Protein AF-0000000068718933 (afdb_homodimer)

Structure (mmCIF, N/CA/C/O backbone):
data_AF-0000000068718933-model_v1
#
loop_
_entity.id
_entity.type
_entity.pdbx_description
1 polymer 'Siderophore biosynthesis protein'
#
loop_
_atom_site.group_PDB
_atom_site.id
_atom_site.type_symbol
_atom_site.label_atom_id
_atom_site.label_alt_id
_atom_site.label_comp_id
_atom_site.label_asym_id
_atom_site.label_entity_id
_atom_site.label_seq_id
_atom_site.pdbx_PDB_ins_code
_atom_site.Cartn_x
_atom_site.Cartn_y
_atom_site.Cartn_z
_atom_site.occupancy
_atom_site.B_iso_or_equiv
_atom_site.auth_seq_id
_atom_site.auth_comp_id
_atom_site.auth_asym_id
_atom_site.auth_atom_id
_atom_site.pdbx_PDB_model_num
ATOM 1 N N . MET A 1 1 ? -5.043 -13.734 19.734 1 61.31 1 MET A N 1
ATOM 2 C CA . MET A 1 1 ? -5.195 -12.43 19.094 1 61.31 1 MET A CA 1
ATOM 3 C C . MET A 1 1 ? -4.613 -11.328 19.984 1 61.31 1 MET A C 1
ATOM 5 O O . MET A 1 1 ? -4.648 -11.43 21.219 1 61.31 1 MET A O 1
ATOM 9 N N . ASP A 1 2 ? -3.875 -10.43 19.438 1 76.5 2 ASP A N 1
ATOM 10 C CA . ASP A 1 2 ? -3.121 -9.461 20.219 1 76.5 2 ASP A CA 1
ATOM 11 C C . ASP A 1 2 ? -4.047 -8.406 20.828 1 76.5 2 ASP A C 1
ATOM 13 O O . ASP A 1 2 ? -5.207 -8.289 20.422 1 76.5 2 ASP A O 1
ATOM 17 N N . MET A 1 3 ? -3.777 -7.902 21.984 1 84.31 3 MET A N 1
ATOM 18 C CA . MET A 1 3 ? -4.527 -6.922 22.75 1 84.31 3 MET A CA 1
ATOM 19 C C . MET A 1 3 ? -5.039 -5.797 21.859 1 84.31 3 MET A C 1
ATOM 21 O O . MET A 1 3 ? -6.164 -5.32 22.031 1 84.31 3 MET A O 1
ATOM 25 N N . TYR A 1 4 ? -4.41 -5.52 20.828 1 89.56 4 TYR A N 1
ATOM 26 C CA . TYR A 1 4 ? -4.812 -4.441 19.938 1 89.56 4 TYR A CA 1
ATOM 27 C C . TYR A 1 4 ? -5.992 -4.863 19.062 1 89.56 4 TYR A C 1
ATOM 29 O O . TYR A 1 4 ? -6.895 -4.062 18.797 1 89.56 4 TYR A O 1
ATOM 37 N N . HIS A 1 5 ? -5.969 -6.102 18.719 1 93.12 5 HIS A N 1
ATOM 38 C CA . HIS A 1 5 ? -7.059 -6.609 17.891 1 93.12 5 HIS A CA 1
ATOM 39 C C . HIS A 1 5 ? -8.391 -6.539 18.641 1 93.12 5 HIS A C 1
ATOM 41 O O . HIS A 1 5 ? -9.398 -6.125 18.062 1 93.12 5 HIS A O 1
ATOM 47 N N . THR A 1 6 ? -8.391 -6.918 19.906 1 93.5 6 THR A N 1
ATOM 48 C CA . THR A 1 6 ? -9.602 -6.867 20.719 1 93.5 6 THR A CA 1
ATOM 49 C C . THR A 1 6 ? -10.094 -5.43 20.859 1 93.5 6 THR A C 1
ATOM 51 O O . THR A 1 6 ? -11.289 -5.164 20.766 1 93.5 6 THR A O 1
ATOM 54 N N . LYS A 1 7 ? -9.195 -4.5 21.109 1 93.88 7 LYS A N 1
ATOM 55 C CA . LYS A 1 7 ? -9.539 -3.088 21.25 1 93.88 7 LYS A CA 1
ATOM 56 C C . LYS A 1 7 ? -10.172 -2.547 19.969 1 93.88 7 LYS A C 1
ATOM 58 O O . LYS A 1 7 ? -11.156 -1.809 20.016 1 93.88 7 LYS A O 1
ATOM 63 N N . VAL A 1 8 ? -9.602 -2.938 18.844 1 96.38 8 VAL A N 1
ATOM 64 C CA . VAL A 1 8 ? -10.07 -2.451 17.562 1 96.38 8 VAL A CA 1
ATOM 65 C C . VAL A 1 8 ? -11.492 -2.957 17.297 1 96.38 8 VAL A C 1
ATOM 67 O O . VAL A 1 8 ? -12.359 -2.193 16.875 1 96.38 8 VAL A O 1
ATOM 70 N N . LEU A 1 9 ? -11.734 -4.242 17.562 1 96.06 9 LEU A N 1
ATOM 71 C CA . LEU A 1 9 ? -13.055 -4.816 17.344 1 96.06 9 LEU A CA 1
ATOM 72 C C . LEU A 1 9 ? -14.102 -4.141 18.234 1 96.06 9 LEU A C 1
ATOM 74 O O . LEU A 1 9 ? -15.195 -3.82 17.766 1 96.06 9 LEU A O 1
ATOM 78 N N . LYS A 1 10 ? -13.727 -3.918 19.516 1 95.5 10 LYS A N 1
ATOM 79 C CA . LYS A 1 10 ? -14.641 -3.236 20.422 1 95.5 10 LYS A CA 1
ATOM 80 C C . LYS A 1 10 ? -14.945 -1.82 19.938 1 95.5 10 LYS A C 1
ATOM 82 O O . LYS A 1 10 ? -16.078 -1.36 20.031 1 95.5 10 LYS A O 1
ATOM 87 N N . ALA A 1 11 ? -13.938 -1.145 19.469 1 96.94 11 ALA A N 1
ATOM 88 C CA . ALA A 1 11 ? -14.117 0.208 18.938 1 96.94 11 ALA A CA 1
ATOM 89 C C . ALA A 1 11 ? -15.078 0.218 17.766 1 96.94 11 ALA A C 1
ATOM 91 O O . ALA A 1 11 ? -16 1.033 17.719 1 96.94 11 ALA A O 1
ATOM 92 N N . LEU A 1 12 ? -14.883 -0.697 16.797 1 96.69 12 LEU A N 1
ATOM 93 C CA . LEU A 1 12 ? -15.688 -0.737 15.594 1 96.69 12 LEU A CA 1
ATOM 94 C C . LEU A 1 12 ? -17.141 -1.077 15.914 1 96.69 12 LEU A C 1
ATOM 96 O O . LEU A 1 12 ? -18.062 -0.66 15.203 1 96.69 12 LEU A O 1
ATOM 100 N N . GLU A 1 13 ? -17.375 -1.76 17.016 1 94.88 13 GLU A N 1
ATOM 101 C CA . GLU A 1 13 ? -18.719 -2.176 17.422 1 94.88 13 GLU A CA 1
ATOM 102 C C . GLU A 1 13 ? -19.375 -1.125 18.312 1 94.88 13 GLU A C 1
ATOM 104 O O . GLU A 1 13 ? -20.562 -1.228 18.625 1 94.88 13 GLU A O 1
ATOM 109 N N . SER A 1 14 ? -18.672 -0.072 18.656 1 95.31 14 SER A N 1
ATOM 110 C CA . SER A 1 14 ? -19.156 0.911 19.625 1 95.31 14 SER A CA 1
ATOM 111 C C . SER A 1 14 ? -19.891 2.055 18.922 1 95.31 14 SER A C 1
ATOM 113 O O . SER A 1 14 ? -19.875 2.152 17.703 1 95.31 14 SER A O 1
ATOM 115 N N . GLU A 1 15 ? -20.469 2.926 19.75 1 95.06 15 GLU A N 1
ATOM 116 C CA . GLU A 1 15 ? -21.156 4.113 19.25 1 95.06 15 GLU A CA 1
ATOM 117 C C . GLU A 1 15 ? -20.156 5.156 18.734 1 95.06 15 GLU A C 1
ATOM 119 O O . GLU A 1 15 ? -20.547 6.078 18.016 1 95.06 15 GLU A O 1
ATOM 124 N N . ASP A 1 16 ? -18.922 4.973 19.109 1 96 16 ASP A N 1
ATOM 125 C CA . ASP A 1 16 ? -17.906 5.898 18.625 1 96 16 ASP A CA 1
ATOM 126 C C . ASP A 1 16 ? -17.766 5.816 17.109 1 96 16 ASP A C 1
ATOM 128 O O . ASP A 1 16 ? -17.5 6.824 16.453 1 96 16 ASP A O 1
ATOM 132 N N . TYR A 1 17 ? -17.922 4.609 16.609 1 97.44 17 TYR A N 1
ATOM 133 C CA . TYR A 1 17 ? -17.859 4.445 15.156 1 97.44 17 TYR A CA 1
ATOM 134 C C . TYR A 1 17 ? -18.922 5.297 14.461 1 97.44 17 TYR A C 1
ATOM 136 O O . TYR A 1 17 ? -18.625 5.957 13.461 1 97.44 17 TYR A O 1
ATOM 144 N N . ILE A 1 18 ? -20.109 5.301 14.992 1 96.88 18 ILE A N 1
ATOM 145 C CA . ILE A 1 18 ? -21.234 6.043 14.414 1 96.88 18 ILE A CA 1
ATOM 146 C C . ILE A 1 18 ? -20.953 7.539 14.484 1 96.88 18 ILE A C 1
ATOM 148 O O . ILE A 1 18 ? -21.156 8.266 13.516 1 96.88 18 ILE A O 1
ATOM 152 N N . SER A 1 19 ? -20.453 7.945 15.633 1 96.06 19 SER A N 1
ATOM 153 C CA . SER A 1 19 ? -20.156 9.359 15.836 1 96.06 19 SER A CA 1
ATOM 154 C C . SER A 1 19 ? -19.078 9.844 14.867 1 96.06 19 SER A C 1
ATOM 156 O O . SER A 1 19 ? -19.203 10.93 14.289 1 96.06 19 SER A O 1
ATOM 158 N N . VAL A 1 20 ? -18.016 9.055 14.688 1 97.12 20 VAL A N 1
ATOM 159 C CA . VAL A 1 20 ? -16.922 9.43 13.805 1 97.12 20 VAL A CA 1
ATOM 160 C C . VAL A 1 20 ? -17.391 9.438 12.359 1 97.12 20 VAL A C 1
ATOM 162 O O . VAL A 1 20 ? -17.062 10.344 11.594 1 97.12 20 VAL A O 1
ATOM 165 N N . ARG A 1 21 ? -18.156 8.422 11.969 1 97.19 21 ARG A N 1
ATOM 166 C CA . ARG A 1 21 ? -18.688 8.359 10.617 1 97.19 21 ARG A CA 1
ATOM 167 C C . ARG A 1 21 ? -19.531 9.594 10.305 1 97.19 21 ARG A C 1
ATOM 169 O O . ARG A 1 21 ? -19.406 10.188 9.227 1 97.19 21 ARG A O 1
ATOM 176 N N . ARG A 1 22 ? -20.375 10 11.242 1 97.69 22 ARG A N 1
ATOM 177 C CA . ARG A 1 22 ? -21.234 11.172 11.062 1 97.69 22 ARG A CA 1
ATOM 178 C C . ARG A 1 22 ? -20.391 12.438 10.891 1 97.69 22 ARG A C 1
ATOM 180 O O . ARG A 1 22 ? -20.719 13.297 10.078 1 97.69 22 ARG A O 1
ATOM 187 N N . ARG A 1 23 ? -19.312 12.523 11.648 1 97.06 23 ARG A N 1
ATOM 188 C CA . ARG A 1 23 ? -18.422 13.672 11.531 1 97.06 23 ARG A CA 1
ATOM 189 C C . ARG A 1 23 ? -17.766 13.727 10.156 1 97.06 23 ARG A C 1
ATOM 191 O O . ARG A 1 23 ? -17.75 14.781 9.516 1 97.06 23 ARG A O 1
ATOM 198 N N . VAL A 1 24 ? -17.219 12.586 9.75 1 97.44 24 VAL A N 1
ATOM 199 C CA . VAL A 1 24 ? -16.531 12.523 8.461 1 97.44 24 VAL A CA 1
ATOM 200 C C . VAL A 1 24 ? -17.5 12.883 7.336 1 97.44 24 VAL A C 1
ATOM 202 O O . VAL A 1 24 ? -17.156 13.656 6.438 1 97.44 24 VAL A O 1
ATOM 205 N N . LEU A 1 25 ? -18.734 12.375 7.406 1 98 25 LEU A N 1
ATOM 206 C CA . LEU A 1 25 ? -19.734 12.664 6.391 1 98 25 LEU A CA 1
ATOM 207 C C . LEU A 1 25 ? -20.109 14.141 6.395 1 98 25 LEU A C 1
ATOM 209 O O . LEU A 1 25 ? -20.281 14.75 5.336 1 98 25 LEU A O 1
ATOM 213 N N . ARG A 1 26 ? -20.234 14.664 7.547 1 97.94 26 ARG A N 1
ATOM 214 C CA . ARG A 1 26 ? -20.562 16.094 7.672 1 97.94 26 ARG A CA 1
ATOM 215 C C . ARG A 1 26 ? -19.469 16.953 7.047 1 97.94 26 ARG A C 1
ATOM 217 O O . ARG A 1 26 ? -19.75 17.812 6.211 1 97.94 26 ARG A O 1
ATOM 224 N N . GLN A 1 27 ? -18.203 16.703 7.438 1 97.56 27 GLN A N 1
ATOM 225 C CA . GLN A 1 27 ? -17.094 17.484 6.902 1 97.56 27 GLN A CA 1
ATOM 226 C C . GLN A 1 27 ? -16.969 17.297 5.395 1 97.56 27 GLN A C 1
ATOM 228 O O . GLN A 1 27 ? -16.609 18.234 4.672 1 97.56 27 GLN A O 1
ATOM 233 N N . LEU A 1 28 ? -17.234 16.078 4.977 1 97.94 28 LEU A N 1
ATOM 234 C CA . LEU A 1 28 ? -17.172 15.781 3.549 1 97.94 28 LEU A CA 1
ATOM 235 C C . LEU A 1 28 ? -18.172 16.625 2.777 1 97.94 28 LEU A C 1
ATOM 237 O O . LEU A 1 28 ? -17.812 17.328 1.838 1 97.94 28 LEU A O 1
ATOM 241 N N . VAL A 1 29 ? -19.438 16.609 3.189 1 98.31 29 VAL A N 1
ATOM 242 C CA . VAL A 1 29 ? -20.5 17.297 2.477 1 98.31 29 VAL A CA 1
ATOM 243 C C . VAL A 1 29 ? -20.281 18.812 2.576 1 98.31 29 VAL A C 1
ATOM 245 O O . VAL A 1 29 ? -20.438 19.531 1.59 1 98.31 29 VAL A O 1
ATOM 248 N N . GLU A 1 30 ? -19.875 19.281 3.76 1 98.38 30 GLU A N 1
ATOM 249 C CA . GLU A 1 30 ? -19.578 20.688 3.941 1 98.38 30 GLU A CA 1
ATOM 250 C C . GLU A 1 30 ? -18.5 21.156 2.967 1 98.38 30 GLU A C 1
ATOM 252 O O . GLU A 1 30 ? -18.641 22.188 2.318 1 98.38 30 GLU A O 1
ATOM 257 N N . SER A 1 31 ? -17.453 20.391 2.857 1 97.5 31 SER A N 1
ATOM 258 C CA . SER A 1 31 ? -16.328 20.781 2.016 1 97.5 31 SER A CA 1
ATOM 259 C C . SER A 1 31 ? -16.688 20.688 0.536 1 97.5 31 SER A C 1
ATOM 261 O O . SER A 1 31 ? -16.25 21.531 -0.263 1 97.5 31 SER A O 1
ATOM 263 N N . LEU A 1 32 ? -17.484 19.656 0.14 1 97.06 32 LEU A N 1
ATOM 264 C CA . LEU A 1 32 ? -17.906 19.516 -1.253 1 97.06 32 LEU A CA 1
ATOM 265 C C . LEU A 1 32 ? -18.734 20.719 -1.703 1 97.06 32 LEU A C 1
ATOM 267 O O . LEU A 1 32 ? -18.562 21.203 -2.818 1 97.06 32 LEU A O 1
ATOM 271 N N . ILE A 1 33 ? -19.625 21.141 -0.854 1 97.56 33 ILE A N 1
ATOM 272 C CA . ILE A 1 33 ? -20.484 22.266 -1.17 1 97.56 33 ILE A CA 1
ATOM 273 C C . ILE A 1 33 ? -19.672 23.562 -1.146 1 97.56 33 ILE A C 1
ATOM 275 O O . ILE A 1 33 ? -19.734 24.359 -2.084 1 97.56 33 ILE A O 1
ATOM 279 N N . TYR A 1 34 ? -18.844 23.734 -0.151 1 97.81 34 TYR A N 1
ATOM 280 C CA . TYR A 1 34 ? -18.094 24.969 0.065 1 97.81 34 TYR A CA 1
ATOM 281 C C . TYR A 1 34 ? -17.109 25.203 -1.063 1 97.81 34 TYR A C 1
ATOM 283 O O . TYR A 1 34 ? -16.906 26.344 -1.506 1 97.81 34 TYR A O 1
ATOM 291 N N . GLU A 1 35 ? -16.484 24.109 -1.516 1 96.56 35 GLU A N 1
ATOM 292 C CA . GLU A 1 35 ? -15.453 24.25 -2.537 1 96.56 35 GLU A CA 1
ATOM 293 C C . GLU A 1 35 ? -16.062 24.188 -3.939 1 96.56 35 GLU A C 1
ATOM 295 O O . GLU A 1 35 ? -15.328 24.203 -4.934 1 96.56 35 GLU A O 1
ATOM 300 N N . GLY A 1 36 ? -17.328 24.125 -4.004 1 94.81 36 GLY A N 1
ATOM 301 C CA . GLY A 1 36 ? -18.016 24.156 -5.289 1 94.81 36 GLY A CA 1
ATOM 302 C C . GLY A 1 36 ? -17.812 22.875 -6.098 1 94.81 36 GLY A C 1
ATOM 303 O O . GLY A 1 36 ? -17.891 22.906 -7.324 1 94.81 36 GLY A O 1
ATOM 304 N N . ILE A 1 37 ? -17.453 21.812 -5.43 1 94.56 37 ILE A N 1
ATOM 305 C CA . ILE A 1 37 ? -17.266 20.531 -6.117 1 94.56 37 ILE A CA 1
ATOM 306 C C . ILE A 1 37 ? -18.609 19.969 -6.531 1 94.56 37 ILE A C 1
ATOM 308 O O . ILE A 1 37 ? -18.75 19.375 -7.602 1 94.56 37 ILE A O 1
ATOM 312 N N . ILE A 1 38 ? -19.578 20.125 -5.555 1 95 38 ILE A N 1
ATOM 313 C CA . ILE A 1 38 ? -20.969 19.844 -5.883 1 95 38 ILE A CA 1
ATOM 314 C C . ILE A 1 38 ? -21.812 21.094 -5.703 1 95 38 ILE A C 1
ATOM 316 O O . ILE A 1 38 ? -21.469 21.969 -4.906 1 95 38 ILE A O 1
ATOM 320 N N . THR A 1 39 ? -22.922 21.125 -6.441 1 94.81 39 THR A N 1
ATOM 321 C CA . THR A 1 39 ? -23.844 22.25 -6.375 1 94.81 39 THR A CA 1
ATOM 322 C C . THR A 1 39 ? -25.25 21.766 -6.023 1 94.81 39 THR A C 1
ATOM 324 O O . THR A 1 39 ? -26.078 21.531 -6.914 1 94.81 39 THR A O 1
ATOM 327 N N . PRO A 1 40 ? -25.531 21.672 -4.805 1 96.81 40 PRO A N 1
ATOM 328 C CA . PRO A 1 40 ? -26.875 21.234 -4.406 1 96.81 40 PRO A CA 1
ATOM 329 C C . PRO A 1 40 ? -27.953 22.297 -4.676 1 96.81 40 PRO A C 1
ATOM 331 O O . PRO A 1 40 ? -27.625 23.469 -4.816 1 96.81 40 PRO A O 1
ATOM 334 N N . VAL A 1 41 ? -29.188 21.797 -4.84 1 97.5 41 VAL A N 1
ATOM 335 C CA . VAL A 1 41 ? -30.328 22.719 -4.766 1 97.5 41 VAL A CA 1
ATOM 336 C C . VAL A 1 41 ? -30.438 23.281 -3.35 1 97.5 41 VAL A C 1
ATOM 338 O O . VAL A 1 41 ? -30.344 22.531 -2.371 1 97.5 41 VAL A O 1
ATOM 341 N N . ARG A 1 42 ? -30.547 24.547 -3.264 1 97.19 42 ARG A N 1
ATOM 342 C CA . ARG A 1 42 ? -30.656 25.219 -1.975 1 97.19 42 ARG A CA 1
ATOM 343 C C . ARG A 1 42 ? -32.062 25.766 -1.771 1 97.19 42 ARG A C 1
ATOM 345 O O . ARG A 1 42 ? -32.562 26.516 -2.609 1 97.19 42 ARG A O 1
ATOM 352 N N . ILE A 1 43 ? -32.719 25.359 -0.736 1 97 43 ILE A N 1
ATOM 353 C CA . ILE A 1 43 ? -34.031 25.875 -0.385 1 97 43 ILE A CA 1
ATOM 354 C C . ILE A 1 43 ? -33.969 26.562 0.971 1 97 43 ILE A C 1
ATOM 356 O O . ILE A 1 43 ? -33.719 25.938 1.992 1 97 43 ILE A O 1
ATOM 360 N N . GLU A 1 44 ? -34.25 27.844 0.959 1 93.75 44 GLU A N 1
ATOM 361 C CA . GLU A 1 44 ? -34.219 28.609 2.205 1 93.75 44 GLU A CA 1
ATOM 362 C C . GLU A 1 44 ? -35.406 28.25 3.084 1 93.75 44 GLU A C 1
ATOM 364 O O . GLU A 1 44 ? -36.562 28.25 2.621 1 93.75 44 GLU A O 1
ATOM 369 N N . LYS A 1 45 ? -35.094 27.766 4.215 1 89 45 LYS A N 1
ATOM 370 C CA . LYS A 1 45 ? -36.125 27.422 5.188 1 89 45 LYS A CA 1
ATOM 371 C C . LYS A 1 45 ? -35.906 28.141 6.512 1 89 45 LYS A C 1
ATOM 373 O O . LYS A 1 45 ? -35.219 27.625 7.398 1 89 45 LYS A O 1
ATOM 378 N N . GLU A 1 46 ? -36.625 29.234 6.863 1 84.19 46 GLU A N 1
ATOM 379 C CA . GLU A 1 46 ? -36.469 29.984 8.109 1 84.19 46 GLU A CA 1
ATOM 380 C C . GLU A 1 46 ? -35.031 30.375 8.359 1 84.19 46 GLU A C 1
ATOM 382 O O . GLU A 1 46 ? -34.406 31.031 7.523 1 84.19 46 GLU A O 1
ATOM 387 N N . GLU A 1 47 ? -34.469 29.688 9.352 1 86.38 47 GLU A N 1
ATOM 388 C CA . GLU A 1 47 ? -33.094 30.062 9.734 1 86.38 47 GLU A CA 1
ATOM 389 C C . GLU A 1 47 ? -32.062 29.047 9.203 1 86.38 47 GLU A C 1
ATOM 391 O O . GLU A 1 47 ? -30.906 29.094 9.594 1 86.38 47 GLU A O 1
ATOM 396 N N . GLN A 1 48 ? -32.594 28.156 8.289 1 93.38 48 GLN A N 1
ATOM 397 C CA . GLN A 1 48 ? -31.688 27.141 7.75 1 93.38 48 GLN A CA 1
ATOM 398 C C . GLN A 1 48 ? -31.859 27 6.242 1 93.38 48 GLN A C 1
ATOM 400 O O . GLN A 1 48 ? -32.781 27.609 5.652 1 93.38 48 GLN A O 1
ATOM 405 N N . ILE A 1 49 ? -30.906 26.391 5.699 1 97.06 49 ILE A N 1
ATOM 406 C CA . ILE A 1 49 ? -30.938 26.031 4.285 1 97.06 49 ILE A CA 1
ATOM 407 C C . ILE A 1 49 ? -31.078 24.516 4.137 1 97.06 49 ILE A C 1
ATOM 409 O O . ILE A 1 49 ? -30.344 23.75 4.781 1 97.06 49 ILE A O 1
ATOM 413 N N . LEU A 1 50 ? -32.031 24.078 3.408 1 97.69 50 LEU A N 1
ATOM 414 C CA . LEU A 1 50 ? -32.125 22.688 2.996 1 97.69 50 LEU A CA 1
ATOM 415 C C . LEU A 1 50 ? -31.297 22.438 1.735 1 97.69 50 LEU A C 1
ATOM 417 O O . LEU A 1 50 ? -31.547 23.047 0.696 1 97.69 50 LEU A O 1
ATOM 421 N N . PHE A 1 51 ? -30.312 21.625 1.833 1 98.19 51 PHE A N 1
ATOM 422 C CA . PHE A 1 51 ? -29.516 21.219 0.687 1 98.19 51 PHE A CA 1
ATOM 423 C C . PHE A 1 51 ? -30.016 19.906 0.099 1 98.19 51 PHE A C 1
ATOM 425 O O . PHE A 1 51 ? -30.234 18.938 0.827 1 98.19 51 PHE A O 1
ATOM 432 N N . ILE A 1 52 ? -30.234 19.875 -1.173 1 98.12 52 ILE A N 1
ATOM 433 C CA . ILE A 1 52 ? -30.641 18.672 -1.885 1 98.12 52 ILE A CA 1
ATOM 434 C C . ILE A 1 52 ? -29.578 18.281 -2.906 1 98.12 52 ILE A C 1
ATOM 436 O O . ILE A 1 52 ? -29.328 19.031 -3.863 1 98.12 52 ILE A O 1
ATOM 440 N N . ILE A 1 53 ? -28.938 17.203 -2.699 1 97.69 53 ILE A N 1
ATOM 441 C CA . ILE A 1 53 ? -27.859 16.734 -3.553 1 97.69 53 ILE A CA 1
ATOM 442 C C . ILE A 1 53 ? -28.344 15.562 -4.406 1 97.69 53 ILE A C 1
ATOM 444 O O . ILE A 1 53 ? -28.875 14.578 -3.881 1 97.69 53 ILE A O 1
ATOM 448 N N . GLN A 1 54 ? -28.156 15.664 -5.648 1 96.5 54 GLN A N 1
ATOM 449 C CA . GLN A 1 54 ? -28.594 14.625 -6.566 1 96.5 54 GLN A CA 1
ATOM 450 C C . GLN A 1 54 ? -27.516 13.57 -6.781 1 96.5 54 GLN A C 1
ATOM 452 O O . GLN A 1 54 ? -26.328 13.891 -6.781 1 96.5 54 GLN A O 1
ATOM 457 N N . GLY A 1 55 ? -27.906 12.266 -6.891 1 95.88 55 GLY A N 1
ATOM 458 C CA . GLY A 1 55 ? -27.031 11.164 -7.23 1 95.88 55 GLY A CA 1
ATOM 459 C C . GLY A 1 55 ? -27.719 10.047 -7.98 1 95.88 55 GLY A C 1
ATOM 460 O O . GLY A 1 55 ? -28.906 10.148 -8.297 1 95.88 55 GLY A O 1
ATOM 461 N N . LEU A 1 56 ? -26.953 9.086 -8.398 1 95.81 56 LEU A N 1
ATOM 462 C CA . LEU A 1 56 ? -27.438 7.879 -9.047 1 95.81 56 LEU A CA 1
ATOM 463 C C . LEU A 1 56 ? -26.906 6.633 -8.352 1 95.81 56 LEU A C 1
ATOM 465 O O . LEU A 1 56 ? -25.734 6.578 -7.973 1 95.81 56 LEU A O 1
ATOM 469 N N . ASP A 1 57 ? -27.797 5.672 -8.133 1 92.5 57 ASP A N 1
ATOM 470 C CA . ASP A 1 57 ? -27.344 4.422 -7.539 1 92.5 57 ASP A CA 1
ATOM 471 C C . ASP A 1 57 ? -26.688 3.521 -8.586 1 92.5 57 ASP A C 1
ATOM 473 O O . ASP A 1 57 ? -26.375 3.967 -9.695 1 92.5 57 ASP A O 1
ATOM 477 N N . GLU A 1 58 ? -26.328 2.275 -8.258 1 84.69 58 GLU A N 1
ATOM 478 C CA . GLU A 1 58 ? -25.594 1.354 -9.117 1 84.69 58 GLU A CA 1
ATOM 479 C C . GLU A 1 58 ? -26.391 1.002 -10.367 1 84.69 58 GLU A C 1
ATOM 481 O O . GLU A 1 58 ? -25.812 0.684 -11.414 1 84.69 58 GLU A O 1
ATOM 486 N N . GLU A 1 59 ? -27.719 1.059 -10.312 1 88.12 59 GLU A N 1
ATOM 487 C CA . GLU A 1 59 ? -28.594 0.756 -11.438 1 88.12 59 GLU A CA 1
ATOM 488 C C . GLU A 1 59 ? -28.953 2.023 -12.203 1 88.12 59 GLU A C 1
ATOM 490 O O . GLU A 1 59 ? -29.891 2.02 -13 1 88.12 59 GLU A O 1
ATOM 495 N N . GLU A 1 60 ? -28.375 3.137 -11.867 1 91.19 60 GLU A N 1
ATOM 496 C CA . GLU A 1 60 ? -28.578 4.422 -12.531 1 91.19 60 GLU A CA 1
ATOM 497 C C . GLU A 1 60 ? -29.938 5.008 -12.195 1 91.19 60 GLU A C 1
ATOM 499 O O . GLU A 1 60 ? -30.516 5.762 -12.984 1 91.19 60 GLU A O 1
ATOM 504 N N . LYS A 1 61 ? -30.422 4.508 -11.102 1 94.88 61 LYS A N 1
ATOM 505 C CA . LYS A 1 61 ? -31.656 5.113 -10.594 1 94.88 61 LYS A CA 1
ATOM 506 C C . LYS A 1 61 ? -31.359 6.34 -9.734 1 94.88 61 LYS A C 1
ATOM 508 O O . LYS A 1 61 ? -30.375 6.348 -8.984 1 94.88 61 LYS A O 1
ATOM 513 N N . SER A 1 62 ? -32.25 7.27 -9.805 1 95.81 62 SER A N 1
ATOM 514 C CA . SER A 1 62 ? -32.062 8.539 -9.117 1 95.81 62 SER A CA 1
ATOM 515 C C . SER A 1 62 ? -32.125 8.367 -7.602 1 95.81 62 SER A C 1
ATOM 517 O O . SER A 1 62 ? -32.969 7.613 -7.102 1 95.81 62 SER A O 1
ATOM 519 N N . VAL A 1 63 ? -31.234 9.055 -6.906 1 96.75 63 VAL A N 1
ATOM 520 C CA . VAL A 1 63 ? -31.234 9.156 -5.453 1 96.75 63 VAL A CA 1
ATOM 521 C C . VAL A 1 63 ? -31 10.609 -5.043 1 96.75 63 VAL A C 1
ATOM 523 O O . VAL A 1 63 ? -30.406 11.383 -5.801 1 96.75 63 VAL A O 1
ATOM 526 N N . THR A 1 64 ? -31.547 10.992 -3.941 1 97.19 64 THR A N 1
ATOM 527 C CA . THR A 1 64 ? -31.297 12.336 -3.432 1 97.19 64 THR A CA 1
ATOM 528 C C . THR A 1 64 ? -30.828 12.289 -1.983 1 97.19 64 THR A C 1
ATOM 530 O O . THR A 1 64 ? -31.25 11.43 -1.211 1 97.19 64 THR A O 1
ATOM 533 N N . TYR A 1 65 ? -29.953 13.133 -1.689 1 98.12 65 TYR A N 1
ATOM 534 C CA . TYR A 1 65 ? -29.5 13.328 -0.314 1 98.12 65 TYR A CA 1
ATOM 535 C C . TYR A 1 65 ? -29.969 14.68 0.222 1 98.12 65 TYR A C 1
ATOM 537 O O . TYR A 1 65 ? -29.891 15.695 -0.475 1 98.12 65 TYR A O 1
ATOM 545 N N . LYS A 1 66 ? -30.484 14.68 1.422 1 98.06 66 LYS A N 1
ATOM 546 C CA . LYS A 1 66 ? -31 15.891 2.045 1 98.06 66 LYS A CA 1
ATOM 547 C C . LYS A 1 66 ? -30.312 16.172 3.375 1 98.06 66 LYS A C 1
ATOM 549 O O . LYS A 1 66 ? -30.047 15.242 4.145 1 98.06 66 LYS A O 1
ATOM 554 N N . CYS A 1 67 ? -30 17.375 3.625 1 97.94 67 CYS A N 1
ATOM 555 C CA . CYS A 1 67 ? -29.453 17.812 4.91 1 97.94 67 CYS A CA 1
ATOM 556 C C . CYS A 1 67 ? -29.719 19.297 5.137 1 97.94 67 CYS A C 1
ATOM 558 O O . CYS A 1 67 ? -29.891 20.047 4.18 1 97.94 67 CYS A O 1
ATOM 560 N N . TYR A 1 68 ? -29.766 19.656 6.348 1 97.69 68 TYR A N 1
ATOM 561 C CA . TYR A 1 68 ? -29.969 21.062 6.734 1 97.69 68 TYR A CA 1
ATOM 562 C C . TYR A 1 68 ? -28.656 21.672 7.219 1 97.69 68 TYR A C 1
ATOM 564 O O . TYR A 1 68 ? -27.828 21 7.832 1 97.69 68 TYR A O 1
ATOM 572 N N . GLY A 1 69 ? -28.5 22.938 6.906 1 97.31 69 GLY A N 1
ATOM 573 C CA . GLY A 1 69 ? -27.328 23.656 7.371 1 97.31 69 GLY A CA 1
ATOM 574 C C . GLY A 1 69 ? -27.453 25.156 7.223 1 97.31 69 GLY A C 1
ATOM 575 O O . GLY A 1 69 ? -28.562 25.672 7.062 1 97.31 69 GLY A O 1
ATOM 576 N N . ARG A 1 70 ? -26.344 25.797 7.367 1 96.12 70 ARG A N 1
ATOM 577 C CA . ARG A 1 70 ? -26.312 27.25 7.219 1 96.12 70 ARG A CA 1
ATOM 578 C C . ARG A 1 70 ? -25 27.703 6.605 1 96.12 70 ARG A C 1
ATOM 580 O O . ARG A 1 70 ? -24.016 26.969 6.629 1 96.12 70 ARG A O 1
ATOM 587 N N . GLU A 1 71 ? -25 28.797 5.992 1 95.69 71 GLU A N 1
ATOM 588 C CA . GLU A 1 71 ? -23.812 29.5 5.523 1 95.69 71 GLU A CA 1
ATOM 589 C C . GLU A 1 71 ? -23.312 30.5 6.57 1 95.69 71 GLU A C 1
ATOM 591 O O . GLU A 1 71 ? -24.062 31.359 7.02 1 95.69 71 GLU A O 1
ATOM 596 N N . ARG A 1 72 ? -22.078 30.375 6.934 1 96.94 72 ARG A N 1
ATOM 597 C CA . ARG A 1 72 ? -21.5 31.172 8.008 1 96.94 72 ARG A CA 1
ATOM 598 C C . ARG A 1 72 ? -20.953 32.5 7.48 1 96.94 72 ARG A C 1
ATOM 600 O O . ARG A 1 72 ? -20.469 32.562 6.348 1 96.94 72 ARG A O 1
ATOM 607 N N . MET A 1 73 ? -20.984 33.469 8.32 1 96.25 73 MET A N 1
ATOM 608 C CA . MET A 1 73 ? -20.375 34.75 7.953 1 96.25 73 MET A CA 1
ATOM 609 C C . MET A 1 73 ? -18.875 34.594 7.766 1 96.25 73 MET A C 1
ATOM 611 O O . MET A 1 73 ? -18.281 35.281 6.91 1 96.25 73 MET A O 1
ATOM 615 N N . THR A 1 74 ? -18.359 33.781 8.555 1 98.19 74 THR A N 1
ATOM 616 C CA . THR A 1 74 ? -16.922 33.5 8.516 1 98.19 74 THR A CA 1
ATOM 617 C C . THR A 1 74 ? -16.531 32.812 7.207 1 98.19 74 THR A C 1
ATOM 619 O O . THR A 1 74 ? -16.547 31.578 7.121 1 98.19 74 THR A O 1
ATOM 622 N N . PHE A 1 75 ? -16.188 33.656 6.156 1 98.31 75 PHE A N 1
ATOM 623 C CA . PHE A 1 75 ? -15.641 33.281 4.855 1 98.31 75 PHE A CA 1
ATOM 624 C C . PHE A 1 75 ? -16.656 32.469 4.055 1 98.31 75 PHE A C 1
ATOM 626 O O . PHE A 1 75 ? -16.281 31.781 3.092 1 98.31 75 PHE A O 1
ATOM 633 N N . GLY A 1 76 ? -17.891 32.469 4.488 1 97.56 76 GLY A N 1
ATOM 634 C CA . GLY A 1 76 ? -18.922 31.766 3.74 1 97.56 76 GLY A CA 1
ATOM 635 C C . GLY A 1 76 ? -18.891 30.25 3.938 1 97.56 76 GLY A C 1
ATOM 636 O O . GLY A 1 76 ? -19.469 29.5 3.148 1 97.56 76 GLY A O 1
ATOM 637 N N . ARG A 1 77 ? -18.281 29.797 4.957 1 97.75 77 ARG A N 1
ATOM 638 C CA . ARG A 1 77 ? -18.188 28.359 5.234 1 97.75 77 ARG A CA 1
ATOM 639 C C . ARG A 1 77 ? -19.578 27.75 5.438 1 97.75 77 ARG A C 1
ATOM 641 O O . ARG A 1 77 ? -20.5 28.438 5.891 1 97.75 77 ARG A O 1
ATOM 648 N N . ILE A 1 78 ? -19.719 26.516 5.055 1 97.19 78 ILE A N 1
ATOM 649 C CA . ILE A 1 78 ? -20.984 25.797 5.215 1 97.19 78 ILE A CA 1
ATOM 650 C C . ILE A 1 78 ? -20.922 24.938 6.48 1 97.19 78 ILE A C 1
ATOM 652 O O . ILE A 1 78 ? -19.953 24.203 6.703 1 97.19 78 ILE A O 1
ATOM 656 N N . SER A 1 79 ? -21.891 25.078 7.328 1 97.25 79 SER A N 1
ATOM 657 C CA . SER A 1 79 ? -22.031 24.234 8.508 1 97.25 79 SER A CA 1
ATOM 658 C C . SER A 1 79 ? -23.344 23.438 8.453 1 97.25 79 SER A C 1
ATOM 660 O O . SER A 1 79 ? -24.422 24.016 8.375 1 97.25 79 SER A O 1
ATOM 662 N N . LEU A 1 80 ? -23.234 22.141 8.516 1 97.12 80 LEU A N 1
ATOM 663 C CA . LEU A 1 80 ? -24.422 21.312 8.547 1 97.12 80 LEU A CA 1
ATOM 664 C C . LEU A 1 80 ? -24.922 21.125 9.977 1 97.12 80 LEU A C 1
ATOM 666 O O . LEU A 1 80 ? -24.125 20.984 10.906 1 97.12 80 LEU A O 1
ATOM 670 N N . ASP A 1 81 ? -26.266 21.078 10.133 1 94.12 81 ASP A N 1
ATOM 671 C CA . ASP A 1 81 ? -26.906 21.016 11.445 1 94.12 81 ASP A CA 1
ATOM 672 C C . ASP A 1 81 ? -27.734 19.734 11.602 1 94.12 81 ASP A C 1
ATOM 674 O O . ASP A 1 81 ? -28.422 19.547 12.602 1 94.12 81 ASP A O 1
ATOM 678 N N . SER A 1 82 ? -27.719 18.953 10.594 1 94.56 82 SER A N 1
ATOM 679 C CA . SER A 1 82 ? -28.531 17.734 10.625 1 94.56 82 SER A CA 1
ATOM 680 C C . SER A 1 82 ? -27.75 16.547 10.078 1 94.56 82 SER A C 1
ATOM 682 O O . SER A 1 82 ? -26.672 16.703 9.523 1 94.56 82 SER A O 1
ATOM 684 N N . LEU A 1 83 ? -28.328 15.406 10.289 1 96.69 83 LEU A N 1
ATOM 685 C CA . LEU A 1 83 ? -27.844 14.203 9.625 1 96.69 83 LEU A CA 1
ATOM 686 C C . LEU A 1 83 ? -28.078 14.273 8.125 1 96.69 83 LEU A C 1
ATOM 688 O O . LEU A 1 83 ? -28.891 15.07 7.652 1 96.69 83 LEU A O 1
ATOM 692 N N . ILE A 1 84 ? -27.344 13.57 7.422 1 97.81 84 ILE A N 1
ATOM 693 C CA . ILE A 1 84 ? -27.516 13.453 5.98 1 97.81 84 ILE A CA 1
ATOM 694 C C . ILE A 1 84 ? -28.438 12.273 5.672 1 97.81 84 ILE A C 1
ATOM 696 O O . ILE A 1 84 ? -28.125 11.133 6.031 1 97.81 84 ILE A O 1
ATOM 700 N N . VAL A 1 85 ? -29.531 12.539 5 1 98.12 85 VAL A N 1
ATOM 701 C CA . VAL A 1 85 ? -30.562 11.531 4.77 1 98.12 85 VAL A CA 1
ATOM 702 C C . VAL A 1 85 ? -30.594 11.148 3.291 1 98.12 85 VAL A C 1
ATOM 704 O O . VAL A 1 85 ? -30.688 12.008 2.416 1 98.12 85 VAL A O 1
ATOM 707 N N . ARG A 1 86 ? -30.391 9.922 3.02 1 97.44 86 ARG A N 1
ATOM 708 C CA . ARG A 1 86 ? -30.531 9.367 1.679 1 97.44 86 ARG A CA 1
ATOM 709 C C . ARG A 1 86 ? -32 9.055 1.363 1 97.44 86 ARG A C 1
ATOM 711 O O . ARG A 1 86 ? -32.688 8.43 2.168 1 97.44 86 ARG A O 1
ATOM 718 N N . VAL A 1 87 ? -32.5 9.555 0.242 1 97.12 87 VAL A N 1
ATOM 719 C CA . VAL A 1 87 ? -33.906 9.391 -0.136 1 97.12 87 VAL A CA 1
ATOM 720 C C . VAL A 1 87 ? -34 8.688 -1.487 1 97.12 87 VAL A C 1
ATOM 722 O O . VAL A 1 87 ? -33.5 9.203 -2.498 1 97.12 87 VAL A O 1
ATOM 725 N N . GLN A 1 88 ? -34.594 7.602 -1.524 1 94.19 88 GLN A N 1
ATOM 726 C CA . GLN A 1 88 ? -35 6.906 -2.738 1 94.19 88 GLN A CA 1
ATOM 727 C C . GLN A 1 88 ? -36.406 6.289 -2.576 1 94.19 88 GLN A C 1
ATOM 729 O O . GLN A 1 88 ? -37.375 7.008 -2.5 1 94.19 88 GLN A O 1
ATOM 734 N N . ASP A 1 89 ? -36.469 4.906 -2.297 1 89.19 89 ASP A N 1
ATOM 735 C CA . ASP A 1 89 ? -37.75 4.316 -1.931 1 89.19 89 ASP A CA 1
ATOM 736 C C . ASP A 1 89 ? -38.094 4.629 -0.479 1 89.19 89 ASP A C 1
ATOM 738 O O . ASP A 1 89 ? -39.281 4.891 -0.162 1 89.19 89 ASP A O 1
ATOM 742 N N . GLU A 1 90 ? -37.094 4.672 0.339 1 91.62 90 GLU A N 1
ATOM 743 C CA . GLU A 1 90 ? -37.188 5.039 1.748 1 91.62 90 GLU A CA 1
ATOM 744 C C . GLU A 1 90 ? -36.188 6.117 2.117 1 91.62 90 GLU A C 1
ATOM 746 O O . GLU A 1 90 ? -35.25 6.383 1.359 1 91.62 90 GLU A O 1
ATOM 751 N N . GLN A 1 91 ? -36.531 6.781 3.234 1 94.69 91 GLN A N 1
ATOM 752 C CA . GLN A 1 91 ? -35.625 7.773 3.768 1 94.69 91 GLN A CA 1
ATOM 753 C C . GLN A 1 91 ? -34.844 7.215 4.953 1 94.69 91 GLN A C 1
ATOM 755 O O . GLN A 1 91 ? -35.438 6.641 5.875 1 94.69 91 GLN A O 1
ATOM 760 N N . GLN A 1 92 ? -33.562 7.227 4.824 1 95.44 92 GLN A N 1
ATOM 761 C CA . GLN A 1 92 ? -32.719 6.746 5.906 1 95.44 92 GLN A CA 1
ATOM 762 C C . GLN A 1 92 ? -31.422 7.539 5.973 1 95.44 92 GLN A C 1
ATOM 764 O O . GLN A 1 92 ? -30.953 8.07 4.961 1 95.44 92 GLN A O 1
ATOM 769 N N . GLU A 1 93 ? -30.844 7.621 7.176 1 96.31 93 GLU A N 1
ATOM 770 C CA . GLU A 1 93 ? -29.531 8.227 7.312 1 96.31 93 GLU A CA 1
ATOM 771 C C . GLU A 1 93 ? -28.484 7.469 6.504 1 96.31 93 GLU A C 1
ATOM 773 O O . GLU A 1 93 ? -28.453 6.238 6.512 1 96.31 93 GLU A O 1
ATOM 778 N N . ILE A 1 94 ? -27.703 8.156 5.789 1 94.75 94 ILE A N 1
ATOM 779 C CA . ILE A 1 94 ? -26.625 7.508 5.039 1 94.75 94 ILE A CA 1
ATOM 780 C C . ILE A 1 94 ? -25.625 6.883 6.004 1 94.75 94 ILE A C 1
ATOM 782 O O . ILE A 1 94 ? -25.25 7.5 7.008 1 94.75 94 ILE A O 1
ATOM 786 N N . GLN A 1 95 ? -25.234 5.652 5.715 1 91 95 GLN A N 1
ATOM 787 C CA . GLN A 1 95 ? -24.359 4.938 6.641 1 91 95 GLN A CA 1
ATOM 788 C C . GLN A 1 95 ? -22.969 4.727 6.035 1 91 95 GLN A C 1
ATOM 790 O O . GLN A 1 95 ? -22.016 4.402 6.746 1 91 95 GLN A O 1
ATOM 795 N N . SER A 1 96 ? -22.844 4.922 4.738 1 91.31 96 SER A N 1
ATOM 796 C CA . SER A 1 96 ? -21.594 4.629 4.047 1 91.31 96 SER A CA 1
ATOM 797 C C . SER A 1 96 ? -21.078 5.859 3.312 1 91.31 96 SER A C 1
ATOM 799 O O . SER A 1 96 ? -21.75 6.391 2.424 1 91.31 96 SER A O 1
ATOM 801 N N . VAL A 1 97 ? -19.875 6.258 3.678 1 94.25 97 VAL A N 1
ATOM 802 C CA . VAL A 1 97 ? -19.25 7.395 3.012 1 94.25 97 VAL A CA 1
ATOM 803 C C . VAL A 1 97 ? -18.953 7.043 1.556 1 94.25 97 VAL A C 1
ATOM 805 O O . VAL A 1 97 ? -19.109 7.879 0.663 1 94.25 97 VAL A O 1
ATOM 808 N N . SER A 1 98 ? -18.516 5.773 1.284 1 92.25 98 SER A N 1
ATOM 809 C CA . SER A 1 98 ? -18.219 5.32 -0.07 1 92.25 98 SER A CA 1
ATOM 810 C C . SER A 1 98 ? -19.469 5.305 -0.938 1 92.25 98 SER A C 1
ATOM 812 O O . SER A 1 98 ? -19.422 5.676 -2.113 1 92.25 98 SER A O 1
ATOM 814 N N . GLN A 1 99 ? -20.578 4.859 -0.352 1 92.19 99 GLN A N 1
ATOM 815 C CA . GLN A 1 99 ? -21.828 4.863 -1.104 1 92.19 99 GLN A CA 1
ATOM 816 C C . GLN A 1 99 ? -22.219 6.277 -1.51 1 92.19 99 GLN A C 1
ATOM 818 O O . GLN A 1 99 ? -22.641 6.512 -2.646 1 92.19 99 GLN A O 1
ATOM 823 N N . PHE A 1 100 ? -22.125 7.188 -0.575 1 95.31 100 PHE A N 1
ATOM 824 C CA . PHE A 1 100 ? -22.453 8.578 -0.861 1 95.31 100 PHE A CA 1
ATOM 825 C C . PHE A 1 100 ? -21.625 9.094 -2.035 1 95.31 100 PHE A C 1
ATOM 827 O O . PHE A 1 100 ? -22.172 9.648 -2.992 1 95.31 100 PHE A O 1
ATOM 834 N N . LEU A 1 101 ? -20.328 8.922 -1.981 1 95.69 101 LEU A N 1
ATOM 835 C CA . LEU A 1 101 ? -19.422 9.43 -3.01 1 95.69 101 LEU A CA 1
ATOM 836 C C . LEU A 1 101 ? -19.719 8.773 -4.355 1 95.69 101 LEU A C 1
ATOM 838 O O . LEU A 1 101 ? -19.766 9.453 -5.387 1 95.69 101 LEU A O 1
ATOM 842 N N . GLU A 1 102 ? -19.875 7.477 -4.383 1 93 102 GLU A N 1
ATOM 843 C CA . GLU A 1 102 ? -20.141 6.758 -5.625 1 93 102 GLU A CA 1
ATOM 844 C C . GLU A 1 102 ? -21.422 7.258 -6.289 1 93 102 GLU A C 1
ATOM 846 O O . GLU A 1 102 ? -21.453 7.473 -7.504 1 93 102 GLU A O 1
ATOM 851 N N . GLU A 1 103 ? -22.438 7.426 -5.48 1 94.69 103 GLU A N 1
ATOM 852 C CA . GLU A 1 103 ? -23.734 7.816 -6.023 1 94.69 103 GLU A CA 1
ATOM 853 C C . GLU A 1 103 ? -23.719 9.266 -6.5 1 94.69 103 GLU A C 1
ATOM 855 O O . GLU A 1 103 ? -24.297 9.586 -7.547 1 94.69 103 GLU A O 1
ATOM 860 N N . VAL A 1 104 ? -23.109 10.125 -5.758 1 96.31 104 VAL A N 1
ATOM 861 C CA . VAL A 1 104 ? -23.094 11.547 -6.086 1 96.31 104 VAL A CA 1
ATOM 862 C C . VAL A 1 104 ? -22.203 11.789 -7.301 1 96.31 104 VAL A C 1
ATOM 864 O O . VAL A 1 104 ? -22.547 12.586 -8.18 1 96.31 104 VAL A O 1
ATOM 867 N N . PHE A 1 105 ? -21.141 11.109 -7.422 1 94.94 105 PHE A N 1
ATOM 868 C CA . PHE A 1 105 ? -20.156 11.422 -8.461 1 94.94 105 PHE A CA 1
ATOM 869 C C . PHE A 1 105 ? -20.406 10.578 -9.703 1 94.94 105 PHE A C 1
ATOM 871 O O . PHE A 1 105 ? -19.656 10.664 -10.68 1 94.94 105 PHE A O 1
ATOM 878 N N . ARG A 1 106 ? -21.328 9.719 -9.719 1 91.75 106 ARG A N 1
ATOM 879 C CA . ARG A 1 106 ? -21.797 9.148 -10.977 1 91.75 106 ARG A CA 1
ATOM 880 C C . ARG A 1 106 ? -22.375 10.219 -11.891 1 91.75 106 ARG A C 1
ATOM 882 O O . ARG A 1 106 ? -22.375 10.07 -13.117 1 91.75 106 ARG A O 1
ATOM 889 N N . VAL A 1 107 ? -22.844 11.289 -11.312 1 86.75 107 VAL A N 1
ATOM 890 C CA . VAL A 1 107 ? -23.422 12.391 -12.078 1 86.75 107 VAL A CA 1
ATOM 891 C C . VAL A 1 107 ? -22.359 13.453 -12.344 1 86.75 107 VAL A C 1
ATOM 893 O O . VAL A 1 107 ? -22.516 14.297 -13.234 1 86.75 107 VAL A O 1
ATOM 896 N N . ALA A 1 108 ? -21.312 13.453 -11.641 1 78.38 108 ALA A N 1
ATOM 897 C CA . ALA A 1 108 ? -20.219 14.422 -11.789 1 78.38 108 ALA A CA 1
ATOM 898 C C . ALA A 1 108 ? -18.953 13.742 -12.273 1 78.38 108 ALA A C 1
ATOM 900 O O . ALA A 1 108 ? -18.625 12.633 -11.844 1 78.38 108 ALA A O 1
ATOM 901 N N . SER A 1 109 ? -18.328 14.25 -13.211 1 79.19 109 SER A N 1
ATOM 902 C CA . SER A 1 109 ? -17.172 13.633 -13.844 1 79.19 109 SER A CA 1
ATOM 903 C C . SER A 1 109 ? -15.953 13.68 -12.914 1 79.19 109 SER A C 1
ATOM 905 O O . SER A 1 109 ? -15.508 14.758 -12.523 1 79.19 109 SER A O 1
ATOM 907 N N . VAL A 1 110 ? -15.445 12.672 -12.367 1 89 110 VAL A N 1
ATOM 908 C CA . VAL A 1 110 ? -14.211 12.508 -11.602 1 89 110 VAL A CA 1
ATOM 909 C C . VAL A 1 110 ? -13.508 11.219 -12.031 1 89 110 VAL A C 1
ATOM 911 O O . VAL A 1 110 ? -14.164 10.242 -12.406 1 89 110 VAL A O 1
ATOM 914 N N . GLU A 1 111 ? -12.203 11.336 -12.156 1 87.56 111 GLU A N 1
ATOM 915 C CA . GLU A 1 111 ? -11.445 10.125 -12.461 1 87.56 111 GLU A CA 1
ATOM 916 C C . GLU A 1 111 ? -11.664 9.055 -11.398 1 87.56 111 GLU A C 1
ATOM 918 O O . GLU A 1 111 ? -11.586 9.336 -10.195 1 87.56 111 GLU A O 1
ATOM 923 N N . GLN A 1 112 ? -11.938 7.855 -11.797 1 87.12 112 GLN A N 1
ATOM 924 C CA . GLN A 1 112 ? -12.297 6.77 -10.891 1 87.12 112 GLN A CA 1
ATOM 925 C C . GLN A 1 112 ? -11.164 6.48 -9.906 1 87.12 112 GLN A C 1
ATOM 927 O O . GLN A 1 112 ? -11.414 6.211 -8.734 1 87.12 112 GLN A O 1
ATOM 932 N N . ALA A 1 113 ? -9.953 6.539 -10.43 1 84.56 113 ALA A N 1
ATOM 933 C CA . ALA A 1 113 ? -8.812 6.262 -9.562 1 84.56 113 ALA A CA 1
ATOM 934 C C . ALA A 1 113 ? -8.742 7.262 -8.414 1 84.56 113 ALA A C 1
ATOM 936 O O . ALA A 1 113 ? -8.414 6.895 -7.285 1 84.56 113 ALA A O 1
ATOM 937 N N . LYS A 1 114 ? -8.992 8.469 -8.727 1 89.94 114 LYS A N 1
ATOM 938 C CA . LYS A 1 114 ? -8.992 9.508 -7.699 1 89.94 114 LYS A CA 1
ATOM 939 C C . LYS A 1 114 ? -10.133 9.297 -6.707 1 89.94 114 LYS A C 1
ATOM 941 O O . LYS A 1 114 ? -9.945 9.461 -5.5 1 89.94 114 LYS A O 1
ATOM 946 N N . LEU A 1 115 ? -11.234 8.969 -7.262 1 92.81 115 LEU A N 1
ATOM 947 C CA . LEU A 1 115 ? -12.398 8.719 -6.414 1 92.81 115 LEU A CA 1
ATOM 948 C C . LEU A 1 115 ? -12.141 7.543 -5.473 1 92.81 115 LEU A C 1
ATOM 950 O O . LEU A 1 115 ? -12.438 7.625 -4.281 1 92.81 115 LEU A O 1
ATOM 954 N N . ASP A 1 116 ? -11.562 6.504 -5.969 1 89.69 116 ASP A N 1
ATOM 955 C CA . ASP A 1 116 ? -11.25 5.32 -5.172 1 89.69 116 ASP A CA 1
ATOM 956 C C . ASP A 1 116 ? -10.258 5.656 -4.062 1 89.69 116 ASP A C 1
ATOM 958 O O . ASP A 1 116 ? -10.43 5.215 -2.922 1 89.69 116 ASP A O 1
ATOM 962 N N . SER A 1 117 ? -9.289 6.363 -4.488 1 89.94 117 SER A N 1
ATOM 963 C CA . SER A 1 117 ? -8.266 6.754 -3.52 1 89.94 117 SER A CA 1
ATOM 964 C C . SER A 1 117 ? -8.859 7.605 -2.402 1 89.94 117 SER A C 1
ATOM 966 O O . SER A 1 117 ? -8.531 7.414 -1.229 1 89.94 117 SER A O 1
ATOM 968 N N . PHE A 1 118 ? -9.703 8.5 -2.805 1 93.44 118 PHE A N 1
ATOM 969 C CA . PHE A 1 118 ? -10.312 9.383 -1.819 1 93.44 118 PHE A CA 1
ATOM 970 C C . PHE A 1 118 ? -11.242 8.602 -0.894 1 93.44 118 PHE A C 1
ATOM 972 O O . PHE A 1 118 ? -11.227 8.805 0.322 1 93.44 118 PHE A O 1
ATOM 979 N N . MET A 1 119 ? -12.039 7.738 -1.396 1 93.44 119 MET A N 1
ATOM 980 C CA . MET A 1 119 ? -12.906 6.883 -0.589 1 93.44 119 MET A CA 1
ATOM 981 C C . MET A 1 119 ? -12.094 6.086 0.424 1 93.44 119 MET A C 1
ATOM 983 O O . MET A 1 119 ? -12.477 5.98 1.591 1 93.44 119 MET A O 1
ATOM 987 N N . HIS A 1 120 ? -10.984 5.605 -0.008 1 91.56 120 HIS A N 1
ATOM 988 C CA . HIS A 1 120 ? -10.109 4.84 0.874 1 91.56 120 HIS A CA 1
ATOM 989 C C . HIS A 1 120 ? -9.594 5.707 2.016 1 91.56 120 HIS A C 1
ATOM 991 O O . HIS A 1 120 ? -9.547 5.266 3.166 1 91.56 120 HIS A O 1
ATOM 997 N N . GLU A 1 121 ? -9.234 6.887 1.733 1 93.94 121 GLU A N 1
ATOM 998 C CA . GLU A 1 121 ? -8.75 7.809 2.756 1 93.94 121 GLU A CA 1
ATOM 999 C C . GLU A 1 121 ? -9.828 8.086 3.805 1 93.94 121 GLU A C 1
ATOM 1001 O O . GLU A 1 121 ? -9.531 8.141 5 1 93.94 121 GLU A O 1
ATOM 1006 N N . LEU A 1 122 ? -11.008 8.258 3.35 1 95.69 122 LEU A N 1
ATOM 1007 C CA . LEU A 1 122 ? -12.102 8.547 4.27 1 95.69 122 LEU A CA 1
ATOM 1008 C C . LEU A 1 122 ? -12.398 7.336 5.152 1 95.69 122 LEU A C 1
ATOM 1010 O O . LEU A 1 122 ? -12.625 7.484 6.355 1 95.69 122 LEU A O 1
ATOM 1014 N N . GLU A 1 123 ? -12.375 6.176 4.57 1 94.25 123 GLU A N 1
ATOM 1015 C CA . GLU A 1 123 ? -12.602 4.961 5.344 1 94.25 123 GLU A CA 1
ATOM 1016 C C . GLU A 1 123 ? -11.508 4.758 6.391 1 94.25 123 GLU A C 1
ATOM 1018 O O . GLU A 1 123 ? -11.789 4.352 7.52 1 94.25 123 GLU A O 1
ATOM 1023 N N . GLN A 1 124 ? -10.305 5.039 6 1 94.75 124 GLN A N 1
ATOM 1024 C CA . GLN A 1 124 ? -9.195 4.945 6.938 1 94.75 124 GLN A CA 1
ATOM 1025 C C . GLN A 1 124 ? -9.328 5.969 8.055 1 94.75 124 GLN A C 1
ATOM 1027 O O . GLN A 1 124 ? -8.992 5.688 9.211 1 94.75 124 GLN A O 1
ATOM 1032 N N . THR A 1 125 ? -9.805 7.125 7.672 1 96.56 125 THR A N 1
ATOM 1033 C CA . THR A 1 125 ? -10.031 8.156 8.68 1 96.56 125 THR A CA 1
ATOM 1034 C C . THR A 1 125 ? -11.062 7.691 9.703 1 96.56 125 THR A C 1
ATOM 1036 O O . THR A 1 125 ? -10.852 7.809 10.906 1 96.56 125 THR A O 1
ATOM 1039 N N . ILE A 1 126 ? -12.172 7.156 9.211 1 97.25 126 ILE A N 1
ATOM 1040 C CA . ILE A 1 126 ? -13.211 6.652 10.102 1 97.25 126 ILE A CA 1
ATOM 1041 C C . ILE A 1 126 ? -12.641 5.551 10.992 1 97.25 126 ILE A C 1
ATOM 1043 O O . ILE A 1 126 ? -12.836 5.566 12.211 1 97.25 126 ILE A O 1
ATOM 1047 N N . PHE A 1 127 ? -11.906 4.66 10.453 1 96.81 127 PHE A N 1
ATOM 1048 C CA . PHE A 1 127 ? -11.336 3.518 11.148 1 96.81 127 PHE A CA 1
ATOM 1049 C C . PHE A 1 127 ? -10.391 3.979 12.25 1 96.81 127 PHE A C 1
ATOM 1051 O O . PHE A 1 127 ? -10.555 3.605 13.414 1 96.81 127 PHE A O 1
ATOM 1058 N N . LYS A 1 128 ? -9.445 4.781 11.984 1 96.69 128 LYS A N 1
ATOM 1059 C CA . LYS A 1 128 ? -8.391 5.16 12.922 1 96.69 128 LYS A CA 1
ATOM 1060 C C . LYS A 1 128 ? -8.906 6.152 13.961 1 96.69 128 LYS A C 1
ATOM 1062 O O . LYS A 1 128 ? -8.5 6.121 15.125 1 96.69 128 LYS A O 1
ATOM 1067 N N . ASP A 1 129 ? -9.797 7.066 13.5 1 96.62 129 ASP A N 1
ATOM 1068 C CA . ASP A 1 129 ? -10.359 8 14.477 1 96.62 129 ASP A CA 1
ATOM 1069 C C . ASP A 1 129 ? -11.289 7.281 15.453 1 96.62 129 ASP A C 1
ATOM 1071 O O . ASP A 1 129 ? -11.391 7.664 16.625 1 96.62 129 ASP A O 1
ATOM 1075 N N . THR A 1 130 ? -12.039 6.25 14.945 1 97.38 130 THR A N 1
ATOM 1076 C CA . THR A 1 130 ? -12.883 5.457 15.836 1 97.38 130 THR A CA 1
ATOM 1077 C C . THR A 1 130 ? -12.062 4.832 16.953 1 97.38 130 THR A C 1
ATOM 1079 O O . THR A 1 130 ? -12.445 4.887 18.125 1 97.38 130 THR A O 1
ATOM 1082 N N . ILE A 1 131 ? -10.945 4.238 16.609 1 96.38 131 ILE A N 1
ATOM 1083 C CA . ILE A 1 131 ? -10.062 3.615 17.594 1 96.38 131 ILE A CA 1
ATOM 1084 C C . ILE A 1 131 ? -9.578 4.664 18.578 1 96.38 131 ILE A C 1
ATOM 1086 O O . ILE A 1 131 ? -9.602 4.434 19.797 1 96.38 131 ILE A O 1
ATOM 1090 N N . ALA A 1 132 ? -9.148 5.84 18.078 1 95.12 132 ALA A N 1
ATOM 1091 C CA . ALA A 1 132 ? -8.633 6.906 18.922 1 95.12 132 ALA A CA 1
ATOM 1092 C C . ALA A 1 132 ? -9.711 7.414 19.891 1 95.12 132 ALA A C 1
ATOM 1094 O O . ALA A 1 132 ? -9.453 7.582 21.078 1 95.12 132 ALA A O 1
ATOM 1095 N N . GLN A 1 133 ? -10.898 7.668 19.344 1 95.31 133 GLN A N 1
ATOM 1096 C CA . GLN A 1 133 ? -11.992 8.18 20.156 1 95.31 133 GLN A CA 1
ATOM 1097 C C . GLN A 1 133 ? -12.43 7.156 21.203 1 95.31 133 GLN A C 1
ATOM 1099 O O . GLN A 1 133 ? -12.734 7.516 22.344 1 95.31 133 GLN A O 1
ATOM 1104 N N . TYR A 1 134 ? -12.484 5.898 20.812 1 95.38 134 TYR A N 1
ATOM 1105 C CA . TYR A 1 134 ? -12.844 4.836 21.75 1 95.38 134 TYR A CA 1
ATOM 1106 C C . TYR A 1 134 ? -11.867 4.785 22.922 1 95.38 134 TYR A C 1
ATOM 1108 O O . TYR A 1 134 ? -12.281 4.676 24.078 1 95.38 134 TYR A O 1
ATOM 1116 N N . GLU A 1 135 ? -10.578 4.848 22.625 1 92.69 135 GLU A N 1
ATOM 1117 C CA . GLU A 1 135 ? -9.555 4.84 23.672 1 92.69 135 GLU A CA 1
ATOM 1118 C C . GLU A 1 135 ? -9.664 6.07 24.562 1 92.69 135 GLU A C 1
ATOM 1120 O O . GLU A 1 135 ? -9.5 5.98 25.781 1 92.69 135 GLU A O 1
ATOM 1125 N N . ARG A 1 136 ? -9.883 7.227 23.953 1 89.31 136 ARG A N 1
ATOM 1126 C CA . ARG A 1 136 ? -10.055 8.461 24.719 1 89.31 136 ARG A CA 1
ATOM 1127 C C . ARG A 1 136 ? -11.234 8.367 25.672 1 89.31 136 ARG A C 1
ATOM 1129 O O . ARG A 1 136 ? -11.141 8.781 26.828 1 89.31 136 ARG A O 1
ATOM 1136 N N . ASN A 1 137 ? -12.312 7.84 25.203 1 89 137 ASN A N 1
ATOM 1137 C CA . ASN A 1 137 ? -13.547 7.773 25.969 1 89 137 ASN A CA 1
ATOM 1138 C C . ASN A 1 137 ? -13.43 6.777 27.125 1 89 137 ASN A C 1
ATOM 1140 O O . ASN A 1 137 ? -14.164 6.879 28.109 1 89 137 ASN A O 1
ATOM 1144 N N . ASN A 1 138 ? -12.539 5.879 26.984 1 84.25 138 ASN A N 1
ATOM 1145 C CA . ASN A 1 138 ? -12.391 4.871 28.031 1 84.25 138 ASN A CA 1
ATOM 1146 C C . ASN A 1 138 ? -11.25 5.219 28.984 1 84.25 138 ASN A C 1
ATOM 1148 O O . ASN A 1 138 ? -11.016 4.508 29.969 1 84.25 138 ASN A O 1
ATOM 1152 N N . LYS A 1 139 ? -10.516 6.238 28.672 1 76.25 139 LYS A N 1
ATOM 1153 C CA . LYS A 1 139 ? -9.422 6.668 29.531 1 76.25 139 LYS A CA 1
ATOM 1154 C C . LYS A 1 139 ? -9.891 7.73 30.531 1 76.25 139 LYS A C 1
ATOM 1156 O O . LYS A 1 139 ? -10.859 8.445 30.266 1 76.25 139 LYS A O 1
ATOM 1161 N N . LYS A 1 140 ? -9.195 7.672 31.609 1 65.19 140 LYS A N 1
ATOM 1162 C CA . LYS A 1 140 ? -9.461 8.664 32.656 1 65.19 140 LYS A CA 1
ATOM 1163 C C . LYS A 1 140 ? -8.992 10.047 32.219 1 65.19 140 LYS A C 1
ATOM 1165 O O . LYS A 1 140 ? -8.039 10.18 31.469 1 65.19 140 LYS A O 1
ATOM 1170 N N . GLU A 1 141 ? -9.664 11.102 32.625 1 65.12 141 GLU A N 1
ATOM 1171 C CA . GLU A 1 141 ? -9.492 12.508 32.281 1 65.12 141 GLU A CA 1
ATOM 1172 C C . GLU A 1 141 ? -8.188 13.055 32.844 1 65.12 141 GLU A C 1
ATOM 1174 O O . GLU A 1 141 ? -7.762 12.672 33.938 1 65.12 141 GLU A O 1
ATOM 1179 N N . TYR A 1 142 ? -7.375 13.68 31.906 1 59.22 142 TYR A N 1
ATOM 1180 C CA . TYR A 1 142 ? -6.188 14.352 32.406 1 59.22 142 TYR A CA 1
ATOM 1181 C C . TYR A 1 142 ? -6.496 15.805 32.781 1 59.22 142 TYR A C 1
ATOM 1183 O O . TYR A 1 142 ? -7.164 16.5 32 1 59.22 142 TYR A O 1
ATOM 1191 N N . THR A 1 143 ? -6.246 16.266 34 1 57.5 143 THR A N 1
ATOM 1192 C CA . THR A 1 143 ? -6.559 17.609 34.5 1 57.5 143 THR A CA 1
ATOM 1193 C C . THR A 1 143 ? -5.531 18.625 34 1 57.5 143 THR A C 1
ATOM 1195 O O . THR A 1 143 ? -5.891 19.734 33.625 1 57.5 143 THR A O 1
ATOM 1198 N N . GLN A 1 144 ? -4.266 18.469 34.312 1 60.59 144 GLN A N 1
ATOM 1199 C CA . GLN A 1 144 ? -3.258 19.453 33.938 1 60.59 144 GLN A CA 1
ATOM 1200 C C . GLN A 1 144 ? -2.465 18.984 32.719 1 60.59 144 GLN A C 1
ATOM 1202 O O . GLN A 1 144 ? -1.835 17.922 32.75 1 60.59 144 GLN A O 1
ATOM 1207 N N . LYS A 1 145 ? -2.672 19.984 31.656 1 78.25 145 LYS A N 1
ATOM 1208 C CA . LYS A 1 145 ? -2.035 19.453 30.453 1 78.25 145 LYS A CA 1
ATOM 1209 C C . LYS A 1 145 ? -0.884 20.359 30.016 1 78.25 145 LYS A C 1
ATOM 1211 O O . LYS A 1 145 ? -1.054 21.562 29.875 1 78.25 145 LYS A O 1
ATOM 1216 N N . SER A 1 146 ? 0.343 19.906 30.156 1 84.88 146 SER A N 1
ATOM 1217 C CA . SER A 1 146 ? 1.505 20.547 29.547 1 84.88 146 SER A CA 1
ATOM 1218 C C . SER A 1 146 ? 1.367 20.594 28.031 1 84.88 146 SER A C 1
ATOM 1220 O O . SER A 1 146 ? 0.446 20.016 27.453 1 84.88 146 SER A O 1
ATOM 1222 N N . TYR A 1 147 ? 2.223 21.453 27.422 1 92.5 147 TYR A N 1
ATOM 1223 C CA . TYR A 1 147 ? 2.244 21.531 25.969 1 92.5 147 TYR A CA 1
ATOM 1224 C C . TYR A 1 147 ? 2.33 20.141 25.344 1 92.5 147 TYR A C 1
ATOM 1226 O O . TYR A 1 147 ? 1.579 19.828 24.422 1 92.5 147 TYR A O 1
ATOM 1234 N N . ASP A 1 148 ? 3.252 19.375 25.906 1 91.12 148 ASP A N 1
ATOM 1235 C CA . ASP A 1 148 ? 3.492 18.031 25.359 1 91.12 148 ASP A CA 1
ATOM 1236 C C . ASP A 1 148 ? 2.254 17.156 25.516 1 91.12 148 ASP A C 1
ATOM 1238 O O . ASP A 1 148 ? 1.943 16.359 24.625 1 91.12 148 ASP A O 1
ATOM 1242 N N . GLU A 1 149 ? 1.619 17.297 26.578 1 89.25 149 GLU A N 1
ATOM 1243 C CA . GLU A 1 149 ? 0.388 16.547 26.781 1 89.25 149 GLU A CA 1
ATOM 1244 C C . GLU A 1 149 ? -0.7 16.984 25.797 1 89.25 149 GLU A C 1
ATOM 1246 O O . GLU A 1 149 ? -1.445 16.156 25.281 1 89.25 149 GLU A O 1
ATOM 1251 N N . PHE A 1 150 ? -0.773 18.281 25.594 1 91.06 150 PHE A N 1
ATOM 1252 C CA . PHE A 1 150 ? -1.771 18.797 24.672 1 91.06 150 PHE A CA 1
ATOM 1253 C C . PHE A 1 150 ? -1.519 18.281 23.266 1 91.06 150 PHE A C 1
ATOM 1255 O O . PHE A 1 150 ? -2.463 18.031 22.516 1 91.06 150 PHE A O 1
ATOM 1262 N N . GLU A 1 151 ? -0.256 18.109 22.938 1 91.19 151 GLU A N 1
ATOM 1263 C CA . GLU A 1 151 ? 0.089 17.562 21.625 1 91.19 151 GLU A CA 1
ATOM 1264 C C . GLU A 1 151 ? -0.516 16.188 21.438 1 91.19 151 GLU A C 1
ATOM 1266 O O . GLU A 1 151 ? -0.852 15.797 20.312 1 91.19 151 GLU A O 1
ATOM 1271 N N . SER A 1 152 ? -0.723 15.5 22.453 1 89.81 152 SER A N 1
ATOM 1272 C CA . SER A 1 152 ? -1.23 14.133 22.375 1 89.81 152 SER A CA 1
ATOM 1273 C C . SER A 1 152 ? -2.736 14.086 22.609 1 89.81 152 SER A C 1
ATOM 1275 O O . SER A 1 152 ? -3.404 13.133 22.219 1 89.81 152 SER A O 1
ATOM 1277 N N . HIS A 1 153 ? -3.232 15.125 23.172 1 89.56 153 HIS A N 1
ATOM 1278 C CA . HIS A 1 153 ? -4.637 15.102 23.578 1 89.56 153 HIS A CA 1
ATOM 1279 C C . HIS A 1 153 ? -5.52 15.75 22.516 1 89.56 153 HIS A C 1
ATOM 1281 O O . HIS A 1 153 ? -6.738 15.547 22.516 1 89.56 153 HIS A O 1
ATOM 1287 N N . LEU A 1 154 ? -4.926 16.531 21.688 1 92.31 154 LEU A N 1
ATOM 1288 C CA . LEU A 1 154 ? -5.68 17.172 20.625 1 92.31 154 LEU A CA 1
ATOM 1289 C C . LEU A 1 154 ? -5.848 16.234 19.438 1 92.31 154 LEU A C 1
ATOM 1291 O O . LEU A 1 154 ? -5.324 16.5 18.344 1 92.31 154 LEU A O 1
ATOM 1295 N N . ILE A 1 155 ? -6.73 15.219 19.562 1 92.19 155 ILE A N 1
ATOM 1296 C CA . ILE A 1 155 ? -6.719 14.078 18.641 1 92.19 155 ILE A CA 1
ATOM 1297 C C . ILE A 1 155 ? -7.684 14.336 17.484 1 92.19 155 ILE A C 1
ATOM 1299 O O . ILE A 1 155 ? -7.781 13.531 16.562 1 92.19 155 ILE A O 1
ATOM 1303 N N . ASP A 1 156 ? -8.375 15.445 17.438 1 90.19 156 ASP A N 1
ATOM 1304 C CA . ASP A 1 156 ? -9.461 15.633 16.484 1 90.19 156 ASP A CA 1
ATOM 1305 C C . ASP A 1 156 ? -8.922 16.016 15.109 1 90.19 156 ASP A C 1
ATOM 1307 O O . ASP A 1 156 ? -9.641 15.938 14.109 1 90.19 156 ASP A O 1
ATOM 1311 N N . GLY A 1 157 ? -7.68 16.344 15.062 1 87.75 157 GLY A N 1
ATOM 1312 C CA . GLY A 1 157 ? -7.129 16.672 13.75 1 87.75 157 GLY A CA 1
ATOM 1313 C C . GLY A 1 157 ? -7.75 17.906 13.133 1 87.75 157 GLY A C 1
ATOM 1314 O O . GLY A 1 157 ? -8.148 18.828 13.836 1 87.75 157 GLY A O 1
ATOM 1315 N N . HIS A 1 158 ? -7.707 17.953 11.789 1 88.75 158 HIS A N 1
ATOM 1316 C CA . HIS A 1 158 ? -8.195 19.109 11.055 1 88.75 158 HIS A CA 1
ATOM 1317 C C . HIS A 1 158 ? -9.719 19.203 11.117 1 88.75 158 HIS A C 1
ATOM 1319 O O . HIS A 1 158 ? -10.422 18.266 10.734 1 88.75 158 HIS A O 1
ATOM 1325 N N . PRO A 1 159 ? -10.227 20.281 11.5 1 92.62 159 PRO A N 1
ATOM 1326 C CA . PRO A 1 159 ? -11.672 20.391 11.68 1 92.62 159 PRO A CA 1
ATOM 1327 C C . PRO A 1 159 ? -12.422 20.547 10.352 1 92.62 159 PRO A C 1
ATOM 1329 O O . PRO A 1 159 ? -13.633 20.344 10.297 1 92.62 159 PRO A O 1
ATOM 1332 N N . TYR A 1 160 ? -11.742 20.844 9.32 1 93.06 160 TYR A N 1
ATOM 1333 C CA . TYR A 1 160 ? -12.375 21.109 8.039 1 93.06 160 TYR A CA 1
ATOM 1334 C C . TYR A 1 160 ? -12.203 19.938 7.086 1 93.06 160 TYR A C 1
ATOM 1336 O O . TYR A 1 160 ? -13.172 19.469 6.488 1 93.06 160 TYR A O 1
ATOM 1344 N N . HIS A 1 161 ? -11.031 19.469 6.914 1 93.19 161 HIS A N 1
ATOM 1345 C CA . HIS A 1 161 ? -10.719 18.438 5.93 1 93.19 161 HIS A CA 1
ATOM 1346 C C . HIS A 1 161 ? -11.305 17.094 6.34 1 93.19 161 HIS A C 1
ATOM 1348 O O . HIS A 1 161 ? -11.078 16.625 7.461 1 93.19 161 HIS A O 1
ATOM 1354 N N . PRO A 1 162 ? -11.953 16.406 5.445 1 95.62 162 PRO A N 1
ATOM 1355 C CA . PRO A 1 162 ? -12.633 15.172 5.848 1 95.62 162 PRO A CA 1
ATOM 1356 C C . PRO A 1 162 ? -11.664 14.008 6.07 1 95.62 162 PRO A C 1
ATOM 1358 O O . PRO A 1 162 ? -11.992 13.062 6.789 1 95.62 162 PRO A O 1
ATOM 1361 N N . SER A 1 163 ? -10.539 14.008 5.453 1 94.44 163 SER A N 1
ATOM 1362 C CA . SER A 1 163 ? -9.539 12.953 5.637 1 94.44 163 SER A CA 1
ATOM 1363 C C . SER A 1 163 ? -8.477 13.367 6.645 1 94.44 163 SER A C 1
ATOM 1365 O O . SER A 1 163 ? -7.281 13.273 6.371 1 94.44 163 SER A O 1
ATOM 1367 N N . TYR A 1 164 ? -8.906 13.711 7.828 1 93.75 164 TYR A N 1
ATOM 1368 C CA . TYR A 1 164 ? -8.031 14.352 8.805 1 93.75 164 TYR A CA 1
ATOM 1369 C C . TYR A 1 164 ? -7.191 13.32 9.547 1 93.75 164 TYR A C 1
ATOM 1371 O O . TYR A 1 164 ? -6.277 13.672 10.289 1 93.75 164 TYR A O 1
ATOM 1379 N N . LYS A 1 165 ? -7.453 12.016 9.336 1 94.69 165 LYS A N 1
ATOM 1380 C CA . LYS A 1 165 ? -6.727 10.969 10.047 1 94.69 165 LYS A CA 1
ATOM 1381 C C . LYS A 1 165 ? -6.602 9.711 9.195 1 94.69 165 LYS A C 1
ATOM 1383 O O . LYS A 1 165 ? -6.863 8.602 9.672 1 94.69 165 LYS A O 1
ATOM 1388 N N . ALA A 1 166 ? -6.355 9.875 7.934 1 93.88 166 ALA A N 1
ATOM 1389 C CA . ALA A 1 166 ? -6.285 8.742 7.016 1 93.88 166 ALA A CA 1
ATOM 1390 C C . ALA A 1 166 ? -5.09 7.848 7.332 1 93.88 166 ALA A C 1
ATOM 1392 O O . ALA A 1 166 ? -5.242 6.637 7.504 1 93.88 166 ALA A O 1
ATOM 1393 N N . ARG A 1 167 ? -3.865 8.539 7.434 1 94.31 167 ARG A N 1
ATOM 1394 C CA . ARG A 1 167 ? -2.621 7.855 7.777 1 94.31 167 ARG A CA 1
ATOM 1395 C C . ARG A 1 167 ? -2.453 6.582 6.961 1 94.31 167 ARG A C 1
ATOM 1397 O O . ARG A 1 167 ? -2.201 5.512 7.516 1 94.31 167 ARG A O 1
ATOM 1404 N N . VAL A 1 168 ? -2.688 6.719 5.637 1 91.56 168 VAL A N 1
ATOM 1405 C CA . VAL A 1 168 ? -2.584 5.566 4.742 1 91.56 168 VAL A CA 1
ATOM 1406 C C . VAL A 1 168 ? -1.163 5.008 4.785 1 91.56 168 VAL A C 1
ATOM 1408 O O . VAL A 1 168 ? -0.193 5.746 4.586 1 91.56 168 VAL A O 1
ATOM 1411 N N . GLY A 1 169 ? -0.999 3.75 5.016 1 89.69 169 GLY A N 1
ATOM 1412 C CA . GLY A 1 169 ? 0.263 3.066 5.254 1 89.69 169 GLY A CA 1
ATOM 1413 C C . GLY A 1 169 ? 0.32 2.375 6.602 1 89.69 169 GLY A C 1
ATOM 1414 O O . GLY A 1 169 ? 0.907 1.297 6.727 1 89.69 169 GLY A O 1
ATOM 1415 N N . PHE A 1 170 ? -0.33 3.051 7.641 1 92.81 170 PHE A N 1
ATOM 1416 C CA . PHE A 1 170 ? -0.385 2.479 8.977 1 92.81 170 PHE A CA 1
ATOM 1417 C C . PHE A 1 170 ? -1.407 1.351 9.047 1 92.81 170 PHE A C 1
ATOM 1419 O O . PHE A 1 170 ? -2.529 1.493 8.555 1 92.81 170 PHE A O 1
ATOM 1426 N N . GLN A 1 171 ? -0.999 0.267 9.641 1 91.62 171 GLN A N 1
ATOM 1427 C CA . GLN A 1 171 ? -1.96 -0.673 10.203 1 91.62 171 GLN A CA 1
ATOM 1428 C C . GLN A 1 171 ? -2.385 -0.249 11.609 1 91.62 171 GLN A C 1
ATOM 1430 O O . GLN A 1 171 ? -1.841 0.708 12.164 1 91.62 171 GLN A O 1
ATOM 1435 N N . TYR A 1 172 ? -3.383 -0.922 12.148 1 94.06 172 TYR A N 1
ATOM 1436 C CA . TYR A 1 172 ? -3.861 -0.443 13.438 1 94.06 172 TYR A CA 1
ATOM 1437 C C . TYR A 1 172 ? -2.781 -0.585 14.5 1 94.06 172 TYR A C 1
ATOM 1439 O O . TYR A 1 172 ? -2.713 0.219 15.438 1 94.06 172 TYR A O 1
ATOM 1447 N N . ARG A 1 173 ? -1.88 -1.59 14.391 1 93.69 173 ARG A N 1
ATOM 1448 C CA . ARG A 1 173 ? -0.786 -1.715 15.344 1 93.69 173 ARG A CA 1
ATOM 1449 C C . ARG A 1 173 ? 0.177 -0.538 15.234 1 93.69 173 ARG A C 1
ATOM 1451 O O . ARG A 1 173 ? 0.685 -0.044 16.25 1 93.69 173 ARG A O 1
ATOM 1458 N N . ASP A 1 174 ? 0.474 -0.162 13.977 1 94.38 174 ASP A N 1
ATOM 1459 C CA . ASP A 1 174 ? 1.297 1.022 13.75 1 94.38 174 ASP A CA 1
ATOM 1460 C C . ASP A 1 174 ? 0.652 2.262 14.367 1 94.38 174 ASP A C 1
ATOM 1462 O O . ASP A 1 174 ? 1.339 3.088 14.977 1 94.38 174 ASP A O 1
ATOM 1466 N N . ASN A 1 175 ? -0.648 2.332 14.133 1 94.31 175 ASN A N 1
ATOM 1467 C CA . ASN A 1 175 ? -1.373 3.479 14.672 1 94.31 175 ASN A CA 1
ATOM 1468 C C . ASN A 1 175 ? -1.245 3.561 16.188 1 94.31 175 ASN A C 1
ATOM 1470 O O . ASN A 1 175 ? -1.056 4.645 16.75 1 94.31 175 ASN A O 1
ATOM 1474 N N . PHE A 1 176 ? -1.349 2.416 16.891 1 95.12 176 PHE A N 1
ATOM 1475 C CA . PHE A 1 176 ? -1.203 2.381 18.344 1 95.12 176 PHE A CA 1
ATOM 1476 C C . PHE A 1 176 ? 0.224 2.725 18.75 1 95.12 176 PHE A C 1
ATOM 1478 O O . PHE A 1 176 ? 0.438 3.439 19.734 1 95.12 176 PHE A O 1
ATOM 1485 N N . GLN A 1 177 ? 1.125 2.273 17.969 1 95 177 GLN A N 1
ATOM 1486 C CA . GLN A 1 177 ? 2.527 2.408 18.344 1 95 177 GLN A CA 1
ATOM 1487 C C . GLN A 1 177 ? 3.053 3.805 18.031 1 95 177 GLN A C 1
ATOM 1489 O O . GLN A 1 177 ? 3.859 4.355 18.781 1 95 177 GLN A O 1
ATOM 1494 N N . TYR A 1 178 ? 2.592 4.383 16.906 1 95.88 178 TYR A N 1
ATOM 1495 C CA . TYR A 1 178 ? 3.268 5.582 16.422 1 95.88 178 TYR A CA 1
ATOM 1496 C C . TYR A 1 178 ? 2.307 6.762 16.359 1 95.88 178 TYR A C 1
ATOM 1498 O O . TYR A 1 178 ? 2.721 7.895 16.109 1 95.88 178 TYR A O 1
ATOM 1506 N N . GLY A 1 179 ? 0.98 6.535 16.547 1 94.75 179 GLY A N 1
ATOM 1507 C CA . GLY A 1 179 ? 0.043 7.645 16.625 1 94.75 179 GLY A CA 1
ATOM 1508 C C . GLY A 1 179 ? 0.267 8.531 17.828 1 94.75 179 GLY A C 1
ATOM 1509 O O . GLY A 1 179 ? 0.526 8.031 18.922 1 94.75 179 GLY A O 1
ATOM 1510 N N . TYR A 1 180 ? 0.178 9.828 17.625 1 94.5 180 TYR A N 1
ATOM 1511 C CA . TYR A 1 180 ? 0.495 10.773 18.688 1 94.5 180 TYR A CA 1
ATOM 1512 C C . TYR A 1 180 ? -0.518 10.68 19.828 1 94.5 180 TYR A C 1
ATOM 1514 O O . TYR A 1 180 ? -0.192 10.953 20.984 1 94.5 180 TYR A O 1
ATOM 1522 N N . GLU A 1 181 ? -1.726 10.242 19.562 1 93.19 181 GLU A N 1
ATOM 1523 C CA . GLU A 1 181 ? -2.777 10.188 20.578 1 93.19 181 GLU A CA 1
ATOM 1524 C C . GLU A 1 181 ? -2.51 9.078 21.594 1 93.19 181 GLU A C 1
ATOM 1526 O O . GLU A 1 181 ? -3.082 9.078 22.688 1 93.19 181 GLU A O 1
ATOM 1531 N N . PHE A 1 182 ? -1.664 8.133 21.25 1 92.44 182 PHE A N 1
ATOM 1532 C CA . PHE A 1 182 ? -1.459 6.984 22.141 1 92.44 182 PHE A CA 1
ATOM 1533 C C . PHE A 1 182 ? -0.176 7.141 22.938 1 92.44 182 PHE A C 1
ATOM 1535 O O . PHE A 1 182 ? 0.082 6.367 23.859 1 92.44 182 PHE A O 1
ATOM 1542 N N . MET A 1 183 ? 0.687 8.047 22.656 1 90.94 183 MET A N 1
ATOM 1543 C CA . MET A 1 183 ? 1.834 8.508 23.438 1 90.94 183 MET A CA 1
ATOM 1544 C C . MET A 1 183 ? 2.766 7.34 23.766 1 90.94 183 MET A C 1
ATOM 1546 O O . MET A 1 183 ? 3.232 7.211 24.891 1 90.94 183 MET A O 1
ATOM 1550 N N . GLN A 1 184 ? 2.912 6.402 22.766 1 93.62 184 GLN A N 1
ATOM 1551 C CA . GLN A 1 184 ? 3.883 5.328 22.969 1 93.62 184 GLN A CA 1
ATOM 1552 C C . GLN A 1 184 ? 5.301 5.805 22.656 1 93.62 184 GLN A C 1
ATOM 1554 O O . GLN A 1 184 ? 5.52 6.527 21.688 1 93.62 184 GLN A O 1
ATOM 1559 N N . PRO A 1 185 ? 6.262 5.504 23.547 1 97 185 PRO A N 1
ATOM 1560 C CA . PRO A 1 185 ? 7.645 5.914 23.297 1 97 185 PRO A CA 1
ATOM 1561 C C . PRO A 1 185 ? 8.219 5.281 22.016 1 97 185 PRO A C 1
ATOM 1563 O O . PRO A 1 185 ? 7.941 4.117 21.719 1 97 185 PRO A O 1
ATOM 1566 N N . ILE A 1 186 ? 9.023 6.02 21.344 1 97.19 186 ILE A N 1
ATOM 1567 C CA . ILE A 1 186 ? 9.664 5.609 20.094 1 97.19 186 ILE A CA 1
ATOM 1568 C C . ILE A 1 186 ? 11.18 5.762 20.219 1 97.19 186 ILE A C 1
ATOM 1570 O O . ILE A 1 186 ? 11.672 6.785 20.719 1 97.19 186 ILE A O 1
ATOM 1574 N N . LYS A 1 187 ? 11.922 4.777 19.891 1 97.56 187 LYS A N 1
ATOM 1575 C CA . LYS A 1 187 ? 13.367 4.898 19.719 1 97.56 187 LYS A CA 1
ATOM 1576 C C . LYS A 1 187 ? 13.719 5.164 18.25 1 97.56 187 LYS A C 1
ATOM 1578 O O . LYS A 1 187 ? 13.242 4.465 17.359 1 97.56 187 LYS A O 1
ATOM 1583 N N . LEU A 1 188 ? 14.5 6.141 18.016 1 97.94 188 LEU A N 1
ATOM 1584 C CA . LEU A 1 188 ? 14.938 6.445 16.656 1 97.94 188 LEU A CA 1
ATOM 1585 C C . LEU A 1 188 ? 16 5.461 16.188 1 97.94 188 LEU A C 1
ATOM 1587 O O . LEU A 1 188 ? 16.812 4.988 17 1 97.94 188 LEU A O 1
ATOM 1591 N N . ILE A 1 189 ? 15.953 5.172 14.945 1 97.88 189 ILE A N 1
ATOM 1592 C CA . ILE A 1 189 ? 17.031 4.418 14.312 1 97.88 189 ILE A CA 1
ATOM 1593 C C . ILE A 1 189 ? 18.062 5.383 13.719 1 97.88 189 ILE A C 1
ATOM 1595 O O . ILE A 1 189 ? 17.688 6.395 13.117 1 97.88 189 ILE A O 1
ATOM 1599 N N . TRP A 1 190 ? 19.281 5.082 13.969 1 98.44 190 TRP A N 1
ATOM 1600 C CA . TRP A 1 190 ? 20.359 5.871 13.375 1 98.44 190 TRP A CA 1
ATOM 1601 C C . TRP A 1 190 ? 21.062 5.082 12.281 1 98.44 190 TRP A C 1
ATOM 1603 O O . TRP A 1 190 ? 21.344 3.893 12.445 1 98.44 190 TRP A O 1
ATOM 1613 N N . ILE A 1 191 ? 21.344 5.738 11.18 1 98.56 191 ILE A N 1
ATOM 1614 C CA . ILE A 1 191 ? 22.094 5.121 10.094 1 98.56 191 ILE A CA 1
ATOM 1615 C C . ILE A 1 191 ? 23.266 6.023 9.703 1 98.56 191 ILE A C 1
ATOM 1617 O O . ILE A 1 191 ? 23.234 7.23 9.953 1 98.56 191 ILE A O 1
ATOM 1621 N N . ALA A 1 192 ? 24.344 5.438 9.211 1 98.62 192 ALA A N 1
ATOM 1622 C CA . ALA A 1 192 ? 25.391 6.156 8.492 1 98.62 192 ALA A CA 1
ATOM 1623 C C . ALA A 1 192 ? 25.094 6.211 7 1 98.62 192 ALA A C 1
ATOM 1625 O O . ALA A 1 192 ? 24.875 5.176 6.367 1 98.62 192 ALA A O 1
ATOM 1626 N N . ALA A 1 193 ? 24.984 7.355 6.465 1 98.44 193 ALA A N 1
ATOM 1627 C CA . ALA A 1 193 ? 24.719 7.578 5.047 1 98.44 193 ALA A CA 1
ATOM 1628 C C . ALA A 1 193 ? 25.953 8.148 4.348 1 98.44 193 ALA A C 1
ATOM 1630 O O . ALA A 1 193 ? 26.5 9.164 4.781 1 98.44 193 ALA A O 1
ATOM 1631 N N . HIS A 1 194 ? 26.359 7.512 3.314 1 98.19 194 HIS A N 1
ATOM 1632 C CA . HIS A 1 194 ? 27.562 7.93 2.611 1 98.19 194 HIS A CA 1
ATOM 1633 C C . HIS A 1 194 ? 27.406 9.32 2.004 1 98.19 194 HIS A C 1
ATOM 1635 O O . HIS A 1 194 ? 26.359 9.633 1.434 1 98.19 194 HIS A O 1
ATOM 1641 N N . LYS A 1 195 ? 28.406 10.148 1.994 1 97 195 LYS A N 1
ATOM 1642 C CA . LYS A 1 195 ? 28.375 11.555 1.613 1 97 195 LYS A CA 1
ATOM 1643 C C . LYS A 1 195 ? 28.172 11.719 0.111 1 97 195 LYS A C 1
ATOM 1645 O O . LYS A 1 195 ? 27.781 12.789 -0.357 1 97 195 LYS A O 1
ATOM 1650 N N . ASN A 1 196 ? 28.344 10.609 -0.643 1 95.19 196 ASN A N 1
ATOM 1651 C CA . ASN A 1 196 ? 28.062 10.648 -2.074 1 95.19 196 ASN A CA 1
ATOM 1652 C C . ASN A 1 196 ? 26.609 10.961 -2.355 1 95.19 196 ASN A C 1
ATOM 1654 O O . ASN A 1 196 ? 26.266 11.492 -3.416 1 95.19 196 ASN A O 1
ATOM 1658 N N . TYR A 1 197 ? 25.734 10.586 -1.38 1 96.19 197 TYR A N 1
ATOM 1659 C CA . TYR A 1 197 ? 24.297 10.727 -1.62 1 96.19 197 TYR A CA 1
ATOM 1660 C C . TYR A 1 197 ? 23.641 11.578 -0.542 1 96.19 197 TYR A C 1
ATOM 1662 O O . TYR A 1 197 ? 22.438 11.828 -0.583 1 96.19 197 TYR A O 1
ATOM 1670 N N . ALA A 1 198 ? 24.438 11.977 0.396 1 96.5 198 ALA A N 1
ATOM 1671 C CA . ALA A 1 198 ? 23.875 12.711 1.532 1 96.5 198 ALA A CA 1
ATOM 1672 C C . ALA A 1 198 ? 24.359 14.156 1.547 1 96.5 198 ALA A C 1
ATOM 1674 O O . ALA A 1 198 ? 25.5 14.438 1.194 1 96.5 198 ALA A O 1
ATOM 1675 N N . THR A 1 199 ? 23.453 15.047 1.898 1 94.56 199 THR A N 1
ATOM 1676 C CA . THR A 1 199 ? 23.766 16.453 2.041 1 94.56 199 THR A CA 1
ATOM 1677 C C . THR A 1 199 ? 23.266 17 3.381 1 94.56 199 THR A C 1
ATOM 1679 O O . THR A 1 199 ? 22.172 16.656 3.82 1 94.56 199 THR A O 1
ATOM 1682 N N . VAL A 1 200 ? 24.109 17.734 4.008 1 93.19 200 VAL A N 1
ATOM 1683 C CA . VAL A 1 200 ? 23.766 18.312 5.301 1 93.19 200 VAL A CA 1
ATOM 1684 C C . VAL A 1 200 ? 23.484 19.812 5.141 1 93.19 200 VAL A C 1
ATOM 1686 O O . VAL A 1 200 ? 24.172 20.5 4.387 1 93.19 200 VAL A O 1
ATOM 1689 N N . GLY A 1 201 ? 22.391 20.219 5.699 1 89.12 201 GLY A N 1
ATOM 1690 C CA . GLY A 1 201 ? 22.109 21.641 5.863 1 89.12 201 GLY A CA 1
ATOM 1691 C C . GLY A 1 201 ? 22.453 22.156 7.25 1 89.12 201 GLY A C 1
ATOM 1692 O O . GLY A 1 201 ? 21.891 21.688 8.25 1 89.12 201 GLY A O 1
ATOM 1693 N N . TYR A 1 202 ? 23.438 23.031 7.324 1 81.81 202 TYR A N 1
ATOM 1694 C CA . TYR A 1 202 ? 23.844 23.641 8.586 1 81.81 202 TYR A CA 1
ATOM 1695 C C . TYR A 1 202 ? 24.531 24.984 8.352 1 81.81 202 TYR A C 1
ATOM 1697 O O . TYR A 1 202 ? 24.875 25.328 7.211 1 81.81 202 TYR A O 1
ATOM 1705 N N . GLU A 1 203 ? 24.594 25.688 9.445 1 77.19 203 GLU A N 1
ATOM 1706 C CA . GLU A 1 203 ? 25.359 26.922 9.359 1 77.19 203 GLU A CA 1
ATOM 1707 C C . GLU A 1 203 ? 26.859 26.641 9.227 1 77.19 203 GLU A C 1
ATOM 1709 O O . GLU A 1 203 ? 27.562 27.297 8.461 1 77.19 203 GLU A O 1
ATOM 1714 N N . ASN A 1 204 ? 27.312 25.688 10.008 1 79.19 204 ASN A N 1
ATOM 1715 C CA . ASN A 1 204 ? 28.688 25.203 9.898 1 79.19 204 ASN A CA 1
ATOM 1716 C C . ASN A 1 204 ? 28.812 23.766 10.398 1 79.19 204 ASN A C 1
ATOM 1718 O O . ASN A 1 204 ? 27.922 23.266 11.086 1 79.19 204 ASN A O 1
ATOM 1722 N N . GLU A 1 205 ? 29.859 23.172 10.094 1 82.06 205 GLU A N 1
ATOM 1723 C CA . GLU A 1 205 ? 30.062 21.75 10.367 1 82.06 205 GLU A CA 1
ATOM 1724 C C . GLU A 1 205 ? 30.172 21.484 11.867 1 82.06 205 GLU A C 1
ATOM 1726 O O . GLU A 1 205 ? 29.766 20.422 12.344 1 82.06 205 GLU A O 1
ATOM 1731 N N . VAL A 1 206 ? 30.672 22.391 12.562 1 82.62 206 VAL A N 1
ATOM 1732 C CA . VAL A 1 206 ? 30.844 22.25 14 1 82.62 206 VAL A CA 1
ATOM 1733 C C . VAL A 1 206 ? 29.484 22.125 14.68 1 82.62 206 VAL A C 1
ATOM 1735 O O . VAL A 1 206 ? 29.312 21.328 15.609 1 82.62 206 VAL A O 1
ATOM 1738 N N . MET A 1 207 ? 28.641 22.781 14.148 1 83.69 207 MET A N 1
ATOM 1739 C CA . MET A 1 207 ? 27.297 22.766 14.719 1 83.69 207 MET A CA 1
ATOM 1740 C C . MET A 1 207 ? 26.641 21.406 14.523 1 83.69 207 MET A C 1
ATOM 1742 O O . MET A 1 207 ? 25.953 20.906 15.422 1 83.69 207 MET A O 1
ATOM 1746 N N . TYR A 1 208 ? 26.906 20.891 13.383 1 89.25 208 TYR A N 1
ATOM 1747 C CA . TYR A 1 208 ? 26.359 19.562 13.102 1 89.25 208 TYR A CA 1
ATOM 1748 C C . TYR A 1 208 ? 26.984 18.516 14 1 89.25 208 TYR A C 1
ATOM 1750 O O . TYR A 1 208 ? 26.281 17.656 14.547 1 89.25 208 TYR A O 1
ATOM 1758 N N . ASN A 1 209 ? 28.266 18.578 14.203 1 91 209 ASN A N 1
ATOM 1759 C CA . ASN A 1 209 ? 28.953 17.625 15.062 1 91 209 ASN A CA 1
ATOM 1760 C C . ASN A 1 209 ? 28.516 17.75 16.516 1 91 209 ASN A C 1
ATOM 1762 O O . ASN A 1 209 ? 28.359 16.75 17.219 1 91 209 ASN A O 1
ATOM 1766 N N . ASP A 1 210 ? 28.328 18.922 16.953 1 92.75 210 ASP A N 1
ATOM 1767 C CA . ASP A 1 210 ? 27.875 19.172 18.312 1 92.75 210 ASP A CA 1
ATOM 1768 C C . ASP A 1 210 ? 26.453 18.641 18.516 1 92.75 210 ASP A C 1
ATOM 1770 O O . ASP A 1 210 ? 26.125 18.109 19.578 1 92.75 210 ASP A O 1
ATOM 1774 N N . LEU A 1 211 ? 25.672 18.859 17.531 1 94.19 211 LEU A N 1
ATOM 1775 C CA . LEU A 1 211 ? 24.297 18.344 17.562 1 94.19 211 LEU A CA 1
ATOM 1776 C C . LEU A 1 211 ? 24.297 16.828 17.719 1 94.19 211 LEU A C 1
ATOM 1778 O O . LEU A 1 211 ? 23.516 16.297 18.531 1 94.19 211 LEU A O 1
ATOM 1782 N N . LEU A 1 212 ? 25.156 16.156 16.969 1 94.75 212 LEU A N 1
ATOM 1783 C CA . LEU A 1 212 ? 25.203 14.703 17.031 1 94.75 212 LEU A CA 1
ATOM 1784 C C . LEU A 1 212 ? 25.625 14.242 18.422 1 94.75 212 LEU A C 1
ATOM 1786 O O . LEU A 1 212 ? 25.078 13.281 18.969 1 94.75 212 LEU A O 1
ATOM 1790 N N . LYS A 1 213 ? 26.578 14.953 18.969 1 95.06 213 LYS A N 1
ATOM 1791 C CA . LYS A 1 213 ? 27.031 14.625 20.312 1 95.06 213 LYS A CA 1
ATOM 1792 C C . LYS A 1 213 ? 25.906 14.812 21.328 1 95.06 213 LYS A C 1
ATOM 1794 O O . LYS A 1 213 ? 25.734 13.992 22.234 1 95.06 213 LYS A O 1
ATOM 1799 N N . GLU A 1 214 ? 25.219 15.82 21.125 1 93.44 214 GLU A N 1
ATOM 1800 C CA . GLU A 1 214 ? 24.125 16.109 22.047 1 93.44 214 GLU A CA 1
ATOM 1801 C C . GLU A 1 214 ? 22.984 15.109 21.891 1 93.44 214 GLU A C 1
ATOM 1803 O O . GLU A 1 214 ? 22.406 14.664 22.875 1 93.44 214 GLU A O 1
ATOM 1808 N N . GLU A 1 215 ? 22.672 14.766 20.688 1 94.62 215 GLU A N 1
ATOM 1809 C CA . GLU A 1 215 ? 21.531 13.906 20.375 1 94.62 215 GLU A CA 1
ATOM 1810 C C . GLU A 1 215 ? 21.844 12.445 20.688 1 94.62 215 GLU A C 1
ATOM 1812 O O . GLU A 1 215 ? 20.984 11.711 21.172 1 94.62 215 GLU A O 1
ATOM 1817 N N . ILE A 1 216 ? 23.062 12.016 20.375 1 96 216 ILE A N 1
ATOM 1818 C CA . ILE A 1 216 ? 23.375 10.594 20.438 1 96 216 ILE A CA 1
ATOM 1819 C C . ILE A 1 216 ? 24.141 10.289 21.719 1 96 216 ILE A C 1
ATOM 1821 O O . ILE A 1 216 ? 23.969 9.211 22.312 1 96 216 ILE A O 1
ATOM 1825 N N . GLY A 1 217 ? 24.906 11.211 22.188 1 94.94 217 GLY A N 1
ATOM 1826 C CA . GLY A 1 217 ? 25.812 10.984 23.297 1 94.94 217 GLY A CA 1
ATOM 1827 C C . GLY A 1 217 ? 27.188 10.516 22.844 1 94.94 217 GLY A C 1
ATOM 1828 O O . GLY A 1 217 ? 27.312 9.773 21.875 1 94.94 217 GLY A O 1
ATOM 1829 N N . ASP A 1 218 ? 28.188 10.852 23.609 1 94.69 218 ASP A N 1
ATOM 1830 C CA . ASP A 1 218 ? 29.578 10.586 23.219 1 94.69 218 ASP A CA 1
ATOM 1831 C C . ASP A 1 218 ? 29.844 9.086 23.141 1 94.69 218 ASP A C 1
ATOM 1833 O O . ASP A 1 218 ? 30.438 8.617 22.172 1 94.69 218 ASP A O 1
ATOM 1837 N N . HIS A 1 219 ? 29.469 8.383 24.094 1 95.94 219 HIS A N 1
ATOM 1838 C CA . HIS A 1 219 ? 29.75 6.949 24.141 1 95.94 219 HIS A CA 1
ATOM 1839 C C . HIS A 1 219 ? 29.078 6.215 22.984 1 95.94 219 HIS A C 1
ATOM 1841 O O . HIS A 1 219 ? 29.719 5.414 22.297 1 95.94 219 HIS A O 1
ATOM 1847 N N . LYS A 1 220 ? 27.828 6.504 22.812 1 96.19 220 LYS A N 1
ATOM 1848 C CA . LYS A 1 220 ? 27.062 5.852 21.75 1 96.19 220 LYS A CA 1
ATOM 1849 C C . LYS A 1 220 ? 27.594 6.254 20.375 1 96.19 220 LYS A C 1
ATOM 1851 O O . LYS A 1 220 ? 27.609 5.441 19.453 1 96.19 220 LYS A O 1
ATOM 1856 N N . LEU A 1 221 ? 27.984 7.457 20.25 1 96.81 221 LEU A N 1
ATOM 1857 C CA . LEU A 1 221 ? 28.562 7.934 19 1 96.81 221 LEU A CA 1
ATOM 1858 C C . LEU A 1 221 ? 29.828 7.16 18.656 1 96.81 221 LEU A C 1
ATOM 1860 O O . LEU A 1 221 ? 30.047 6.805 17.5 1 96.81 221 LEU A O 1
ATOM 1864 N N . GLU A 1 222 ? 30.609 6.906 19.641 1 96.75 222 GLU A N 1
ATOM 1865 C CA . GLU A 1 222 ? 31.828 6.121 19.406 1 96.75 222 GLU A CA 1
ATOM 1866 C C . GLU A 1 222 ? 31.484 4.688 19.016 1 96.75 222 GLU A C 1
ATOM 1868 O O . GLU A 1 222 ? 32.156 4.105 18.156 1 96.75 222 GLU A O 1
ATOM 1873 N N . GLU A 1 223 ? 30.547 4.191 19.656 1 97.5 223 GLU A N 1
ATOM 1874 C CA . GLU A 1 223 ? 30.078 2.865 19.266 1 97.5 223 GLU A CA 1
ATOM 1875 C C . GLU A 1 223 ? 29.641 2.834 17.797 1 97.5 223 GLU A C 1
ATOM 1877 O O . GLU A 1 223 ? 29.953 1.88 17.078 1 97.5 223 GLU A O 1
ATOM 1882 N N . PHE A 1 224 ? 28.906 3.863 17.375 1 97.81 224 PHE A N 1
ATOM 1883 C CA . PHE A 1 224 ? 28.453 3.961 15.992 1 97.81 224 PHE A CA 1
ATOM 1884 C C . PHE A 1 224 ? 29.625 4.051 15.039 1 97.81 224 PHE A C 1
ATOM 1886 O O . PHE A 1 224 ? 29.641 3.398 13.992 1 97.81 224 PHE A O 1
ATOM 1893 N N . MET A 1 225 ? 30.641 4.805 15.438 1 97.62 225 MET A N 1
ATOM 1894 C CA . MET A 1 225 ? 31.828 4.938 14.602 1 97.62 225 MET A CA 1
ATOM 1895 C C . MET A 1 225 ? 32.562 3.6 14.477 1 97.62 225 MET A C 1
ATOM 1897 O O . MET A 1 225 ? 33.062 3.26 13.406 1 97.62 225 MET A O 1
ATOM 1901 N N . GLU A 1 226 ? 32.594 2.877 15.523 1 97.81 226 GLU A N 1
ATOM 1902 C CA . GLU A 1 226 ? 33.25 1.563 15.516 1 97.81 226 GLU A CA 1
ATOM 1903 C C . GLU A 1 226 ? 32.5 0.603 14.586 1 97.81 226 GLU A C 1
ATOM 1905 O O . GLU A 1 226 ? 33.125 -0.218 13.914 1 97.81 226 GLU A O 1
ATOM 1910 N N . ARG A 1 227 ? 31.25 0.69 14.555 1 96.88 227 ARG A N 1
ATOM 1911 C CA . ARG A 1 227 ? 30.469 -0.164 13.664 1 96.88 227 ARG A CA 1
ATOM 1912 C C . ARG A 1 227 ? 30.781 0.119 12.203 1 96.88 227 ARG A C 1
ATOM 1914 O O . ARG A 1 227 ? 30.828 -0.799 11.383 1 96.88 227 ARG A O 1
ATOM 1921 N N . ILE A 1 228 ? 30.938 1.38 11.898 1 98.19 228 ILE A N 1
ATOM 1922 C CA . ILE A 1 228 ? 31.312 1.76 10.539 1 98.19 228 ILE A CA 1
ATOM 1923 C C . ILE A 1 228 ? 32.688 1.183 10.203 1 98.19 228 ILE A C 1
ATOM 1925 O O . ILE A 1 228 ? 32.875 0.597 9.141 1 98.19 228 ILE A O 1
ATOM 1929 N N . ARG A 1 229 ? 33.656 1.307 11.18 1 98.06 229 ARG A N 1
ATOM 1930 C CA . ARG A 1 229 ? 35 0.792 10.984 1 98.06 229 ARG A CA 1
ATOM 1931 C C . ARG A 1 229 ? 35 -0.726 10.836 1 98.06 229 ARG A C 1
ATOM 1933 O O . ARG A 1 229 ? 35.75 -1.28 10.031 1 98.06 229 ARG A O 1
ATOM 1940 N N . ASN A 1 230 ? 34.219 -1.365 11.57 1 96.31 230 ASN A N 1
ATOM 1941 C CA . ASN A 1 230 ? 34.125 -2.82 11.531 1 96.31 230 ASN A CA 1
ATOM 1942 C C . ASN A 1 230 ? 33.625 -3.32 10.18 1 96.31 230 ASN A C 1
ATOM 1944 O O . ASN A 1 230 ? 33.844 -4.48 9.828 1 96.31 230 ASN A O 1
ATOM 1948 N N . ARG A 1 231 ? 32.969 -2.48 9.461 1 95.44 231 ARG A N 1
ATOM 1949 C CA . ARG A 1 231 ? 32.5 -2.832 8.125 1 95.44 231 ARG A CA 1
ATOM 1950 C C . ARG A 1 231 ? 33.594 -2.535 7.074 1 95.44 231 ARG A C 1
ATOM 1952 O O . ARG A 1 231 ? 33.344 -2.686 5.875 1 95.44 231 ARG A O 1
ATOM 1959 N N . GLY A 1 232 ? 34.688 -2.051 7.547 1 96.56 232 GLY A N 1
ATOM 1960 C CA . GLY A 1 232 ? 35.781 -1.714 6.641 1 96.56 232 GLY A CA 1
ATOM 1961 C C . GLY A 1 232 ? 35.625 -0.345 6.008 1 96.56 232 GLY A C 1
ATOM 1962 O O . GLY A 1 232 ? 36.25 -0.053 4.984 1 96.56 232 GLY A O 1
ATOM 1963 N N . CYS A 1 233 ? 34.719 0.46 6.551 1 97.69 233 CYS A N 1
ATOM 1964 C CA . CYS A 1 233 ? 34.469 1.78 5.992 1 97.69 233 CYS A CA 1
ATOM 1965 C C . CYS A 1 233 ? 35.094 2.873 6.848 1 97.69 233 CYS A C 1
ATOM 1967 O O . CYS A 1 233 ? 35.469 2.629 7.996 1 97.69 233 CYS A O 1
ATOM 1969 N N . TYR A 1 234 ? 35.281 4.07 6.32 1 97.69 234 TYR A N 1
ATOM 1970 C CA . TYR A 1 234 ? 35.844 5.219 7.012 1 97.69 234 TYR A CA 1
ATOM 1971 C C . TYR A 1 234 ? 34.75 6.148 7.523 1 97.69 234 TYR A C 1
ATOM 1973 O O . TYR A 1 234 ? 34.062 6.801 6.734 1 97.69 234 TYR A O 1
ATOM 1981 N N . PRO A 1 235 ? 34.656 6.316 8.773 1 97 235 PRO A N 1
ATOM 1982 C CA . PRO A 1 235 ? 33.531 7.09 9.344 1 97 235 PRO A CA 1
ATOM 1983 C C . PRO A 1 235 ? 33.469 8.508 8.773 1 97 235 PRO A C 1
ATOM 1985 O O . PRO A 1 235 ? 32.375 9.055 8.633 1 97 235 PRO A O 1
ATOM 1988 N N . LYS A 1 236 ? 34.5 9.125 8.398 1 95.19 236 LYS A N 1
ATOM 1989 C CA . LYS A 1 236 ? 34.531 10.5 7.918 1 95.19 236 LYS A CA 1
ATOM 1990 C C . LYS A 1 236 ? 33.812 10.633 6.582 1 95.19 236 LYS A C 1
ATOM 1992 O O . LYS A 1 236 ? 33.5 11.742 6.141 1 95.19 236 LYS A O 1
ATOM 1997 N N . GLN A 1 237 ? 33.562 9.539 5.941 1 97.19 237 GLN A N 1
ATOM 1998 C CA . GLN A 1 237 ? 32.875 9.555 4.648 1 97.19 237 GLN A CA 1
ATOM 1999 C C . GLN A 1 237 ? 31.375 9.5 4.816 1 97.19 237 GLN A C 1
ATOM 2001 O O . GLN A 1 237 ? 30.625 9.492 3.83 1 97.19 237 GLN A O 1
ATOM 2006 N N . TYR A 1 238 ? 30.938 9.469 6.035 1 97.56 238 TYR A N 1
ATOM 2007 C CA . TYR A 1 238 ? 29.516 9.289 6.293 1 97.56 238 TYR A CA 1
ATOM 2008 C C . TYR A 1 238 ? 28.969 10.445 7.117 1 97.56 238 TYR A C 1
ATOM 2010 O O . TYR A 1 238 ? 29.703 11.125 7.828 1 97.56 238 TYR A O 1
ATOM 2018 N N . VAL A 1 239 ? 27.703 10.711 6.957 1 97 239 VAL A N 1
ATOM 2019 C CA . VAL A 1 239 ? 26.922 11.523 7.879 1 97 239 VAL A CA 1
ATOM 2020 C C . VAL A 1 239 ? 25.859 10.656 8.555 1 97 239 VAL A C 1
ATOM 2022 O O . VAL A 1 239 ? 25.578 9.539 8.109 1 97 239 VAL A O 1
ATOM 2025 N N . PHE A 1 240 ? 25.375 11.125 9.695 1 97.75 240 PHE A N 1
ATOM 2026 C CA . PHE A 1 240 ? 24.391 10.352 10.445 1 97.75 240 PHE A CA 1
ATOM 2027 C C . PHE A 1 240 ? 22.984 10.898 10.227 1 97.75 240 PHE A C 1
ATOM 2029 O O . PHE A 1 240 ? 22.781 12.109 10.219 1 97.75 240 PHE A O 1
ATOM 2036 N N . ILE A 1 241 ? 22.016 10.031 9.977 1 98.06 241 ILE A N 1
ATOM 2037 C CA . ILE A 1 241 ? 20.609 10.398 9.773 1 98.06 241 ILE A CA 1
ATOM 2038 C C . ILE A 1 241 ? 19.719 9.594 10.711 1 98.06 241 ILE A C 1
ATOM 2040 O O . ILE A 1 241 ? 19.766 8.359 10.703 1 98.06 241 ILE A O 1
ATOM 2044 N N . PRO A 1 242 ? 18.984 10.242 11.609 1 98.5 242 PRO A N 1
ATOM 2045 C CA . PRO A 1 242 ? 17.938 9.508 12.32 1 98.5 242 PRO A CA 1
ATOM 2046 C C . PRO A 1 242 ? 16.766 9.141 11.414 1 98.5 242 PRO A C 1
ATOM 2048 O O . PRO A 1 242 ? 16.391 9.922 10.539 1 98.5 242 PRO A O 1
ATOM 2051 N N . VAL A 1 243 ? 16.234 7.973 11.594 1 98.44 243 VAL A N 1
ATOM 2052 C CA . VAL A 1 243 ? 15.141 7.445 10.781 1 98.44 243 VAL A CA 1
ATOM 2053 C C . VAL A 1 243 ? 14.023 6.93 11.68 1 98.44 243 VAL A C 1
ATOM 2055 O O . VAL A 1 243 ? 14.281 6.27 12.688 1 98.44 243 VAL A O 1
ATOM 2058 N N . HIS A 1 244 ? 12.82 7.348 11.398 1 97.94 244 HIS A N 1
ATOM 2059 C CA . HIS A 1 244 ? 11.672 6.773 12.094 1 97.94 244 HIS A CA 1
ATOM 2060 C C . HIS A 1 244 ? 11.648 5.254 11.961 1 97.94 244 HIS A C 1
ATOM 2062 O O . HIS A 1 244 ? 11.82 4.723 10.867 1 97.94 244 HIS A O 1
ATOM 2068 N N . PRO A 1 245 ? 11.453 4.539 13.086 1 97.06 245 PRO A N 1
ATOM 2069 C CA . PRO A 1 245 ? 11.477 3.08 12.992 1 97.06 245 PRO A CA 1
ATOM 2070 C C . PRO A 1 245 ? 10.438 2.533 12.023 1 97.06 245 PRO A C 1
ATOM 2072 O O . PRO A 1 245 ? 10.695 1.562 11.305 1 97.06 245 PRO A O 1
ATOM 2075 N N . TRP A 1 246 ? 9.211 3.084 11.938 1 96.44 246 TRP A N 1
ATOM 2076 C CA . TRP A 1 246 ? 8.203 2.662 10.969 1 96.44 246 TRP A CA 1
ATOM 2077 C C . TRP A 1 246 ? 8.703 2.855 9.539 1 96.44 246 TRP A C 1
ATOM 2079 O O . TRP A 1 246 ? 8.492 1.999 8.68 1 96.44 246 TRP A O 1
ATOM 2089 N N . GLN A 1 247 ? 9.312 4.027 9.242 1 97 247 GLN A N 1
ATOM 2090 C CA . GLN A 1 247 ? 9.852 4.336 7.922 1 97 247 GLN A CA 1
ATOM 2091 C C . GLN A 1 247 ? 10.938 3.344 7.523 1 97 247 GLN A C 1
ATOM 2093 O O . GLN A 1 247 ? 11.016 2.928 6.367 1 97 247 GLN A O 1
ATOM 2098 N N . TRP A 1 248 ? 11.789 3.002 8.484 1 96.88 248 TRP A N 1
ATOM 2099 C CA . TRP A 1 248 ? 12.859 2.051 8.227 1 96.88 248 TRP A CA 1
ATOM 2100 C C . TRP A 1 248 ? 12.305 0.694 7.816 1 96.88 248 TRP A C 1
ATOM 2102 O O . TRP A 1 248 ? 12.672 0.154 6.77 1 96.88 248 TRP A O 1
ATOM 2112 N N . VAL A 1 249 ? 11.344 0.224 8.594 1 94.62 249 VAL A N 1
ATOM 2113 C CA . VAL A 1 249 ? 10.844 -1.137 8.438 1 94.62 249 VAL A CA 1
ATOM 2114 C C . VAL A 1 249 ? 9.938 -1.215 7.211 1 94.62 249 VAL A C 1
ATOM 2116 O O . VAL A 1 249 ? 9.977 -2.189 6.457 1 94.62 249 VAL A O 1
ATOM 2119 N N . ASN A 1 250 ? 9.156 -0.24 6.988 1 93.31 250 ASN A N 1
ATOM 2120 C CA . ASN A 1 250 ? 8.078 -0.35 6.012 1 93.31 250 ASN A CA 1
ATOM 2121 C C . ASN A 1 250 ? 8.5 0.188 4.645 1 93.31 250 ASN A C 1
ATOM 2123 O O . ASN A 1 250 ? 7.84 -0.079 3.639 1 93.31 250 ASN A O 1
ATOM 2127 N N . PHE A 1 251 ? 9.617 0.915 4.57 1 94.25 251 PHE A N 1
ATOM 2128 C CA . PHE A 1 251 ? 9.93 1.534 3.287 1 94.25 251 PHE A CA 1
ATOM 2129 C C . PHE A 1 251 ? 11.414 1.439 2.984 1 94.25 251 PHE A C 1
ATOM 2131 O O . PHE A 1 251 ? 11.805 0.985 1.906 1 94.25 251 PHE A O 1
ATOM 2138 N N . ILE A 1 252 ? 12.32 1.809 3.889 1 96.19 252 ILE A N 1
ATOM 2139 C CA . ILE A 1 252 ? 13.734 2.023 3.605 1 96.19 252 ILE A CA 1
ATOM 2140 C C . ILE A 1 252 ? 14.422 0.684 3.346 1 96.19 252 ILE A C 1
ATOM 2142 O O . ILE A 1 252 ? 15.094 0.512 2.328 1 96.19 252 ILE A O 1
ATOM 2146 N N . ILE A 1 253 ? 14.266 -0.244 4.203 1 94.94 253 ILE A N 1
ATOM 2147 C CA . ILE A 1 253 ? 15.07 -1.457 4.203 1 94.94 253 ILE A CA 1
ATOM 2148 C C . ILE A 1 253 ? 14.852 -2.227 2.902 1 94.94 253 ILE A C 1
ATOM 2150 O O . ILE A 1 253 ? 15.773 -2.855 2.379 1 94.94 253 ILE A O 1
ATOM 2154 N N . SER A 1 254 ? 13.617 -2.158 2.332 1 92.62 254 SER A N 1
ATOM 2155 C CA . SER A 1 254 ? 13.328 -2.914 1.116 1 92.62 254 SER A CA 1
ATOM 2156 C C . SER A 1 254 ? 13.648 -2.098 -0.131 1 92.62 254 SER A C 1
ATOM 2158 O O . SER A 1 254 ? 13.977 -2.658 -1.179 1 92.62 254 SER A O 1
ATOM 2160 N N . ASN A 1 255 ? 13.602 -0.792 -0.057 1 92.44 255 ASN A N 1
ATOM 2161 C CA . ASN A 1 255 ? 13.766 0.046 -1.24 1 92.44 255 ASN A CA 1
ATOM 2162 C C . ASN A 1 255 ? 15.211 0.504 -1.407 1 92.44 255 ASN A C 1
ATOM 2164 O O . ASN A 1 255 ? 15.586 1.014 -2.465 1 92.44 255 ASN A O 1
ATOM 2168 N N . TYR A 1 256 ? 16.031 0.277 -0.396 1 94.75 256 TYR A N 1
ATOM 2169 C CA . TYR A 1 256 ? 17.438 0.677 -0.444 1 94.75 256 TYR A CA 1
ATOM 2170 C C . TYR A 1 256 ? 18.359 -0.527 -0.274 1 94.75 256 TYR A C 1
ATOM 2172 O O . TYR A 1 256 ? 19.453 -0.408 0.279 1 94.75 256 TYR A O 1
ATOM 2180 N N . GLY A 1 257 ? 17.859 -1.688 -0.673 1 92.88 257 GLY A N 1
ATOM 2181 C CA . GLY A 1 257 ? 18.656 -2.902 -0.512 1 92.88 257 GLY A CA 1
ATOM 2182 C C . GLY A 1 257 ? 20.031 -2.809 -1.135 1 92.88 257 GLY A C 1
ATOM 2183 O O . GLY A 1 257 ? 21.016 -3.262 -0.546 1 92.88 257 GLY A O 1
ATOM 2184 N N . ASP A 1 258 ? 20.141 -2.283 -2.344 1 93 258 ASP A N 1
ATOM 2185 C CA . ASP A 1 258 ? 21.406 -2.154 -3.041 1 93 258 ASP A CA 1
ATOM 2186 C C . ASP A 1 258 ? 22.359 -1.213 -2.293 1 93 258 ASP A C 1
ATOM 2188 O O . ASP A 1 258 ? 23.562 -1.453 -2.234 1 93 258 ASP A O 1
ATOM 2192 N N . HIS A 1 259 ? 21.828 -0.13 -1.692 1 94.94 259 HIS A N 1
ATOM 2193 C CA . HIS A 1 259 ? 22.641 0.825 -0.955 1 94.94 259 HIS A CA 1
ATOM 2194 C C . HIS A 1 259 ? 23.109 0.238 0.373 1 94.94 259 HIS A C 1
ATOM 2196 O O . HIS A 1 259 ? 24.219 0.547 0.84 1 94.94 259 HIS A O 1
ATOM 2202 N N . ILE A 1 260 ? 22.297 -0.579 0.981 1 96.38 260 ILE A N 1
ATOM 2203 C CA . ILE A 1 260 ? 22.688 -1.271 2.203 1 96.38 260 ILE A CA 1
ATOM 2204 C C . ILE A 1 260 ? 23.766 -2.303 1.885 1 96.38 260 ILE A C 1
ATOM 2206 O O . ILE A 1 260 ? 24.797 -2.361 2.561 1 96.38 260 ILE A O 1
ATOM 2210 N N . GLN A 1 261 ? 23.562 -3.086 0.796 1 95.62 261 GLN A N 1
ATOM 2211 C CA . GLN A 1 261 ? 24.531 -4.078 0.36 1 95.62 261 GLN A CA 1
ATOM 2212 C C . GLN A 1 261 ? 25.875 -3.426 0.039 1 95.62 261 GLN A C 1
ATOM 2214 O O . GLN A 1 261 ? 26.938 -3.969 0.37 1 95.62 261 GLN A O 1
ATOM 2219 N N . GLY A 1 262 ? 25.875 -2.262 -0.538 1 94.19 262 GLY A N 1
ATOM 2220 C CA . GLY A 1 262 ? 27.078 -1.566 -0.958 1 94.19 262 GLY A CA 1
ATOM 2221 C C . GLY A 1 262 ? 27.672 -0.69 0.129 1 94.19 262 GLY A C 1
ATOM 2222 O O . GLY A 1 262 ? 28.625 0.039 -0.112 1 94.19 262 GLY A O 1
ATOM 2223 N N . ASN A 1 263 ? 27.141 -0.618 1.329 1 96.88 263 ASN A N 1
ATOM 2224 C CA . ASN A 1 263 ? 27.594 0.146 2.484 1 96.88 263 ASN A CA 1
ATOM 2225 C C . ASN A 1 263 ? 27.438 1.647 2.262 1 96.88 263 ASN A C 1
ATOM 2227 O O . ASN A 1 263 ? 28.156 2.447 2.875 1 96.88 263 ASN A O 1
ATOM 2231 N N . PHE A 1 264 ? 26.594 2.031 1.335 1 97.25 264 PHE A N 1
ATOM 2232 C CA . PHE A 1 264 ? 26.25 3.443 1.238 1 97.25 264 PHE A CA 1
ATOM 2233 C C . PHE A 1 264 ? 25.328 3.855 2.379 1 97.25 264 PHE A C 1
ATOM 2235 O O . PHE A 1 264 ? 25.297 5.023 2.775 1 97.25 264 PHE A O 1
ATOM 2242 N N . ILE A 1 265 ? 24.516 2.924 2.824 1 98.06 265 ILE A N 1
ATOM 2243 C CA . ILE A 1 265 ? 23.703 3.039 4.039 1 98.06 265 ILE A CA 1
ATOM 2244 C C . ILE A 1 265 ? 24.109 1.946 5.027 1 98.06 265 ILE A C 1
ATOM 2246 O O . ILE A 1 265 ? 24.094 0.761 4.688 1 98.06 265 ILE A O 1
ATOM 2250 N N . ILE A 1 266 ? 24.516 2.305 6.211 1 98.31 266 ILE A N 1
ATOM 2251 C CA . ILE A 1 266 ? 24.891 1.354 7.25 1 98.31 266 ILE A CA 1
ATOM 2252 C C . ILE A 1 266 ? 24 1.525 8.469 1 98.31 266 ILE A C 1
ATOM 2254 O O . ILE A 1 266 ? 23.891 2.619 9.023 1 98.31 266 ILE A O 1
ATOM 2258 N N . TYR A 1 267 ? 23.266 0.48 8.812 1 98 267 TYR A N 1
ATOM 2259 C CA . TYR A 1 267 ? 22.484 0.493 10.047 1 98 267 TYR A CA 1
ATOM 2260 C C . TYR A 1 267 ? 23.406 0.582 11.266 1 98 267 TYR A C 1
ATOM 2262 O O . TYR A 1 267 ? 24.312 -0.226 11.422 1 98 267 TYR A O 1
ATOM 2270 N N . LEU A 1 268 ? 23.188 1.475 12.172 1 97.94 268 LEU A N 1
ATOM 2271 C CA . LEU A 1 268 ? 24.078 1.679 13.305 1 97.94 268 LEU A CA 1
ATOM 2272 C C . LEU A 1 268 ? 23.438 1.193 14.602 1 97.94 268 LEU A C 1
ATOM 2274 O O . LEU A 1 268 ? 24.094 0.528 15.406 1 97.94 268 LEU A O 1
ATOM 2278 N N . GLY A 1 269 ? 22.188 1.566 14.82 1 96.5 269 GLY A N 1
ATOM 2279 C CA . GLY A 1 269 ? 21.484 1.208 16.047 1 96.5 269 GLY A CA 1
ATOM 2280 C C . GLY A 1 269 ? 20.375 2.17 16.406 1 96.5 269 GLY A C 1
ATOM 2281 O O . GLY A 1 269 ? 19.859 2.881 15.531 1 96.5 269 GLY A O 1
ATOM 2282 N N . THR A 1 270 ? 19.875 2.154 17.656 1 96.75 270 THR A N 1
ATOM 2283 C CA . THR A 1 270 ? 18.75 2.971 18.109 1 96.75 270 THR A CA 1
ATOM 2284 C C . THR A 1 270 ? 19.219 4.027 19.109 1 96.75 270 THR A C 1
ATOM 2286 O O . THR A 1 270 ? 20.281 3.9 19.703 1 96.75 270 THR A O 1
ATOM 2289 N N . SER A 1 271 ? 18.469 5.051 19.203 1 96.75 271 SER A N 1
ATOM 2290 C CA . SER A 1 271 ? 18.75 6.113 20.172 1 96.75 271 SER A CA 1
ATOM 2291 C C . SER A 1 271 ? 18.641 5.602 21.594 1 96.75 271 SER A C 1
ATOM 2293 O O . SER A 1 271 ? 17.938 4.617 21.859 1 96.75 271 SER A O 1
ATOM 2295 N N . GLU A 1 272 ? 19.312 6.246 22.516 1 95.31 272 GLU A N 1
ATOM 2296 C CA . GLU A 1 272 ? 19.109 6.012 23.938 1 95.31 272 GLU A CA 1
ATOM 2297 C C . GLU A 1 272 ? 17.859 6.727 24.453 1 95.31 272 GLU A C 1
ATOM 2299 O O . GLU A 1 272 ? 17.109 6.176 25.25 1 95.31 272 GLU A O 1
ATOM 2304 N N . ASP A 1 273 ? 17.672 7.926 23.953 1 96.94 273 ASP A N 1
ATOM 2305 C CA . ASP A 1 273 ? 16.516 8.727 24.328 1 96.94 273 ASP A CA 1
ATOM 2306 C C . ASP A 1 273 ? 15.219 8.141 23.766 1 96.94 273 ASP A C 1
ATOM 2308 O O . ASP A 1 273 ? 15.242 7.461 22.734 1 96.94 273 ASP A O 1
ATOM 2312 N N . ASP A 1 274 ? 14.164 8.414 24.469 1 97.62 274 ASP A N 1
ATOM 2313 C CA . ASP A 1 274 ? 12.82 8.109 23.984 1 97.62 274 ASP A CA 1
ATOM 2314 C C . ASP A 1 274 ? 12.164 9.352 23.375 1 97.62 274 ASP A C 1
ATOM 2316 O O . ASP A 1 274 ? 12.391 10.469 23.828 1 97.62 274 ASP A O 1
ATOM 2320 N N . TYR A 1 275 ? 11.438 9.117 22.344 1 97.69 275 TYR A N 1
ATOM 2321 C CA . TYR A 1 275 ? 10.727 10.188 21.656 1 97.69 275 TYR A CA 1
ATOM 2322 C C . TYR A 1 275 ? 9.227 9.883 21.594 1 97.69 275 TYR A C 1
ATOM 2324 O O . TYR A 1 275 ? 8.805 8.758 21.859 1 97.69 275 TYR A O 1
ATOM 2332 N N . CYS A 1 276 ? 8.477 10.891 21.328 1 96.88 276 CYS A N 1
ATOM 2333 C CA . CYS A 1 276 ? 7.043 10.758 21.094 1 96.88 276 CYS A CA 1
ATOM 2334 C C . CYS A 1 276 ? 6.598 11.656 19.953 1 96.88 276 CYS A C 1
ATOM 2336 O O . CYS A 1 276 ? 7.125 12.758 19.766 1 96.88 276 CYS A O 1
ATOM 2338 N N . ALA A 1 277 ? 5.617 11.141 19.25 1 96.38 277 ALA A N 1
ATOM 2339 C CA . ALA A 1 277 ? 5.145 11.891 18.078 1 96.38 277 ALA A CA 1
ATOM 2340 C C . ALA A 1 277 ? 4.336 13.109 18.5 1 96.38 277 ALA A C 1
ATOM 2342 O O . ALA A 1 277 ? 3.562 13.055 19.469 1 96.38 277 ALA A O 1
ATOM 2343 N N . GLN A 1 278 ? 4.551 14.203 17.797 1 96.06 278 GLN A N 1
ATOM 2344 C CA . GLN A 1 278 ? 3.643 15.344 17.859 1 96.06 278 GLN A CA 1
ATOM 2345 C C . GLN A 1 278 ? 2.471 15.164 16.891 1 96.06 278 GLN A C 1
ATOM 2347 O O . GLN A 1 278 ? 2.365 14.141 16.219 1 96.06 278 GLN A O 1
ATOM 2352 N N . GLN A 1 279 ? 1.579 16.156 16.766 1 94.25 279 GLN A N 1
ATOM 2353 C CA . GLN A 1 279 ? 0.347 16.047 15.992 1 94.25 279 GLN A CA 1
ATOM 2354 C C . GLN A 1 279 ? 0.644 15.773 14.523 1 94.25 279 GLN A C 1
ATOM 2356 O O . GLN A 1 279 ? -0.153 15.133 13.836 1 94.25 279 GLN A O 1
ATOM 2361 N N . SER A 1 280 ? 1.806 16.188 14.055 1 91.81 280 SER A N 1
ATOM 2362 C CA . SER A 1 280 ? 2.16 15.969 12.656 1 91.81 280 SER A CA 1
ATOM 2363 C C . SER A 1 280 ? 2.557 14.523 12.398 1 91.81 280 SER A C 1
ATOM 2365 O O . SER A 1 280 ? 2.643 14.086 11.25 1 91.81 280 SER A O 1
ATOM 2367 N N . MET A 1 281 ? 2.818 13.703 13.32 1 92.5 281 MET A N 1
ATOM 2368 C CA . MET A 1 281 ? 3.186 12.289 13.289 1 92.5 281 MET A CA 1
ATOM 2369 C C . MET A 1 281 ? 4.664 12.117 12.945 1 92.5 281 MET A C 1
ATOM 2371 O O . MET A 1 281 ? 5.312 11.188 13.422 1 92.5 281 MET A O 1
ATOM 2375 N N . ARG A 1 282 ? 5.18 13.031 12.133 1 95.06 282 ARG A N 1
ATOM 2376 C CA . ARG A 1 282 ? 6.543 12.828 11.656 1 95.06 282 ARG A CA 1
ATOM 2377 C C . ARG A 1 282 ? 7.527 13.719 12.414 1 95.06 282 ARG A C 1
ATOM 2379 O O . ARG A 1 282 ? 8.742 13.617 12.211 1 95.06 282 ARG A O 1
ATOM 2386 N N . THR A 1 283 ? 7.039 14.648 13.219 1 97 283 THR A N 1
ATOM 2387 C CA . THR A 1 283 ? 7.883 15.383 14.148 1 97 283 THR A CA 1
ATOM 2388 C C . THR A 1 283 ? 7.824 14.766 15.547 1 97 283 THR A C 1
ATOM 2390 O O . THR A 1 283 ? 6.742 14.617 16.109 1 97 283 THR A O 1
ATOM 2393 N N . LEU A 1 284 ? 8.984 14.414 16.062 1 97.94 284 LEU A N 1
ATOM 2394 C CA . LEU A 1 284 ? 9.07 13.727 17.344 1 97.94 284 LEU A CA 1
ATOM 2395 C C . LEU A 1 284 ? 9.711 14.625 18.406 1 97.94 284 LEU A C 1
ATOM 2397 O O . LEU A 1 284 ? 10.695 15.312 18.125 1 97.94 284 LEU A O 1
ATOM 2401 N N . ARG A 1 285 ? 9.102 14.656 19.531 1 97.56 285 ARG A N 1
ATOM 2402 C CA . ARG A 1 285 ? 9.688 15.352 20.672 1 97.56 285 ARG A CA 1
ATOM 2403 C C . ARG A 1 285 ? 10.492 14.391 21.547 1 97.56 285 ARG A C 1
ATOM 2405 O O . ARG A 1 285 ? 10.141 13.211 21.672 1 97.56 285 ARG A O 1
ATOM 2412 N N . ASN A 1 286 ? 11.57 14.859 22.109 1 97.38 286 ASN A N 1
ATOM 2413 C CA . ASN A 1 286 ? 12.367 14.07 23.047 1 97.38 286 ASN A CA 1
ATOM 2414 C C . ASN A 1 286 ? 11.719 14.023 24.438 1 97.38 286 ASN A C 1
ATOM 2416 O O . ASN A 1 286 ? 11.617 15.047 25.109 1 97.38 286 ASN A O 1
ATOM 2420 N N . ILE A 1 287 ? 11.289 12.891 24.859 1 95.62 287 ILE A N 1
ATOM 2421 C CA . ILE A 1 287 ? 10.602 12.758 26.141 1 95.62 287 ILE A CA 1
ATOM 2422 C C . ILE A 1 287 ? 11.625 12.648 27.266 1 95.62 287 ILE A C 1
ATOM 2424 O O . ILE A 1 287 ? 11.352 13.047 28.406 1 95.62 287 ILE A O 1
ATOM 2428 N N . THR A 1 288 ? 12.797 12.094 26.953 1 96.25 288 THR A N 1
ATOM 2429 C CA . THR A 1 288 ? 13.867 11.953 27.938 1 96.25 288 THR A CA 1
ATOM 2430 C C . THR A 1 288 ? 14.438 13.32 28.312 1 96.25 288 THR A C 1
ATOM 2432 O O . THR A 1 288 ? 14.719 13.57 29.484 1 96.25 288 THR A O 1
ATOM 2435 N N . SER A 1 289 ? 14.617 14.141 27.359 1 96.62 289 SER A N 1
ATOM 2436 C CA . SER A 1 289 ? 15.125 15.5 27.547 1 96.62 289 SER A CA 1
ATOM 2437 C C . SER A 1 289 ? 14.32 16.5 26.719 1 96.62 289 SER A C 1
ATOM 2439 O O . SER A 1 289 ? 14.719 16.859 25.609 1 96.62 289 SER A O 1
ATOM 2441 N N . PRO A 1 290 ? 13.312 17.094 27.312 1 95.5 290 PRO A N 1
ATOM 2442 C CA . PRO A 1 290 ? 12.359 17.922 26.578 1 95.5 290 PRO A CA 1
ATOM 2443 C C . PRO A 1 290 ? 13.008 19.141 25.922 1 95.5 290 PRO A C 1
ATOM 2445 O O . PRO A 1 290 ? 12.469 19.688 24.953 1 95.5 290 PRO A O 1
ATOM 2448 N N . LYS A 1 291 ? 14.133 19.625 26.391 1 96.19 291 LYS A N 1
ATOM 2449 C CA . LYS A 1 291 ? 14.773 20.812 25.844 1 96.19 291 LYS A CA 1
ATOM 2450 C C . LYS A 1 291 ? 15.578 20.484 24.594 1 96.19 291 LYS A C 1
ATOM 2452 O O . LYS A 1 291 ? 15.969 21.375 23.844 1 96.19 291 LYS A O 1
ATOM 2457 N N . LYS A 1 292 ? 15.883 19.188 24.344 1 97 292 LYS A N 1
ATOM 2458 C CA . LYS A 1 292 ? 16.531 18.781 23.094 1 97 292 LYS A CA 1
ATOM 2459 C C . LYS A 1 292 ? 15.641 19.047 21.891 1 97 292 LYS A C 1
ATOM 2461 O O . LYS A 1 292 ? 14.422 19.188 22.047 1 97 292 LYS A O 1
ATOM 2466 N N . PRO A 1 293 ? 16.219 19.172 20.766 1 97.44 293 PRO A N 1
ATOM 2467 C CA . PRO A 1 293 ? 15.453 19.562 19.578 1 97.44 293 PRO A CA 1
ATOM 2468 C C . PRO A 1 293 ? 14.383 18.516 19.219 1 97.44 293 PRO A C 1
ATOM 2470 O O . PRO A 1 293 ? 14.547 17.328 19.516 1 97.44 293 PRO A O 1
ATOM 2473 N N . TYR A 1 294 ? 13.32 19.047 18.609 1 97.94 294 TYR A N 1
ATOM 2474 C CA . TYR A 1 294 ? 12.422 18.156 17.891 1 97.94 294 TYR A CA 1
ATOM 2475 C C . TYR A 1 294 ? 13.102 17.578 16.656 1 97.94 294 TYR A C 1
ATOM 2477 O O . TYR A 1 294 ? 13.969 18.219 16.062 1 97.94 294 TYR A O 1
ATOM 2485 N N . VAL A 1 295 ? 12.703 16.375 16.328 1 98.31 295 VAL A N 1
ATOM 2486 C CA . VAL A 1 295 ? 13.25 15.695 15.148 1 98.31 295 VAL A CA 1
ATOM 2487 C C . VAL A 1 295 ? 12.141 15.445 14.133 1 98.31 295 VAL A C 1
ATOM 2489 O O . VAL A 1 295 ? 11.234 14.648 14.375 1 98.31 295 VAL A O 1
ATOM 2492 N N . LYS A 1 296 ? 12.148 16.156 13.039 1 98.06 296 LYS A N 1
ATOM 2493 C CA . LYS A 1 296 ? 11.203 15.945 11.945 1 98.06 296 LYS A CA 1
ATOM 2494 C C . LYS A 1 296 ? 11.75 14.961 10.922 1 98.06 296 LYS A C 1
ATOM 2496 O O . LYS A 1 296 ? 12.812 15.188 10.344 1 98.06 296 LYS A O 1
ATOM 2501 N N . LEU A 1 297 ? 11.023 13.906 10.672 1 98.25 297 LEU A N 1
ATOM 2502 C CA . LEU A 1 297 ? 11.562 12.805 9.883 1 98.25 297 LEU A CA 1
ATOM 2503 C C . LEU A 1 297 ? 10.711 12.555 8.648 1 98.25 297 LEU A C 1
ATOM 2505 O O . LEU A 1 297 ? 9.523 12.898 8.625 1 98.25 297 LEU A O 1
ATOM 2509 N N . SER A 1 298 ? 11.383 12 7.578 1 97.06 298 SER A N 1
ATOM 2510 C CA . SER A 1 298 ? 10.648 11.531 6.402 1 97.06 298 SER A CA 1
ATOM 2511 C C . SER A 1 298 ? 9.82 10.289 6.727 1 97.06 298 SER A C 1
ATOM 2513 O O . SER A 1 298 ? 10.336 9.328 7.309 1 97.06 298 SER A O 1
ATOM 2515 N N . MET A 1 299 ? 8.648 10.336 6.398 1 95.56 299 MET A N 1
ATOM 2516 C CA . MET A 1 299 ? 7.77 9.18 6.504 1 95.56 299 MET A CA 1
ATOM 2517 C C . MET A 1 299 ? 6.918 9.023 5.25 1 95.56 299 MET A C 1
ATOM 2519 O O . MET A 1 299 ? 6.27 9.977 4.812 1 95.56 299 MET A O 1
ATOM 2523 N N . ASN A 1 300 ? 6.949 7.891 4.582 1 93.12 300 ASN A N 1
ATOM 2524 C CA . ASN A 1 300 ? 6.094 7.609 3.434 1 93.12 300 ASN A CA 1
ATOM 2525 C C . ASN A 1 300 ? 4.676 7.25 3.867 1 93.12 300 ASN A C 1
ATOM 2527 O O . ASN A 1 300 ? 4.148 6.207 3.475 1 93.12 300 ASN A O 1
ATOM 2531 N N . LEU A 1 301 ? 4.129 7.992 4.707 1 89.94 301 LEU A N 1
ATOM 2532 C CA . LEU A 1 301 ? 2.764 7.914 5.211 1 89.94 301 LEU A CA 1
ATOM 2533 C C . LEU A 1 301 ? 1.889 8.992 4.582 1 89.94 301 LEU A C 1
ATOM 2535 O O . LEU A 1 301 ? 2.27 10.164 4.547 1 89.94 301 LEU A O 1
ATOM 2539 N N . LEU A 1 302 ? 0.754 8.578 4.004 1 81.06 302 LEU A N 1
ATOM 2540 C CA . LEU A 1 302 ? -0.156 9.555 3.418 1 81.06 302 LEU A CA 1
ATOM 2541 C C . LEU A 1 302 ? -1.153 10.062 4.453 1 81.06 302 LEU A C 1
ATOM 2543 O O . LEU A 1 302 ? -1.927 9.273 5.012 1 81.06 302 LEU A O 1
ATOM 2547 N N . ASN A 1 303 ? -1.082 11.18 4.723 1 74.81 303 ASN A N 1
ATOM 2548 C CA . ASN A 1 303 ? -1.995 11.852 5.641 1 74.81 303 ASN A CA 1
ATOM 2549 C C . ASN A 1 303 ? -2.488 13.172 5.07 1 74.81 303 ASN A C 1
ATOM 2551 O O . ASN A 1 303 ? -1.686 14.016 4.668 1 74.81 303 ASN A O 1
ATOM 2555 N N . THR A 1 304 ? -3.844 13.312 5.02 1 64.94 304 THR A N 1
ATOM 2556 C CA . THR A 1 304 ? -4.527 14.469 4.445 1 64.94 304 THR A CA 1
ATOM 2557 C C . THR A 1 304 ? -4.258 14.562 2.945 1 64.94 304 THR A C 1
ATOM 2559 O O . THR A 1 304 ? -4.762 13.75 2.166 1 64.94 304 THR A O 1
ATOM 2562 N N . SER A 1 305 ? -3.404 15.359 2.537 1 62.56 305 SER A N 1
ATOM 2563 C CA . SER A 1 305 ? -3.348 15.602 1.098 1 62.56 305 SER A CA 1
ATOM 2564 C C . SER A 1 305 ? -1.981 15.234 0.53 1 62.56 305 SER A C 1
ATOM 2566 O O . SER A 1 305 ? -1.783 15.25 -0.687 1 62.56 305 SER A O 1
ATOM 2568 N N . THR A 1 306 ? -1.082 14.742 1.427 1 70.75 306 THR A N 1
ATOM 2569 C CA . THR A 1 306 ? 0.262 14.617 0.875 1 70.75 306 THR A CA 1
ATOM 2570 C C . THR A 1 306 ? 1.038 13.516 1.593 1 70.75 306 THR A C 1
ATOM 2572 O O . THR A 1 306 ? 0.731 13.172 2.738 1 70.75 306 THR A O 1
ATOM 2575 N N . LEU A 1 307 ? 1.984 12.938 0.853 1 75.38 307 LEU A N 1
ATOM 2576 C CA . LEU A 1 307 ? 2.963 12.047 1.476 1 75.38 307 LEU A CA 1
ATOM 2577 C C . LEU A 1 307 ? 3.865 12.82 2.432 1 75.38 307 LEU A C 1
ATOM 2579 O O . LEU A 1 307 ? 4.297 13.938 2.121 1 75.38 307 LEU A O 1
ATOM 2583 N N . ARG A 1 308 ? 4.145 12.266 3.557 1 80.62 308 ARG A N 1
ATOM 2584 C CA . ARG A 1 308 ? 4.902 12.938 4.605 1 80.62 308 ARG A CA 1
ATOM 2585 C C . ARG A 1 308 ? 6.402 12.758 4.398 1 80.62 308 ARG A C 1
ATOM 2587 O O . ARG A 1 308 ? 7.133 12.461 5.348 1 80.62 308 ARG A O 1
ATOM 2594 N N . THR A 1 309 ? 6.859 12.906 3.164 1 89.94 309 THR A N 1
ATOM 2595 C CA . THR A 1 309 ? 8.289 12.883 2.859 1 89.94 309 THR A CA 1
ATOM 2596 C C . THR A 1 309 ? 8.898 14.273 3.012 1 89.94 309 THR A C 1
ATOM 2598 O O . THR A 1 309 ? 8.18 15.25 3.207 1 89.94 309 THR A O 1
ATOM 2601 N N . LEU A 1 310 ? 10.156 14.32 3.082 1 95 310 LEU A N 1
ATOM 2602 C CA . LEU A 1 310 ? 10.906 15.57 3.115 1 95 310 LEU A CA 1
ATOM 2603 C C . LEU A 1 310 ? 11.672 15.781 1.816 1 95 310 LEU A C 1
ATOM 2605 O O . LEU A 1 310 ? 12.648 15.07 1.546 1 95 310 LEU A O 1
ATOM 2609 N N . LYS A 1 311 ? 11.258 16.719 1.073 1 93.81 311 LYS A N 1
ATOM 2610 C CA . LYS A 1 311 ? 11.945 17 -0.184 1 93.81 311 LYS A CA 1
ATOM 2611 C C . LYS A 1 311 ? 13.383 17.453 0.063 1 93.81 311 LYS A C 1
ATOM 2613 O O . LYS A 1 311 ? 13.617 18.344 0.88 1 93.81 311 LYS A O 1
ATOM 2618 N N . PRO A 1 312 ? 14.305 16.891 -0.649 1 95.06 312 PRO A N 1
ATOM 2619 C CA . PRO A 1 312 ? 15.719 17.172 -0.382 1 95.06 312 PRO A CA 1
ATOM 2620 C C . PRO A 1 312 ? 16.047 18.656 -0.431 1 95.06 312 PRO A C 1
ATOM 2622 O O . PRO A 1 312 ? 16.75 19.156 0.439 1 95.06 312 PRO A O 1
ATOM 2625 N N . TYR A 1 313 ? 15.531 19.422 -1.411 1 93.94 313 TYR A N 1
ATOM 2626 C CA . TYR A 1 313 ? 15.836 20.844 -1.514 1 93.94 313 TYR A CA 1
ATOM 2627 C C . TYR A 1 313 ? 15.305 21.609 -0.302 1 93.94 313 TYR A C 1
ATOM 2629 O O . TYR A 1 313 ? 15.977 22.5 0.21 1 93.94 313 TYR A O 1
ATOM 2637 N N . SER A 1 314 ? 14.148 21.219 0.163 1 95 314 SER A N 1
ATOM 2638 C CA . SER A 1 314 ? 13.555 21.844 1.332 1 95 314 SER A CA 1
ATOM 2639 C C . SER A 1 314 ? 14.352 21.547 2.596 1 95 314 SER A C 1
ATOM 2641 O O . SER A 1 314 ? 14.477 22.391 3.48 1 95 314 SER A O 1
ATOM 2643 N N . VAL A 1 315 ? 14.883 20.344 2.701 1 95.69 315 VAL A N 1
ATOM 2644 C CA . VAL A 1 315 ? 15.672 19.922 3.855 1 95.69 315 VAL A CA 1
ATOM 2645 C C . VAL A 1 315 ? 16.953 20.75 3.934 1 95.69 315 VAL A C 1
ATOM 2647 O O . VAL A 1 315 ? 17.312 21.266 4.996 1 95.69 315 VAL A O 1
ATOM 2650 N N . VAL A 1 316 ? 17.578 20.969 2.869 1 94 316 VAL A N 1
ATOM 2651 C CA . VAL A 1 316 ? 18.891 21.594 2.867 1 94 316 VAL A CA 1
ATOM 2652 C C . VAL A 1 316 ? 18.75 23.094 3.109 1 94 316 VAL A C 1
ATOM 2654 O O . VAL A 1 316 ? 19.625 23.719 3.707 1 94 316 VAL A O 1
ATOM 2657 N N . SER A 1 317 ? 17.656 23.688 2.777 1 95.19 317 SER A N 1
ATOM 2658 C CA . SER A 1 317 ? 17.484 25.141 2.887 1 95.19 317 SER A CA 1
ATOM 2659 C C . SER A 1 317 ? 16.891 25.516 4.242 1 95.19 317 SER A C 1
ATOM 2661 O O . SER A 1 317 ? 16.859 26.703 4.59 1 95.19 317 SER A O 1
ATOM 2663 N N . ALA A 1 318 ? 16.516 24.562 5.027 1 96.81 318 ALA A N 1
ATOM 2664 C CA . ALA A 1 318 ? 15.789 24.812 6.273 1 96.81 318 ALA A CA 1
ATOM 2665 C C . ALA A 1 318 ? 16.594 25.734 7.195 1 96.81 318 ALA A C 1
ATOM 2667 O O . ALA A 1 318 ? 16.078 26.734 7.695 1 96.81 318 ALA A O 1
ATOM 2668 N N . PRO A 1 319 ? 17.906 25.484 7.438 1 96.44 319 PRO A N 1
ATOM 2669 C CA . PRO A 1 319 ? 18.672 26.359 8.336 1 96.44 319 PRO A CA 1
ATOM 2670 C C . PRO A 1 319 ? 18.781 27.781 7.801 1 96.44 319 PRO A C 1
ATOM 2672 O O . PRO A 1 319 ? 18.703 28.75 8.57 1 96.44 319 PRO A O 1
ATOM 2675 N N . ALA A 1 320 ? 18.953 27.906 6.484 1 95.81 320 ALA A N 1
ATOM 2676 C CA . ALA A 1 320 ? 19.109 29.234 5.879 1 95.81 320 ALA A CA 1
ATOM 2677 C C . ALA A 1 320 ? 17.844 30.062 6.059 1 95.81 320 ALA A C 1
ATOM 2679 O O . ALA A 1 320 ? 17.906 31.266 6.336 1 95.81 320 ALA A O 1
ATOM 2680 N N . ILE A 1 321 ? 16.734 29.453 5.906 1 96.94 321 ILE A N 1
ATOM 2681 C CA . ILE A 1 321 ? 15.453 30.125 6.055 1 96.94 321 ILE A CA 1
ATOM 2682 C C . ILE A 1 321 ? 15.266 30.562 7.504 1 96.94 321 ILE A C 1
ATOM 2684 O O . ILE A 1 321 ? 14.859 31.703 7.766 1 96.94 321 ILE A O 1
ATOM 2688 N N . SER A 1 322 ? 15.531 29.703 8.414 1 97.19 322 SER A N 1
ATOM 2689 C CA . SER A 1 322 ? 15.406 30.016 9.836 1 97.19 322 SER A CA 1
ATOM 2690 C C . SER A 1 322 ? 16.328 31.156 10.234 1 97.19 322 SER A C 1
ATOM 2692 O O . SER A 1 322 ? 15.938 32.062 10.984 1 97.19 322 SER A O 1
ATOM 2694 N N . ASN A 1 323 ? 17.547 31.094 9.773 1 96.5 323 ASN A N 1
ATOM 2695 C CA . ASN A 1 323 ? 18.5 32.156 10.07 1 96.5 323 ASN A CA 1
ATOM 2696 C C . ASN A 1 323 ? 18.016 33.5 9.531 1 96.5 323 ASN A C 1
ATOM 2698 O O . ASN A 1 323 ? 18.141 34.531 10.203 1 96.5 323 ASN A O 1
ATOM 2702 N N . TRP A 1 324 ? 17.531 33.5 8.305 1 97.38 324 TRP A N 1
ATOM 2703 C CA . TRP A 1 324 ? 17 34.688 7.688 1 97.38 324 TRP A CA 1
ATOM 2704 C C . TRP A 1 324 ? 15.859 35.281 8.523 1 97.38 324 TRP A C 1
ATOM 2706 O O . TRP A 1 324 ? 15.852 36.469 8.82 1 97.38 324 TRP A O 1
ATOM 2716 N N . LEU A 1 325 ? 14.945 34.438 8.93 1 97.75 325 LEU A N 1
ATOM 2717 C CA . LEU A 1 325 ? 13.805 34.875 9.727 1 97.75 325 LEU A CA 1
ATOM 2718 C C . LEU A 1 325 ? 14.266 35.406 11.086 1 97.75 325 LEU A C 1
ATOM 2720 O O . LEU A 1 325 ? 13.727 36.406 11.578 1 97.75 325 LEU A O 1
ATOM 2724 N N . ASN A 1 326 ? 15.18 34.719 11.688 1 97.44 326 ASN A N 1
ATOM 2725 C CA . ASN A 1 326 ? 15.719 35.188 12.961 1 97.44 326 ASN A CA 1
ATOM 2726 C C . ASN A 1 326 ? 16.359 36.562 12.836 1 97.44 326 ASN A C 1
ATOM 2728 O O . ASN A 1 326 ? 16.219 37.406 13.734 1 97.44 326 ASN A O 1
ATOM 2732 N N . ASP A 1 327 ? 17.062 36.719 11.789 1 97.62 327 ASP A N 1
ATOM 2733 C CA . ASP A 1 327 ? 17.672 38.031 11.539 1 97.62 327 ASP A CA 1
ATOM 2734 C C . ASP A 1 327 ? 16.609 39.094 11.391 1 97.62 327 ASP A C 1
ATOM 2736 O O . ASP A 1 327 ? 16.734 40.188 11.953 1 97.62 327 ASP A O 1
ATOM 2740 N N . VAL A 1 328 ? 15.586 38.812 10.656 1 97.81 328 VAL A N 1
ATOM 2741 C CA . VAL A 1 328 ? 14.492 39.75 10.445 1 97.81 328 VAL A CA 1
ATOM 2742 C C . VAL A 1 328 ? 13.852 40.125 11.781 1 97.81 328 VAL A C 1
ATOM 2744 O O . VAL A 1 328 ? 13.672 41.312 12.086 1 97.81 328 VAL A O 1
ATOM 2747 N N . VAL A 1 329 ? 13.516 39.156 12.594 1 97.88 329 VAL A N 1
ATOM 2748 C CA . VAL A 1 329 ? 12.797 39.375 13.852 1 97.88 329 VAL A CA 1
ATOM 2749 C C . VAL A 1 329 ? 13.703 40.094 14.844 1 97.88 329 VAL A C 1
ATOM 2751 O O . VAL A 1 329 ? 13.25 41 15.555 1 97.88 329 VAL A O 1
ATOM 2754 N N . SER A 1 330 ? 14.961 39.75 14.875 1 97.12 330 SER A N 1
ATOM 2755 C CA . SER A 1 330 ? 15.891 40.344 15.828 1 97.12 330 SER A CA 1
ATOM 2756 C C . SER A 1 330 ? 16.141 41.812 15.523 1 97.12 330 SER A C 1
ATOM 2758 O O . SER A 1 330 ? 16.547 42.562 16.391 1 97.12 330 SER A O 1
ATOM 2760 N N . ASN A 1 331 ? 15.836 42.188 14.328 1 96.88 331 ASN A N 1
ATOM 2761 C CA . ASN A 1 331 ? 16.094 43.594 13.922 1 96.88 331 ASN A CA 1
ATOM 2762 C C . ASN A 1 331 ? 14.805 44.406 13.852 1 96.88 331 ASN A C 1
ATOM 2764 O O . ASN A 1 331 ? 14.797 45.5 13.297 1 96.88 331 ASN A O 1
ATOM 2768 N N . ASP A 1 332 ? 13.789 43.844 14.305 1 97.88 332 ASP A N 1
ATOM 2769 C CA . ASP A 1 332 ? 12.508 44.531 14.406 1 97.88 332 ASP A CA 1
ATOM 2770 C C . ASP A 1 332 ? 12.109 44.781 15.867 1 97.88 332 ASP A C 1
ATOM 2772 O O . ASP A 1 332 ? 11.781 43.812 16.578 1 97.88 332 ASP A O 1
ATOM 2776 N N . ALA A 1 333 ? 12.062 45.969 16.281 1 97 333 ALA A N 1
ATOM 2777 C CA . ALA A 1 333 ? 11.859 46.312 17.672 1 97 333 ALA A CA 1
ATOM 2778 C C . ALA A 1 333 ? 10.516 45.781 18.172 1 97 333 ALA A C 1
ATOM 2780 O O . ALA A 1 333 ? 10.398 45.344 19.312 1 97 333 ALA A O 1
ATOM 2781 N N . TYR A 1 334 ? 9.516 45.938 17.391 1 97.81 334 TYR A N 1
ATOM 2782 C CA . TYR A 1 334 ? 8.203 45.469 17.812 1 97.81 334 TYR A CA 1
ATOM 2783 C C . TYR A 1 334 ? 8.211 43.938 17.984 1 97.81 334 TYR A C 1
ATOM 2785 O O . TYR A 1 334 ? 7.746 43.438 19.016 1 97.81 334 TYR A O 1
ATOM 2793 N N . LEU A 1 335 ? 8.695 43.188 17 1 98.5 335 LEU A N 1
ATOM 2794 C CA . LEU A 1 335 ? 8.664 41.75 17.031 1 98.5 335 LEU A CA 1
ATOM 2795 C C . LEU A 1 335 ? 9.562 41.219 18.141 1 98.5 335 LEU A C 1
ATOM 2797 O O . LEU A 1 335 ? 9.234 40.219 18.797 1 98.5 335 LEU A O 1
ATOM 2801 N N . MET A 1 336 ? 10.672 41.844 18.328 1 97.62 336 MET A N 1
ATOM 2802 C CA . MET A 1 336 ? 11.672 41.344 19.266 1 97.62 336 MET A CA 1
ATOM 2803 C C . MET A 1 336 ? 11.328 41.75 20.688 1 97.62 336 MET A C 1
ATOM 2805 O O . MET A 1 336 ? 11.336 40.906 21.594 1 97.62 336 MET A O 1
ATOM 2809 N N . ASP A 1 337 ? 10.914 43.031 20.922 1 96.69 337 ASP A N 1
ATOM 2810 C CA . ASP A 1 337 ? 10.836 43.562 22.266 1 96.69 337 ASP A CA 1
ATOM 2811 C C . ASP A 1 337 ? 9.391 43.594 22.781 1 96.69 337 ASP A C 1
ATOM 2813 O O . ASP A 1 337 ? 9.141 43.312 23.953 1 96.69 337 ASP A O 1
ATOM 2817 N N . GLU A 1 338 ? 8.508 43.938 21.953 1 96.5 338 GLU A N 1
ATOM 2818 C CA . GLU A 1 338 ? 7.121 44.062 22.391 1 96.5 338 GLU A CA 1
ATOM 2819 C C . GLU A 1 338 ? 6.375 42.719 22.281 1 96.5 338 GLU A C 1
ATOM 2821 O O . GLU A 1 338 ? 5.918 42.188 23.281 1 96.5 338 GLU A O 1
ATOM 2826 N N . ALA A 1 339 ? 6.375 42.219 21.062 1 97.75 339 ALA A N 1
ATOM 2827 C CA . ALA A 1 339 ? 5.66 40.969 20.844 1 97.75 339 ALA A CA 1
ATOM 2828 C C . ALA A 1 339 ? 6.445 39.781 21.375 1 97.75 339 ALA A C 1
ATOM 2830 O O . ALA A 1 339 ? 5.863 38.75 21.688 1 97.75 339 ALA A O 1
ATOM 2831 N N . ARG A 1 340 ? 7.816 39.938 21.469 1 97.75 340 ARG A N 1
ATOM 2832 C CA . ARG A 1 340 ? 8.711 38.844 21.891 1 97.75 340 ARG A CA 1
ATOM 2833 C C . ARG A 1 340 ? 8.414 37.562 21.125 1 97.75 340 ARG A C 1
ATOM 2835 O O . ARG A 1 340 ? 8.203 36.5 21.734 1 97.75 340 ARG A O 1
ATOM 2842 N N . LEU A 1 341 ? 8.312 37.688 19.844 1 98.38 341 LEU A N 1
ATOM 2843 C CA . LEU A 1 341 ? 7.977 36.594 18.953 1 98.38 341 LEU A CA 1
ATOM 2844 C C . LEU A 1 341 ? 9.031 35.5 19.031 1 98.38 341 LEU A C 1
ATOM 2846 O O . LEU A 1 341 ? 10.234 35.781 18.953 1 98.38 341 LEU A O 1
ATOM 2850 N N . ILE A 1 342 ? 8.648 34.219 19.25 1 98.31 342 ILE A N 1
ATOM 2851 C CA . ILE A 1 342 ? 9.555 33.094 19.266 1 98.31 342 ILE A CA 1
ATOM 2852 C C . ILE A 1 342 ? 9.539 32.406 17.891 1 98.31 342 ILE A C 1
ATOM 2854 O O . ILE A 1 342 ? 8.469 32.125 17.328 1 98.31 342 ILE A O 1
ATOM 2858 N N . LEU A 1 343 ? 10.625 32.219 17.281 1 98.25 343 LEU A N 1
ATOM 2859 C CA . LEU A 1 343 ? 10.789 31.375 16.094 1 98.25 343 LEU A CA 1
ATOM 2860 C C . LEU A 1 343 ? 11.5 30.078 16.453 1 98.25 343 LEU A C 1
ATOM 2862 O O . LEU A 1 343 ? 12.633 30.109 16.938 1 98.25 343 LEU A O 1
ATOM 2866 N N . LEU A 1 344 ? 10.82 28.969 16.344 1 98.25 344 LEU A N 1
ATOM 2867 C CA . LEU A 1 344 ? 11.492 27.688 16.547 1 98.25 344 LEU A CA 1
ATOM 2868 C C . LEU A 1 344 ? 12.32 27.312 15.328 1 98.25 344 LEU A C 1
ATOM 2870 O O . LEU A 1 344 ? 11.828 26.656 14.406 1 98.25 344 LEU A O 1
ATOM 2874 N N . SER A 1 345 ? 13.555 27.594 15.414 1 97.44 345 SER A N 1
ATOM 2875 C CA . SER A 1 345 ? 14.469 27.5 14.281 1 97.44 345 SER A CA 1
ATOM 2876 C C . SER A 1 345 ? 14.703 26.047 13.883 1 97.44 345 SER A C 1
ATOM 2878 O O . SER A 1 345 ? 14.867 25.188 14.742 1 97.44 345 SER A O 1
ATOM 2880 N N . GLU A 1 346 ? 14.641 25.797 12.633 1 97.75 346 GLU A N 1
ATOM 2881 C CA . GLU A 1 346 ? 15.172 24.578 12.023 1 97.75 346 GLU A CA 1
ATOM 2882 C C . GLU A 1 346 ? 16.641 24.734 11.672 1 97.75 346 GLU A C 1
ATOM 2884 O O . GLU A 1 346 ? 16.984 25.094 10.539 1 97.75 346 GLU A O 1
ATOM 2889 N N . PHE A 1 347 ? 17.516 24.328 12.586 1 96.38 347 PHE A N 1
ATOM 2890 C CA . PHE A 1 347 ? 18.859 24.859 12.578 1 96.38 347 PHE A CA 1
ATOM 2891 C C . PHE A 1 347 ? 19.844 23.859 11.969 1 96.38 347 PHE A C 1
ATOM 2893 O O . PHE A 1 347 ? 20.984 24.203 11.672 1 96.38 347 PHE A O 1
ATOM 2900 N N . SER A 1 348 ? 19.438 22.656 11.797 1 96.81 348 SER A N 1
ATOM 2901 C CA . SER A 1 348 ? 20.234 21.625 11.156 1 96.81 348 SER A CA 1
ATOM 2902 C C . SER A 1 348 ? 19.344 20.609 10.43 1 96.81 348 SER A C 1
ATOM 2904 O O . SER A 1 348 ? 18.188 20.422 10.789 1 96.81 348 SER A O 1
ATOM 2906 N N . SER A 1 349 ? 19.859 20.047 9.359 1 97.38 349 SER A N 1
ATOM 2907 C CA . SER A 1 349 ? 19.094 19.094 8.562 1 97.38 349 SER A CA 1
ATOM 2908 C C . SER A 1 349 ? 20.031 18.172 7.781 1 97.38 349 SER A C 1
ATOM 2910 O O . SER A 1 349 ? 21.234 18.438 7.66 1 97.38 349 SER A O 1
ATOM 2912 N N . VAL A 1 350 ? 19.578 17.062 7.402 1 97.31 350 VAL A N 1
ATOM 2913 C CA . VAL A 1 350 ? 20.328 16.109 6.594 1 97.31 350 VAL A CA 1
ATOM 2914 C C . VAL A 1 350 ? 19.375 15.352 5.672 1 97.31 350 VAL A C 1
ATOM 2916 O O . VAL A 1 350 ? 18.25 15.031 6.059 1 97.31 350 VAL A O 1
ATO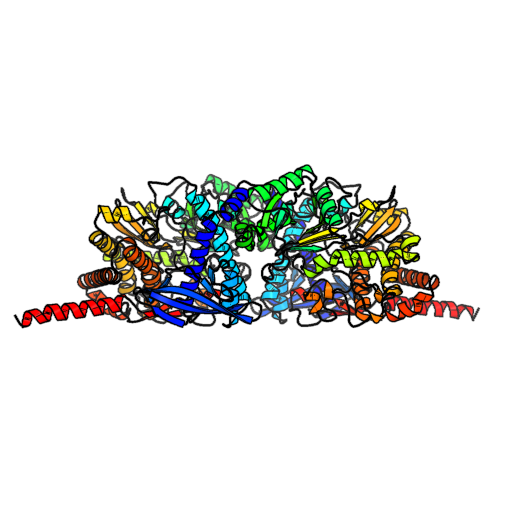M 2919 N N . THR A 1 351 ? 19.75 15.156 4.406 1 97.44 351 THR A N 1
ATOM 2920 C CA . THR A 1 351 ? 18.938 14.414 3.449 1 97.44 351 THR A CA 1
ATOM 2921 C C . THR A 1 351 ? 19.781 13.422 2.666 1 97.44 351 THR A C 1
ATOM 2923 O O . THR A 1 351 ? 21 13.578 2.58 1 97.44 351 THR A O 1
ATOM 2926 N N . TYR A 1 352 ? 19.25 12.281 2.291 1 97.56 352 TYR A N 1
ATOM 2927 C CA . TYR A 1 352 ? 19.797 11.266 1.403 1 97.56 352 TYR A CA 1
ATOM 2928 C C . TYR A 1 352 ? 19.031 11.203 0.094 1 97.56 352 TYR A C 1
ATOM 2930 O O . TYR A 1 352 ? 17.828 10.891 0.089 1 97.56 352 TYR A O 1
ATOM 2938 N N . ASP A 1 353 ? 19.656 11.523 -1.016 1 94.44 353 ASP A N 1
ATOM 2939 C CA . ASP A 1 353 ? 18.969 11.633 -2.299 1 94.44 353 ASP A CA 1
ATOM 2940 C C . ASP A 1 353 ? 19.734 10.898 -3.396 1 94.44 353 ASP A C 1
ATOM 2942 O O . ASP A 1 353 ? 20.828 11.32 -3.775 1 94.44 353 ASP A O 1
ATOM 2946 N N . THR A 1 354 ? 19.188 9.828 -3.934 1 88.81 354 THR A N 1
ATOM 2947 C CA . THR A 1 354 ? 19.797 9.055 -5.008 1 88.81 354 THR A CA 1
ATOM 2948 C C . THR A 1 354 ? 19.297 9.531 -6.371 1 88.81 354 THR A C 1
ATOM 2950 O O . THR A 1 354 ? 19.641 8.945 -7.398 1 88.81 354 THR A O 1
ATOM 2953 N N . ASN A 1 355 ? 18.391 10.477 -6.426 1 80.19 355 ASN A N 1
ATOM 2954 C CA . ASN A 1 355 ? 17.812 11.039 -7.637 1 80.19 355 ASN A CA 1
ATOM 2955 C C . ASN A 1 355 ? 16.828 10.07 -8.289 1 80.19 355 ASN A C 1
ATOM 2957 O O . ASN A 1 355 ? 16.562 10.164 -9.484 1 80.19 355 ASN A O 1
ATOM 2961 N N . LYS A 1 356 ? 16.453 9.086 -7.523 1 80.44 356 LYS A N 1
ATOM 2962 C CA . LYS A 1 356 ? 15.398 8.18 -7.988 1 80.44 356 LYS A CA 1
ATOM 2963 C C . LYS A 1 356 ? 14.016 8.703 -7.613 1 80.44 356 LYS A C 1
ATOM 2965 O O . LYS A 1 356 ? 13.758 9 -6.445 1 80.44 356 LYS A O 1
ATOM 2970 N N . LYS A 1 357 ? 13.133 8.797 -8.562 1 79.69 357 LYS A N 1
ATOM 2971 C CA . LYS A 1 357 ? 11.805 9.367 -8.367 1 79.69 357 LYS A CA 1
ATOM 2972 C C . LYS A 1 357 ? 10.992 8.531 -7.379 1 79.69 357 LYS A C 1
ATOM 2974 O O . LYS A 1 357 ? 10.266 9.078 -6.551 1 79.69 357 LYS A O 1
ATOM 2979 N N . ALA A 1 358 ? 11.156 7.258 -7.395 1 80.62 358 ALA A N 1
ATOM 2980 C CA . ALA A 1 358 ? 10.32 6.34 -6.621 1 80.62 358 ALA A CA 1
ATOM 2981 C C . ALA A 1 358 ? 10.602 6.469 -5.129 1 80.62 358 ALA A C 1
ATOM 2983 O O . ALA A 1 358 ? 9.758 6.125 -4.301 1 80.62 358 ALA A O 1
ATOM 2984 N N . ILE A 1 359 ? 11.75 6.965 -4.773 1 89.25 359 ILE A N 1
ATOM 2985 C CA . ILE A 1 359 ? 12.109 7.023 -3.359 1 89.25 359 ILE A CA 1
ATOM 2986 C C . ILE A 1 359 ? 12.508 8.445 -2.986 1 89.25 359 ILE A C 1
ATOM 2988 O O . ILE A 1 359 ? 13.164 8.672 -1.967 1 89.25 359 ILE A O 1
ATOM 2992 N N . TYR A 1 360 ? 12.094 9.391 -3.836 1 90.62 360 TYR A N 1
ATOM 2993 C CA . TYR A 1 360 ? 12.438 10.797 -3.646 1 90.62 360 TYR A CA 1
ATOM 2994 C C . TYR A 1 360 ? 11.891 11.32 -2.326 1 90.62 360 TYR A C 1
ATOM 2996 O O . TYR A 1 360 ? 10.695 11.172 -2.045 1 90.62 360 TYR A O 1
ATOM 3004 N N . GLY A 1 361 ? 12.781 11.836 -1.457 1 95.19 361 GLY A N 1
ATOM 3005 C CA . GLY A 1 361 ? 12.383 12.477 -0.217 1 95.19 361 GLY A CA 1
ATOM 3006 C C . GLY A 1 361 ? 12.133 11.5 0.914 1 95.19 361 GLY A C 1
ATOM 3007 O O . GLY A 1 361 ? 11.703 11.891 2.002 1 95.19 361 GLY A O 1
ATOM 3008 N N . SER A 1 362 ? 12.484 10.227 0.747 1 96 362 SER A N 1
ATOM 3009 C CA . SER A 1 362 ? 12.102 9.188 1.696 1 96 362 SER A CA 1
ATOM 3010 C C . SER A 1 362 ? 13.07 9.125 2.869 1 96 362 SER A C 1
ATOM 3012 O O . SER A 1 362 ? 12.781 8.484 3.887 1 96 362 SER A O 1
ATOM 3014 N N . LEU A 1 363 ? 14.234 9.82 2.738 1 97.31 363 LEU A N 1
ATOM 3015 C CA . LEU A 1 363 ? 15.242 9.789 3.795 1 97.31 363 LEU A CA 1
ATOM 3016 C C . LEU A 1 363 ? 15.758 11.195 4.094 1 97.31 363 LEU A C 1
ATOM 3018 O O . LEU A 1 363 ? 16.5 11.773 3.287 1 97.31 363 LEU A O 1
ATOM 3022 N N . GLY A 1 364 ? 15.375 11.68 5.211 1 97.5 364 GLY A N 1
ATOM 3023 C CA . GLY A 1 364 ? 15.797 13.016 5.617 1 97.5 364 GLY A CA 1
ATOM 3024 C C . GLY A 1 364 ? 15.344 13.375 7.02 1 97.5 364 GLY A C 1
ATOM 3025 O O . GLY A 1 364 ? 14.492 12.703 7.602 1 97.5 364 GLY A O 1
ATOM 3026 N N . CYS A 1 365 ? 15.945 14.391 7.531 1 98.06 365 CYS A N 1
ATOM 3027 C CA . CYS A 1 365 ? 15.672 14.867 8.883 1 98.06 365 CYS A CA 1
ATOM 3028 C C . CYS A 1 365 ? 15.914 16.359 9 1 98.06 365 CYS A C 1
ATOM 3030 O O . CYS A 1 365 ? 16.844 16.891 8.391 1 98.06 365 CYS A O 1
ATOM 3032 N N . ILE A 1 366 ? 15.031 17.016 9.688 1 98.12 366 ILE A N 1
ATOM 3033 C CA . ILE A 1 366 ? 15.227 18.406 10.102 1 98.12 366 ILE A CA 1
ATOM 3034 C C . ILE A 1 366 ? 15.141 18.516 11.617 1 98.12 366 ILE A C 1
ATOM 3036 O O . ILE A 1 366 ? 14.188 18.016 12.234 1 98.12 366 ILE A O 1
ATOM 3040 N N . TRP A 1 367 ? 16.172 19.062 12.234 1 98.06 367 TRP A N 1
ATOM 3041 C CA . TRP A 1 367 ? 16.156 19.328 13.672 1 98.06 367 TRP A CA 1
ATOM 3042 C C . TRP A 1 367 ? 15.617 20.734 13.945 1 98.06 367 TRP A C 1
ATOM 3044 O O . TRP A 1 367 ? 16.109 21.719 13.391 1 98.06 367 TRP A O 1
ATOM 3054 N N . ARG A 1 368 ? 14.602 20.797 14.758 1 97.94 368 ARG A N 1
ATOM 3055 C CA . ARG A 1 368 ? 13.938 22.047 15.125 1 97.94 368 ARG A CA 1
ATOM 3056 C C . ARG A 1 368 ? 14.055 22.312 16.625 1 97.94 368 ARG A C 1
ATOM 3058 O O . ARG A 1 368 ? 13.945 21.391 17.438 1 97.94 368 ARG A O 1
ATOM 3065 N N . GLU A 1 369 ? 14.211 23.547 17.031 1 97.69 369 GLU A N 1
ATOM 3066 C CA . GLU A 1 369 ? 14.312 23.906 18.438 1 97.69 369 GLU A CA 1
ATOM 3067 C C . GLU A 1 369 ? 13.039 23.547 19.188 1 97.69 369 GLU A C 1
ATOM 3069 O O . GLU A 1 369 ? 11.945 23.609 18.641 1 97.69 369 GLU A O 1
ATOM 3074 N N . SER A 1 370 ? 13.211 23.203 20.453 1 97.75 370 SER A N 1
ATOM 3075 C CA . SER A 1 370 ? 12.094 22.875 21.328 1 97.75 370 SER A CA 1
ATOM 3076 C C . SER A 1 370 ? 11.484 24.141 21.922 1 97.75 370 SER A C 1
ATOM 3078 O O . SER A 1 370 ? 12.203 25.094 22.266 1 97.75 370 SER A O 1
ATOM 3080 N N . ILE A 1 371 ? 10.219 24.172 22.109 1 97.94 371 ILE A N 1
ATOM 3081 C CA . ILE A 1 371 ? 9.523 25.297 22.719 1 97.94 371 ILE A CA 1
ATOM 3082 C C . ILE A 1 371 ? 10 25.484 24.156 1 97.94 371 ILE A C 1
ATOM 3084 O O . ILE A 1 371 ? 10.008 26.594 24.672 1 97.94 371 ILE A O 1
ATOM 3088 N N . HIS A 1 372 ? 10.477 24.469 24.781 1 97.12 372 HIS A N 1
ATOM 3089 C CA . HIS A 1 372 ? 10.828 24.469 26.203 1 97.12 372 HIS A CA 1
ATOM 3090 C C . HIS A 1 372 ? 12.078 25.312 26.453 1 97.12 372 HIS A C 1
ATOM 3092 O O . HIS A 1 372 ? 12.312 25.75 27.578 1 97.12 372 HIS A O 1
ATOM 3098 N N . LYS A 1 373 ? 12.812 25.547 25.438 1 95.88 373 LYS A N 1
ATOM 3099 C CA . LYS A 1 373 ? 13.992 26.391 25.562 1 95.88 373 LYS A CA 1
ATOM 3100 C C . LYS A 1 373 ? 13.594 27.859 25.734 1 95.88 373 LYS A C 1
ATOM 3102 O O . LYS A 1 373 ? 14.391 28.672 26.219 1 95.88 373 LYS A O 1
ATOM 3107 N N . TYR A 1 374 ? 12.438 28.188 25.406 1 97 374 TYR A N 1
ATOM 3108 C CA . TYR A 1 374 ? 12.062 29.594 25.312 1 97 374 TYR A CA 1
ATOM 3109 C C . TYR A 1 374 ? 11.094 29.969 26.422 1 97 374 TYR A C 1
ATOM 3111 O O . TYR A 1 374 ? 10.867 31.156 26.688 1 97 374 TYR A O 1
ATOM 3119 N N . LEU A 1 375 ? 10.5 29 27.047 1 96.69 375 LEU A N 1
ATOM 3120 C CA . LEU A 1 375 ? 9.492 29.297 28.062 1 96.69 375 LEU A CA 1
ATOM 3121 C C . LEU A 1 375 ? 10.141 29.828 29.328 1 96.69 375 LEU A C 1
ATOM 3123 O O . LEU A 1 375 ? 11.008 29.188 29.922 1 96.69 375 LEU A O 1
ATOM 3127 N N . ASP A 1 376 ? 9.758 31.062 29.734 1 94.12 376 ASP A N 1
ATOM 3128 C CA . ASP A 1 376 ? 10.195 31.625 31 1 94.12 376 ASP A CA 1
ATOM 3129 C C . ASP A 1 376 ? 9.555 30.891 32.188 1 94.12 376 ASP A C 1
ATOM 3131 O O . ASP A 1 376 ? 8.688 30.047 32 1 94.12 376 ASP A O 1
ATOM 3135 N N . ALA A 1 377 ? 10.008 31.562 33.375 1 89.81 377 ALA A N 1
ATOM 3136 C CA . ALA A 1 377 ? 9.453 30.969 34.594 1 89.81 377 ALA A CA 1
ATOM 3137 C C . ALA A 1 377 ? 7.945 31.188 34.656 1 89.81 377 ALA A C 1
ATOM 3139 O O . ALA A 1 377 ? 7.457 32.281 34.312 1 89.81 377 ALA A O 1
ATOM 3140 N N . GLN A 1 378 ? 7.055 30.312 34.781 1 92.44 378 GLN A N 1
ATOM 3141 C CA . GLN A 1 378 ? 5.609 30.359 35 1 92.44 378 GLN A CA 1
ATOM 3142 C C . GLN A 1 378 ? 4.859 30.344 33.688 1 92.44 378 GLN A C 1
ATOM 3144 O O . GLN A 1 378 ? 3.635 30.5 33.656 1 92.44 378 GLN A O 1
ATOM 3149 N N . GLU A 1 379 ? 5.617 30.375 32.562 1 95.5 379 GLU A N 1
ATOM 3150 C CA . GLU A 1 379 ? 4.965 30.281 31.266 1 95.5 379 GLU A CA 1
ATOM 3151 C C . GLU A 1 379 ? 4.699 28.828 30.875 1 95.5 379 GLU A C 1
ATOM 3153 O O . GLU A 1 379 ? 5.473 27.938 31.219 1 95.5 379 GLU A O 1
ATOM 3158 N N . ASP A 1 380 ? 3.627 28.656 30.281 1 95.38 380 ASP A N 1
ATOM 3159 C CA . ASP A 1 380 ? 3.277 27.391 29.625 1 95.38 380 ASP A CA 1
ATOM 3160 C C . ASP A 1 380 ? 2.879 27.625 28.172 1 95.38 380 ASP A C 1
ATOM 3162 O O . ASP A 1 380 ? 2.838 28.766 27.703 1 95.38 380 ASP A O 1
ATOM 3166 N N . ALA A 1 381 ? 2.723 26.531 27.5 1 96.75 381 ALA A N 1
ATOM 3167 C CA . ALA A 1 381 ? 2.365 26.656 26.078 1 96.75 381 ALA A CA 1
ATOM 3168 C C . ALA A 1 381 ? 1.205 25.719 25.734 1 96.75 381 ALA A C 1
ATOM 3170 O O . ALA A 1 381 ? 0.93 24.766 26.453 1 96.75 381 ALA A O 1
ATOM 3171 N N . ILE A 1 382 ? 0.494 26.016 24.688 1 95.94 382 ILE A N 1
ATOM 3172 C CA . ILE A 1 382 ? -0.561 25.188 24.109 1 95.94 382 ILE A CA 1
ATOM 3173 C C . ILE A 1 382 ? -0.539 25.328 22.594 1 95.94 382 ILE A C 1
ATOM 3175 O O . ILE A 1 382 ? -0.325 26.422 22.062 1 95.94 382 ILE A O 1
ATOM 3179 N N . PRO A 1 383 ? -0.601 24.141 21.906 1 96.44 383 PRO A N 1
ATOM 3180 C CA . PRO A 1 383 ? -0.8 24.312 20.469 1 96.44 383 PRO A CA 1
ATOM 3181 C C . PRO A 1 383 ? -1.993 25.203 20.141 1 96.44 383 PRO A C 1
ATOM 3183 O O . PRO A 1 383 ? -3.037 25.109 20.797 1 96.44 383 PRO A O 1
ATOM 3186 N N . PHE A 1 384 ? -1.84 26.016 19.156 1 96.81 384 PHE A N 1
ATOM 3187 C CA . PHE A 1 384 ? -2.852 27.031 18.891 1 96.81 384 PHE A CA 1
ATOM 3188 C C . PHE A 1 384 ? -4.184 26.375 18.516 1 96.81 384 PHE A C 1
ATOM 3190 O O . PHE A 1 384 ? -5.246 26.922 18.828 1 96.81 384 PHE A O 1
ATOM 3197 N N . ASN A 1 385 ? -4.152 25.203 17.875 1 96 385 ASN A N 1
ATOM 3198 C CA . ASN A 1 385 ? -5.395 24.531 17.531 1 96 385 ASN A CA 1
ATOM 3199 C C . ASN A 1 385 ? -6.117 24.016 18.766 1 96 385 ASN A C 1
ATOM 3201 O O . ASN A 1 385 ? -7.273 23.594 18.688 1 96 385 ASN A O 1
ATOM 3205 N N . GLY A 1 386 ? -5.453 24.062 19.875 1 95.31 386 GLY A N 1
ATOM 3206 C CA . GLY A 1 386 ? -6.109 23.75 21.125 1 95.31 386 GLY A CA 1
ATOM 3207 C C . GLY A 1 386 ? -7.133 24.797 21.547 1 95.31 386 GLY A C 1
ATOM 3208 O O . GLY A 1 386 ? -8.016 24.516 22.344 1 95.31 386 GLY A O 1
ATOM 3209 N N . LEU A 1 387 ? -7.016 25.984 21.016 1 96.38 387 LEU A N 1
ATOM 3210 C CA . LEU A 1 387 ? -7.895 27.094 21.375 1 96.38 387 LEU A CA 1
ATOM 3211 C C . LEU A 1 387 ? -9.32 26.828 20.906 1 96.38 387 LEU A C 1
ATOM 3213 O O . LEU A 1 387 ? -10.266 27.422 21.422 1 96.38 387 LEU A O 1
ATOM 3217 N N . TYR A 1 388 ? -9.484 26.016 19.922 1 95.69 388 TYR A N 1
ATOM 3218 C CA . TYR A 1 388 ? -10.836 25.719 19.453 1 95.69 388 TYR A CA 1
ATOM 3219 C C . TYR A 1 388 ? -11.133 24.234 19.547 1 95.69 388 TYR A C 1
ATOM 3221 O O . TYR A 1 388 ? -12.039 23.734 18.875 1 95.69 388 TYR A O 1
ATOM 3229 N N . ALA A 1 389 ? -10.328 23.531 20.312 1 94.19 389 ALA A N 1
ATOM 3230 C CA . ALA A 1 389 ? -10.594 22.125 20.609 1 94.19 389 ALA A CA 1
ATOM 3231 C C . ALA A 1 389 ? -11.531 21.984 21.797 1 94.19 389 ALA A C 1
ATOM 3233 O O . ALA A 1 389 ? -11.766 22.953 22.531 1 94.19 389 ALA A O 1
ATOM 3234 N N . LYS A 1 390 ? -12.055 20.812 21.938 1 92.25 390 LYS A N 1
ATOM 3235 C CA . LYS A 1 390 ? -12.984 20.531 23.031 1 92.25 390 LYS A CA 1
ATOM 3236 C C . LYS A 1 390 ? -12.547 19.312 23.828 1 92.25 390 LYS A C 1
ATOM 3238 O O . LYS A 1 390 ? -11.891 18.422 23.297 1 92.25 390 LYS A O 1
ATOM 3243 N N . GLU A 1 391 ? -12.906 19.359 25.031 1 88.56 391 GLU A N 1
ATOM 3244 C CA . GLU A 1 391 ? -12.734 18.188 25.875 1 88.56 391 GLU A CA 1
ATOM 3245 C C . GLU A 1 391 ? -13.727 17.078 25.516 1 88.56 391 GLU A C 1
ATOM 3247 O O . GLU A 1 391 ? -14.633 17.297 24.688 1 88.56 391 GLU A O 1
ATOM 3252 N N . LYS A 1 392 ? -13.586 15.984 26.125 1 84.06 392 LYS A N 1
ATOM 3253 C CA . LYS A 1 392 ? -14.422 14.82 25.859 1 84.06 392 LYS A CA 1
ATOM 3254 C C . LYS A 1 392 ? -15.898 15.141 26.094 1 84.06 392 LYS A C 1
ATOM 3256 O O . LYS A 1 392 ? -16.766 14.641 25.391 1 84.06 392 LYS A O 1
ATOM 3261 N N . ASP A 1 393 ? -16.172 15.961 27.078 1 86 393 ASP A N 1
ATOM 3262 C CA . ASP A 1 393 ? -17.547 16.281 27.438 1 86 393 ASP A CA 1
ATOM 3263 C C . ASP A 1 393 ? -18.109 17.406 26.578 1 86 393 ASP A C 1
ATOM 3265 O O . ASP A 1 393 ? -19.234 17.859 26.797 1 86 393 ASP A O 1
ATOM 3269 N N . GLY A 1 394 ? -17.25 17.906 25.656 1 88.94 394 GLY A N 1
ATOM 3270 C CA . GLY A 1 394 ? -17.734 18.922 24.734 1 88.94 394 GLY A CA 1
ATOM 3271 C C . GLY A 1 394 ? -17.359 20.328 25.172 1 88.94 394 GLY A C 1
ATOM 3272 O O . GLY A 1 394 ? -17.531 21.281 24.406 1 88.94 394 GLY A O 1
ATOM 3273 N N . THR A 1 395 ? -16.781 20.453 26.344 1 93.19 395 THR A N 1
ATOM 3274 C CA . THR A 1 395 ? -16.391 21.766 26.828 1 93.19 395 THR A CA 1
ATOM 3275 C C . THR A 1 395 ? -15.125 22.25 26.109 1 93.19 395 THR A C 1
ATOM 3277 O O . THR A 1 395 ? -14.125 21.547 26.062 1 93.19 395 THR A O 1
ATOM 3280 N N . PRO A 1 396 ? -15.242 23.453 25.578 1 94.56 396 PRO A N 1
ATOM 3281 C CA . PRO A 1 396 ? -14.023 23.984 24.969 1 94.56 396 PRO A CA 1
ATOM 3282 C C . PRO A 1 396 ? -12.852 24.047 25.938 1 94.56 396 PRO A C 1
ATOM 3284 O O . PRO A 1 396 ? -13.039 24.359 27.109 1 94.56 396 PRO A O 1
ATOM 3287 N N . ILE A 1 397 ? -11.672 23.828 25.484 1 92.25 397 ILE A N 1
ATOM 3288 C CA . ILE A 1 397 ? -10.469 23.781 26.297 1 92.25 397 ILE A CA 1
ATOM 3289 C C . ILE A 1 397 ? -10.242 25.156 26.938 1 92.25 397 ILE A C 1
ATOM 3291 O O . ILE A 1 397 ? -9.781 25.234 28.094 1 92.25 397 ILE A O 1
ATOM 3295 N N . ILE A 1 398 ? -10.656 26.266 26.328 1 95.19 398 ILE A N 1
ATOM 3296 C CA . ILE A 1 398 ? -10.359 27.609 26.797 1 95.19 398 ILE A CA 1
ATOM 3297 C C . ILE A 1 398 ? -11.445 28.078 27.766 1 95.19 398 ILE A C 1
ATOM 3299 O O . ILE A 1 398 ? -11.422 29.219 28.25 1 95.19 398 ILE A O 1
ATOM 3303 N N . ASP A 1 399 ? -12.414 27.234 28.031 1 96.06 399 ASP A N 1
ATOM 3304 C CA . ASP A 1 399 ? -13.555 27.609 28.859 1 96.06 399 ASP A CA 1
ATOM 3305 C C . ASP A 1 399 ? -13.102 28.203 30.188 1 96.06 399 ASP A C 1
ATOM 3307 O O . ASP A 1 399 ? -13.609 29.234 30.609 1 96.06 399 ASP A O 1
ATOM 3311 N N . ALA A 1 400 ? -12.164 27.562 30.766 1 93.88 400 ALA A N 1
ATOM 3312 C CA . ALA A 1 400 ? -11.672 28 32.062 1 93.88 400 ALA A CA 1
ATOM 3313 C C . ALA A 1 400 ? -11.031 29.391 31.984 1 93.88 400 ALA A C 1
ATOM 3315 O O . ALA A 1 400 ? -11.164 30.203 32.906 1 93.88 400 ALA A O 1
ATOM 3316 N N . TRP A 1 401 ? -10.336 29.688 30.938 1 96.31 401 TRP A N 1
ATOM 3317 C CA . TRP A 1 401 ? -9.672 30.969 30.75 1 96.31 401 TRP A CA 1
ATOM 3318 C C . TRP A 1 401 ? -10.68 32.094 30.484 1 96.31 401 TRP A C 1
ATOM 3320 O O . TRP A 1 401 ? -10.57 33.188 31.031 1 96.31 401 TRP A O 1
ATOM 3330 N N . LEU A 1 402 ? -11.641 31.781 29.656 1 97.12 402 LEU A N 1
ATOM 3331 C CA . LEU A 1 402 ? -12.672 32.75 29.344 1 97.12 402 LEU A CA 1
ATOM 3332 C C . LEU A 1 402 ? -13.469 33.125 30.594 1 97.12 402 LEU A C 1
ATOM 3334 O O . LEU A 1 402 ? -13.805 34.281 30.797 1 97.12 402 LEU A O 1
ATOM 3338 N N . ASN A 1 403 ? -13.719 32.188 31.406 1 96.5 403 ASN A N 1
ATOM 3339 C CA . ASN A 1 403 ? -14.477 32.406 32.625 1 96.5 403 ASN A CA 1
ATOM 3340 C C . ASN A 1 403 ? -13.656 33.188 33.656 1 96.5 403 ASN A C 1
ATOM 3342 O O . ASN A 1 403 ? -14.18 34.062 34.344 1 96.5 403 ASN A O 1
ATOM 3346 N N . LYS A 1 404 ? -12.477 32.844 33.688 1 96.88 404 LYS A N 1
ATOM 3347 C CA . LYS A 1 404 ? -11.602 33.438 34.688 1 96.88 404 LYS A CA 1
ATOM 3348 C C . LYS A 1 404 ? -11.266 34.906 34.344 1 96.88 404 LYS A C 1
ATOM 3350 O O . LYS A 1 404 ? -11.234 35.75 35.219 1 96.88 404 LYS A O 1
ATOM 3355 N N . TYR A 1 405 ? -11 35.219 33.125 1 97.56 405 TYR A N 1
ATOM 3356 C CA . TYR A 1 405 ? -10.414 36.5 32.75 1 97.56 405 TYR A CA 1
ATOM 3357 C C . TYR A 1 405 ? -11.414 37.375 31.984 1 97.56 405 TYR A C 1
ATOM 3359 O O . TYR A 1 405 ? -11.164 38.562 31.734 1 97.56 405 TYR A O 1
ATOM 3367 N N . GLY A 1 406 ? -12.578 36.844 31.672 1 97.31 406 GLY A N 1
ATOM 3368 C CA . GLY A 1 406 ? -13.531 37.531 30.828 1 97.31 406 GLY A CA 1
ATOM 3369 C C . GLY A 1 406 ? -13.273 37.344 29.344 1 97.31 406 GLY A C 1
ATOM 3370 O O . GLY A 1 406 ? -12.133 37.5 28.891 1 97.31 406 GLY A O 1
ATOM 3371 N N . MET A 1 407 ? -14.242 37.062 28.594 1 97 407 MET A N 1
ATOM 3372 C CA . MET A 1 407 ? -14.125 36.688 27.188 1 97 407 MET A CA 1
ATOM 3373 C C . MET A 1 407 ? -13.547 37.812 26.359 1 97 407 MET A C 1
ATOM 3375 O O . MET A 1 407 ? -12.594 37.625 25.609 1 97 407 MET A O 1
ATOM 3379 N N . LYS A 1 408 ? -14.102 39 26.469 1 96.5 408 LYS A N 1
ATOM 3380 C CA . LYS A 1 408 ? -13.688 40.156 25.641 1 96.5 408 LYS A CA 1
ATOM 3381 C C . LYS A 1 408 ? -12.227 40.5 25.906 1 96.5 408 LYS A C 1
ATOM 3383 O O . LYS A 1 408 ? -11.453 40.688 24.953 1 96.5 408 LYS A O 1
ATOM 3388 N N . ASP A 1 409 ? -11.891 40.656 27.156 1 97.31 409 ASP A N 1
ATOM 3389 C CA . ASP A 1 409 ? -10.523 41 27.531 1 97.31 409 ASP A CA 1
ATOM 3390 C C . ASP A 1 409 ? -9.523 39.938 27.078 1 97.31 409 ASP A C 1
ATOM 3392 O O . ASP A 1 409 ? -8.453 40.281 26.578 1 97.31 409 ASP A O 1
ATOM 3396 N N . TRP A 1 410 ? -9.883 38.688 27.328 1 98.25 410 TRP A N 1
ATOM 3397 C CA . TRP A 1 410 ? -9.008 37.594 26.953 1 98.25 410 TRP A CA 1
ATOM 3398 C C . TRP A 1 410 ? -8.797 37.562 25.438 1 98.25 410 TRP A C 1
ATOM 3400 O O . TRP A 1 410 ? -7.672 37.375 24.969 1 98.25 410 TRP A O 1
ATOM 3410 N N . LEU A 1 411 ? -9.859 37.781 24.672 1 98.44 411 LEU A N 1
ATOM 3411 C CA . LEU A 1 411 ? -9.781 37.75 23.219 1 98.44 411 LEU A CA 1
ATOM 3412 C C . LEU A 1 411 ? -8.953 38.906 22.703 1 98.44 411 LEU A C 1
ATOM 3414 O O . LEU A 1 411 ? -8.195 38.75 21.734 1 98.44 411 LEU A O 1
ATOM 3418 N N . GLN A 1 412 ? -9.148 40.062 23.281 1 98.06 412 GLN A N 1
ATOM 3419 C CA . GLN A 1 412 ? -8.359 41.219 22.891 1 98.06 412 GLN A CA 1
ATOM 3420 C C . GLN A 1 412 ? -6.867 40.938 23.062 1 98.06 412 GLN A C 1
ATOM 3422 O O . GLN A 1 412 ? -6.07 41.219 22.156 1 98.06 412 GLN A O 1
ATOM 3427 N N . LEU A 1 413 ? -6.551 40.406 24.203 1 98 413 LEU A N 1
ATOM 3428 C CA . LEU A 1 413 ? -5.156 40.062 24.469 1 98 413 LEU A CA 1
ATOM 3429 C C . LEU A 1 413 ? -4.648 39 23.5 1 98 413 LEU A C 1
ATOM 3431 O O . LEU A 1 413 ? -3.508 39.062 23.047 1 98 413 LEU A O 1
ATOM 3435 N N . LEU A 1 414 ? -5.488 38 23.266 1 98.56 414 LEU A N 1
ATOM 3436 C CA . LEU A 1 414 ? -5.121 36.938 22.328 1 98.56 414 LEU A CA 1
ATOM 3437 C C . LEU A 1 414 ? -4.797 37.531 20.953 1 98.56 414 LEU A C 1
ATOM 3439 O O . LEU A 1 414 ? -3.781 37.188 20.344 1 98.56 414 LEU A O 1
ATOM 3443 N N . ILE A 1 415 ? -5.637 38.406 20.422 1 98.69 415 ILE A N 1
ATOM 3444 C CA . ILE A 1 415 ? -5.449 39 19.094 1 98.69 415 ILE A CA 1
ATOM 3445 C C . ILE A 1 415 ? -4.172 39.844 19.094 1 98.69 415 ILE A C 1
ATOM 3447 O O . ILE A 1 415 ? -3.363 39.75 18.172 1 98.69 415 ILE A O 1
ATOM 3451 N N . GLN A 1 416 ? -3.947 40.594 20.125 1 98.38 416 GLN A N 1
ATOM 3452 C CA . GLN A 1 416 ? -2.783 41.469 20.219 1 98.38 416 GLN A CA 1
ATOM 3453 C C . GLN A 1 416 ? -1.488 40.656 20.25 1 98.38 416 GLN A C 1
ATOM 3455 O O . GLN A 1 416 ? -0.509 41 19.594 1 98.38 416 GLN A O 1
ATOM 3460 N N . LYS A 1 417 ? -1.554 39.562 20.984 1 98.25 417 LYS A N 1
ATOM 3461 C CA . LYS A 1 417 ? -0.32 38.844 21.266 1 98.25 417 LYS A CA 1
ATOM 3462 C C . LYS A 1 417 ? -0.066 37.781 20.203 1 98.25 417 LYS A C 1
ATOM 3464 O O . LYS A 1 417 ? 1.083 37.406 19.938 1 98.25 417 LYS A O 1
ATOM 3469 N N . ALA A 1 418 ? -1.128 37.312 19.594 1 97.94 418 ALA A N 1
ATOM 3470 C CA . ALA A 1 418 ? -0.948 36.125 18.75 1 97.94 418 ALA A CA 1
ATOM 3471 C C . ALA A 1 418 ? -1.177 36.469 17.281 1 97.94 418 ALA A C 1
ATOM 3473 O O . ALA A 1 418 ? -0.536 35.906 16.391 1 97.94 418 ALA A O 1
ATOM 3474 N N . ILE A 1 419 ? -2.076 37.375 16.922 1 98.38 419 ILE A N 1
ATOM 3475 C CA . ILE A 1 419 ? -2.488 37.625 15.547 1 98.38 419 ILE A CA 1
ATOM 3476 C C . ILE A 1 419 ? -1.698 38.781 14.969 1 98.38 419 ILE A C 1
ATOM 3478 O O . ILE A 1 419 ? -1.158 38.688 13.867 1 98.38 419 ILE A O 1
ATOM 3482 N N . ILE A 1 420 ? -1.557 39.844 15.734 1 98.62 420 ILE A N 1
ATOM 3483 C CA . ILE A 1 420 ? -0.96 41.094 15.266 1 98.62 420 ILE A CA 1
ATOM 3484 C C . ILE A 1 420 ? 0.5 40.844 14.883 1 98.62 420 ILE A C 1
ATOM 3486 O O . ILE A 1 420 ? 0.968 41.344 13.859 1 98.62 420 ILE A O 1
ATOM 3490 N N . PRO A 1 421 ? 1.271 40.062 15.711 1 98.5 421 PRO A N 1
ATOM 3491 C CA . PRO A 1 421 ? 2.664 39.812 15.312 1 98.5 421 PRO A CA 1
ATOM 3492 C C . PRO A 1 421 ? 2.787 39.156 13.953 1 98.5 421 PRO A C 1
ATOM 3494 O O . PRO A 1 421 ? 3.709 39.438 13.188 1 98.5 421 PRO A O 1
ATOM 3497 N N . VAL A 1 422 ? 1.908 38.219 13.609 1 98.38 422 VAL A N 1
ATOM 3498 C CA . VAL A 1 422 ? 1.934 37.531 12.328 1 98.38 422 VAL A CA 1
ATOM 3499 C C . VAL A 1 422 ? 1.62 38.5 11.195 1 98.38 422 VAL A C 1
ATOM 3501 O O . VAL A 1 422 ? 2.283 38.5 10.156 1 98.38 422 VAL A O 1
ATOM 3504 N N . ILE A 1 423 ? 0.649 39.344 11.43 1 98.25 423 ILE A N 1
ATOM 3505 C CA . ILE A 1 423 ? 0.278 40.375 10.445 1 98.25 423 ILE A CA 1
ATOM 3506 C C . ILE A 1 423 ? 1.429 41.375 10.266 1 98.25 423 ILE A C 1
ATOM 3508 O O . ILE A 1 423 ? 1.746 41.75 9.141 1 98.25 423 ILE A O 1
ATOM 3512 N N . HIS A 1 424 ? 2.031 41.75 11.414 1 98.5 424 HIS A N 1
ATOM 3513 C CA . HIS A 1 424 ? 3.15 42.688 11.367 1 98.5 424 HIS A CA 1
ATOM 3514 C C . HIS A 1 424 ? 4.293 42.125 10.516 1 98.5 424 HIS A C 1
ATOM 3516 O O . HIS A 1 424 ? 4.914 42.875 9.758 1 98.5 424 HIS A O 1
ATOM 3522 N N . LEU A 1 425 ? 4.609 40.906 10.617 1 98.12 425 LEU A N 1
ATOM 3523 C CA . LEU A 1 425 ? 5.695 40.281 9.875 1 98.12 425 LEU A CA 1
ATOM 3524 C C . LEU A 1 425 ? 5.469 40.406 8.375 1 98.12 425 LEU A C 1
ATOM 3526 O O . LEU A 1 425 ? 6.395 40.75 7.625 1 98.12 425 LEU A O 1
ATOM 3530 N N . VAL A 1 426 ? 4.25 40.125 7.887 1 98 426 VAL A N 1
ATOM 3531 C CA . VAL A 1 426 ? 3.975 40.188 6.453 1 98 426 VAL A CA 1
ATOM 3532 C C . VAL A 1 426 ? 3.889 41.625 5.996 1 98 426 VAL A C 1
ATOM 3534 O O . VAL A 1 426 ? 4.363 41.969 4.91 1 98 426 VAL A O 1
ATOM 3537 N N . VAL A 1 427 ? 3.307 42.531 6.82 1 97.81 427 VAL A N 1
ATOM 3538 C CA . VAL A 1 427 ? 3.096 43.906 6.434 1 97.81 427 VAL A CA 1
ATOM 3539 C C . VAL A 1 427 ? 4.43 44.656 6.41 1 97.81 427 VAL A C 1
ATOM 3541 O O . VAL A 1 427 ? 4.766 45.312 5.426 1 97.81 427 VAL A O 1
ATOM 3544 N N . GLU A 1 428 ? 5.191 44.531 7.449 1 98 428 GLU A N 1
ATOM 3545 C CA . GLU A 1 428 ? 6.43 45.281 7.562 1 98 428 GLU A CA 1
ATOM 3546 C C . GLU A 1 428 ? 7.535 44.656 6.711 1 98 428 GLU A C 1
ATOM 3548 O O . GLU A 1 428 ? 8.305 45.375 6.066 1 98 428 GLU A O 1
ATOM 3553 N N . HIS A 1 429 ? 7.629 43.344 6.672 1 98 429 HIS A N 1
ATOM 3554 C CA . HIS A 1 429 ? 8.836 42.719 6.148 1 98 429 HIS A CA 1
ATOM 3555 C C . HIS A 1 429 ? 8.547 41.969 4.848 1 98 429 HIS A C 1
ATOM 3557 O O . HIS A 1 429 ? 9.477 41.531 4.168 1 98 429 HIS A O 1
ATOM 3563 N N . GLY A 1 430 ? 7.285 41.812 4.5 1 97.38 430 GLY A N 1
ATOM 3564 C CA . GLY A 1 430 ? 6.926 41.125 3.262 1 97.38 430 GLY A CA 1
ATOM 3565 C C . GLY A 1 430 ? 7.109 39.625 3.318 1 97.38 430 GLY A C 1
ATOM 3566 O O . GLY A 1 430 ? 7.402 39 2.303 1 97.38 430 GLY A O 1
ATOM 3567 N N . ILE A 1 431 ? 7.031 39 4.457 1 97.94 431 ILE A N 1
ATOM 3568 C CA . ILE A 1 431 ? 7.203 37.562 4.652 1 97.94 431 ILE A CA 1
ATOM 3569 C C . ILE A 1 431 ? 5.926 36.969 5.234 1 97.94 431 ILE A C 1
ATOM 3571 O O . ILE A 1 431 ? 5.496 37.344 6.328 1 97.94 431 ILE A O 1
ATOM 3575 N N . ALA A 1 432 ? 5.285 36.125 4.461 1 98 432 ALA A N 1
ATOM 3576 C CA . ALA A 1 432 ? 4.094 35.438 4.922 1 98 432 ALA A CA 1
ATOM 3577 C C . ALA A 1 432 ? 4.434 34 5.371 1 98 432 ALA A C 1
ATOM 3579 O O . ALA A 1 432 ? 5.18 33.312 4.691 1 98 432 ALA A O 1
ATOM 3580 N N . LEU A 1 433 ? 3.969 33.625 6.535 1 97.25 433 LEU A N 1
ATOM 3581 C CA . LEU A 1 433 ? 4.164 32.25 7.055 1 97.25 433 LEU A CA 1
ATOM 3582 C C . LEU A 1 433 ? 2.85 31.484 7.059 1 97.25 433 LEU A C 1
ATOM 3584 O O . LEU A 1 433 ? 1.774 32.094 7.172 1 97.25 433 LEU A O 1
ATOM 3588 N N . GLU A 1 434 ? 2.951 30.188 6.859 1 95.12 434 GLU A N 1
ATOM 3589 C CA . GLU A 1 434 ? 1.782 29.328 6.945 1 95.12 434 GLU A CA 1
ATOM 3590 C C . GLU A 1 434 ? 1.354 29.125 8.398 1 95.12 434 GLU A C 1
ATOM 3592 O O . GLU A 1 434 ? 1.569 28.047 8.961 1 95.12 434 GLU A O 1
ATOM 3597 N N . SER A 1 435 ? 0.574 30 8.852 1 93.06 435 SER A N 1
ATOM 3598 C CA . SER A 1 435 ? 0.242 30.062 10.273 1 93.06 435 SER A CA 1
ATOM 3599 C C . SER A 1 435 ? -1.113 29.422 10.547 1 93.06 435 SER A C 1
ATOM 3601 O O . SER A 1 435 ? -1.978 30.031 11.18 1 93.06 435 SER A O 1
ATOM 3603 N N . HIS A 1 436 ? -1.223 28.172 10.148 1 89.5 436 HIS A N 1
ATOM 3604 C CA . HIS A 1 436 ? -2.395 27.422 10.602 1 89.5 436 HIS A CA 1
ATOM 3605 C C . HIS A 1 436 ? -2.215 26.938 12.039 1 89.5 436 HIS A C 1
ATOM 3607 O O . HIS A 1 436 ? -1.147 27.109 12.625 1 89.5 436 HIS A O 1
ATOM 3613 N N . GLY A 1 437 ? -3.182 26.328 12.594 1 88.62 437 GLY A N 1
ATOM 3614 C CA . GLY A 1 437 ? -3.244 26.031 14.016 1 88.62 437 GLY A CA 1
ATOM 3615 C C . GLY A 1 437 ? -2.084 25.188 14.5 1 88.62 437 GLY A C 1
ATOM 3616 O O . GLY A 1 437 ? -1.514 25.453 15.562 1 88.62 437 GLY A O 1
ATOM 3617 N N . GLN A 1 438 ? -1.61 24.25 13.781 1 88.88 438 GLN A N 1
ATOM 3618 C CA . GLN A 1 438 ? -0.568 23.312 14.203 1 88.88 438 GLN A CA 1
ATOM 3619 C C . GLN A 1 438 ? 0.817 23.938 14.055 1 88.88 438 GLN A C 1
ATOM 3621 O O . GLN A 1 438 ? 1.794 23.438 14.617 1 88.88 438 GLN A O 1
ATOM 3626 N N . ASN A 1 439 ? 0.864 25.094 13.414 1 95.69 439 ASN A N 1
ATOM 3627 C CA . ASN A 1 439 ? 2.154 25.75 13.203 1 95.69 439 ASN A CA 1
ATOM 3628 C C . ASN A 1 439 ? 2.344 26.938 14.141 1 95.69 439 ASN A C 1
ATOM 3630 O O . ASN A 1 439 ? 3.332 27.672 14.031 1 95.69 439 ASN A O 1
ATOM 3634 N N . MET A 1 440 ? 1.408 27.172 14.992 1 97.38 440 MET A N 1
ATOM 3635 C CA . MET A 1 440 ? 1.476 28.219 16.016 1 97.38 440 MET A CA 1
ATOM 3636 C C . MET A 1 440 ? 1.353 27.625 17.406 1 97.38 440 MET A C 1
ATOM 3638 O O . MET A 1 440 ? 0.627 26.656 17.625 1 97.38 440 MET A O 1
ATOM 3642 N N . ILE A 1 441 ? 2.068 28.188 18.266 1 98.12 441 ILE A N 1
ATOM 3643 C CA . ILE A 1 441 ? 2.012 27.828 19.672 1 98.12 441 ILE A CA 1
ATOM 3644 C C . ILE A 1 441 ? 1.71 29.078 20.516 1 98.12 441 ILE A C 1
ATOM 3646 O O . ILE A 1 441 ? 2.369 30.109 20.359 1 98.12 441 ILE A O 1
ATOM 3650 N N . LEU A 1 442 ? 0.696 29.016 21.328 1 97.94 442 LEU A N 1
ATOM 3651 C CA . LEU A 1 442 ? 0.407 30.109 22.25 1 97.94 442 LEU A CA 1
ATOM 3652 C C . LEU A 1 442 ? 1.144 29.922 23.578 1 97.94 442 LEU A C 1
ATOM 3654 O O . LEU A 1 442 ? 0.983 28.891 24.234 1 97.94 442 LEU A O 1
ATOM 3658 N N . VAL A 1 443 ? 1.969 30.812 23.891 1 97.94 443 VAL A N 1
ATOM 3659 C CA . VAL A 1 443 ? 2.58 30.875 25.219 1 97.94 443 VAL A CA 1
ATOM 3660 C C . VAL A 1 443 ? 1.703 31.688 26.156 1 97.94 443 VAL A C 1
ATOM 3662 O O . VAL A 1 443 ? 1.259 32.781 25.797 1 97.94 443 VAL A O 1
ATOM 3665 N N . HIS A 1 444 ? 1.408 31.156 27.344 1 96.88 444 HIS A N 1
ATOM 3666 C CA . HIS A 1 444 ? 0.496 31.828 28.266 1 96.88 444 HIS A CA 1
ATOM 3667 C C . HIS A 1 444 ? 0.984 31.719 29.703 1 96.88 444 HIS A C 1
ATOM 3669 O O . HIS A 1 444 ? 1.825 30.875 30.016 1 96.88 444 HIS A O 1
ATOM 3675 N N . LYS A 1 445 ? 0.575 32.594 30.516 1 96.38 445 LYS A N 1
ATOM 3676 C CA . LYS A 1 445 ? 0.722 32.531 31.969 1 96.38 445 LYS A CA 1
ATOM 3677 C C . LYS A 1 445 ? -0.623 32.281 32.625 1 96.38 445 LYS A C 1
ATOM 3679 O O . LYS A 1 445 ? -1.443 33.188 32.75 1 96.38 445 LYS A O 1
ATOM 3684 N N . GLU A 1 446 ? -0.836 31.141 33.062 1 93.75 446 GLU A N 1
ATOM 3685 C CA . GLU A 1 446 ? -2.09 30.719 33.688 1 93.75 446 GLU A CA 1
ATOM 3686 C C . GLU A 1 446 ? -3.281 31.031 32.781 1 93.75 446 GLU A C 1
ATOM 3688 O O . GLU A 1 446 ? -4.293 31.562 33.25 1 93.75 446 GLU A O 1
ATOM 3693 N N . GLY A 1 447 ? -3.037 30.875 31.516 1 95.06 447 GLY A N 1
ATOM 3694 C CA . GLY A 1 447 ? -4.125 31.031 30.562 1 95.06 447 GLY A CA 1
ATOM 3695 C C . GLY A 1 447 ? -4.133 32.406 29.891 1 95.06 447 GLY A C 1
ATOM 3696 O O . GLY A 1 447 ? -4.812 32.594 28.875 1 95.06 447 GLY A O 1
ATOM 3697 N N . VAL A 1 448 ? -3.426 33.344 30.422 1 97.06 448 VAL A N 1
ATOM 3698 C CA . VAL A 1 448 ? -3.359 34.688 29.828 1 97.06 448 VAL A CA 1
ATOM 3699 C C . VAL A 1 448 ? -2.375 34.656 28.656 1 97.06 448 VAL A C 1
ATOM 3701 O O . VAL A 1 448 ? -1.202 34.312 28.828 1 97.06 448 VAL A O 1
ATOM 3704 N N . PRO A 1 449 ? -2.816 35.031 27.469 1 97.94 449 PRO A N 1
ATOM 3705 C CA . PRO A 1 449 ? -1.901 35.062 26.328 1 97.94 449 PRO A CA 1
ATOM 3706 C C . PRO A 1 449 ? -0.733 36.031 26.531 1 97.94 449 PRO A C 1
ATOM 3708 O O . PRO A 1 449 ? -0.936 37.188 26.953 1 97.94 449 PRO A O 1
ATOM 3711 N N . VAL A 1 450 ? 0.451 35.594 26.172 1 97.5 450 VAL A N 1
ATOM 3712 C CA . VAL A 1 450 ? 1.623 36.438 26.391 1 97.5 450 VAL A CA 1
ATOM 3713 C C . VAL A 1 450 ? 2.363 36.656 25.078 1 97.5 450 VAL A C 1
ATOM 3715 O O . VAL A 1 450 ? 2.758 37.781 24.75 1 97.5 450 VAL A O 1
ATOM 3718 N N . ARG A 1 451 ? 2.623 35.625 24.391 1 97.69 451 ARG A N 1
ATOM 3719 C CA . ARG A 1 451 ? 3.307 35.688 23.109 1 97.69 451 ARG A CA 1
ATOM 3720 C C . ARG A 1 451 ? 3.096 34.406 22.312 1 97.69 451 ARG A C 1
ATOM 3722 O O . ARG A 1 451 ? 2.389 33.5 22.766 1 97.69 451 ARG A O 1
ATOM 3729 N N . ILE A 1 452 ? 3.646 34.344 21.109 1 98.12 452 ILE A N 1
ATOM 3730 C CA . ILE A 1 452 ? 3.436 33.156 20.281 1 98.12 452 ILE A CA 1
ATOM 3731 C C . ILE A 1 452 ? 4.777 32.625 19.781 1 98.12 452 ILE A C 1
ATOM 3733 O O . ILE A 1 452 ? 5.766 33.375 19.75 1 98.12 452 ILE A O 1
ATOM 3737 N N . ALA A 1 453 ? 4.812 31.359 19.516 1 98.5 453 ALA A N 1
ATOM 3738 C CA . ALA A 1 453 ? 5.895 30.703 18.781 1 98.5 453 ALA A CA 1
ATOM 3739 C C . ALA A 1 453 ? 5.426 30.219 17.406 1 98.5 453 ALA A C 1
ATOM 3741 O O . ALA A 1 453 ? 4.305 29.719 17.266 1 98.5 453 ALA A O 1
ATOM 3742 N N . LEU A 1 454 ? 6.203 30.484 16.391 1 98.31 454 LEU A N 1
ATOM 3743 C CA . LEU A 1 454 ? 5.938 30 15.031 1 98.31 454 LEU A CA 1
ATOM 3744 C C . LEU A 1 454 ? 6.949 28.938 14.617 1 98.31 454 LEU A C 1
ATOM 3746 O O . LEU A 1 454 ? 8.078 28.922 15.125 1 98.31 454 LEU A O 1
ATOM 3750 N N . LYS A 1 455 ? 6.508 28.031 13.789 1 97.44 455 LYS A N 1
ATOM 3751 C CA . LYS A 1 455 ? 7.379 26.938 13.367 1 97.44 455 LYS A CA 1
ATOM 3752 C C . LYS A 1 455 ? 7.059 26.5 11.945 1 97.44 455 LYS A C 1
ATOM 3754 O O . LYS A 1 455 ? 6.094 26.969 11.344 1 97.44 455 LYS A O 1
ATOM 3759 N N . ASP A 1 456 ? 7.895 25.578 11.359 1 96.06 456 ASP A N 1
ATOM 3760 C CA . ASP A 1 456 ? 7.73 24.922 10.07 1 96.06 456 ASP A CA 1
ATOM 3761 C C . ASP A 1 456 ? 7.941 25.906 8.922 1 96.06 456 ASP A C 1
ATOM 3763 O O . ASP A 1 456 ? 7.086 26.031 8.039 1 96.06 456 ASP A O 1
ATOM 3767 N N . PHE A 1 457 ? 9.102 26.484 8.852 1 97.06 457 PHE A N 1
ATOM 3768 C CA . PHE A 1 457 ? 9.422 27.547 7.91 1 97.06 457 PHE A CA 1
ATOM 3769 C C . PHE A 1 457 ? 9.891 26.969 6.582 1 97.06 457 PHE A C 1
ATOM 3771 O O . PHE A 1 457 ? 9.711 27.594 5.531 1 97.06 457 PHE A O 1
ATOM 3778 N N . HIS A 1 458 ? 10.461 25.781 6.59 1 93.88 458 HIS A N 1
ATOM 3779 C CA . HIS A 1 458 ? 11.102 25.203 5.422 1 93.88 458 HIS A CA 1
ATOM 3780 C C . HIS A 1 458 ? 10.102 24.953 4.305 1 93.88 458 HIS A C 1
ATOM 3782 O O . HIS A 1 458 ? 10.477 24.859 3.133 1 93.88 458 HIS A O 1
ATOM 3788 N N . GLU A 1 459 ? 8.836 24.844 4.664 1 90.38 459 GLU A N 1
ATOM 3789 C CA . GLU A 1 459 ? 7.805 24.656 3.645 1 90.38 459 GLU A CA 1
ATOM 3790 C C . GLU A 1 459 ? 6.652 25.641 3.836 1 90.38 459 GLU A C 1
ATOM 3792 O O . GLU A 1 459 ? 5.645 25.562 3.129 1 90.38 459 GLU A O 1
ATOM 3797 N N . GLY A 1 460 ? 6.754 26.516 4.723 1 93.19 460 GLY A N 1
ATOM 3798 C CA . GLY A 1 460 ? 5.605 27.328 5.094 1 93.19 460 GLY A CA 1
ATOM 3799 C C . GLY A 1 460 ? 5.879 28.812 5.023 1 93.19 460 GLY A C 1
ATOM 3800 O O . GLY A 1 460 ? 5.352 29.594 5.824 1 93.19 460 GLY A O 1
ATOM 3801 N N . LEU A 1 461 ? 6.801 29.188 4.141 1 96.44 461 LEU A N 1
ATOM 3802 C CA . LEU A 1 461 ? 7.16 30.594 3.996 1 96.44 461 LEU A CA 1
ATOM 3803 C C . LEU A 1 461 ? 6.988 31.062 2.551 1 96.44 461 LEU A C 1
ATOM 3805 O O . LEU A 1 461 ? 7.34 30.328 1.619 1 96.44 461 LEU A O 1
ATOM 3809 N N . GLU A 1 462 ? 6.406 32.25 2.348 1 97.25 462 GLU A N 1
ATOM 3810 C CA . GLU A 1 462 ? 6.316 32.906 1.044 1 97.25 462 GLU A CA 1
ATOM 3811 C C . GLU A 1 462 ? 6.742 34.344 1.124 1 97.25 462 GLU A C 1
ATOM 3813 O O . GLU A 1 462 ? 6.492 35.031 2.129 1 97.25 462 GLU A O 1
ATOM 3818 N N . PHE A 1 463 ? 7.391 34.781 0.068 1 97.56 463 PHE A N 1
ATOM 3819 C CA . PHE A 1 463 ? 7.715 36.188 -0.017 1 97.56 463 PHE A CA 1
ATOM 3820 C C . PHE A 1 463 ? 7.574 36.688 -1.449 1 97.56 463 PHE A C 1
ATOM 3822 O O . PHE A 1 463 ? 7.578 35.906 -2.395 1 97.56 463 PHE A O 1
ATOM 3829 N N . TYR A 1 464 ? 7.309 37.969 -1.539 1 96.94 464 TYR A N 1
ATOM 3830 C CA . TYR A 1 464 ? 7.352 38.719 -2.787 1 96.94 464 TYR A CA 1
ATOM 3831 C C . TYR A 1 464 ? 8.508 39.719 -2.783 1 96.94 464 TYR A C 1
ATOM 3833 O O . TYR A 1 464 ? 8.492 40.688 -2.023 1 96.94 464 TYR A O 1
ATOM 3841 N N . ARG A 1 465 ? 9.477 39.5 -3.59 1 95.94 465 ARG A N 1
ATOM 3842 C CA . ARG A 1 465 ? 10.781 40.125 -3.506 1 95.94 465 ARG A CA 1
ATOM 3843 C C . ARG A 1 465 ? 10.633 41.656 -3.521 1 95.94 465 ARG A C 1
ATOM 3845 O O . ARG A 1 465 ? 11.258 42.344 -2.715 1 95.94 465 ARG A O 1
ATOM 3852 N N . PRO A 1 466 ? 9.82 42.219 -4.395 1 95.56 466 PRO A N 1
ATOM 3853 C CA . PRO A 1 466 ? 9.703 43.688 -4.426 1 95.56 466 PRO A CA 1
ATOM 3854 C C . PRO A 1 466 ? 9.133 44.25 -3.131 1 95.56 466 PRO A C 1
ATOM 3856 O O . PRO A 1 466 ? 9.258 45.438 -2.875 1 95.56 466 PRO A O 1
ATOM 3859 N N . TYR A 1 467 ? 8.516 43.375 -2.365 1 96.81 467 TYR A N 1
ATOM 3860 C CA . TYR A 1 467 ? 7.84 43.844 -1.158 1 96.81 467 TYR A CA 1
ATOM 3861 C C . TYR A 1 467 ? 8.688 43.562 0.079 1 96.81 467 TYR A C 1
ATOM 3863 O O . TYR A 1 467 ? 8.336 43.969 1.185 1 96.81 467 TYR A O 1
ATOM 3871 N N . LEU A 1 468 ? 9.797 42.969 -0.055 1 97.62 468 LEU A N 1
ATOM 3872 C CA . LEU A 1 468 ? 10.695 42.688 1.063 1 97.62 468 LEU A CA 1
ATOM 3873 C C . LEU A 1 468 ? 11.289 44 1.59 1 97.62 468 LEU A C 1
ATOM 3875 O O . LEU A 1 468 ? 11.703 44.875 0.808 1 97.62 468 LEU A O 1
ATOM 3879 N N . LYS A 1 469 ? 11.258 44.125 2.881 1 96.25 469 LYS A N 1
ATOM 3880 C CA . LYS A 1 469 ? 11.859 45.312 3.49 1 96.25 469 LYS A CA 1
ATOM 3881 C C . LYS A 1 469 ? 13.367 45.344 3.26 1 96.25 469 LYS A C 1
ATOM 3883 O O . LYS A 1 469 ? 13.945 46.375 2.982 1 96.25 469 LYS A O 1
ATOM 3888 N N . GLU A 1 470 ? 14 44.188 3.396 1 95.62 470 GLU A N 1
ATOM 3889 C CA . GLU A 1 470 ? 15.43 44.031 3.156 1 95.62 470 GLU A CA 1
ATOM 3890 C C . GLU A 1 470 ? 15.695 42.969 2.092 1 95.62 470 GLU A C 1
ATOM 3892 O O . GLU A 1 470 ? 16.016 41.812 2.414 1 95.62 470 GLU A O 1
ATOM 3897 N N . VAL A 1 471 ? 15.789 43.375 0.905 1 95.25 471 VAL A N 1
ATOM 3898 C CA . VAL A 1 471 ? 15.875 42.5 -0.241 1 95.25 471 VAL A CA 1
ATOM 3899 C C . VAL A 1 471 ? 17.234 41.781 -0.242 1 95.25 471 VAL A C 1
ATOM 3901 O O . VAL A 1 471 ? 17.312 40.594 -0.568 1 95.25 471 VAL A O 1
ATOM 3904 N N . ASP A 1 472 ? 18.219 42.469 0.182 1 93.88 472 ASP A N 1
ATOM 3905 C CA . ASP A 1 472 ? 19.578 41.969 0.083 1 93.88 472 ASP A CA 1
ATOM 3906 C C . ASP A 1 472 ? 19.844 40.875 1.105 1 93.88 472 ASP A C 1
ATOM 3908 O O . ASP A 1 472 ? 20.797 40.094 0.971 1 93.88 472 ASP A O 1
ATOM 3912 N N . LYS A 1 473 ? 19 40.75 2.057 1 95.12 473 LYS A N 1
ATOM 3913 C CA . LYS A 1 473 ? 19.188 39.75 3.107 1 95.12 473 LYS A CA 1
ATOM 3914 C C . LYS A 1 473 ? 18.484 38.469 2.768 1 95.12 473 LYS A C 1
ATOM 3916 O O . LYS A 1 473 ? 18.75 37.438 3.395 1 95.12 473 LYS A O 1
ATOM 3921 N N . CYS A 1 474 ? 17.656 38.531 1.802 1 96.19 474 CYS A N 1
ATOM 3922 C CA . CYS A 1 474 ? 16.984 37.312 1.366 1 96.19 474 CYS A CA 1
ATOM 3923 C C . CYS A 1 474 ? 17.984 36.281 0.86 1 96.19 474 CYS A C 1
ATOM 3925 O O . CYS A 1 474 ? 18.844 36.594 0.032 1 96.19 474 CYS A O 1
ATOM 3927 N N . PRO A 1 475 ? 17.922 35.031 1.394 1 95 475 PRO A N 1
ATOM 3928 C CA . PRO A 1 475 ? 18.859 34 0.935 1 95 475 PRO A CA 1
ATOM 3929 C C . PRO A 1 475 ? 18.75 33.719 -0.563 1 95 475 PRO A C 1
ATOM 3931 O O . PRO A 1 475 ? 17.672 33.812 -1.132 1 95 475 PRO A O 1
ATOM 3934 N N . ASP A 1 476 ? 19.875 33.375 -1.232 1 94.81 476 ASP A N 1
ATOM 3935 C CA . ASP A 1 476 ? 19.875 32.906 -2.613 1 94.81 476 ASP A CA 1
ATOM 3936 C C . ASP A 1 476 ? 19.672 31.391 -2.676 1 94.81 476 ASP A C 1
ATOM 3938 O O . ASP A 1 476 ? 20.641 30.625 -2.74 1 94.81 476 ASP A O 1
ATOM 3942 N N . PHE A 1 477 ? 18.469 30.953 -2.805 1 93.69 477 PHE A N 1
ATOM 3943 C CA . PHE A 1 477 ? 18.109 29.531 -2.775 1 93.69 477 PHE A CA 1
ATOM 3944 C C . PHE A 1 477 ? 18.672 28.812 -3.99 1 93.69 477 PHE A C 1
ATOM 3946 O O . PHE A 1 477 ? 18.922 27.594 -3.936 1 93.69 477 PHE A O 1
ATOM 3953 N N . THR A 1 478 ? 18.844 29.531 -5.105 1 93.31 478 THR A N 1
ATOM 3954 C CA . THR A 1 478 ? 19.312 28.922 -6.344 1 93.31 478 THR A CA 1
ATOM 3955 C C . THR A 1 478 ? 20.734 28.375 -6.18 1 93.31 478 THR A C 1
ATOM 3957 O O . THR A 1 478 ? 21.141 27.484 -6.926 1 93.31 478 THR A O 1
ATOM 3960 N N . LYS A 1 479 ? 21.422 28.812 -5.195 1 93.12 479 LYS A N 1
ATOM 3961 C CA . LYS A 1 479 ? 22.781 28.344 -4.938 1 93.12 479 LYS A CA 1
ATOM 3962 C C . LYS A 1 479 ? 22.797 27.172 -3.969 1 93.12 479 LYS A C 1
ATOM 3964 O O . LYS A 1 479 ? 23.812 26.5 -3.809 1 93.12 479 LYS A O 1
ATOM 3969 N N . MET A 1 480 ? 21.703 26.922 -3.408 1 90.75 480 MET A N 1
ATOM 3970 C CA . MET A 1 480 ? 21.641 25.891 -2.365 1 90.75 480 MET A CA 1
ATOM 3971 C C . MET A 1 480 ? 21.297 24.531 -2.955 1 90.75 480 MET A C 1
ATOM 3973 O O . MET A 1 480 ? 21.719 23.5 -2.441 1 90.75 480 MET A O 1
ATOM 3977 N N . HIS A 1 481 ? 20.5 24.562 -3.975 1 91.75 481 HIS A N 1
ATOM 3978 C CA . HIS A 1 481 ? 20.062 23.312 -4.582 1 91.75 481 HIS A CA 1
ATOM 3979 C C . HIS A 1 481 ? 19.625 23.516 -6.027 1 91.75 481 HIS A C 1
ATOM 3981 O O . HIS A 1 481 ? 18.984 24.516 -6.352 1 91.75 481 HIS A O 1
ATOM 3987 N N . LYS A 1 482 ? 19.812 22.562 -6.895 1 90.56 482 LYS A N 1
ATOM 3988 C CA . LYS A 1 482 ? 19.516 22.656 -8.32 1 90.56 482 LYS A CA 1
ATOM 3989 C C . LYS A 1 482 ? 18.016 22.812 -8.562 1 90.56 482 LYS A C 1
ATOM 3991 O O . LYS A 1 482 ? 17.609 23.469 -9.523 1 90.56 482 LYS A O 1
ATOM 3996 N N . THR A 1 483 ? 17.234 22.219 -7.699 1 92 483 THR A N 1
ATOM 3997 C CA . THR A 1 483 ? 15.789 22.281 -7.852 1 92 483 THR A CA 1
ATOM 3998 C C . THR A 1 483 ? 15.32 23.734 -7.797 1 92 483 THR A C 1
ATOM 4000 O O . THR A 1 483 ? 14.43 24.125 -8.555 1 92 483 THR A O 1
ATOM 4003 N N . TYR A 1 484 ? 15.891 24.516 -6.918 1 93.5 484 TYR A N 1
ATOM 4004 C CA . TYR A 1 484 ? 15.555 25.938 -6.836 1 93.5 484 TYR A CA 1
ATOM 4005 C C . TYR A 1 484 ? 16.031 26.688 -8.078 1 93.5 484 TYR A C 1
ATOM 4007 O O . TYR A 1 484 ? 15.32 27.562 -8.586 1 93.5 484 TYR A O 1
ATOM 4015 N N . ALA A 1 485 ? 17.172 26.25 -8.539 1 92.81 485 ALA A N 1
ATOM 4016 C CA . ALA A 1 485 ? 17.766 26.906 -9.695 1 92.81 485 ALA A CA 1
ATOM 4017 C C . ALA A 1 485 ? 16.938 26.688 -10.945 1 92.81 485 ALA A C 1
ATOM 4019 O O . ALA A 1 485 ? 16.844 27.562 -11.812 1 92.81 485 ALA A O 1
ATOM 4020 N N . ASN A 1 486 ? 16.391 25.594 -11 1 91.75 486 ASN A N 1
ATOM 4021 C CA . ASN A 1 486 ? 15.617 25.219 -12.188 1 91.75 486 ASN A CA 1
ATOM 4022 C C . ASN A 1 486 ? 14.133 25.516 -12 1 91.75 486 ASN A C 1
ATOM 4024 O O . ASN A 1 486 ? 13.32 25.219 -12.883 1 91.75 486 ASN A O 1
ATOM 4028 N N . GLY A 1 487 ? 13.812 26.047 -10.867 1 91.56 487 GLY A N 1
ATOM 4029 C CA . GLY A 1 487 ? 12.414 26.281 -10.57 1 91.56 487 GLY A CA 1
ATOM 4030 C C . GLY A 1 487 ? 11.891 27.594 -11.109 1 91.56 487 GLY A C 1
ATOM 4031 O O . GLY A 1 487 ? 12.664 28.406 -11.633 1 91.56 487 GLY A O 1
ATOM 4032 N N . LYS A 1 488 ? 10.539 27.672 -11.109 1 89 488 LYS A N 1
ATOM 4033 C CA . LYS A 1 488 ? 9.852 28.891 -11.508 1 89 488 LYS A CA 1
ATOM 4034 C C . LYS A 1 488 ? 9.273 29.625 -10.305 1 89 488 LYS A C 1
ATOM 4036 O O . LYS A 1 488 ? 9.188 29.047 -9.211 1 89 488 LYS A O 1
ATOM 4041 N N . MET A 1 489 ? 8.867 30.844 -10.531 1 89.69 489 MET A N 1
ATOM 4042 C CA . MET A 1 489 ? 8.156 31.578 -9.484 1 89.69 489 MET A CA 1
ATOM 4043 C C . MET A 1 489 ? 6.895 30.844 -9.062 1 89.69 489 MET A C 1
ATOM 4045 O O . MET A 1 489 ? 6.25 30.172 -9.875 1 89.69 489 MET A O 1
ATOM 4049 N N . ASN A 1 490 ? 6.594 30.953 -7.832 1 90.75 490 ASN A N 1
ATOM 4050 C CA . ASN A 1 490 ? 5.398 30.375 -7.238 1 90.75 490 ASN A CA 1
ATOM 4051 C C . ASN A 1 490 ? 5.582 28.891 -6.945 1 90.75 490 ASN A C 1
ATOM 4053 O O . ASN A 1 490 ? 4.73 28.266 -6.312 1 90.75 490 ASN A O 1
ATOM 4057 N N . ASP A 1 491 ? 6.758 28.328 -7.367 1 89 491 ASP A N 1
ATOM 4058 C CA . ASP A 1 491 ? 6.992 26.906 -7.117 1 89 491 ASP A CA 1
ATOM 4059 C C . ASP A 1 491 ? 7.43 26.672 -5.672 1 89 491 ASP A C 1
ATOM 4061 O O . ASP A 1 491 ? 7.215 25.594 -5.121 1 89 491 ASP A O 1
ATOM 4065 N N . PHE A 1 492 ? 8.031 27.672 -5.145 1 93.25 492 PHE A N 1
ATOM 4066 C CA . PHE A 1 492 ? 8.664 27.531 -3.838 1 93.25 492 PHE A CA 1
ATOM 4067 C C . PHE A 1 492 ? 8.352 28.719 -2.953 1 93.25 492 PHE A C 1
ATOM 4069 O O . PHE A 1 492 ? 7.188 29.047 -2.713 1 93.25 492 PHE A O 1
ATOM 4076 N N . PHE A 1 493 ? 9.406 29.516 -2.543 1 95.25 493 PHE A N 1
ATOM 4077 C CA . PHE A 1 493 ? 9.227 30.562 -1.542 1 95.25 493 PHE A CA 1
ATOM 4078 C C . PHE A 1 493 ? 8.898 31.891 -2.203 1 95.25 493 PHE A C 1
ATOM 4080 O O . PHE A 1 493 ? 8.164 32.719 -1.639 1 95.25 493 PHE A O 1
ATOM 4087 N N . GLU A 1 494 ? 9.461 32.125 -3.35 1 96 494 GLU A N 1
ATOM 4088 C CA . GLU A 1 494 ? 9.305 33.438 -4.012 1 96 494 GLU A CA 1
ATOM 4089 C C . GLU A 1 494 ? 8.047 33.438 -4.883 1 96 494 GLU A C 1
ATOM 4091 O O . GLU A 1 494 ? 7.871 32.594 -5.746 1 96 494 GLU A O 1
ATOM 4096 N N . MET A 1 495 ? 7.254 34.406 -4.633 1 96.25 495 MET A N 1
ATOM 4097 C CA . MET A 1 495 ? 5.988 34.562 -5.352 1 96.25 495 MET A CA 1
ATOM 4098 C C . MET A 1 495 ? 6.082 35.625 -6.418 1 96.25 495 MET A C 1
ATOM 4100 O O . MET A 1 495 ? 6.93 36.531 -6.328 1 96.25 495 MET A O 1
ATOM 4104 N N . ASP A 1 496 ? 5.176 35.594 -7.391 1 95.25 496 ASP A N 1
ATOM 4105 C CA . ASP A 1 496 ? 5.238 36.5 -8.516 1 95.25 496 ASP A CA 1
ATOM 4106 C C . ASP A 1 496 ? 4.355 37.719 -8.266 1 95.25 496 ASP A C 1
ATOM 4108 O O . ASP A 1 496 ? 4.453 38.719 -8.977 1 95.25 496 ASP A O 1
ATOM 4112 N N . ARG A 1 497 ? 3.471 37.625 -7.289 1 94 497 ARG A N 1
ATOM 4113 C CA . ARG A 1 497 ? 2.551 38.719 -6.988 1 94 497 ARG A CA 1
ATOM 4114 C C . ARG A 1 497 ? 2.334 38.844 -5.484 1 94 497 ARG A C 1
ATOM 4116 O O . ARG A 1 497 ? 2.34 37.844 -4.758 1 94 497 ARG A O 1
ATOM 4123 N N . ILE A 1 498 ? 2.074 40 -5.023 1 96.12 498 ILE A N 1
ATOM 4124 C CA . ILE A 1 498 ? 1.856 40.312 -3.611 1 96.12 498 ILE A CA 1
ATOM 4125 C C . ILE A 1 498 ? 0.587 39.594 -3.127 1 96.12 498 ILE A C 1
ATOM 4127 O O . ILE A 1 498 ? 0.477 39.25 -1.951 1 96.12 498 ILE A O 1
ATOM 4131 N N . GLU A 1 499 ? -0.392 39.344 -4.016 1 95.31 499 GLU A N 1
ATOM 4132 C CA . GLU A 1 499 ? -1.661 38.688 -3.688 1 95.31 499 GLU A CA 1
ATOM 4133 C C . GLU A 1 499 ? -1.44 37.281 -3.129 1 95.31 499 GLU A C 1
ATOM 4135 O O . GLU A 1 499 ? -2.264 36.781 -2.361 1 95.31 499 GLU A O 1
ATOM 4140 N N . CYS A 1 500 ? -0.325 36.719 -3.512 1 95.12 500 CYS A N 1
ATOM 4141 C CA . CYS A 1 500 ? -0.007 35.406 -2.975 1 95.12 500 CYS A CA 1
ATOM 4142 C C . CYS A 1 500 ? 0.206 35.469 -1.467 1 95.12 500 CYS A C 1
ATOM 4144 O O . CYS A 1 500 ? -0.165 34.531 -0.743 1 95.12 500 CYS A O 1
ATOM 4146 N N . LEU A 1 501 ? 0.805 36.531 -1.042 1 97.25 501 LEU A N 1
ATOM 4147 C CA . LEU A 1 501 ? 0.995 36.75 0.392 1 97.25 501 LEU A CA 1
ATOM 4148 C C . LEU A 1 501 ? -0.342 36.969 1.093 1 97.25 501 LEU A C 1
ATOM 4150 O O . LEU A 1 501 ? -0.572 36.438 2.182 1 97.25 501 LEU A O 1
ATOM 4154 N N . GLN A 1 502 ? -1.217 37.719 0.453 1 97.38 502 GLN A N 1
ATOM 4155 C CA . GLN A 1 502 ? -2.57 37.938 0.958 1 97.38 502 GLN A CA 1
ATOM 4156 C C . GLN A 1 502 ? -3.295 36.625 1.159 1 97.38 502 GLN A C 1
ATOM 4158 O O . GLN A 1 502 ? -3.863 36.375 2.225 1 97.38 502 GLN A O 1
ATOM 4163 N N . GLU A 1 503 ? -3.258 35.844 0.147 1 95.88 503 GLU A N 1
ATOM 4164 C CA . GLU A 1 503 ? -3.953 34.562 0.139 1 95.88 503 GLU A CA 1
ATOM 4165 C C . GLU A 1 503 ? -3.42 33.656 1.232 1 95.88 503 GLU A C 1
ATOM 4167 O O . GLU A 1 503 ? -4.195 32.969 1.92 1 95.88 503 GLU A O 1
ATOM 4172 N N . MET A 1 504 ? -2.111 33.625 1.4 1 95.81 504 MET A N 1
ATOM 4173 C CA . MET A 1 504 ? -1.495 32.781 2.42 1 95.81 504 MET A CA 1
ATOM 4174 C C . MET A 1 504 ? -1.955 33.188 3.814 1 95.81 504 MET A C 1
ATOM 4176 O O . MET A 1 504 ? -2.334 32.344 4.621 1 95.81 504 MET A O 1
ATOM 4180 N N . VAL A 1 505 ? -1.96 34.438 4.074 1 97.31 505 VAL A N 1
ATOM 4181 C CA . VAL A 1 505 ? -2.326 34.938 5.395 1 97.31 505 VAL A CA 1
ATOM 4182 C C . VAL A 1 505 ? -3.814 34.719 5.641 1 97.31 505 VAL A C 1
ATOM 4184 O O . VAL A 1 505 ? -4.203 34.188 6.695 1 97.31 505 VAL A O 1
ATOM 4187 N N . LEU A 1 506 ? -4.652 35.062 4.672 1 97.69 506 LEU A N 1
ATOM 4188 C CA . LEU A 1 506 ? -6.098 34.938 4.832 1 97.69 506 LEU A CA 1
ATOM 4189 C C . LEU A 1 506 ? -6.496 33.469 4.926 1 97.69 506 LEU A C 1
ATOM 4191 O O . LEU A 1 506 ? -7.402 33.094 5.684 1 97.69 506 LEU A O 1
ATOM 4195 N N . ASP A 1 507 ? -5.82 32.656 4.242 1 96 507 ASP A N 1
ATOM 4196 C CA . ASP A 1 507 ? -6.129 31.234 4.227 1 96 507 ASP A CA 1
ATOM 4197 C C . ASP A 1 507 ? -5.676 30.562 5.523 1 96 507 ASP A C 1
ATOM 4199 O O . ASP A 1 507 ? -6.492 30 6.254 1 96 507 ASP A O 1
ATOM 4203 N N . ALA A 1 508 ? -4.387 30.656 5.824 1 95.75 508 ALA A N 1
ATOM 4204 C CA . ALA A 1 508 ? -3.773 29.891 6.898 1 95.75 508 ALA A CA 1
ATOM 4205 C C . ALA A 1 508 ? -4.117 30.484 8.266 1 95.75 508 ALA A C 1
ATOM 4207 O O . ALA A 1 508 ? -4.52 29.766 9.18 1 95.75 508 ALA A O 1
ATOM 4208 N N . LEU A 1 509 ? -4.023 31.766 8.445 1 97.94 509 LEU A N 1
ATOM 4209 C CA . LEU A 1 509 ? -4.215 32.406 9.742 1 97.94 509 LEU A CA 1
ATOM 4210 C C . LEU A 1 509 ? -5.695 32.656 10.016 1 97.94 509 LEU A C 1
ATOM 4212 O O . LEU A 1 509 ? -6.176 32.438 11.125 1 97.94 509 LEU A O 1
ATOM 4216 N N . PHE A 1 510 ? -6.445 33.094 9.016 1 98.12 510 PHE A N 1
ATOM 4217 C CA . PHE A 1 510 ? -7.801 33.562 9.266 1 98.12 510 PHE A CA 1
ATOM 4218 C C . PHE A 1 510 ? -8.82 32.469 8.969 1 98.12 510 PHE A C 1
ATOM 4220 O O . PHE A 1 510 ? -9.531 32 9.867 1 98.12 510 PHE A O 1
ATOM 4227 N N . LEU A 1 511 ? -8.906 31.984 7.797 1 97.44 511 LEU A N 1
ATOM 4228 C CA . LEU A 1 511 ? -9.945 31.062 7.359 1 97.44 511 LEU A CA 1
ATOM 4229 C C . LEU A 1 511 ? -9.852 29.75 8.125 1 97.44 511 LEU A C 1
ATOM 4231 O O . LEU A 1 511 ? -10.82 29.328 8.773 1 97.44 511 LEU A O 1
ATOM 4235 N N . PHE A 1 512 ? -8.719 29.109 8.211 1 94.44 512 PHE A N 1
ATOM 4236 C CA . PHE A 1 512 ? -8.633 27.75 8.742 1 94.44 512 PHE A CA 1
ATOM 4237 C C . PHE A 1 512 ? -8.094 27.766 10.164 1 94.44 512 PHE A C 1
ATOM 4239 O O . PHE A 1 512 ? -7.953 26.703 10.781 1 94.44 512 PHE A O 1
ATOM 4246 N N . ASN A 1 513 ? -7.789 28.891 10.695 1 96.38 513 ASN A N 1
ATOM 4247 C CA . ASN A 1 513 ? -7.305 29.016 12.07 1 96.38 513 ASN A CA 1
ATOM 4248 C C . ASN A 1 513 ? -8.242 29.875 12.922 1 96.38 513 ASN A C 1
ATOM 4250 O O . ASN A 1 513 ? -9.141 29.344 13.57 1 96.38 513 ASN A O 1
ATOM 4254 N N . LEU A 1 514 ? -8.297 31.109 12.727 1 97.88 514 LEU A N 1
ATOM 4255 C CA . LEU A 1 514 ? -9.164 32 13.5 1 97.88 514 LEU A CA 1
ATOM 4256 C C . LEU A 1 514 ? -10.633 31.719 13.188 1 97.88 514 LEU A C 1
ATOM 4258 O O . LEU A 1 514 ? -11.508 31.922 14.031 1 97.88 514 LEU A O 1
ATOM 4262 N N . GLY A 1 515 ? -10.891 31.297 11.961 1 97.88 515 GLY A N 1
ATOM 4263 C CA . GLY A 1 515 ? -12.25 30.938 11.617 1 97.88 515 GLY A CA 1
ATOM 4264 C C . GLY A 1 515 ? -12.828 29.859 12.508 1 97.88 515 GLY A C 1
ATOM 4265 O O . GLY A 1 515 ? -14.008 29.906 12.875 1 97.88 515 GLY A O 1
ATOM 4266 N N . GLU A 1 516 ? -12.062 28.922 12.875 1 97.19 516 GLU A N 1
ATOM 4267 C CA . GLU A 1 516 ? -12.5 27.844 13.766 1 97.19 516 GLU A CA 1
ATOM 4268 C C . GLU A 1 516 ? -12.82 28.391 15.156 1 97.19 516 GLU A C 1
ATOM 4270 O O . GLU A 1 516 ? -13.766 27.938 15.805 1 97.19 516 GLU A O 1
ATOM 4275 N N . LEU A 1 517 ? -11.961 29.266 15.586 1 97.62 517 LEU A N 1
ATOM 4276 C CA . LEU A 1 517 ? -12.203 29.891 16.875 1 97.62 517 LEU A CA 1
ATOM 4277 C C . LEU A 1 517 ? -13.5 30.688 16.859 1 97.62 517 LEU A C 1
ATOM 4279 O O . LEU A 1 517 ? -14.273 30.656 17.812 1 97.62 517 LEU A O 1
ATOM 4283 N N . ALA A 1 518 ? -13.719 31.438 15.773 1 98.19 518 ALA A N 1
ATOM 4284 C CA . ALA A 1 518 ? -14.961 32.188 15.617 1 98.19 518 ALA A CA 1
ATOM 4285 C C . ALA A 1 518 ? -16.172 31.281 15.742 1 98.19 518 ALA A C 1
ATOM 4287 O O . ALA A 1 518 ? -17.172 31.656 16.359 1 98.19 518 ALA A O 1
ATOM 4288 N N . PHE A 1 519 ? -16.109 30.109 15.148 1 97.25 519 PHE A N 1
ATOM 4289 C CA . PHE A 1 519 ? -17.219 29.156 15.211 1 97.25 519 PHE A CA 1
ATOM 4290 C C . PHE A 1 519 ? -17.469 28.703 16.641 1 97.25 519 PHE A C 1
ATOM 4292 O O . PHE A 1 519 ? -18.609 28.703 17.109 1 97.25 519 PHE A O 1
ATOM 4299 N N . VAL A 1 520 ? -16.406 28.359 17.328 1 96.94 520 VAL A N 1
ATOM 4300 C CA . VAL A 1 520 ? -16.531 27.844 18.688 1 96.94 520 VAL A CA 1
ATOM 4301 C C . VAL A 1 520 ? -17.141 28.922 19.578 1 96.94 520 VAL A C 1
ATOM 4303 O O . VAL A 1 520 ? -18.016 28.656 20.391 1 96.94 520 VAL A O 1
ATOM 4306 N N . LEU A 1 521 ? -16.688 30.172 19.469 1 98.06 521 LEU A N 1
ATOM 4307 C CA . LEU A 1 521 ? -17.172 31.266 20.297 1 98.06 521 LEU A CA 1
ATOM 4308 C C . LEU A 1 521 ? -18.641 31.547 20 1 98.06 521 LEU A C 1
ATOM 4310 O O . LEU A 1 521 ? -19.422 31.812 20.922 1 98.06 521 LEU A O 1
ATOM 4314 N N . ALA A 1 522 ? -18.984 31.5 18.766 1 97.56 522 ALA A N 1
ATOM 4315 C CA . ALA A 1 522 ? -20.375 31.734 18.375 1 97.56 522 ALA A CA 1
ATOM 4316 C C . ALA A 1 522 ? -21.281 30.594 18.844 1 97.56 522 ALA A C 1
ATOM 4318 O O . ALA A 1 522 ? -22.344 30.844 19.422 1 97.56 522 ALA A O 1
ATOM 4319 N N . ASP A 1 523 ? -20.891 29.391 18.625 1 96.25 523 ASP A N 1
ATOM 4320 C CA . ASP A 1 523 ? -21.75 28.234 18.828 1 96.25 523 ASP A CA 1
ATOM 4321 C C . ASP A 1 523 ? -21.828 27.859 20.297 1 96.25 523 ASP A C 1
ATOM 4323 O O . ASP A 1 523 ? -22.875 27.391 20.781 1 96.25 523 ASP A O 1
ATOM 4327 N N . GLU A 1 524 ? -20.75 28.078 21.047 1 96.56 524 GLU A N 1
ATOM 4328 C CA . GLU A 1 524 ? -20.703 27.594 22.422 1 96.56 524 GLU A CA 1
ATOM 4329 C C . GLU A 1 524 ? -20.953 28.734 23.422 1 96.56 524 GLU A C 1
ATOM 4331 O O . GLU A 1 524 ? -21.406 28.5 24.531 1 96.56 524 GLU A O 1
ATOM 4336 N N . TYR A 1 525 ? -20.672 29.984 23.031 1 96.88 525 TYR A N 1
ATOM 4337 C CA . TYR A 1 525 ? -20.719 31.078 24 1 96.88 525 TYR A CA 1
ATOM 4338 C C . TYR A 1 525 ? -21.656 32.188 23.547 1 96.88 525 TYR A C 1
ATOM 4340 O O . TYR A 1 525 ? -21.875 33.156 24.266 1 96.88 525 TYR A O 1
ATOM 4348 N N . GLY A 1 526 ? -22.094 32.094 22.359 1 96.25 526 GLY A N 1
ATOM 4349 C CA . GLY A 1 526 ? -23.062 33.062 21.859 1 96.25 526 GLY A CA 1
ATOM 4350 C C . GLY A 1 526 ? -22.422 34.344 21.359 1 96.25 526 GLY A C 1
ATOM 4351 O O . GLY A 1 526 ? -23.125 35.312 21.047 1 96.25 526 GLY A O 1
ATOM 4352 N N . LEU A 1 527 ? -21.125 34.406 21.281 1 97.56 527 LEU A N 1
ATOM 4353 C CA . LEU A 1 527 ? -20.484 35.562 20.641 1 97.56 527 LEU A CA 1
ATOM 4354 C C . LEU A 1 527 ? -20.688 35.531 19.125 1 97.56 527 LEU A C 1
ATOM 4356 O O . LEU A 1 527 ? -20.109 34.656 18.453 1 97.56 527 LEU A O 1
ATOM 4360 N N . LYS A 1 528 ? -21.406 36.438 18.641 1 97.31 528 LYS A N 1
ATOM 4361 C CA . LYS A 1 528 ? -21.672 36.469 17.203 1 97.31 528 LYS A CA 1
ATOM 4362 C C . LYS A 1 528 ? -20.359 36.531 16.406 1 97.31 528 LYS A C 1
ATOM 4364 O O . LYS A 1 528 ? -19.422 37.219 16.828 1 97.31 528 LYS A O 1
ATOM 4369 N N . GLU A 1 529 ? -20.297 35.844 15.234 1 98.12 529 GLU A N 1
ATOM 4370 C CA . GLU A 1 529 ? -19.109 35.875 14.375 1 98.12 529 GLU A CA 1
ATOM 4371 C C . GLU A 1 529 ? -18.719 37.281 14.008 1 98.12 529 GLU A C 1
ATOM 4373 O O . GLU A 1 529 ? -17.531 37.625 13.992 1 98.12 529 GLU A O 1
ATOM 4378 N N . GLU A 1 530 ? -19.688 38.094 13.766 1 97.44 530 GLU A N 1
ATOM 4379 C CA . GLU A 1 530 ? -19.484 39.469 13.406 1 97.44 530 GLU A CA 1
ATOM 4380 C C . GLU A 1 530 ? -18.688 40.219 14.477 1 97.44 530 GLU A C 1
ATOM 4382 O O . GLU A 1 530 ? -17.766 40.969 14.164 1 97.44 530 GLU A O 1
ATOM 4387 N N . HIS A 1 531 ? -19.016 40.031 15.664 1 97.88 531 HIS A N 1
ATOM 4388 C CA . HIS A 1 531 ? -18.344 40.719 16.766 1 97.88 531 HIS A CA 1
ATOM 4389 C C . HIS A 1 531 ? -16.891 40.281 16.906 1 97.88 531 HIS A C 1
ATOM 4391 O O . HIS A 1 531 ? -16.031 41.094 17.234 1 97.88 531 HIS A O 1
ATOM 4397 N N . PHE A 1 532 ? -16.703 39.031 16.766 1 98.19 532 PHE A N 1
ATOM 4398 C CA . PHE A 1 532 ? -15.344 38.5 16.828 1 98.19 532 PHE A CA 1
ATOM 4399 C C . PHE A 1 532 ? -14.469 39.188 15.773 1 98.19 532 PHE A C 1
ATOM 4401 O O . PHE A 1 532 ? -13.367 39.625 16.062 1 98.19 532 PHE A O 1
ATOM 4408 N N . TRP A 1 533 ? -14.922 39.219 14.547 1 98.62 533 TRP A N 1
ATOM 4409 C CA . TRP A 1 533 ? -14.141 39.781 13.445 1 98.62 533 TRP A CA 1
ATOM 4410 C C . TRP A 1 533 ? -13.984 41.281 13.609 1 98.62 533 TRP A C 1
ATOM 4412 O O . TRP A 1 533 ? -12.969 41.875 13.203 1 98.62 533 TRP A O 1
ATOM 4422 N N . MET A 1 534 ? -14.953 41.969 14.227 1 98.19 534 MET A N 1
ATOM 4423 C CA . MET A 1 534 ? -14.812 43.375 14.547 1 98.19 534 MET A CA 1
ATOM 4424 C C . MET A 1 534 ? -13.656 43.594 15.516 1 98.19 534 MET A C 1
ATOM 4426 O O . MET A 1 534 ? -12.891 44.562 15.367 1 98.19 534 MET A O 1
ATOM 4430 N N . MET A 1 535 ? -13.57 42.75 16.469 1 98.31 535 MET A N 1
ATOM 4431 C CA . MET A 1 535 ? -12.461 42.844 17.422 1 98.31 535 MET A CA 1
ATOM 4432 C C . MET A 1 535 ? -11.117 42.688 16.719 1 98.31 535 MET A C 1
ATOM 4434 O O . MET A 1 535 ? -10.164 43.406 17.031 1 98.31 535 MET A O 1
ATOM 4438 N N . VAL A 1 536 ? -11.031 41.812 15.75 1 98.56 536 VAL A N 1
ATOM 4439 C CA . VAL A 1 536 ? -9.797 41.594 14.992 1 98.56 536 VAL A CA 1
ATOM 4440 C C . VAL A 1 536 ? -9.445 42.844 14.227 1 98.56 536 VAL A C 1
ATOM 4442 O O . VAL A 1 536 ? -8.297 43.312 14.273 1 98.56 536 VAL A O 1
ATOM 4445 N N . VAL A 1 537 ? -10.445 43.438 13.547 1 98.31 537 VAL A N 1
ATOM 4446 C CA . VAL A 1 537 ? -10.227 44.656 12.758 1 98.31 537 VAL A CA 1
ATOM 4447 C C . VAL A 1 537 ? -9.812 45.781 13.672 1 98.31 537 VAL A C 1
ATOM 4449 O O . VAL A 1 537 ? -8.914 46.562 13.336 1 98.31 537 VAL A O 1
ATOM 4452 N N . GLU A 1 538 ? -10.438 45.875 14.781 1 97.88 538 GLU A N 1
ATOM 4453 C CA . GLU A 1 538 ? -10.109 46.938 15.734 1 97.88 538 GLU A CA 1
ATOM 4454 C C . GLU A 1 538 ? -8.648 46.875 16.172 1 97.88 538 GLU A C 1
ATOM 4456 O O . GLU A 1 538 ? -7.957 47.875 16.25 1 97.88 538 GLU A O 1
ATOM 4461 N N . GLU A 1 539 ? -8.234 45.719 16.5 1 98.06 539 GLU A N 1
ATOM 4462 C CA . GLU A 1 539 ? -6.859 45.531 16.953 1 98.06 539 GLU A CA 1
ATOM 4463 C C . GLU A 1 539 ? -5.871 45.812 15.82 1 98.06 539 GLU A C 1
ATOM 4465 O O . GLU A 1 539 ? -4.77 46.312 16.062 1 98.06 539 GLU A O 1
ATOM 4470 N N . ILE A 1 540 ? -6.207 45.406 14.578 1 98.25 540 ILE A N 1
ATOM 4471 C CA . ILE A 1 540 ? -5.359 45.688 13.422 1 98.25 540 ILE A CA 1
ATOM 4472 C C . ILE A 1 540 ? -5.23 47.219 13.25 1 98.25 540 ILE A C 1
ATOM 4474 O O . ILE A 1 540 ? -4.125 47.719 13.094 1 98.25 540 ILE A O 1
ATOM 4478 N N . GLU A 1 541 ? -6.352 47.875 13.328 1 97.31 541 GLU A N 1
ATOM 4479 C CA . GLU A 1 541 ? -6.355 49.344 13.172 1 97.31 541 GLU A CA 1
ATOM 4480 C C . GLU A 1 541 ? -5.574 50.031 14.289 1 97.31 541 GLU A C 1
ATOM 4482 O O . GLU A 1 541 ? -4.887 51 14.062 1 97.31 541 GLU A O 1
ATOM 4487 N N . ASP A 1 542 ? -5.754 49.531 15.438 1 97.94 542 ASP A N 1
ATOM 4488 C CA . ASP A 1 542 ? -5.004 50.062 16.562 1 97.94 542 ASP A CA 1
ATOM 4489 C C . ASP A 1 542 ? -3.498 49.938 16.344 1 97.94 542 ASP A C 1
ATOM 4491 O O . ASP A 1 542 ? -2.734 50.844 16.656 1 97.94 542 ASP A O 1
ATOM 4495 N N . HIS A 1 543 ? -3.09 48.781 15.867 1 98.19 543 HIS A N 1
ATOM 4496 C CA . HIS A 1 543 ? -1.677 48.562 15.586 1 98.19 543 HIS A CA 1
ATOM 4497 C C . HIS A 1 543 ? -1.163 49.531 14.523 1 98.19 543 HIS A C 1
ATOM 4499 O O . HIS A 1 543 ? -0.049 50.062 14.641 1 98.19 543 HIS A O 1
ATOM 4505 N N . LEU A 1 544 ? -1.981 49.844 13.547 1 97.62 544 LEU A N 1
ATOM 4506 C CA . LEU A 1 544 ? -1.603 50.75 12.477 1 97.62 544 LEU A CA 1
ATOM 4507 C C . LEU A 1 544 ? -1.544 52.188 12.984 1 97.62 544 LEU A C 1
ATOM 4509 O O . LEU A 1 544 ? -0.768 53 12.484 1 97.62 544 LEU A O 1
ATOM 4513 N N . ARG A 1 545 ? -2.363 52.469 13.953 1 97.44 545 ARG A N 1
ATOM 4514 C CA . ARG A 1 545 ? -2.316 53.781 14.57 1 97.44 545 ARG A CA 1
ATOM 4515 C C . ARG A 1 545 ? -1.024 53.969 15.359 1 97.44 545 ARG A C 1
ATOM 4517 O O . ARG A 1 545 ? -0.442 55.062 15.352 1 97.44 545 ARG A O 1
ATOM 4524 N N . ILE A 1 546 ? -0.629 53 15.984 1 97.38 546 ILE A N 1
ATOM 4525 C CA . ILE A 1 546 ? 0.592 53.031 16.781 1 97.38 546 ILE A CA 1
ATOM 4526 C C . ILE A 1 546 ? 1.81 53.031 15.859 1 97.38 546 ILE A C 1
ATOM 4528 O O . ILE A 1 546 ? 2.814 53.688 16.156 1 97.38 546 ILE A O 1
ATOM 4532 N N . TYR A 1 547 ? 1.707 52.344 14.75 1 97.31 547 TYR A N 1
ATOM 4533 C CA . TYR A 1 547 ? 2.777 52.281 13.758 1 97.31 547 TYR A CA 1
ATOM 4534 C C . TYR A 1 547 ? 2.301 52.781 12.406 1 97.31 547 TYR A C 1
ATOM 4536 O O . TYR A 1 547 ? 2.156 52 11.453 1 97.31 547 TYR A O 1
ATOM 4544 N N . PRO A 1 548 ? 2.246 54.062 12.234 1 97 548 PRO A N 1
ATOM 4545 C CA . PRO A 1 548 ? 1.607 54.656 11.055 1 97 548 PRO A CA 1
ATOM 4546 C C . PRO A 1 548 ? 2.389 54.375 9.773 1 97 548 PRO A C 1
ATOM 4548 O O . PRO A 1 548 ? 1.812 54.406 8.68 1 97 548 PRO A O 1
ATOM 4551 N N . HIS A 1 549 ? 3.689 54.156 9.914 1 96.69 549 HIS A N 1
ATOM 4552 C CA . HIS A 1 549 ? 4.504 53.906 8.734 1 96.69 549 HIS A CA 1
ATOM 4553 C C . HIS A 1 549 ? 4.094 52.625 8.047 1 96.69 549 HIS A C 1
ATOM 4555 O O . HIS A 1 549 ? 4.434 52.375 6.883 1 96.69 549 HIS A O 1
ATOM 4561 N N . LEU A 1 550 ? 3.293 51.75 8.664 1 97.75 550 LEU A N 1
ATOM 4562 C CA . LEU A 1 550 ? 2.859 50.438 8.133 1 97.75 550 LEU A CA 1
ATOM 4563 C C . LEU A 1 550 ? 1.611 50.594 7.273 1 97.75 550 LEU A C 1
ATOM 4565 O O . LEU A 1 550 ? 1.254 49.688 6.52 1 97.75 550 LEU A O 1
ATOM 4569 N N . LYS A 1 551 ? 0.918 51.688 7.379 1 97.12 551 LYS A N 1
ATOM 4570 C CA . LYS A 1 551 ? -0.4 51.844 6.773 1 97.12 551 LYS A CA 1
ATOM 4571 C C . LYS A 1 551 ? -0.353 51.594 5.273 1 97.12 551 LYS A C 1
ATOM 4573 O O . LYS A 1 551 ? -1.178 50.844 4.738 1 97.12 551 LYS A O 1
ATOM 4578 N N . GLY A 1 552 ? 0.591 52.312 4.617 1 96.88 552 GLY A N 1
ATOM 4579 C CA . GLY A 1 552 ? 0.723 52.094 3.182 1 96.88 552 GLY A CA 1
ATOM 4580 C C . GLY A 1 552 ? 0.981 50.656 2.811 1 96.88 552 GLY A C 1
ATOM 4581 O O . GLY A 1 552 ? 0.392 50.125 1.858 1 96.88 552 GLY A O 1
ATOM 4582 N N . ARG A 1 553 ? 1.883 49.969 3.502 1 97.25 553 ARG A N 1
ATOM 4583 C CA . ARG A 1 553 ? 2.223 48.562 3.236 1 97.25 553 ARG A CA 1
ATOM 4584 C C . ARG A 1 553 ? 1.035 47.656 3.512 1 97.25 553 ARG A C 1
ATOM 4586 O O . ARG A 1 553 ? 0.797 46.688 2.771 1 97.25 553 ARG A O 1
ATOM 4593 N N . PHE A 1 554 ? 0.301 48 4.551 1 97.81 554 PHE A N 1
ATOM 4594 C CA . PHE A 1 554 ? -0.89 47.219 4.883 1 97.81 554 PHE A CA 1
ATOM 4595 C C . PHE A 1 554 ? -1.915 47.281 3.76 1 97.81 554 PHE A C 1
ATOM 4597 O O . PHE A 1 554 ? -2.504 46.281 3.379 1 97.81 554 PHE A O 1
ATOM 4604 N N . GLU A 1 555 ? -2.125 48.469 3.244 1 97 555 GLU A N 1
ATOM 4605 C CA . GLU A 1 555 ? -3.074 48.656 2.15 1 97 555 GLU A CA 1
ATOM 4606 C C . GLU A 1 555 ? -2.656 47.875 0.915 1 97 555 GLU A C 1
ATOM 4608 O O . GLU A 1 555 ? -3.506 47.344 0.187 1 97 555 GLU A O 1
ATOM 4613 N N . ASN A 1 556 ? -1.383 47.75 0.718 1 96.81 556 ASN A N 1
ATOM 4614 C CA . ASN A 1 556 ? -0.864 47.031 -0.438 1 96.81 556 ASN A CA 1
ATOM 4615 C C . ASN A 1 556 ? -1.16 45.531 -0.342 1 96.81 556 ASN A C 1
ATOM 4617 O O . ASN A 1 556 ? -1.406 44.875 -1.357 1 96.81 556 ASN A O 1
ATOM 4621 N N . ILE A 1 557 ? -1.166 44.938 0.822 1 96.88 557 ILE A N 1
ATOM 4622 C CA . ILE A 1 557 ? -1.392 43.5 1.018 1 96.88 557 ILE A CA 1
ATOM 4623 C C . ILE A 1 557 ? -2.869 43.188 0.809 1 96.88 557 ILE A C 1
ATOM 4625 O O . ILE A 1 557 ? -3.227 42.031 0.51 1 96.88 557 ILE A O 1
ATOM 4629 N N . GLN A 1 558 ? -3.787 44.188 1.012 1 96.62 558 GLN A N 1
ATOM 4630 C CA . GLN A 1 558 ? -5.223 44.094 0.767 1 96.62 558 GLN A CA 1
ATOM 4631 C C . GLN A 1 558 ? -5.852 43 1.608 1 96.62 558 GLN A C 1
ATOM 4633 O O . GLN A 1 558 ? -6.559 42.125 1.08 1 96.62 558 GLN A O 1
ATOM 4638 N N . LEU A 1 559 ? -5.594 43 2.9 1 97.38 559 LEU A N 1
ATOM 4639 C CA . LEU A 1 559 ? -6.199 42.031 3.799 1 97.38 559 LEU A CA 1
ATOM 4640 C C . LEU A 1 559 ? -7.699 42.281 3.934 1 97.38 559 LEU A C 1
ATOM 4642 O O . LEU A 1 559 ? -8.445 41.375 4.328 1 97.38 559 LEU A O 1
ATOM 4646 N N . TYR A 1 560 ? -8.156 43.531 3.57 1 97.44 560 TYR A N 1
ATOM 4647 C CA . TYR A 1 560 ? -9.562 43.875 3.68 1 97.44 560 TYR A CA 1
ATOM 4648 C C . TYR A 1 560 ? -10.266 43.75 2.334 1 97.44 560 TYR A C 1
ATOM 4650 O O . TYR A 1 560 ? -11.305 44.375 2.105 1 97.44 560 TYR A O 1
ATOM 4658 N N . ALA A 1 561 ? -9.758 42.938 1.425 1 97.19 561 ALA A N 1
ATOM 4659 C CA . ALA A 1 561 ? -10.438 42.719 0.149 1 97.19 561 ALA A CA 1
ATOM 4660 C C . ALA A 1 561 ? -11.789 42.062 0.355 1 97.19 561 ALA A C 1
ATOM 4662 O O . ALA A 1 561 ? -11.953 41.25 1.264 1 97.19 561 ALA A O 1
ATOM 4663 N N . PRO A 1 562 ? -12.766 42.344 -0.485 1 97.62 562 PRO A N 1
ATOM 4664 C CA . PRO A 1 562 ? -14.102 41.781 -0.307 1 97.62 562 PRO A CA 1
ATOM 4665 C C . PRO A 1 562 ? -14.102 40.25 -0.397 1 97.62 562 PRO A C 1
ATOM 4667 O O . PRO A 1 562 ? -14.883 39.594 0.288 1 97.62 562 PRO A O 1
ATOM 4670 N N . THR A 1 563 ? -13.32 39.719 -1.338 1 97.5 563 THR A N 1
ATOM 4671 C CA . THR A 1 563 ? -13.156 38.281 -1.519 1 97.5 563 THR A CA 1
ATOM 4672 C C . THR A 1 563 ? -11.68 37.938 -1.709 1 97.5 563 THR A C 1
ATOM 4674 O O . THR A 1 563 ? -10.844 38.844 -1.861 1 97.5 563 THR A O 1
ATOM 4677 N N . PHE A 1 564 ? -11.32 36.781 -1.588 1 96.06 564 PHE A N 1
ATOM 4678 C CA . PHE A 1 564 ? -10.008 36.25 -1.944 1 96.06 564 PHE A CA 1
ATOM 4679 C C . PHE A 1 564 ? -10.102 34.812 -2.4 1 96.06 564 PHE A C 1
ATOM 4681 O O . PHE A 1 564 ? -11.188 34.219 -2.375 1 96.06 564 PHE A O 1
ATOM 4688 N N . TYR A 1 565 ? -9.086 34.25 -2.867 1 94.75 565 TYR A N 1
ATOM 4689 C CA . TYR A 1 565 ? -9.07 32.906 -3.396 1 94.75 565 TYR A CA 1
ATOM 4690 C C . TYR A 1 565 ? -8.523 31.922 -2.367 1 94.75 565 TYR A C 1
ATOM 4692 O O . TYR A 1 565 ? -7.32 31.922 -2.088 1 94.75 565 TYR A O 1
ATOM 4700 N N . ALA A 1 566 ? -9.453 31.141 -1.846 1 95.31 566 ALA A N 1
ATOM 4701 C CA . ALA A 1 566 ? -9.086 30.156 -0.84 1 95.31 566 ALA A CA 1
ATOM 4702 C C . ALA A 1 566 ? -8.719 28.812 -1.491 1 95.31 566 ALA A C 1
ATOM 4704 O O . ALA A 1 566 ? -9.273 28.453 -2.529 1 95.31 566 ALA A O 1
ATOM 4705 N N . GLU A 1 567 ? -7.836 28.109 -0.869 1 92 567 GLU A N 1
ATOM 4706 C CA . GLU A 1 567 ? -7.418 26.797 -1.367 1 92 567 GLU A CA 1
ATOM 4707 C C . GLU A 1 567 ? -8.539 25.766 -1.249 1 92 567 GLU A C 1
ATOM 4709 O O . GLU A 1 567 ? -9.289 25.766 -0.267 1 92 567 GLU A O 1
ATOM 4714 N N . GLN A 1 568 ? -8.688 24.922 -2.277 1 93.81 568 GLN A N 1
ATOM 4715 C CA . GLN A 1 568 ? -9.625 23.812 -2.264 1 93.81 568 GLN A CA 1
ATOM 4716 C C . GLN A 1 568 ? -8.938 22.516 -1.812 1 93.81 568 GLN A C 1
ATOM 4718 O O . GLN A 1 568 ? -8.391 21.781 -2.631 1 93.81 568 GLN A O 1
ATOM 4723 N N . LEU A 1 569 ? -9.016 22.219 -0.599 1 91.44 569 LEU A N 1
ATOM 4724 C CA . LEU A 1 569 ? -8.281 21.109 0.018 1 91.44 569 LEU A CA 1
ATOM 4725 C C . LEU A 1 569 ? -8.898 19.766 -0.363 1 91.44 569 LEU A C 1
ATOM 4727 O O . LEU A 1 569 ? -8.18 18.828 -0.673 1 91.44 569 LEU A O 1
ATOM 4731 N N . THR A 1 570 ? -10.227 19.672 -0.346 1 93.5 570 THR A N 1
ATOM 4732 C CA . THR A 1 570 ? -10.922 18.438 -0.69 1 93.5 570 THR A CA 1
ATOM 4733 C C . THR A 1 570 ? -10.836 18.172 -2.189 1 93.5 570 THR A C 1
ATOM 4735 O O . THR A 1 570 ? -10.648 17.016 -2.613 1 93.5 570 THR A O 1
ATOM 4738 N N . LYS A 1 571 ? -10.992 19.219 -2.982 1 93.19 571 LYS A N 1
ATOM 4739 C CA . LYS A 1 571 ? -10.953 19.078 -4.438 1 93.19 571 LYS A CA 1
ATOM 4740 C C . LYS A 1 571 ? -9.625 18.5 -4.898 1 93.19 571 LYS A C 1
ATOM 4742 O O . LYS A 1 571 ? -9.57 17.75 -5.875 1 93.19 571 LYS A O 1
ATOM 4747 N N . ARG A 1 572 ? -8.594 18.797 -4.137 1 89.94 572 ARG A N 1
ATOM 4748 C CA . ARG A 1 572 ? -7.258 18.312 -4.465 1 89.94 572 ARG A CA 1
ATOM 4749 C C . ARG A 1 572 ? -7.207 16.781 -4.391 1 89.94 572 ARG A C 1
ATOM 4751 O O . ARG A 1 572 ? -6.387 16.156 -5.062 1 89.94 572 ARG A O 1
ATOM 4758 N N . ARG A 1 573 ? -8.062 16.141 -3.668 1 91.12 573 ARG A N 1
ATOM 4759 C CA . ARG A 1 573 ? -8.086 14.688 -3.521 1 91.12 573 ARG A CA 1
ATOM 4760 C C . ARG A 1 573 ? -8.867 14.039 -4.656 1 91.12 573 ARG A C 1
ATOM 4762 O O . ARG A 1 573 ? -8.688 12.852 -4.945 1 91.12 573 ARG A O 1
ATOM 4769 N N . LEU A 1 574 ? -9.695 14.805 -5.309 1 91.44 574 LEU A N 1
ATOM 4770 C CA . LEU A 1 574 ? -10.617 14.242 -6.285 1 91.44 574 LEU A CA 1
ATOM 4771 C C . LEU A 1 574 ? -10.172 14.562 -7.707 1 91.44 574 LEU A C 1
ATOM 4773 O O . LEU A 1 574 ? -10.57 13.883 -8.656 1 91.44 574 LEU A O 1
ATOM 4777 N N . TYR A 1 575 ? -9.328 15.648 -7.809 1 86.31 575 TYR A N 1
ATOM 4778 C CA . TYR A 1 575 ? -8.953 16.078 -9.148 1 86.31 575 TYR A CA 1
ATOM 4779 C C . TYR A 1 575 ? -7.445 16.281 -9.258 1 86.31 575 TYR A C 1
ATOM 4781 O O . TYR A 1 575 ? -6.762 16.438 -8.242 1 86.31 575 TYR A O 1
ATOM 4789 N N . MET A 1 576 ? -6.879 16.203 -10.539 1 75.62 576 MET A N 1
ATOM 4790 C CA . MET A 1 576 ? -5.457 16.422 -10.789 1 75.62 576 MET A CA 1
ATOM 4791 C C . MET A 1 576 ? -5.102 17.891 -10.633 1 75.62 576 MET A C 1
ATOM 4793 O O . MET A 1 576 ? -5.941 18.766 -10.859 1 75.62 576 MET A O 1
ATOM 4797 N N . ASP A 1 577 ? -3.875 18.047 -10.234 1 65.44 577 ASP A N 1
ATOM 4798 C CA . ASP A 1 577 ? -3.391 19.391 -9.93 1 65.44 577 ASP A CA 1
ATOM 4799 C C . ASP A 1 577 ? -3.156 20.203 -11.211 1 65.44 577 ASP A C 1
ATOM 4801 O O . ASP A 1 577 ? -2.232 21.016 -11.281 1 65.44 577 ASP A O 1
ATOM 4805 N N . VAL A 1 578 ? -3.838 20.016 -12.25 1 57.59 578 VAL A N 1
ATOM 4806 C CA . VAL A 1 578 ? -3.561 20.719 -13.492 1 57.59 578 VAL A CA 1
ATOM 4807 C C . VAL A 1 578 ? -4.086 22.156 -13.391 1 57.59 578 VAL A C 1
ATOM 4809 O O . VAL A 1 578 ? -3.582 23.062 -14.07 1 57.59 578 VAL A O 1
ATOM 4812 N N . GLU A 1 579 ? -5.082 22.422 -12.586 1 63.28 579 GLU A N 1
ATOM 4813 C CA . GLU A 1 579 ? -5.637 23.766 -12.484 1 63.28 579 GLU A CA 1
ATOM 4814 C C . GLU A 1 579 ? -5.492 24.328 -11.078 1 63.28 579 GLU A C 1
ATOM 4816 O O . GLU A 1 579 ? -5.184 23.578 -10.141 1 63.28 579 GLU A O 1
ATOM 4821 N N . SER A 1 580 ? -5.477 25.672 -11.039 1 73.69 580 SER A N 1
ATOM 4822 C CA . SER A 1 580 ? -5.465 26.328 -9.734 1 73.69 580 SER A CA 1
ATOM 4823 C C . SER A 1 580 ? -6.613 25.844 -8.859 1 73.69 580 SER A C 1
ATOM 4825 O O . SER A 1 580 ? -7.781 25.984 -9.227 1 73.69 580 SER A O 1
ATOM 4827 N N . LEU A 1 581 ? -6.398 25.125 -7.906 1 85.5 581 LEU A N 1
ATOM 4828 C CA . LEU A 1 581 ? -7.395 24.562 -7.008 1 85.5 581 LEU A CA 1
ATOM 4829 C C . LEU A 1 581 ? -7.746 25.547 -5.895 1 85.5 581 LEU A C 1
ATOM 4831 O O . LEU A 1 581 ? -7.469 25.297 -4.723 1 85.5 581 LEU A O 1
ATOM 4835 N N . VAL A 1 582 ? -8.32 26.656 -6.371 1 91.31 582 VAL A N 1
ATOM 4836 C CA . VAL A 1 582 ? -8.781 27.703 -5.457 1 91.31 582 VAL A CA 1
ATOM 4837 C C . VAL A 1 582 ? -10.211 28.109 -5.809 1 91.31 582 VAL A C 1
ATOM 4839 O O . VAL A 1 582 ? -10.695 27.812 -6.906 1 91.31 582 VAL A O 1
ATOM 4842 N N . HIS A 1 583 ? -10.961 28.625 -4.922 1 93.94 583 HIS A N 1
ATOM 4843 C CA . HIS A 1 583 ? -12.281 29.203 -5.141 1 93.94 583 HIS A CA 1
ATOM 4844 C C . HIS A 1 583 ? -12.422 30.531 -4.402 1 93.94 583 HIS A C 1
ATOM 4846 O O . HIS A 1 583 ? -11.789 30.734 -3.367 1 93.94 583 HIS A O 1
ATOM 4852 N N . GLU A 1 584 ? -13.188 31.422 -4.941 1 96.12 584 GLU A N 1
ATOM 4853 C CA . GLU A 1 584 ? -13.391 32.75 -4.359 1 96.12 584 GLU A CA 1
ATOM 4854 C C . GLU A 1 584 ? -14.344 32.688 -3.168 1 96.12 584 GLU A C 1
ATOM 4856 O O . GLU A 1 584 ? -15.398 32.062 -3.244 1 96.12 584 GLU A O 1
ATOM 4861 N N . VAL A 1 585 ? -13.977 33.312 -2.072 1 97.56 585 VAL A N 1
ATOM 4862 C CA . VAL A 1 585 ? -14.812 33.281 -0.875 1 97.56 585 VAL A CA 1
ATOM 4863 C C . VAL A 1 585 ? -14.961 34.688 -0.309 1 97.56 585 VAL A C 1
ATOM 4865 O O . VAL A 1 585 ? -14.086 35.531 -0.505 1 97.56 585 VAL A O 1
ATOM 4868 N N . PRO A 1 586 ? -16.078 34.969 0.353 1 97.94 586 PRO A N 1
ATOM 4869 C CA . PRO A 1 586 ? -16.234 36.281 0.982 1 97.94 586 PRO A CA 1
ATOM 4870 C C . PRO A 1 586 ? -15.281 36.469 2.16 1 97.94 586 PRO A C 1
ATOM 4872 O O . PRO A 1 586 ? -14.891 35.5 2.818 1 97.94 586 PRO A O 1
ATOM 4875 N N . ASN A 1 587 ? -14.898 37.688 2.398 1 98.25 587 ASN A N 1
ATOM 4876 C CA . ASN A 1 587 ? -13.977 38.062 3.465 1 98.25 587 ASN A CA 1
ATOM 4877 C C . ASN A 1 587 ? -14.711 38.75 4.617 1 98.25 587 ASN A C 1
ATOM 4879 O O . ASN A 1 587 ? -15.195 39.875 4.473 1 98.25 587 ASN A O 1
ATOM 4883 N N . PRO A 1 588 ? -14.742 38.094 5.75 1 98.31 588 PRO A N 1
ATOM 4884 C CA . PRO A 1 588 ? -15.453 38.719 6.879 1 98.31 588 PRO A CA 1
ATOM 4885 C C . PRO A 1 588 ? -14.812 40 7.355 1 98.31 588 PRO A C 1
ATOM 4887 O O . PRO A 1 588 ? -15.5 40.875 7.902 1 98.31 588 PRO A O 1
ATOM 4890 N N . LEU A 1 589 ? -13.523 40.188 7.191 1 98.25 589 LEU A N 1
ATOM 4891 C CA . LEU A 1 589 ? -12.852 41.406 7.586 1 98.25 589 LEU A CA 1
ATOM 4892 C C . LEU A 1 589 ? -13.414 42.625 6.816 1 98.25 589 LEU A C 1
ATOM 4894 O O . LEU A 1 589 ? -13.586 43.688 7.375 1 98.25 589 LEU A O 1
ATOM 4898 N N . TYR A 1 590 ? -13.609 42.406 5.566 1 97.62 590 TYR A N 1
ATOM 4899 C CA . TYR A 1 590 ? -14.203 43.438 4.738 1 97.62 590 TYR A CA 1
ATOM 4900 C C . TYR A 1 590 ? -15.617 43.781 5.207 1 97.62 590 TYR A C 1
ATOM 4902 O O . TYR A 1 590 ? -15.969 44.938 5.359 1 97.62 590 TYR A O 1
ATOM 4910 N N . ARG A 1 591 ? -16.391 42.75 5.438 1 96.88 591 ARG A N 1
ATOM 4911 C CA . ARG A 1 591 ? -17.781 42.938 5.816 1 96.88 591 ARG A CA 1
ATOM 4912 C C . ARG A 1 591 ? -17.906 43.719 7.113 1 96.88 591 ARG A C 1
ATOM 4914 O O . ARG A 1 591 ? -18.719 44.625 7.215 1 96.88 591 ARG A O 1
ATOM 4921 N N . VAL A 1 592 ? -17.156 43.375 8.094 1 97.38 592 VAL A N 1
ATOM 4922 C CA . VAL A 1 592 ? -17.281 44.031 9.391 1 97.38 592 VAL A CA 1
ATOM 4923 C C . VAL A 1 592 ? -16.734 45.469 9.305 1 97.38 592 VAL A C 1
ATOM 4925 O O . VAL A 1 592 ? -17.188 46.344 10.039 1 97.38 592 VAL A O 1
ATOM 4928 N N . ARG A 1 593 ? -15.727 45.656 8.547 1 95.44 593 ARG A N 1
ATOM 4929 C CA . ARG A 1 593 ? -15.227 47.031 8.352 1 95.44 593 ARG A CA 1
ATOM 4930 C C . ARG A 1 593 ? -16.312 47.906 7.785 1 95.44 593 ARG A C 1
ATOM 4932 O O . ARG A 1 593 ? -16.453 49.094 8.188 1 95.44 593 ARG A O 1
ATOM 4939 N N . GLN A 1 594 ? -17.047 47.375 6.84 1 94.62 594 GLN A N 1
ATOM 4940 C CA . GLN A 1 594 ? -18.172 48.125 6.277 1 94.62 594 GLN A CA 1
ATOM 4941 C C . GLN A 1 594 ? -19.219 48.406 7.344 1 94.62 594 GLN A C 1
ATOM 4943 O O . GLN A 1 594 ? -19.781 49.5 7.379 1 94.62 594 GLN A O 1
ATOM 4948 N N . LEU A 1 595 ? -19.438 47.5 8.133 1 93.31 595 LEU A N 1
ATOM 4949 C CA . LEU A 1 595 ? -20.406 47.656 9.211 1 93.31 595 LEU A CA 1
ATOM 4950 C C . LEU A 1 595 ? -19.922 48.719 10.211 1 93.31 595 LEU A C 1
ATOM 4952 O O . LEU A 1 595 ? -20.734 49.5 10.719 1 93.31 595 LEU A O 1
ATOM 4956 N N . MET A 1 596 ? -18.703 48.688 10.516 1 92.81 596 MET A N 1
ATOM 4957 C CA . MET A 1 596 ? -18.109 49.656 11.461 1 92.81 596 MET A CA 1
ATOM 4958 C C . MET A 1 596 ? -18.172 51.062 10.906 1 92.81 596 MET A C 1
ATOM 4960 O O . MET A 1 596 ? -18.359 52.031 11.656 1 92.81 596 MET A O 1
ATOM 4964 N N . LYS A 1 597 ? -18.016 51.25 9.672 1 89.25 597 LYS A N 1
ATOM 4965 C CA . LYS A 1 597 ? -18.109 52.562 9.039 1 89.25 597 LYS A CA 1
ATOM 4966 C C . LYS A 1 597 ? -19.547 53.062 9.055 1 89.25 597 LYS A C 1
ATOM 4968 O O . LYS A 1 597 ? -19.781 54.281 9.242 1 89.25 597 LYS A O 1
ATOM 4973 N N . GLN A 1 598 ? -20.406 52.25 8.781 1 86.88 598 GLN A N 1
ATOM 4974 C CA . GLN A 1 598 ? -21.812 52.656 8.797 1 86.88 598 GLN A CA 1
ATOM 4975 C C . GLN A 1 598 ? -22.25 53.062 10.195 1 86.88 598 GLN A C 1
ATOM 4977 O O . GLN A 1 598 ? -23.031 54 10.352 1 86.88 598 GLN A O 1
ATOM 4982 N N . LYS A 1 599 ? -21.844 52.469 11.219 1 80.81 599 LYS A N 1
ATOM 4983 C CA . LYS A 1 599 ? -22.203 52.812 12.594 1 80.81 599 LYS A CA 1
ATOM 4984 C C . LYS A 1 599 ? -21.594 54.156 13.008 1 80.81 599 LYS A C 1
ATOM 4986 O O . LYS A 1 599 ? -22.188 54.906 13.773 1 80.81 599 LYS A O 1
ATOM 4991 N N . SER A 1 600 ? -20.375 54.344 12.609 1 73.81 600 SER A N 1
ATOM 4992 C CA . SER A 1 600 ? -19.734 55.625 12.922 1 73.81 600 SER A CA 1
ATOM 4993 C C . SER A 1 600 ? -20.438 56.781 12.25 1 73.81 600 SER A C 1
ATOM 4995 O O . SER A 1 600 ? -20.516 57.875 12.805 1 73.81 600 SER A O 1
ATOM 4997 N N . VAL A 1 601 ? -21.047 56.531 11.078 1 68.81 601 VAL A N 1
ATOM 4998 C CA . VAL A 1 601 ? -21.75 57.594 10.367 1 68.81 601 VAL A CA 1
ATOM 4999 C C . VAL A 1 601 ? -23.094 57.875 11.055 1 68.81 601 VAL A C 1
ATOM 5001 O O . VAL A 1 601 ? -23.5 59.031 11.188 1 68.81 601 VAL A O 1
ATOM 5004 N N . VAL A 1 602 ? -23.656 56.844 11.539 1 64 602 VAL A N 1
ATOM 5005 C CA . VAL A 1 602 ? -24.953 57 12.195 1 64 602 VAL A CA 1
ATOM 5006 C C . VAL A 1 602 ? -24.766 57.719 13.539 1 64 602 VAL A C 1
ATOM 5008 O O . VAL A 1 602 ? -25.562 58.594 13.906 1 64 602 VAL A O 1
ATOM 5011 N N . THR A 1 603 ? -23.656 57.312 14.211 1 57 603 THR A N 1
ATOM 5012 C CA . THR A 1 603 ? -23.438 57.938 15.508 1 57 603 THR A CA 1
ATOM 5013 C C . THR A 1 603 ? -22.922 59.375 15.32 1 57 603 THR A C 1
ATOM 5015 O O . THR A 1 603 ? -23.203 60.25 16.141 1 57 603 THR A O 1
ATOM 5018 N N . GLY A 1 604 ? -22.125 59.562 14.273 1 52.41 604 GLY A N 1
ATOM 5019 C CA . GLY A 1 604 ? -21.672 60.938 14.008 1 52.41 604 GLY A CA 1
ATOM 5020 C C . GLY A 1 604 ? -22.766 61.844 13.492 1 52.41 604 GLY A C 1
ATOM 5021 O O . GLY A 1 604 ? -22.75 63.031 13.719 1 52.41 604 GLY A O 1
ATOM 5022 N N . GLY A 1 605 ? -23.609 61.312 12.711 1 47.5 605 GLY A N 1
ATOM 5023 C CA . GLY A 1 605 ? -24.719 62.125 12.211 1 47.5 605 GLY A CA 1
ATOM 5024 C C . GLY A 1 605 ? -25.672 62.594 13.297 1 47.5 605 GLY A C 1
ATOM 5025 O O . GLY A 1 605 ? -26.422 63.531 13.117 1 47.5 605 GLY A O 1
ATOM 5026 N N . ASN A 1 606 ? -25.75 61.875 14.195 1 45.91 606 ASN A N 1
ATOM 5027 C CA . ASN A 1 606 ? -26.703 62.281 15.227 1 45.91 606 ASN A CA 1
ATOM 5028 C C . ASN A 1 606 ? -26.141 63.406 16.078 1 45.91 606 ASN A C 1
ATOM 5030 O O . ASN A 1 606 ? -26.859 64 16.906 1 45.91 606 ASN A O 1
ATOM 5034 N N . TYR A 1 607 ? -24.844 63.75 16.047 1 38.25 607 TYR A N 1
ATOM 5035 C CA . TYR A 1 607 ? -24.391 64.875 16.844 1 38.25 607 TYR A CA 1
ATOM 5036 C C . TYR A 1 607 ? -24.641 66.188 16.141 1 38.25 607 TYR A C 1
ATOM 5038 O O . TYR A 1 607 ? -24.359 67.25 16.688 1 38.25 607 TYR A O 1
ATOM 5046 N N . ALA A 1 608 ? -24.562 66.062 14.781 1 48.91 608 ALA A N 1
ATOM 5047 C CA . ALA A 1 608 ? -24.672 67.438 14.219 1 48.91 608 ALA A CA 1
ATOM 5048 C C . ALA A 1 608 ? -26.047 68 14.453 1 48.91 608 ALA A C 1
ATOM 5050 O O . ALA A 1 608 ? -26.297 69.188 14.141 1 48.91 608 ALA A O 1
ATOM 5051 N N . ASN A 1 609 ? -26.984 67.062 14.484 1 37.09 609 ASN A N 1
ATOM 5052 C CA . ASN A 1 609 ? -28.266 67.75 14.625 1 37.09 609 ASN A CA 1
ATOM 5053 C C . ASN A 1 609 ? -28.562 68.062 16.078 1 37.09 609 ASN A C 1
ATOM 5055 O O . ASN A 1 609 ? -29.719 68.375 16.438 1 37.09 609 ASN A O 1
ATOM 5059 N N . ARG A 1 610 ? -27.594 67.688 16.906 1 30.28 610 ARG A N 1
ATOM 5060 C CA . ARG A 1 610 ? -27.953 68.25 18.188 1 30.28 610 ARG A CA 1
ATOM 5061 C C . ARG A 1 610 ? -27.391 69.688 18.344 1 30.28 610 ARG A C 1
ATOM 5063 O O . ARG A 1 610 ? -26.266 69.938 17.922 1 30.28 610 ARG A O 1
ATOM 5070 N N . MET B 1 1 ? 15.719 -4.184 18.719 1 61.56 1 MET B N 1
ATOM 5071 C CA . MET B 1 1 ? 15.344 -4.57 17.359 1 61.56 1 MET B CA 1
ATOM 5072 C C . MET B 1 1 ? 14.984 -6.051 17.297 1 61.56 1 MET B C 1
ATOM 5074 O O . MET B 1 1 ? 15.547 -6.863 18.047 1 61.56 1 MET B O 1
ATOM 5078 N N . ASP B 1 2 ? 13.938 -6.395 16.656 1 77.06 2 ASP B N 1
ATOM 5079 C CA . ASP B 1 2 ? 13.391 -7.75 16.703 1 77.06 2 ASP B CA 1
ATOM 5080 C C . ASP B 1 2 ? 14.266 -8.719 15.906 1 77.06 2 ASP B C 1
ATOM 5082 O O . ASP B 1 2 ? 15.117 -8.289 15.117 1 77.06 2 ASP B O 1
ATOM 5086 N N . MET B 1 3 ? 14.406 -9.938 16.297 1 84.56 3 MET B N 1
ATOM 5087 C CA . MET B 1 3 ? 15.203 -11.016 15.719 1 84.56 3 MET B CA 1
ATOM 5088 C C . MET B 1 3 ? 15.078 -11.023 14.195 1 84.56 3 MET B C 1
ATOM 5090 O O . MET B 1 3 ? 16.062 -11.258 13.492 1 84.56 3 MET B O 1
ATOM 5094 N N . TYR B 1 4 ? 14.047 -10.586 13.68 1 90.06 4 TYR B N 1
ATOM 5095 C CA . TYR B 1 4 ? 13.828 -10.594 12.234 1 90.06 4 TYR B CA 1
ATOM 5096 C C . TYR B 1 4 ? 14.609 -9.461 11.562 1 90.06 4 TYR B C 1
ATOM 5098 O O . TYR B 1 4 ? 15.156 -9.641 10.477 1 90.06 4 TYR B O 1
ATOM 5106 N N . HIS B 1 5 ? 14.68 -8.391 12.273 1 93.25 5 HIS B N 1
ATOM 5107 C CA . HIS B 1 5 ? 15.414 -7.25 11.727 1 93.25 5 HIS B CA 1
ATOM 5108 C C . HIS B 1 5 ? 16.891 -7.578 11.539 1 93.25 5 HIS B C 1
ATOM 5110 O O . HIS B 1 5 ? 17.484 -7.25 10.508 1 93.25 5 HIS B O 1
ATOM 5116 N N . THR B 1 6 ? 17.484 -8.227 12.523 1 93.62 6 THR B N 1
ATOM 5117 C CA . THR B 1 6 ? 18.891 -8.617 12.445 1 93.62 6 THR B CA 1
ATOM 5118 C C . THR B 1 6 ? 19.109 -9.594 11.289 1 93.62 6 THR B C 1
ATOM 5120 O O . THR B 1 6 ? 20.094 -9.477 10.555 1 93.62 6 THR B O 1
ATOM 5123 N N . LYS B 1 7 ? 18.234 -10.562 11.133 1 93.94 7 LYS B N 1
ATOM 5124 C CA . LYS B 1 7 ? 18.328 -11.539 10.047 1 93.94 7 LYS B CA 1
ATOM 5125 C C . LYS B 1 7 ? 18.266 -10.859 8.688 1 93.94 7 LYS B C 1
ATOM 5127 O O . LYS B 1 7 ? 19.031 -11.203 7.777 1 93.94 7 LYS B O 1
ATOM 5132 N N . VAL B 1 8 ? 17.375 -9.898 8.57 1 96.38 8 VAL B N 1
ATOM 5133 C CA . VAL B 1 8 ? 17.172 -9.203 7.305 1 96.38 8 VAL B CA 1
ATOM 5134 C C . VAL B 1 8 ? 18.422 -8.414 6.941 1 96.38 8 VAL B C 1
ATOM 5136 O O . VAL B 1 8 ? 18.891 -8.453 5.797 1 96.38 8 VAL B O 1
ATOM 5139 N N . LEU B 1 9 ? 19 -7.703 7.918 1 96.12 9 LEU B N 1
ATOM 5140 C CA . LEU B 1 9 ? 20.188 -6.906 7.668 1 96.12 9 LEU B CA 1
ATOM 5141 C C . LEU B 1 9 ? 21.359 -7.797 7.25 1 96.12 9 LEU B C 1
ATOM 5143 O O . LEU B 1 9 ? 22.094 -7.473 6.309 1 96.12 9 LEU B O 1
ATOM 5147 N N . LYS B 1 10 ? 21.516 -8.945 7.953 1 95.56 10 LYS B N 1
ATOM 5148 C CA . LYS B 1 10 ? 22.562 -9.883 7.602 1 95.56 10 LYS B CA 1
ATOM 5149 C C . LYS B 1 10 ? 22.375 -10.422 6.188 1 95.56 10 LYS B C 1
ATOM 5151 O O . LYS B 1 10 ? 23.344 -10.578 5.438 1 95.56 10 LYS B O 1
ATOM 5156 N N . ALA B 1 11 ? 21.141 -10.719 5.848 1 96.94 11 ALA B N 1
ATOM 5157 C CA . ALA B 1 11 ? 20.844 -11.211 4.508 1 96.94 11 ALA B CA 1
ATOM 5158 C C . ALA B 1 11 ? 21.203 -10.188 3.445 1 96.94 11 ALA B C 1
ATOM 5160 O O . ALA B 1 11 ? 21.859 -10.516 2.451 1 96.94 11 ALA B O 1
ATOM 5161 N N . LEU B 1 12 ? 20.828 -8.922 3.652 1 96.69 12 LEU B N 1
ATOM 5162 C CA . LEU B 1 12 ? 21.047 -7.867 2.67 1 96.69 12 LEU B CA 1
ATOM 5163 C C . LEU B 1 12 ? 22.547 -7.602 2.5 1 96.69 12 LEU B C 1
ATOM 5165 O O . LEU B 1 12 ? 22.984 -7.188 1.426 1 96.69 12 LEU B O 1
ATOM 5169 N N . GLU B 1 13 ? 23.328 -7.895 3.512 1 94.94 13 GLU B N 1
ATOM 5170 C CA . GLU B 1 13 ? 24.766 -7.652 3.486 1 94.94 13 GLU B CA 1
ATOM 5171 C C . GLU B 1 13 ? 25.516 -8.867 2.953 1 94.94 13 GLU B C 1
ATOM 5173 O O . GLU B 1 13 ? 26.734 -8.805 2.705 1 94.94 13 GLU B O 1
ATOM 5178 N N . SER B 1 14 ? 24.828 -9.961 2.676 1 95.38 14 SER B N 1
ATOM 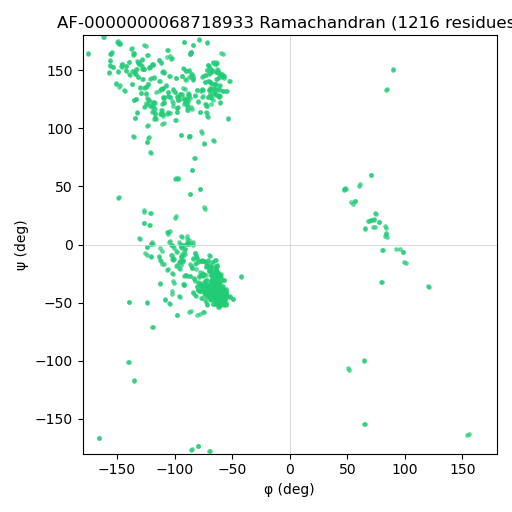5179 C CA . SER B 1 14 ? 25.469 -11.219 2.309 1 95.38 14 SER B CA 1
ATOM 5180 C C . SER B 1 14 ? 25.625 -11.344 0.796 1 95.38 14 SER B C 1
ATOM 5182 O O . SER B 1 14 ? 25.078 -10.523 0.046 1 95.38 14 SER B O 1
ATOM 5184 N N . GLU B 1 15 ? 26.312 -12.406 0.388 1 95.19 15 GLU B N 1
ATOM 5185 C CA . GLU B 1 15 ? 26.5 -12.711 -1.026 1 95.19 15 GLU B CA 1
ATOM 5186 C C . GLU B 1 15 ? 25.203 -13.227 -1.653 1 95.19 15 GLU B C 1
ATOM 5188 O O . GLU B 1 15 ? 25.062 -13.25 -2.879 1 95.19 15 GLU B O 1
ATOM 5193 N N . ASP B 1 16 ? 24.281 -13.594 -0.81 1 96.06 16 ASP B N 1
ATOM 5194 C CA . ASP B 1 16 ? 23 -14.062 -1.324 1 96.06 16 ASP B CA 1
ATOM 5195 C C . ASP B 1 16 ? 22.266 -12.945 -2.055 1 96.06 16 ASP B C 1
ATOM 5197 O O . ASP B 1 16 ? 21.562 -13.188 -3.039 1 96.06 16 ASP B O 1
ATOM 5201 N N . TYR B 1 17 ? 22.438 -11.75 -1.535 1 97.44 17 TYR B N 1
ATOM 5202 C CA . TYR B 1 17 ? 21.812 -10.609 -2.199 1 97.44 17 TYR B CA 1
ATOM 5203 C C . TYR B 1 17 ? 22.312 -10.477 -3.635 1 97.44 17 TYR B C 1
ATOM 5205 O O . TYR B 1 17 ? 21.516 -10.25 -4.551 1 97.44 17 TYR B O 1
ATOM 5213 N N . ILE B 1 18 ? 23.594 -10.625 -3.826 1 96.94 18 ILE B N 1
ATOM 5214 C CA . ILE B 1 18 ? 24.219 -10.492 -5.141 1 96.94 18 ILE B CA 1
ATOM 5215 C C . ILE B 1 18 ? 23.703 -11.602 -6.062 1 96.94 18 ILE B C 1
ATOM 5217 O O . ILE B 1 18 ? 23.359 -11.344 -7.219 1 96.94 18 ILE B O 1
ATOM 5221 N N . SER B 1 19 ? 23.656 -12.797 -5.512 1 96.12 19 SER B N 1
ATOM 5222 C CA . SER B 1 19 ? 23.203 -13.938 -6.297 1 96.12 19 SER B CA 1
ATOM 5223 C C . SER B 1 19 ? 21.766 -13.773 -6.746 1 96.12 19 SER B C 1
ATOM 5225 O O . SER B 1 19 ? 21.422 -14.055 -7.902 1 96.12 19 SER B O 1
ATOM 5227 N N . VAL B 1 20 ? 20.906 -13.32 -5.852 1 97.19 20 VAL B N 1
ATOM 5228 C CA . VAL B 1 20 ? 19.484 -13.141 -6.164 1 97.19 20 VAL B CA 1
ATOM 5229 C C . VAL B 1 20 ? 19.312 -12.008 -7.176 1 97.19 20 VAL B C 1
ATOM 5231 O O . VAL B 1 20 ? 18.531 -12.133 -8.125 1 97.19 20 VAL B O 1
ATOM 5234 N N . ARG B 1 21 ? 20.016 -10.914 -6.969 1 97.19 21 ARG B N 1
ATOM 5235 C CA . ARG B 1 21 ? 19.953 -9.797 -7.902 1 97.19 21 ARG B CA 1
ATOM 5236 C C . ARG B 1 21 ? 20.344 -10.234 -9.312 1 97.19 21 ARG B C 1
ATOM 5238 O O . ARG B 1 21 ? 19.672 -9.883 -10.281 1 97.19 21 ARG B O 1
ATOM 5245 N N . ARG B 1 22 ? 21.406 -11.016 -9.43 1 97.69 22 ARG B N 1
ATOM 5246 C CA . ARG B 1 22 ? 21.875 -11.516 -10.719 1 97.69 22 ARG B CA 1
ATOM 5247 C C . ARG B 1 22 ? 20.812 -12.398 -11.375 1 97.69 22 ARG B C 1
ATOM 5249 O O . ARG B 1 22 ? 20.609 -12.328 -12.586 1 97.69 22 ARG B O 1
ATOM 5256 N N . ARG B 1 23 ? 20.141 -13.203 -10.57 1 97.12 23 ARG B N 1
ATOM 5257 C CA . ARG B 1 23 ? 19.078 -14.055 -11.102 1 97.12 23 ARG B CA 1
ATOM 5258 C C . ARG B 1 23 ? 17.922 -13.227 -11.641 1 97.12 23 ARG B C 1
ATOM 5260 O O . ARG B 1 23 ? 17.453 -13.469 -12.75 1 97.12 23 ARG B O 1
ATOM 5267 N N . VAL B 1 24 ? 17.484 -12.266 -10.828 1 97.5 24 VAL B N 1
ATOM 5268 C CA . VAL B 1 24 ? 16.359 -11.43 -11.219 1 97.5 24 VAL B CA 1
ATOM 5269 C C . VAL B 1 24 ? 16.688 -10.68 -12.5 1 97.5 24 VAL B C 1
ATOM 5271 O O . VAL B 1 24 ? 15.875 -10.617 -13.422 1 97.5 24 VAL B O 1
ATOM 5274 N N . LEU B 1 25 ? 17.922 -10.156 -12.602 1 98 25 LEU B N 1
ATOM 5275 C CA . LEU B 1 25 ? 18.344 -9.43 -13.797 1 98 25 LEU B CA 1
ATOM 5276 C C . LEU B 1 25 ? 18.391 -10.352 -15.008 1 98 25 LEU B C 1
ATOM 5278 O O . LEU B 1 25 ? 18 -9.961 -16.109 1 98 25 LEU B O 1
ATOM 5282 N N . ARG B 1 26 ? 18.891 -11.5 -14.789 1 97.94 26 ARG B N 1
ATOM 5283 C CA . ARG B 1 26 ? 18.953 -12.484 -15.875 1 97.94 26 ARG B CA 1
ATOM 5284 C C . ARG B 1 26 ? 17.562 -12.812 -16.406 1 97.94 26 ARG B C 1
ATOM 5286 O O . ARG B 1 26 ? 17.312 -12.734 -17.609 1 97.94 26 ARG B O 1
ATOM 5293 N N . GLN B 1 27 ? 16.641 -13.172 -15.492 1 97.56 27 GLN B N 1
ATOM 5294 C CA . GLN B 1 27 ? 15.281 -13.508 -15.898 1 97.56 27 GLN B CA 1
ATOM 5295 C C . GLN B 1 27 ? 14.586 -12.32 -16.547 1 97.56 27 GLN B C 1
ATOM 5297 O O . GLN B 1 27 ? 13.789 -12.5 -17.484 1 97.56 27 GLN B O 1
ATOM 5302 N N . LEU B 1 28 ? 14.883 -11.164 -16.016 1 97.94 28 LEU B N 1
ATOM 5303 C CA . LEU B 1 28 ? 14.297 -9.953 -16.578 1 97.94 28 LEU B CA 1
ATOM 5304 C C . LEU B 1 28 ? 14.727 -9.766 -18.031 1 97.94 28 LEU B C 1
ATOM 5306 O O . LEU B 1 28 ? 13.883 -9.641 -18.922 1 97.94 28 LEU B O 1
ATOM 5310 N N . VAL B 1 29 ? 16.016 -9.812 -18.297 1 98.31 29 VAL B N 1
ATOM 5311 C CA . VAL B 1 29 ? 16.547 -9.562 -19.641 1 98.31 29 VAL B CA 1
ATOM 5312 C C . VAL B 1 29 ? 16.109 -10.688 -20.578 1 98.31 29 VAL B C 1
ATOM 5314 O O . VAL B 1 29 ? 15.711 -10.43 -21.719 1 98.31 29 VAL B O 1
ATOM 5317 N N . GLU B 1 30 ? 16.141 -11.922 -20.094 1 98.38 30 GLU B N 1
ATOM 5318 C CA . GLU B 1 30 ? 15.68 -13.062 -20.875 1 98.38 30 GLU B CA 1
ATOM 5319 C C . GLU B 1 30 ? 14.227 -12.875 -21.312 1 98.38 30 GLU B C 1
ATOM 5321 O O . GLU B 1 30 ? 13.891 -13.07 -22.484 1 98.38 30 GLU B O 1
ATOM 5326 N N . SER B 1 31 ? 13.391 -12.484 -20.391 1 97.5 31 SER B N 1
ATOM 5327 C CA . SER B 1 31 ? 11.961 -12.352 -20.688 1 97.5 31 SER B CA 1
ATOM 5328 C C . SER B 1 31 ? 11.688 -11.164 -21.594 1 97.5 31 SER B C 1
ATOM 5330 O O . SER B 1 31 ? 10.828 -11.227 -22.469 1 97.5 31 SER B O 1
ATOM 5332 N N . LEU B 1 32 ? 12.445 -10.031 -21.406 1 97.06 32 LEU B N 1
ATOM 5333 C CA . LEU B 1 32 ? 12.266 -8.852 -22.25 1 97.06 32 LEU B CA 1
ATOM 5334 C C . LEU B 1 32 ? 12.602 -9.172 -23.703 1 97.06 32 LEU B C 1
ATOM 5336 O O . LEU B 1 32 ? 11.898 -8.734 -24.625 1 97.06 32 LEU B O 1
ATOM 5340 N N . ILE B 1 33 ? 13.664 -9.898 -23.906 1 97.56 33 ILE B N 1
ATOM 5341 C CA . ILE B 1 33 ? 14.086 -10.266 -25.25 1 97.56 33 ILE B CA 1
ATOM 5342 C C . ILE B 1 33 ? 13.125 -11.305 -25.828 1 97.56 33 ILE B C 1
ATOM 5344 O O . ILE B 1 33 ? 12.641 -11.148 -26.953 1 97.56 33 ILE B O 1
ATOM 5348 N N . TYR B 1 34 ? 12.773 -12.297 -25.062 1 97.81 34 TYR B N 1
ATOM 5349 C CA . TYR B 1 34 ? 11.953 -13.414 -25.531 1 97.81 34 TYR B CA 1
ATOM 5350 C C . TYR B 1 34 ? 10.562 -12.945 -25.922 1 97.81 34 TYR B C 1
ATOM 5352 O O . TYR B 1 34 ? 9.992 -13.422 -26.906 1 97.81 34 TYR B O 1
ATOM 5360 N N . GLU B 1 35 ? 10.031 -12.016 -25.125 1 96.56 35 GLU B N 1
ATOM 5361 C CA . GLU B 1 35 ? 8.672 -11.555 -25.375 1 96.56 35 GLU B CA 1
ATOM 5362 C C . GLU B 1 35 ? 8.641 -10.398 -26.359 1 96.56 35 GLU B C 1
ATOM 5364 O O . GLU B 1 35 ? 7.574 -9.836 -26.641 1 96.56 35 GLU B O 1
ATOM 5369 N N . GLY B 1 36 ? 9.758 -10.062 -26.875 1 94.88 36 GLY B N 1
ATOM 5370 C CA . GLY B 1 36 ? 9.836 -9.023 -27.891 1 94.88 36 GLY B CA 1
ATOM 5371 C C . GLY B 1 36 ? 9.562 -7.637 -27.344 1 94.88 36 GLY B C 1
ATOM 5372 O O . GLY B 1 36 ? 9.133 -6.75 -28.078 1 94.88 36 GLY B O 1
ATOM 5373 N N . ILE B 1 37 ? 9.719 -7.469 -26.062 1 94.56 37 ILE B N 1
ATOM 5374 C CA . ILE B 1 37 ? 9.508 -6.16 -25.453 1 94.56 37 ILE B CA 1
ATOM 5375 C C . ILE B 1 37 ? 10.656 -5.227 -25.828 1 94.56 37 ILE B C 1
ATOM 5377 O O . ILE B 1 37 ? 10.445 -4.035 -26.062 1 94.56 37 ILE B O 1
ATOM 5381 N N . ILE B 1 38 ? 11.875 -5.852 -25.797 1 95 38 ILE B N 1
ATOM 5382 C CA . ILE B 1 38 ? 13.039 -5.156 -26.328 1 95 38 ILE B CA 1
ATOM 5383 C C . ILE B 1 38 ? 13.633 -5.965 -27.484 1 95 38 ILE B C 1
ATOM 5385 O O . ILE B 1 38 ? 13.484 -7.188 -27.531 1 95 38 ILE B O 1
ATOM 5389 N N . THR B 1 39 ? 14.32 -5.242 -28.375 1 94.81 39 THR B N 1
ATOM 5390 C CA . THR B 1 39 ? 14.969 -5.867 -29.531 1 94.81 39 THR B CA 1
ATOM 5391 C C . THR B 1 39 ? 16.453 -5.527 -29.562 1 94.81 39 THR B C 1
ATOM 5393 O O . THR B 1 39 ? 16.859 -4.578 -30.234 1 94.81 39 THR B O 1
ATOM 5396 N N . PRO B 1 40 ? 17.203 -6.297 -28.922 1 96.81 40 PRO B N 1
ATOM 5397 C CA . PRO B 1 40 ? 18.656 -6.039 -28.938 1 96.81 40 PRO B CA 1
ATOM 5398 C C . PRO B 1 40 ? 19.297 -6.344 -30.281 1 96.81 40 PRO B C 1
ATOM 5400 O O . PRO B 1 40 ? 18.734 -7.09 -31.094 1 96.81 40 PRO B O 1
ATOM 5403 N N . VAL B 1 41 ? 20.438 -5.66 -30.547 1 97.5 41 VAL B N 1
ATOM 5404 C CA . VAL B 1 41 ? 21.297 -6.117 -31.625 1 97.5 41 VAL B CA 1
ATOM 5405 C C . VAL B 1 41 ? 21.875 -7.488 -31.281 1 97.5 41 VAL B C 1
ATOM 5407 O O . VAL B 1 41 ? 22.344 -7.707 -30.172 1 97.5 41 VAL B O 1
ATOM 5410 N N . ARG B 1 42 ? 21.766 -8.375 -32.188 1 97.12 42 ARG B N 1
ATOM 5411 C CA . ARG B 1 42 ? 22.281 -9.727 -32 1 97.12 42 ARG B CA 1
ATOM 5412 C C . ARG B 1 42 ? 23.516 -9.977 -32.875 1 97.12 42 ARG B C 1
ATOM 5414 O O . ARG B 1 42 ? 23.469 -9.773 -34.062 1 97.12 42 ARG B O 1
ATOM 5421 N N . ILE B 1 43 ? 24.594 -10.328 -32.25 1 97 43 ILE B N 1
ATOM 5422 C CA . ILE B 1 43 ? 25.812 -10.672 -32.969 1 97 43 ILE B CA 1
ATOM 5423 C C . ILE B 1 43 ? 26.172 -12.125 -32.688 1 97 43 ILE B C 1
ATOM 5425 O O . ILE B 1 43 ? 26.484 -12.492 -31.531 1 97 43 ILE B O 1
ATOM 5429 N N . GLU B 1 44 ? 26.156 -12.922 -33.719 1 93.75 44 GLU B N 1
ATOM 5430 C CA . GLU B 1 44 ? 26.5 -14.328 -33.562 1 93.75 44 GLU B CA 1
ATOM 5431 C C . GLU B 1 44 ? 28 -14.5 -33.312 1 93.75 44 GLU B C 1
ATOM 5433 O O . GLU B 1 44 ? 28.828 -13.945 -34.031 1 93.75 44 GLU B O 1
ATOM 5438 N N . LYS B 1 45 ? 28.266 -15.047 -32.188 1 88.94 45 LYS B N 1
ATOM 5439 C CA . LYS B 1 45 ? 29.656 -15.328 -31.828 1 88.94 45 LYS B CA 1
ATOM 5440 C C . LYS B 1 45 ? 29.859 -16.812 -31.516 1 88.94 45 LYS B C 1
ATOM 5442 O O . LYS B 1 45 ? 29.734 -17.234 -30.359 1 88.94 45 LYS B O 1
ATOM 5447 N N . GLU B 1 46 ? 30.438 -17.656 -32.406 1 84.12 46 GLU B N 1
ATOM 5448 C CA . GLU B 1 46 ? 30.672 -19.078 -32.188 1 84.12 46 GLU B CA 1
ATOM 5449 C C . GLU B 1 46 ? 29.422 -19.797 -31.719 1 84.12 46 GLU B C 1
ATOM 5451 O O . GLU B 1 46 ? 28.391 -19.75 -32.406 1 84.12 46 GLU B O 1
ATOM 5456 N N . GLU B 1 47 ? 29.438 -20.141 -30.422 1 86.38 47 GLU B N 1
ATOM 5457 C CA . GLU B 1 47 ? 28.328 -20.938 -29.922 1 86.38 47 GLU B CA 1
ATOM 5458 C C . GLU B 1 47 ? 27.391 -20.078 -29.078 1 86.38 47 GLU B C 1
ATOM 5460 O O . GLU B 1 47 ? 26.5 -20.594 -28.391 1 86.38 47 GLU B O 1
ATOM 5465 N N . GLN B 1 48 ? 27.641 -18.719 -29.156 1 93.44 48 GLN B N 1
ATOM 5466 C CA . GLN B 1 48 ? 26.812 -17.828 -28.359 1 93.44 48 GLN B CA 1
ATOM 5467 C C . GLN B 1 48 ? 26.375 -16.609 -29.172 1 93.44 48 GLN B C 1
ATOM 5469 O O . GLN B 1 48 ? 26.812 -16.422 -30.297 1 93.44 48 GLN B O 1
ATOM 5474 N N . ILE B 1 49 ? 25.406 -16 -28.641 1 97.06 49 ILE B N 1
ATOM 5475 C CA . ILE B 1 49 ? 24.922 -14.734 -29.188 1 97.06 49 ILE B CA 1
ATOM 5476 C C . ILE B 1 49 ? 25.281 -13.594 -28.234 1 97.06 49 ILE B C 1
ATOM 5478 O O . ILE B 1 49 ? 25.031 -13.68 -27.031 1 97.06 49 ILE B O 1
ATOM 5482 N N . LEU B 1 50 ? 25.922 -12.586 -28.734 1 97.69 50 LEU B N 1
ATOM 5483 C CA . LEU B 1 50 ? 26.094 -11.344 -27.984 1 97.69 50 LEU B CA 1
ATOM 5484 C C . LEU B 1 50 ? 24.875 -10.43 -28.188 1 97.69 50 LEU B C 1
ATOM 5486 O O . LEU B 1 50 ? 24.562 -10.039 -29.312 1 97.69 50 LEU B O 1
ATOM 5490 N N . PHE B 1 51 ? 24.203 -10.133 -27.141 1 98.19 51 PHE B N 1
ATOM 5491 C CA . PHE B 1 51 ? 23.094 -9.188 -27.156 1 98.19 51 PHE B CA 1
ATOM 5492 C C . PHE B 1 51 ? 23.562 -7.793 -26.75 1 98.19 51 PHE B C 1
ATOM 5494 O O . PHE B 1 51 ? 24.234 -7.629 -25.734 1 98.19 51 PHE B O 1
ATOM 5501 N N . ILE B 1 52 ? 23.234 -6.82 -27.531 1 98.12 52 ILE B N 1
ATOM 5502 C CA . ILE B 1 52 ? 23.531 -5.422 -27.234 1 98.12 52 ILE B CA 1
ATOM 5503 C C . ILE B 1 52 ? 22.234 -4.637 -27.078 1 98.12 52 ILE B C 1
ATOM 5505 O O . ILE B 1 52 ? 21.484 -4.484 -28.047 1 98.12 52 ILE B O 1
ATOM 5509 N N . ILE B 1 53 ? 21.953 -4.184 -25.938 1 97.75 53 ILE B N 1
ATOM 5510 C CA . ILE B 1 53 ? 20.734 -3.457 -25.625 1 97.75 53 ILE B CA 1
ATOM 5511 C C . ILE B 1 53 ? 21.047 -1.97 -25.453 1 97.75 53 ILE B C 1
ATOM 5513 O O . ILE B 1 53 ? 21.922 -1.593 -24.672 1 97.75 53 ILE B O 1
ATOM 5517 N N . GLN B 1 54 ? 20.344 -1.182 -26.141 1 96.5 54 GLN B N 1
ATOM 5518 C CA . GLN B 1 54 ? 20.562 0.26 -26.094 1 96.5 54 GLN B CA 1
ATOM 5519 C C . GLN B 1 54 ? 19.703 0.913 -25.016 1 96.5 54 GLN B C 1
ATOM 5521 O O . GLN B 1 54 ? 18.578 0.476 -24.75 1 96.5 54 GLN B O 1
ATOM 5526 N N . GLY B 1 55 ? 20.266 1.933 -24.312 1 95.94 55 GLY B N 1
ATOM 5527 C CA . GLY B 1 55 ? 19.547 2.748 -23.344 1 95.94 55 GLY B CA 1
ATOM 5528 C C . GLY B 1 55 ? 20.078 4.164 -23.234 1 95.94 55 GLY B C 1
ATOM 5529 O O . GLY B 1 55 ? 20.984 4.547 -23.984 1 95.94 55 GLY B O 1
ATOM 5530 N N . LEU B 1 56 ? 19.391 4.969 -22.469 1 95.88 56 LEU B N 1
ATOM 5531 C CA . LEU B 1 56 ? 19.797 6.336 -22.156 1 95.88 56 LEU B CA 1
ATOM 5532 C C . LEU B 1 56 ? 19.844 6.566 -20.656 1 95.88 56 LEU B C 1
ATOM 5534 O O . LEU B 1 56 ? 18.969 6.109 -19.922 1 95.88 56 LEU B O 1
ATOM 5538 N N . ASP B 1 57 ? 20.906 7.215 -20.203 1 92.62 57 ASP B N 1
ATOM 5539 C CA . ASP B 1 57 ? 20.984 7.531 -18.781 1 92.62 57 ASP B CA 1
ATOM 5540 C C . ASP B 1 57 ? 20.141 8.766 -18.453 1 92.62 57 ASP B C 1
ATOM 5542 O O . ASP B 1 57 ? 19.328 9.211 -19.266 1 92.62 57 ASP B O 1
ATOM 5546 N N . GLU B 1 58 ? 20.203 9.289 -17.219 1 84.88 58 GLU B N 1
ATOM 5547 C CA . GLU B 1 58 ? 19.375 10.383 -16.734 1 84.88 58 GLU B CA 1
ATOM 5548 C C . GLU B 1 58 ? 19.641 11.672 -17.516 1 84.88 58 GLU B C 1
ATOM 5550 O O . GLU B 1 58 ? 18.75 12.523 -17.625 1 84.88 58 GLU B O 1
ATOM 5555 N N . GLU B 1 59 ? 20.828 11.836 -18.062 1 88.25 59 GLU B N 1
ATOM 5556 C CA . GLU B 1 59 ? 21.188 13.023 -18.828 1 88.25 59 GLU B CA 1
ATOM 5557 C C . GLU B 1 59 ? 20.969 12.797 -20.328 1 88.25 59 GLU B C 1
ATOM 5559 O O . GLU B 1 59 ? 21.484 13.555 -21.156 1 88.25 59 GLU B O 1
ATOM 5564 N N . GLU B 1 60 ? 20.375 11.703 -20.703 1 91.31 60 GLU B N 1
ATOM 5565 C CA . GLU B 1 60 ? 20.031 11.359 -22.078 1 91.31 60 GLU B CA 1
ATOM 5566 C C . GLU B 1 60 ? 21.281 10.984 -22.875 1 91.31 60 GLU B C 1
ATOM 5568 O O . GLU B 1 60 ? 21.328 11.148 -24.094 1 91.31 60 GLU B O 1
ATOM 5573 N N . LYS B 1 61 ? 22.25 10.617 -22.109 1 95 61 LYS B N 1
ATOM 5574 C CA . LYS B 1 61 ? 23.438 10.086 -22.766 1 95 61 LYS B CA 1
ATOM 5575 C C . LYS B 1 61 ? 23.297 8.594 -23.047 1 95 61 LYS B C 1
ATOM 5577 O O . LYS B 1 61 ? 22.734 7.859 -22.219 1 95 61 LYS B O 1
ATOM 5582 N N . SER B 1 62 ? 23.891 8.188 -24.125 1 95.81 62 SER B N 1
ATOM 5583 C CA . SER B 1 62 ? 23.75 6.809 -24.562 1 95.81 62 SER B CA 1
ATOM 5584 C C . SER B 1 62 ? 24.469 5.848 -23.625 1 95.81 62 SER B C 1
ATOM 5586 O O . SER B 1 62 ? 25.562 6.148 -23.156 1 95.81 62 SER B O 1
ATOM 5588 N N . VAL B 1 63 ? 23.844 4.723 -23.375 1 96.75 63 VAL B N 1
ATOM 5589 C CA . VAL B 1 63 ? 24.422 3.605 -22.625 1 96.75 63 VAL B CA 1
ATOM 5590 C C . VAL B 1 63 ? 24.078 2.293 -23.344 1 96.75 63 VAL B C 1
ATOM 5592 O O . VAL B 1 63 ? 23.094 2.211 -24.078 1 96.75 63 VAL B O 1
ATOM 5595 N N . THR B 1 64 ? 24.953 1.353 -23.219 1 97.25 64 THR B N 1
ATOM 5596 C CA . THR B 1 64 ? 24.688 0.042 -23.797 1 97.25 64 THR B CA 1
ATOM 5597 C C . THR B 1 64 ? 24.875 -1.059 -22.766 1 97.25 64 THR B C 1
ATOM 5599 O O . THR B 1 64 ? 25.719 -0.958 -21.875 1 97.25 64 THR B O 1
ATOM 5602 N N . TYR B 1 65 ? 24.047 -1.999 -22.844 1 98.12 65 TYR B N 1
ATOM 5603 C CA . TYR B 1 65 ? 24.172 -3.205 -22.031 1 98.12 65 TYR B CA 1
ATOM 5604 C C . TYR B 1 65 ? 24.562 -4.402 -22.906 1 98.12 65 TYR B C 1
ATOM 5606 O O . TYR B 1 65 ? 24.016 -4.59 -23.984 1 98.12 65 TYR B O 1
ATOM 5614 N N . LYS B 1 66 ? 25.516 -5.168 -22.438 1 98.12 66 LYS B N 1
ATOM 5615 C CA . LYS B 1 66 ? 26 -6.328 -23.172 1 98.12 66 LYS B CA 1
ATOM 5616 C C . LYS B 1 66 ? 25.875 -7.602 -22.344 1 98.12 66 LYS B C 1
ATOM 5618 O O . LYS B 1 66 ? 26.125 -7.59 -21.141 1 98.12 66 LYS B O 1
ATOM 5623 N N . CYS B 1 67 ? 25.453 -8.648 -22.953 1 97.94 67 CYS B N 1
ATOM 5624 C CA . CYS B 1 67 ? 25.422 -9.961 -22.328 1 97.94 67 CYS B CA 1
ATOM 5625 C C . CYS B 1 67 ? 25.453 -11.07 -23.375 1 97.94 67 CYS B C 1
ATOM 5627 O O . CYS B 1 67 ? 25.078 -10.852 -24.516 1 97.94 67 CYS B O 1
ATOM 5629 N N . TYR B 1 68 ? 25.938 -12.172 -22.969 1 97.69 68 TYR B N 1
ATOM 5630 C CA . TYR B 1 68 ? 26 -13.344 -23.844 1 97.69 68 TYR B CA 1
ATOM 5631 C C . TYR B 1 68 ? 24.922 -14.352 -23.484 1 97.69 68 TYR B C 1
ATOM 5633 O O . TYR B 1 68 ? 24.578 -14.508 -22.312 1 97.69 68 TYR B O 1
ATOM 5641 N N . GLY B 1 69 ? 24.406 -15 -24.484 1 97.31 69 GLY B N 1
ATOM 5642 C CA . GLY B 1 69 ? 23.422 -16.047 -24.266 1 97.31 69 GLY B CA 1
ATOM 5643 C C . GLY B 1 69 ? 23.188 -16.922 -25.484 1 97.31 69 GLY B C 1
ATOM 5644 O O . GLY B 1 69 ? 24.016 -16.938 -26.406 1 97.31 69 GLY B O 1
ATOM 5645 N N . ARG B 1 70 ? 22.156 -17.656 -25.406 1 96.12 70 ARG B N 1
ATOM 5646 C CA . ARG B 1 70 ? 21.781 -18.531 -26.516 1 96.12 70 ARG B CA 1
ATOM 5647 C C . ARG B 1 70 ? 20.266 -18.641 -26.641 1 96.12 70 ARG B C 1
ATOM 5649 O O . ARG B 1 70 ? 19.531 -18.344 -25.688 1 96.12 70 ARG B O 1
ATOM 5656 N N . GLU B 1 71 ? 19.812 -18.938 -27.797 1 95.69 71 GLU B N 1
ATOM 5657 C CA . GLU B 1 71 ? 18.422 -19.297 -28.062 1 95.69 71 GLU B CA 1
ATOM 5658 C C . GLU B 1 71 ? 18.219 -20.797 -27.984 1 95.69 71 GLU B C 1
ATOM 5660 O O . GLU B 1 71 ? 18.922 -21.562 -28.672 1 95.69 71 GLU B O 1
ATOM 5665 N N . ARG B 1 72 ? 17.297 -21.219 -27.188 1 96.94 72 ARG B N 1
ATOM 5666 C CA . ARG B 1 72 ? 17.062 -22.641 -26.922 1 96.94 72 ARG B CA 1
ATOM 5667 C C . ARG B 1 72 ? 16.109 -23.234 -27.953 1 96.94 72 ARG B C 1
ATOM 5669 O O . ARG B 1 72 ? 15.211 -22.562 -28.438 1 96.94 72 ARG B O 1
ATOM 5676 N N . MET B 1 73 ? 16.312 -24.5 -28.203 1 96.25 73 MET B N 1
ATOM 5677 C CA . MET B 1 73 ? 15.375 -25.203 -29.078 1 96.25 73 MET B CA 1
ATOM 5678 C C . MET B 1 73 ? 13.984 -25.25 -28.453 1 96.25 73 MET B C 1
ATOM 5680 O O . MET B 1 73 ? 12.977 -25.188 -29.172 1 96.25 73 MET B O 1
ATOM 5684 N N . THR B 1 74 ? 14 -25.359 -27.203 1 98.19 74 THR B N 1
ATOM 5685 C CA . THR B 1 74 ? 12.758 -25.422 -26.438 1 98.19 74 THR B CA 1
ATOM 5686 C C . THR B 1 74 ? 12.008 -24.094 -26.516 1 98.19 74 THR B C 1
ATOM 5688 O O . THR B 1 74 ? 12.203 -23.203 -25.688 1 98.19 74 THR B O 1
ATOM 5691 N N . PHE B 1 75 ? 11.109 -23.953 -27.562 1 98.31 75 PHE B N 1
ATOM 5692 C CA . PHE B 1 75 ? 10.156 -22.875 -27.812 1 98.31 75 PHE B CA 1
ATOM 5693 C C . PHE B 1 75 ? 10.883 -21.578 -28.094 1 98.31 75 PHE B C 1
ATOM 5695 O O . PHE B 1 75 ? 10.297 -20.5 -27.984 1 98.31 75 PHE B O 1
ATOM 5702 N N . GLY B 1 76 ? 12.172 -21.641 -28.359 1 97.56 76 GLY B N 1
ATOM 5703 C CA . GLY B 1 76 ? 12.914 -20.438 -28.688 1 97.56 76 GLY B CA 1
ATOM 5704 C C . GLY B 1 76 ? 13.25 -19.578 -27.484 1 97.56 76 GLY B C 1
ATOM 5705 O O . GLY B 1 76 ? 13.586 -18.406 -27.625 1 97.56 76 GLY B O 1
ATOM 5706 N N . ARG B 1 77 ? 13.219 -20.125 -26.328 1 97.75 77 ARG B N 1
ATOM 5707 C CA . ARG B 1 77 ? 13.516 -19.391 -25.109 1 97.75 77 ARG B CA 1
ATOM 5708 C C . ARG B 1 77 ? 14.953 -18.859 -25.109 1 97.75 77 ARG B C 1
ATOM 5710 O O . ARG B 1 77 ? 15.836 -19.469 -25.734 1 97.75 77 ARG B O 1
ATOM 5717 N N . ILE B 1 78 ? 15.164 -17.734 -24.5 1 97.19 78 ILE B N 1
ATOM 5718 C CA . ILE B 1 78 ? 16.484 -17.125 -24.406 1 97.19 78 ILE B CA 1
ATOM 5719 C C . ILE B 1 78 ? 17.109 -17.469 -23.062 1 97.19 78 ILE B C 1
ATOM 5721 O O . ILE B 1 78 ? 16.484 -17.328 -22.016 1 97.19 78 ILE B O 1
ATOM 5725 N N . SER B 1 79 ? 18.297 -18 -23.078 1 97.25 79 SER B N 1
ATOM 5726 C CA . SER B 1 79 ? 19.078 -18.25 -21.875 1 97.25 79 SER B CA 1
ATOM 5727 C C . SER B 1 79 ? 20.359 -17.453 -21.859 1 97.25 79 SER B C 1
ATOM 5729 O O . SER B 1 79 ? 21.188 -17.594 -22.766 1 97.25 79 SER B O 1
ATOM 5731 N N . LEU B 1 80 ? 20.547 -16.641 -20.859 1 97.12 80 LEU B N 1
ATOM 5732 C CA . LEU B 1 80 ? 21.781 -15.883 -20.734 1 97.12 80 LEU B CA 1
ATOM 5733 C C . LEU B 1 80 ? 22.844 -16.703 -20.016 1 97.12 80 LEU B C 1
ATOM 5735 O O . LEU B 1 80 ? 22.547 -17.422 -19.062 1 97.12 80 LEU B O 1
ATOM 5739 N N . ASP B 1 81 ? 24.109 -16.531 -20.438 1 94.06 81 ASP B N 1
ATOM 5740 C CA . ASP B 1 81 ? 25.234 -17.312 -19.906 1 94.06 81 ASP B CA 1
ATOM 5741 C C . ASP B 1 81 ? 26.266 -16.406 -19.25 1 94.06 81 ASP B C 1
ATOM 5743 O O . ASP B 1 81 ? 27.328 -16.875 -18.844 1 94.06 81 ASP B O 1
ATOM 5747 N N . SER B 1 82 ? 25.984 -15.156 -19.234 1 94.62 82 SER B N 1
ATOM 5748 C CA . SER B 1 82 ? 26.953 -14.211 -18.672 1 94.62 82 SER B CA 1
ATOM 5749 C C . SER B 1 82 ? 26.266 -13.164 -17.812 1 94.62 82 SER B C 1
ATOM 5751 O O . SER B 1 82 ? 25.047 -13.078 -17.797 1 94.62 82 SER B O 1
ATOM 5753 N N . LEU B 1 83 ? 27.078 -12.461 -17.109 1 96.69 83 LEU B N 1
ATOM 5754 C CA . LEU B 1 83 ? 26.594 -11.273 -16.422 1 96.69 83 LEU B CA 1
ATOM 5755 C C . LEU B 1 83 ? 26.172 -10.195 -17.406 1 96.69 83 LEU B C 1
ATOM 5757 O O . LEU B 1 83 ? 26.562 -10.234 -18.578 1 96.69 83 LEU B O 1
ATOM 5761 N N . ILE B 1 84 ? 25.375 -9.359 -16.984 1 97.88 84 ILE B N 1
ATOM 5762 C CA . ILE B 1 84 ? 24.953 -8.211 -17.781 1 97.88 84 ILE B CA 1
ATOM 5763 C C . ILE B 1 84 ? 25.875 -7.023 -17.484 1 97.88 84 ILE B C 1
ATOM 5765 O O . ILE B 1 84 ? 25.969 -6.578 -16.344 1 97.88 84 ILE B O 1
ATOM 5769 N N . VAL B 1 85 ? 26.531 -6.508 -18.5 1 98.19 85 VAL B N 1
ATOM 5770 C CA . VAL B 1 85 ? 27.547 -5.477 -18.328 1 98.19 85 VAL B CA 1
ATOM 5771 C C . VAL B 1 85 ? 27.031 -4.148 -18.891 1 98.19 85 VAL B C 1
ATOM 5773 O O . VAL B 1 85 ? 26.594 -4.078 -20.031 1 98.19 85 VAL B O 1
ATOM 5776 N N . ARG B 1 86 ? 26.984 -3.168 -18.078 1 97.5 86 ARG B N 1
ATOM 5777 C CA . ARG B 1 86 ? 26.672 -1.805 -18.5 1 97.5 86 ARG B CA 1
ATOM 5778 C C . ARG B 1 86 ? 27.906 -1.099 -19.047 1 97.5 86 ARG B C 1
ATOM 5780 O O . ARG B 1 86 ? 28.969 -1.134 -18.438 1 97.5 86 ARG B O 1
ATOM 5787 N N . VAL B 1 87 ? 27.797 -0.522 -20.25 1 97.12 87 VAL B N 1
ATOM 5788 C CA . VAL B 1 87 ? 28.922 0.123 -20.922 1 97.12 87 VAL B CA 1
ATOM 5789 C C . VAL B 1 87 ? 28.578 1.585 -21.203 1 97.12 87 VAL B C 1
ATOM 5791 O O . VAL B 1 87 ? 27.641 1.878 -21.938 1 97.12 87 VAL B O 1
ATOM 5794 N N . GLN B 1 88 ? 29.312 2.447 -20.688 1 94.25 88 GLN B N 1
ATOM 5795 C CA . GLN B 1 88 ? 29.312 3.865 -21.031 1 94.25 88 GLN B CA 1
ATOM 5796 C C . GLN B 1 88 ? 30.734 4.422 -21.047 1 94.25 88 GLN B C 1
ATOM 5798 O O . GLN B 1 88 ? 31.531 4.078 -21.938 1 94.25 88 GLN B O 1
ATOM 5803 N N . ASP B 1 89 ? 31.172 5.172 -19.938 1 89.25 89 ASP B N 1
ATOM 5804 C CA . ASP B 1 89 ? 32.562 5.547 -19.828 1 89.25 89 ASP B CA 1
ATOM 5805 C C . ASP B 1 89 ? 33.438 4.363 -19.375 1 89.25 89 ASP B C 1
ATOM 5807 O O . ASP B 1 89 ? 34.562 4.184 -19.844 1 89.25 89 ASP B O 1
ATOM 5811 N N . GLU B 1 90 ? 32.844 3.553 -18.531 1 91.75 90 GLU B N 1
ATOM 5812 C CA . GLU B 1 90 ? 33.438 2.314 -18.047 1 91.75 90 GLU B CA 1
ATOM 5813 C C . GLU B 1 90 ? 32.5 1.134 -18.219 1 91.75 90 GLU B C 1
ATOM 5815 O O . GLU B 1 90 ? 31.297 1.322 -18.469 1 91.75 90 GLU B O 1
ATOM 5820 N N . GLN B 1 91 ? 33.156 -0.047 -18.203 1 94.75 91 GLN B N 1
ATOM 5821 C CA . GLN B 1 91 ? 32.344 -1.27 -18.25 1 94.75 91 GLN B CA 1
ATOM 5822 C C . GLN B 1 91 ? 32.25 -1.905 -16.859 1 94.75 91 GLN B C 1
ATOM 5824 O O . GLN B 1 91 ? 33.281 -2.076 -16.172 1 94.75 91 GLN B O 1
ATOM 5829 N N . GLN B 1 92 ? 31.062 -2.07 -16.438 1 95.5 92 GLN B N 1
ATOM 5830 C CA . GLN B 1 92 ? 30.844 -2.695 -15.141 1 95.5 92 GLN B CA 1
ATOM 5831 C C . GLN B 1 92 ? 29.562 -3.516 -15.141 1 95.5 92 GLN B C 1
ATOM 5833 O O . GLN B 1 92 ? 28.625 -3.23 -15.898 1 95.5 92 GLN B O 1
ATOM 5838 N N . GLU B 1 93 ? 29.516 -4.535 -14.281 1 96.38 93 GLU B N 1
ATOM 5839 C CA . GLU B 1 93 ? 28.281 -5.293 -14.102 1 96.38 93 GLU B CA 1
ATOM 5840 C C . GLU B 1 93 ? 27.156 -4.402 -13.586 1 96.38 93 GLU B C 1
ATOM 5842 O O . GLU B 1 93 ? 27.375 -3.59 -12.68 1 96.38 93 GLU B O 1
ATOM 5847 N N . ILE B 1 94 ? 26.047 -4.504 -14.156 1 94.75 94 ILE B N 1
ATOM 5848 C CA . ILE B 1 94 ? 24.906 -3.736 -13.672 1 94.75 94 ILE B CA 1
ATOM 5849 C C . ILE B 1 94 ? 24.516 -4.203 -12.273 1 94.75 94 ILE B C 1
ATOM 5851 O O . ILE B 1 94 ? 24.484 -5.406 -12 1 94.75 94 ILE B O 1
ATOM 5855 N N . GLN B 1 95 ? 24.281 -3.246 -11.383 1 91.19 95 GLN B N 1
ATOM 5856 C CA . GLN B 1 95 ? 24.016 -3.602 -9.992 1 91.19 95 GLN B CA 1
ATOM 5857 C C . GLN B 1 95 ? 22.562 -3.277 -9.609 1 91.19 95 GLN B C 1
ATOM 5859 O O . GLN B 1 95 ? 22.078 -3.719 -8.57 1 91.19 95 GLN B O 1
ATOM 5864 N N . SER B 1 96 ? 21.891 -2.518 -10.445 1 91.44 96 SER B N 1
ATOM 5865 C CA . SER B 1 96 ? 20.547 -2.059 -10.109 1 91.44 96 SER B CA 1
ATOM 5866 C C . SER B 1 96 ? 19.547 -2.441 -11.188 1 91.44 96 SER B C 1
ATOM 5868 O O . SER B 1 96 ? 19.688 -2.035 -12.344 1 91.44 96 SER B O 1
ATOM 5870 N N . VAL B 1 97 ? 18.547 -3.191 -10.773 1 94.25 97 VAL B N 1
ATOM 5871 C CA . VAL B 1 97 ? 17.5 -3.582 -11.711 1 94.25 97 VAL B CA 1
ATOM 5872 C C . VAL B 1 97 ? 16.703 -2.352 -12.148 1 94.25 97 VAL B C 1
ATOM 5874 O O . VAL B 1 97 ? 16.328 -2.232 -13.32 1 94.25 97 VAL B O 1
ATOM 5877 N N . SER B 1 98 ? 16.453 -1.395 -11.203 1 92.31 98 SER B N 1
ATOM 5878 C CA . SER B 1 98 ? 15.719 -0.169 -11.516 1 92.31 98 SER B CA 1
ATOM 5879 C C . SER B 1 98 ? 16.484 0.699 -12.508 1 92.31 98 SER B C 1
ATOM 5881 O O . SER B 1 98 ? 15.898 1.292 -13.406 1 92.31 98 SER B O 1
ATOM 5883 N N . GLN B 1 99 ? 17.797 0.788 -12.305 1 92.31 99 GLN B N 1
ATOM 5884 C CA . GLN B 1 99 ? 18.609 1.562 -13.242 1 92.31 99 GLN B CA 1
ATOM 5885 C C . GLN B 1 99 ? 18.531 0.985 -14.648 1 92.31 99 GLN B C 1
ATOM 5887 O O . GLN B 1 99 ? 18.391 1.728 -15.625 1 92.31 99 GLN B O 1
ATOM 5892 N N . PHE B 1 100 ? 18.656 -0.319 -14.734 1 95.38 100 PHE B N 1
ATOM 5893 C CA . PHE B 1 100 ? 18.562 -0.982 -16.031 1 95.38 100 PHE B CA 1
ATOM 5894 C C . PHE B 1 100 ? 17.25 -0.635 -16.719 1 95.38 100 PHE B C 1
ATOM 5896 O O . PHE B 1 100 ? 17.25 -0.21 -17.875 1 95.38 100 PHE B O 1
ATOM 5903 N N . LEU B 1 101 ? 16.141 -0.8 -16.047 1 95.69 101 LEU B N 1
ATOM 5904 C CA . LEU B 1 101 ? 14.82 -0.567 -16.625 1 95.69 101 LEU B CA 1
ATOM 5905 C C . LEU B 1 101 ? 14.648 0.896 -17.016 1 95.69 101 LEU B C 1
ATOM 5907 O O . LEU B 1 101 ? 14.141 1.194 -18.109 1 95.69 101 LEU B O 1
ATOM 5911 N N . GLU B 1 102 ? 15.039 1.814 -16.156 1 93.06 102 GLU B N 1
ATOM 5912 C CA . GLU B 1 102 ? 14.898 3.24 -16.453 1 93.06 102 GLU B CA 1
ATOM 5913 C C . GLU B 1 102 ? 15.672 3.629 -17.703 1 93.06 102 GLU B C 1
ATOM 5915 O O . GLU B 1 102 ? 15.164 4.363 -18.547 1 93.06 102 GLU B O 1
ATOM 5920 N N . GLU B 1 103 ? 16.875 3.119 -17.781 1 94.75 103 GLU B N 1
ATOM 5921 C CA . GLU B 1 103 ? 17.734 3.498 -18.906 1 94.75 103 GLU B CA 1
ATOM 5922 C C . GLU B 1 103 ? 17.266 2.871 -20.203 1 94.75 103 GLU B C 1
ATOM 5924 O O . GLU B 1 103 ? 17.281 3.518 -21.25 1 94.75 103 GLU B O 1
ATOM 5929 N N . VAL B 1 104 ? 16.859 1.64 -20.156 1 96.31 104 VAL B N 1
ATOM 5930 C CA . VAL B 1 104 ? 16.438 0.926 -21.359 1 96.31 104 VAL B CA 1
ATOM 5931 C C . VAL B 1 104 ? 15.094 1.472 -21.844 1 96.31 104 VAL B C 1
ATOM 5933 O O . VAL B 1 104 ? 14.883 1.632 -23.047 1 96.31 104 VAL B O 1
ATOM 5936 N N . PHE B 1 105 ? 14.219 1.822 -20.984 1 95 105 PHE B N 1
ATOM 5937 C CA . PHE B 1 105 ? 12.859 2.178 -21.391 1 95 105 PHE B CA 1
ATOM 5938 C C . PHE B 1 105 ? 12.734 3.684 -21.578 1 95 105 PHE B C 1
ATOM 5940 O O . PHE B 1 105 ? 11.641 4.188 -21.859 1 95 105 PHE B O 1
ATOM 5947 N N . ARG B 1 106 ? 13.727 4.438 -21.359 1 91.75 106 ARG B N 1
ATOM 5948 C CA . ARG B 1 106 ? 13.734 5.816 -21.828 1 91.75 106 ARG B CA 1
ATOM 5949 C C . ARG B 1 106 ? 13.664 5.871 -23.359 1 91.75 106 ARG B C 1
ATOM 5951 O O . ARG B 1 106 ? 13.188 6.852 -23.922 1 91.75 106 ARG B O 1
ATOM 5958 N N . VAL B 1 107 ? 14.102 4.832 -24.016 1 86.81 107 VAL B N 1
ATOM 5959 C CA . VAL B 1 107 ? 14.086 4.77 -25.469 1 86.81 107 VAL B CA 1
ATOM 5960 C C . VAL B 1 107 ? 12.844 4.027 -25.938 1 86.81 107 VAL B C 1
ATOM 5962 O O . VAL B 1 107 ? 12.484 4.094 -27.109 1 86.81 107 VAL B O 1
ATOM 5965 N N . ALA B 1 108 ? 12.172 3.346 -25.125 1 78.38 108 ALA B N 1
ATOM 5966 C CA . ALA B 1 108 ? 10.969 2.596 -25.453 1 78.38 108 ALA B CA 1
ATOM 5967 C C . ALA B 1 108 ? 9.75 3.148 -24.719 1 78.38 108 ALA B C 1
ATOM 5969 O O . ALA B 1 108 ? 9.852 3.514 -23.531 1 78.38 108 ALA B O 1
ATOM 5970 N N . SER B 1 109 ? 8.727 3.369 -25.359 1 79.12 109 SER B N 1
ATOM 5971 C CA . SER B 1 109 ? 7.543 4.008 -24.781 1 79.12 109 SER B CA 1
ATOM 5972 C C . SER B 1 109 ? 6.836 3.082 -23.797 1 79.12 109 SER B C 1
ATOM 5974 O O . SER B 1 109 ? 6.398 1.992 -24.172 1 79.12 109 SER B O 1
ATOM 5976 N N . VAL B 1 110 ? 6.809 3.262 -22.547 1 89.06 110 VAL B N 1
ATOM 5977 C CA . VAL B 1 110 ? 6.059 2.59 -21.5 1 89.06 110 VAL B CA 1
ATOM 5978 C C . VAL B 1 110 ? 5.5 3.621 -20.516 1 89.06 110 VAL B C 1
ATOM 5980 O O . VAL B 1 110 ? 6.113 4.664 -20.281 1 89.06 110 VAL B O 1
ATOM 5983 N N . GLU B 1 111 ? 4.27 3.379 -20.141 1 87.56 111 GLU B N 1
ATOM 5984 C CA . GLU B 1 111 ? 3.695 4.262 -19.125 1 87.56 111 GLU B CA 1
ATOM 5985 C C . GLU B 1 111 ? 4.531 4.25 -17.844 1 87.56 111 GLU B C 1
ATOM 5987 O O . GLU B 1 111 ? 4.898 3.186 -17.344 1 87.56 111 GLU B O 1
ATOM 5992 N N . GLN B 1 112 ? 4.836 5.395 -17.312 1 87.12 112 GLN B N 1
ATOM 5993 C CA . GLN B 1 112 ? 5.73 5.535 -16.172 1 87.12 112 GLN B CA 1
ATOM 5994 C C . GLN B 1 112 ? 5.18 4.805 -14.945 1 87.12 112 GLN B C 1
ATOM 5996 O O . GLN B 1 112 ? 5.934 4.184 -14.195 1 87.12 112 GLN B O 1
ATOM 6001 N N . ALA B 1 113 ? 3.873 4.918 -14.789 1 84.69 113 ALA B N 1
ATOM 6002 C CA . ALA B 1 113 ? 3.262 4.262 -13.633 1 84.69 113 ALA B CA 1
ATOM 6003 C C . ALA B 1 113 ? 3.477 2.752 -13.68 1 84.69 113 ALA B C 1
ATOM 6005 O O . ALA B 1 113 ? 3.723 2.119 -12.648 1 84.69 113 ALA B O 1
ATOM 6006 N N . LYS B 1 114 ? 3.359 2.221 -14.828 1 89.94 114 LYS B N 1
ATOM 6007 C CA . LYS B 1 114 ? 3.584 0.788 -15.008 1 89.94 114 LYS B CA 1
ATOM 6008 C C . LYS B 1 114 ? 5.047 0.428 -14.766 1 89.94 114 LYS B C 1
ATOM 6010 O O . LYS B 1 114 ? 5.348 -0.583 -14.125 1 89.94 114 LYS B O 1
ATOM 6015 N N . LEU B 1 115 ? 5.863 1.257 -15.289 1 92.88 115 LEU B N 1
ATOM 6016 C CA . LEU B 1 115 ? 7.297 1.033 -15.109 1 92.88 115 LEU B CA 1
ATOM 6017 C C . LEU B 1 115 ? 7.676 1.089 -13.633 1 92.88 115 LEU B C 1
ATOM 6019 O O . LEU B 1 115 ? 8.414 0.231 -13.141 1 92.88 115 LEU B O 1
ATOM 6023 N N . ASP B 1 116 ? 7.152 2.029 -12.93 1 89.69 116 ASP B N 1
ATOM 6024 C CA . ASP B 1 116 ? 7.422 2.186 -11.5 1 89.69 116 ASP B CA 1
ATOM 6025 C C . ASP B 1 116 ? 6.926 0.975 -10.711 1 89.69 116 ASP B C 1
ATOM 6027 O O . ASP B 1 116 ? 7.625 0.477 -9.828 1 89.69 116 ASP B O 1
ATOM 6031 N N . SER B 1 117 ? 5.754 0.627 -11.07 1 90.06 117 SER B N 1
ATOM 6032 C CA . SER B 1 117 ? 5.168 -0.522 -10.391 1 90.06 117 SER B CA 1
ATOM 6033 C C . SER B 1 117 ? 5.992 -1.783 -10.617 1 90.06 117 SER B C 1
ATOM 6035 O O . SER B 1 117 ? 6.215 -2.564 -9.695 1 90.06 117 SER B O 1
ATOM 6037 N N . PHE B 1 118 ? 6.406 -1.934 -11.828 1 93.44 118 PHE B N 1
ATOM 6038 C CA . PHE B 1 118 ? 7.188 -3.119 -12.164 1 93.44 118 PHE B CA 1
ATOM 6039 C C . PHE B 1 118 ? 8.539 -3.092 -11.461 1 93.44 118 PHE B C 1
ATOM 6041 O O . PHE B 1 118 ? 8.992 -4.105 -10.93 1 93.44 118 PHE B O 1
ATOM 6048 N N . MET B 1 119 ? 9.211 -1.996 -11.453 1 93.44 119 MET B N 1
ATOM 6049 C CA . MET B 1 119 ? 10.477 -1.843 -10.734 1 93.44 119 MET B CA 1
ATOM 6050 C C . MET B 1 119 ? 10.32 -2.191 -9.258 1 93.44 119 MET B C 1
ATOM 6052 O O . MET B 1 119 ? 11.156 -2.891 -8.688 1 93.44 119 MET B O 1
ATOM 6056 N N . HIS B 1 120 ? 9.242 -1.775 -8.703 1 91.62 120 HIS B N 1
ATOM 6057 C CA . HIS B 1 120 ? 8.969 -2.066 -7.301 1 91.62 120 HIS B CA 1
ATOM 6058 C C . HIS B 1 120 ? 8.805 -3.566 -7.07 1 91.62 120 HIS B C 1
ATOM 6060 O O . HIS B 1 120 ? 9.328 -4.109 -6.094 1 91.62 120 HIS B O 1
ATOM 6066 N N . GLU B 1 121 ? 8.156 -4.207 -7.938 1 94 121 GLU B N 1
ATOM 6067 C CA . GLU B 1 121 ? 7.973 -5.652 -7.832 1 94 121 GLU B CA 1
ATOM 6068 C C . GLU B 1 121 ? 9.312 -6.387 -7.883 1 94 121 GLU B C 1
ATOM 6070 O O . GLU B 1 121 ? 9.531 -7.34 -7.133 1 94 121 GLU B O 1
ATOM 6075 N N . LEU B 1 122 ? 10.141 -5.953 -8.75 1 95.75 122 LEU B N 1
ATOM 6076 C CA . LEU B 1 122 ? 11.445 -6.602 -8.883 1 95.75 122 LEU B CA 1
ATOM 6077 C C . LEU B 1 122 ? 12.297 -6.375 -7.641 1 95.75 122 LEU B C 1
ATOM 6079 O O . LEU B 1 122 ? 12.961 -7.297 -7.168 1 95.75 122 LEU B O 1
ATOM 6083 N N . GLU B 1 123 ? 12.258 -5.188 -7.125 1 94.25 123 GLU B N 1
ATOM 6084 C CA . GLU B 1 123 ? 13.008 -4.887 -5.906 1 94.25 123 GLU B CA 1
ATOM 6085 C C . GLU B 1 123 ? 12.492 -5.715 -4.727 1 94.25 123 GLU B C 1
ATOM 6087 O O . GLU B 1 123 ? 13.281 -6.207 -3.918 1 94.25 123 GLU B O 1
ATOM 6092 N N . GLN B 1 124 ? 11.211 -5.848 -4.656 1 94.81 124 GLN B N 1
ATOM 6093 C CA . GLN B 1 124 ? 10.617 -6.672 -3.609 1 94.81 124 GLN B CA 1
ATOM 6094 C C . GLN B 1 124 ? 11.008 -8.141 -3.777 1 94.81 124 GLN B C 1
ATOM 6096 O O . GLN B 1 124 ? 11.227 -8.844 -2.791 1 94.81 124 GLN B O 1
ATOM 6101 N N . THR B 1 125 ? 11.062 -8.539 -5.02 1 96.62 125 THR B N 1
ATOM 6102 C CA . THR B 1 125 ? 11.484 -9.906 -5.289 1 96.62 125 THR B CA 1
ATOM 6103 C C . THR B 1 125 ? 12.914 -10.133 -4.809 1 96.62 125 THR B C 1
ATOM 6105 O O . THR B 1 125 ? 13.195 -11.125 -4.129 1 96.62 125 THR B O 1
ATOM 6108 N N . ILE B 1 126 ? 13.797 -9.219 -5.148 1 97.31 126 ILE B N 1
ATOM 6109 C CA . ILE B 1 126 ? 15.188 -9.32 -4.715 1 97.31 126 ILE B CA 1
ATOM 6110 C C . ILE B 1 126 ? 15.25 -9.344 -3.188 1 97.31 126 ILE B C 1
ATOM 6112 O O . ILE B 1 126 ? 15.922 -10.195 -2.598 1 97.31 126 ILE B O 1
ATOM 6116 N N . PHE B 1 127 ? 14.539 -8.492 -2.549 1 96.88 127 PHE B N 1
ATOM 6117 C CA . PHE B 1 127 ? 14.531 -8.344 -1.098 1 96.88 127 PHE B CA 1
ATOM 6118 C C . PHE B 1 127 ? 14.055 -9.625 -0.426 1 96.88 127 PHE B C 1
ATOM 6120 O O . PHE B 1 127 ? 14.75 -10.18 0.425 1 96.88 127 PHE B O 1
ATOM 6127 N N . LYS B 1 128 ? 12.953 -10.148 -0.767 1 96.75 128 LYS B N 1
ATOM 6128 C CA . LYS B 1 128 ? 12.328 -11.273 -0.082 1 96.75 128 LYS B CA 1
ATOM 6129 C C . LYS B 1 128 ? 13.023 -12.586 -0.434 1 96.75 128 LYS B C 1
ATOM 6131 O O . LYS B 1 128 ? 13.133 -13.484 0.407 1 96.75 128 LYS B O 1
ATOM 6136 N N . ASP B 1 129 ? 13.453 -12.695 -1.712 1 96.69 129 ASP B N 1
ATOM 6137 C CA . ASP B 1 129 ? 14.18 -13.914 -2.064 1 96.69 129 ASP B CA 1
ATOM 6138 C C . ASP B 1 129 ? 15.547 -13.961 -1.383 1 96.69 129 ASP B C 1
ATOM 6140 O O . ASP B 1 129 ? 16.047 -15.031 -1.047 1 96.69 129 ASP B O 1
ATOM 6144 N N . THR B 1 130 ? 16.203 -12.773 -1.232 1 97.44 130 THR B N 1
ATOM 6145 C CA . THR B 1 130 ? 17.469 -12.719 -0.509 1 97.44 130 THR B CA 1
ATOM 6146 C C . THR B 1 130 ? 17.312 -13.266 0.907 1 97.44 130 THR B C 1
ATOM 6148 O O . THR B 1 130 ? 18.125 -14.07 1.366 1 97.44 130 THR B O 1
ATOM 6151 N N . ILE B 1 131 ? 16.281 -12.82 1.598 1 96.44 131 ILE B N 1
ATOM 6152 C CA . ILE B 1 131 ? 16 -13.281 2.955 1 96.44 131 ILE B CA 1
ATOM 6153 C C . ILE B 1 131 ? 15.781 -14.789 2.959 1 96.44 131 ILE B C 1
ATOM 6155 O O . ILE B 1 131 ? 16.344 -15.5 3.793 1 96.44 131 ILE B O 1
ATOM 6159 N N . ALA B 1 132 ? 14.984 -15.289 1.999 1 95.25 132 ALA B N 1
ATOM 6160 C CA . ALA B 1 132 ? 14.672 -16.703 1.919 1 95.25 132 ALA B CA 1
ATOM 6161 C C . ALA B 1 132 ? 15.922 -17.531 1.651 1 95.25 132 ALA B C 1
ATOM 6163 O O . ALA B 1 132 ? 16.156 -18.547 2.305 1 95.25 132 ALA B O 1
ATOM 6164 N N . GLN B 1 133 ? 16.719 -17.094 0.68 1 95.38 133 GLN B N 1
ATOM 6165 C CA . GLN B 1 133 ? 17.938 -17.812 0.322 1 95.38 133 GLN B CA 1
ATOM 6166 C C . GLN B 1 133 ? 18.938 -17.797 1.466 1 95.38 133 GLN B C 1
ATOM 6168 O O . GLN B 1 133 ? 19.609 -18.797 1.725 1 95.38 133 GLN B O 1
ATOM 6173 N N . TYR B 1 134 ? 19.062 -16.672 2.131 1 95.44 134 TYR B N 1
ATOM 6174 C CA . TYR B 1 134 ? 19.969 -16.562 3.271 1 95.44 134 TYR B CA 1
ATOM 6175 C C . TYR B 1 134 ? 19.594 -17.562 4.363 1 95.44 134 TYR B C 1
ATOM 6177 O O . TYR B 1 134 ? 20.453 -18.234 4.922 1 95.44 134 TYR B O 1
ATOM 6185 N N . GLU B 1 135 ? 18.297 -17.625 4.688 1 92.81 135 GLU B N 1
ATOM 6186 C CA . GLU B 1 135 ? 17.812 -18.562 5.695 1 92.81 135 GLU B CA 1
ATOM 6187 C C . GLU B 1 135 ? 18.047 -20.016 5.262 1 92.81 135 GLU B C 1
ATOM 6189 O O . GLU B 1 135 ? 18.422 -20.859 6.078 1 92.81 135 GLU B O 1
ATOM 6194 N N . ARG B 1 136 ? 17.781 -20.297 4 1 89.56 136 ARG B N 1
ATOM 6195 C CA . ARG B 1 136 ? 18 -21.641 3.465 1 89.56 136 ARG B CA 1
ATOM 6196 C C . ARG B 1 136 ? 19.469 -22.031 3.59 1 89.56 136 ARG B C 1
ATOM 6198 O O . ARG B 1 136 ? 19.781 -23.172 3.979 1 89.56 136 ARG B O 1
ATOM 6205 N N . ASN B 1 137 ? 20.344 -21.156 3.254 1 89.31 137 ASN B N 1
ATOM 6206 C CA . ASN B 1 137 ? 21.766 -21.438 3.236 1 89.31 137 ASN B CA 1
ATOM 6207 C C . ASN B 1 137 ? 22.328 -21.625 4.645 1 89.31 137 ASN B C 1
ATOM 6209 O O . ASN B 1 137 ? 23.359 -22.266 4.832 1 89.31 137 ASN B O 1
ATOM 6213 N N . ASN B 1 138 ? 21.641 -21.094 5.586 1 84.62 138 ASN B N 1
ATOM 6214 C CA . ASN B 1 138 ? 22.125 -21.203 6.961 1 84.62 138 ASN B CA 1
ATOM 6215 C C . ASN B 1 138 ? 21.422 -22.328 7.711 1 84.62 138 ASN B C 1
ATOM 6217 O O . ASN B 1 138 ? 21.75 -22.594 8.875 1 84.62 138 ASN B O 1
ATOM 6221 N N . LYS B 1 139 ? 20.453 -22.922 7.094 1 76.94 139 LYS B N 1
ATOM 6222 C CA . LYS B 1 139 ? 19.75 -24.031 7.719 1 76.94 139 LYS B CA 1
ATOM 6223 C C . LYS B 1 139 ? 20.375 -25.359 7.328 1 76.94 139 LYS B C 1
ATOM 6225 O O . LYS B 1 139 ? 21.016 -25.469 6.281 1 76.94 139 LYS B O 1
ATOM 6230 N N . LYS B 1 140 ? 20.203 -26.25 8.25 1 65.94 140 LYS B N 1
ATOM 6231 C CA . LYS B 1 140 ? 20.672 -27.609 8.023 1 65.94 140 LYS B CA 1
ATOM 6232 C C . LYS B 1 140 ? 19.844 -28.312 6.957 1 65.94 140 LYS B C 1
ATOM 6234 O O . LYS B 1 140 ? 18.656 -28.031 6.805 1 65.94 140 LYS B O 1
ATOM 6239 N N . GLU B 1 141 ? 20.422 -29.188 6.18 1 65.56 141 GLU B N 1
ATOM 6240 C CA . GLU B 1 141 ? 19.875 -29.922 5.043 1 65.56 141 GLU B CA 1
ATOM 6241 C C . GLU B 1 141 ? 18.828 -30.922 5.496 1 65.56 141 GLU B C 1
ATOM 6243 O O . GLU B 1 141 ? 18.953 -31.531 6.562 1 65.56 141 GLU B O 1
ATOM 6248 N N . TYR B 1 142 ? 17.609 -30.812 4.852 1 60.03 142 TYR B N 1
ATOM 6249 C CA . TYR B 1 142 ? 16.625 -31.844 5.129 1 60.03 142 TYR B CA 1
ATOM 6250 C C . TYR B 1 142 ? 16.75 -33 4.141 1 60.03 142 TYR B C 1
ATOM 6252 O O . TYR B 1 142 ? 16.875 -32.781 2.934 1 60.03 142 TYR B O 1
ATOM 6260 N N . THR B 1 143 ? 16.938 -34.25 4.59 1 58.47 143 THR B N 1
ATOM 6261 C CA . THR B 1 143 ? 17.156 -35.406 3.762 1 58.47 143 THR B CA 1
ATOM 6262 C C . THR B 1 143 ? 15.844 -35.938 3.213 1 58.47 143 THR B C 1
ATOM 6264 O O . THR B 1 143 ? 15.766 -36.344 2.051 1 58.47 143 THR B O 1
ATOM 6267 N N . GLN B 1 144 ? 14.898 -36.344 4.035 1 60.91 144 GLN B N 1
ATOM 6268 C CA . GLN B 1 144 ? 13.648 -36.906 3.557 1 60.91 144 GLN B CA 1
ATOM 6269 C C . GLN B 1 144 ? 12.531 -35.875 3.512 1 60.91 144 GLN B C 1
ATOM 6271 O O . GLN B 1 144 ? 12.18 -35.281 4.539 1 60.91 144 GLN B O 1
ATOM 6276 N N . LYS B 1 145 ? 12.102 -35.75 2.121 1 78.31 145 LYS B N 1
ATOM 6277 C CA . LYS B 1 145 ? 11.148 -34.656 2.059 1 78.31 145 LYS B CA 1
ATOM 6278 C C . LYS B 1 145 ? 9.766 -35.156 1.629 1 78.31 145 LYS B C 1
ATOM 6280 O O . LYS B 1 145 ? 9.633 -35.812 0.607 1 78.31 145 LYS B O 1
ATOM 6285 N N . SER B 1 146 ? 8.805 -35.188 2.541 1 84.94 146 SER B N 1
ATOM 6286 C CA . SER B 1 146 ? 7.398 -35.375 2.219 1 84.94 146 SER B CA 1
ATOM 6287 C C . SER B 1 146 ? 6.887 -34.312 1.272 1 84.94 146 SER B C 1
ATOM 6289 O O . SER B 1 146 ? 7.586 -33.312 1.003 1 84.94 146 SER B O 1
ATOM 6291 N N . TYR B 1 147 ? 5.719 -34.594 0.67 1 92.5 147 TYR B N 1
ATOM 6292 C CA . TYR B 1 147 ? 5.086 -33.625 -0.198 1 92.5 147 TYR B CA 1
ATOM 6293 C C . TYR B 1 147 ? 5.012 -32.25 0.486 1 92.5 147 TYR B C 1
ATOM 6295 O O . TYR B 1 147 ? 5.363 -31.234 -0.112 1 92.5 147 TYR B O 1
ATOM 6303 N N . ASP B 1 148 ? 4.57 -32.312 1.732 1 91 148 ASP B N 1
ATOM 6304 C CA . ASP B 1 148 ? 4.387 -31.094 2.494 1 91 148 ASP B CA 1
ATOM 6305 C C . ASP B 1 148 ? 5.719 -30.375 2.699 1 91 148 ASP B C 1
ATOM 6307 O O . ASP B 1 148 ? 5.777 -29.141 2.646 1 91 148 ASP B O 1
ATOM 6311 N N . GLU B 1 149 ? 6.703 -31.109 2.926 1 89.19 149 GLU B N 1
ATOM 6312 C CA . GLU B 1 149 ? 8.031 -30.5 3.078 1 89.19 149 GLU B CA 1
ATOM 6313 C C . GLU B 1 149 ? 8.508 -29.891 1.766 1 89.19 149 GLU B C 1
ATOM 6315 O O . GLU B 1 149 ? 9.109 -28.812 1.761 1 89.19 149 GLU B O 1
ATOM 6320 N N . PHE B 1 150 ? 8.242 -30.594 0.69 1 91.12 150 PHE B N 1
ATOM 6321 C CA . PHE B 1 150 ? 8.656 -30.094 -0.613 1 91.12 150 PHE B CA 1
ATOM 6322 C C . PHE B 1 150 ? 7.941 -28.781 -0.933 1 91.12 150 PHE B C 1
ATOM 6324 O O . PHE B 1 150 ? 8.516 -27.891 -1.569 1 91.12 150 PHE B O 1
ATOM 6331 N N . GLU B 1 151 ? 6.723 -28.672 -0.453 1 91.31 151 GLU B N 1
ATOM 6332 C CA . GLU B 1 151 ? 5.98 -27.438 -0.652 1 91.31 151 GLU B CA 1
ATOM 6333 C C . GLU B 1 151 ? 6.703 -26.25 -0.013 1 91.31 151 GLU B C 1
ATOM 6335 O O . GLU B 1 151 ? 6.602 -25.125 -0.497 1 91.31 151 GLU B O 1
ATOM 6340 N N . SER B 1 152 ? 7.445 -26.484 0.961 1 89.88 152 SER B N 1
ATOM 6341 C CA . SER B 1 152 ? 8.125 -25.422 1.688 1 89.88 152 SER B CA 1
ATOM 6342 C C . SER B 1 152 ? 9.578 -25.281 1.234 1 89.88 152 SER B C 1
ATOM 6344 O O . SER B 1 152 ? 10.195 -24.234 1.427 1 89.88 152 SER B O 1
ATOM 6346 N N . HIS B 1 153 ? 10.055 -26.297 0.602 1 89.75 153 HIS B N 1
ATOM 6347 C CA . HIS B 1 153 ? 11.477 -26.312 0.261 1 89.75 153 HIS B CA 1
ATOM 6348 C C . HIS B 1 153 ? 11.703 -25.797 -1.159 1 89.75 153 HIS B C 1
ATOM 6350 O O . HIS B 1 153 ? 12.828 -25.438 -1.518 1 89.75 153 HIS B O 1
ATOM 6356 N N . LEU B 1 154 ? 10.68 -25.844 -1.933 1 92.38 154 LEU B N 1
ATOM 6357 C CA . LEU B 1 154 ? 10.789 -25.359 -3.303 1 92.38 154 LEU B CA 1
ATOM 6358 C C . LEU B 1 154 ? 10.625 -23.844 -3.354 1 92.38 154 LEU B C 1
ATOM 6360 O O . LEU B 1 154 ? 9.656 -23.328 -3.93 1 92.38 154 LEU B O 1
ATOM 6364 N N . ILE B 1 155 ? 11.656 -23.078 -2.924 1 92.25 155 ILE B N 1
ATOM 6365 C CA . ILE B 1 155 ? 11.477 -21.672 -2.609 1 92.25 155 ILE B CA 1
ATOM 6366 C C . ILE B 1 155 ? 11.812 -20.812 -3.834 1 92.25 155 ILE B C 1
ATOM 6368 O O . ILE B 1 155 ? 11.664 -19.594 -3.807 1 92.25 155 ILE B O 1
ATOM 6372 N N . ASP B 1 156 ? 12.203 -21.391 -4.941 1 90.31 156 ASP B N 1
ATOM 6373 C CA . ASP B 1 156 ? 12.742 -20.609 -6.051 1 90.31 156 ASP B CA 1
ATOM 6374 C C . ASP B 1 156 ? 11.633 -19.984 -6.883 1 90.31 156 ASP B C 1
ATOM 6376 O O . ASP B 1 156 ? 11.875 -19.062 -7.668 1 90.31 156 ASP B O 1
ATOM 6380 N N . GLY B 1 157 ? 10.438 -20.406 -6.648 1 88 157 GLY B N 1
ATOM 6381 C CA . GLY B 1 157 ? 9.352 -19.781 -7.387 1 88 157 GLY B CA 1
ATOM 6382 C C . GLY B 1 157 ? 9.414 -20.047 -8.883 1 88 157 GLY B C 1
ATOM 6383 O O . GLY B 1 157 ? 9.891 -21.094 -9.312 1 88 157 GLY B O 1
ATOM 6384 N N . HIS B 1 158 ? 8.828 -19.125 -9.648 1 89 158 HIS B N 1
ATOM 6385 C CA . HIS B 1 158 ? 8.742 -19.281 -11.094 1 89 158 HIS B CA 1
ATOM 6386 C C . HIS B 1 158 ? 10.109 -19.109 -11.75 1 89 158 HIS B C 1
ATOM 6388 O O . HIS B 1 158 ? 10.758 -18.062 -11.578 1 89 158 HIS B O 1
ATOM 6394 N N . PRO B 1 159 ? 10.516 -20 -12.516 1 92.69 159 PRO B N 1
ATOM 6395 C CA . PRO B 1 159 ? 11.867 -19.922 -13.086 1 92.69 159 PRO B CA 1
ATOM 6396 C C . PRO B 1 159 ? 11.961 -18.938 -14.242 1 92.69 159 PRO B C 1
ATOM 6398 O O . PRO B 1 159 ? 13.055 -18.516 -14.625 1 92.69 159 PRO B O 1
ATOM 6401 N N . TYR B 1 160 ? 10.875 -18.531 -14.758 1 93.25 160 TYR B N 1
ATOM 6402 C CA . TYR B 1 160 ? 10.852 -17.672 -15.938 1 93.25 160 TYR B CA 1
ATOM 6403 C C . TYR B 1 160 ? 10.531 -16.219 -15.547 1 93.25 160 TYR B C 1
ATOM 6405 O O . TYR B 1 160 ? 11.242 -15.297 -15.953 1 93.25 160 TYR B O 1
ATOM 6413 N N . HIS B 1 161 ? 9.508 -16.016 -14.82 1 93.31 161 HIS B N 1
ATOM 6414 C CA . HIS B 1 161 ? 9.016 -14.68 -14.508 1 93.31 161 HIS B CA 1
ATOM 6415 C C . HIS B 1 161 ? 9.969 -13.961 -13.555 1 93.31 161 HIS B C 1
ATOM 6417 O O . HIS B 1 161 ? 10.32 -14.492 -12.5 1 93.31 161 HIS B O 1
ATOM 6423 N N . PRO B 1 162 ? 10.312 -12.727 -13.836 1 95.69 162 PRO B N 1
ATOM 6424 C CA . PRO B 1 162 ? 11.312 -12.062 -13.008 1 95.69 162 PRO B CA 1
ATOM 6425 C C . PRO B 1 162 ? 10.766 -11.633 -11.648 1 95.69 162 PRO B C 1
ATOM 6427 O O . PRO B 1 162 ? 11.531 -11.461 -10.695 1 95.69 162 PRO B O 1
ATOM 6430 N N . SER B 1 163 ? 9.5 -11.398 -11.523 1 94.56 163 SER B N 1
ATOM 6431 C CA . SER B 1 163 ? 8.891 -11.016 -10.258 1 94.56 163 SER B CA 1
ATOM 6432 C C . SER B 1 163 ? 8.273 -12.219 -9.555 1 94.56 163 SER B C 1
ATOM 6434 O O . SER B 1 163 ? 7.113 -12.18 -9.141 1 94.56 163 SER B O 1
ATOM 6436 N N . TYR B 1 164 ? 9.078 -13.219 -9.305 1 93.94 164 TYR B N 1
ATOM 6437 C CA . TYR B 1 164 ? 8.578 -14.516 -8.859 1 93.94 164 TYR B CA 1
ATOM 6438 C C . TYR B 1 164 ? 8.328 -14.516 -7.359 1 93.94 164 TYR B C 1
ATOM 6440 O O . TYR B 1 164 ? 7.75 -15.461 -6.82 1 93.94 164 TYR B O 1
ATOM 6448 N N . LYS B 1 165 ? 8.727 -13.445 -6.641 1 94.81 165 LYS B N 1
ATOM 6449 C CA . LYS B 1 165 ? 8.562 -13.398 -5.191 1 94.81 165 LYS B CA 1
ATOM 6450 C C . LYS B 1 165 ? 8.336 -11.969 -4.711 1 94.81 165 LYS B C 1
ATOM 6452 O O . LYS B 1 165 ? 8.977 -11.516 -3.756 1 94.81 165 LYS B O 1
ATOM 6457 N N . ALA B 1 166 ? 7.562 -11.227 -5.438 1 94 166 ALA B N 1
ATOM 6458 C CA . ALA B 1 166 ? 7.34 -9.82 -5.109 1 94 166 ALA B CA 1
ATOM 6459 C C . ALA B 1 166 ? 6.57 -9.68 -3.797 1 94 166 ALA B C 1
ATOM 6461 O O . ALA B 1 166 ? 7.004 -8.969 -2.889 1 94 166 ALA B O 1
ATOM 6462 N N . ARG B 1 167 ? 5.391 -10.438 -3.732 1 94.38 167 ARG B N 1
ATOM 6463 C CA . ARG B 1 167 ? 4.547 -10.469 -2.541 1 94.38 167 ARG B CA 1
ATOM 6464 C C . ARG B 1 167 ? 4.305 -9.062 -2.01 1 94.38 167 ARG B C 1
ATOM 6466 O O . ARG B 1 167 ? 4.512 -8.797 -0.823 1 94.38 167 ARG B O 1
ATOM 6473 N N . VAL B 1 168 ? 3.939 -8.148 -2.943 1 91.69 168 VAL B N 1
ATOM 6474 C CA . VAL B 1 168 ? 3.701 -6.758 -2.572 1 91.69 168 VAL B CA 1
ATOM 6475 C C . VAL B 1 168 ? 2.553 -6.68 -1.567 1 91.69 168 VAL B C 1
ATOM 6477 O O . VAL B 1 168 ? 1.465 -7.207 -1.818 1 91.69 168 VAL B O 1
ATOM 6480 N N . GLY B 1 169 ? 2.742 -6.039 -0.464 1 89.88 169 GLY B N 1
ATOM 6481 C CA . GLY B 1 169 ? 1.843 -5.996 0.678 1 89.88 169 GLY B CA 1
ATOM 6482 C C . GLY B 1 169 ? 2.477 -6.512 1.956 1 89.88 169 GLY B C 1
ATOM 6483 O O . GLY B 1 169 ? 2.211 -5.988 3.041 1 89.88 169 GLY B O 1
ATOM 6484 N N . PHE B 1 170 ? 3.35 -7.59 1.788 1 92.94 170 PHE B N 1
ATOM 6485 C CA . PHE B 1 170 ? 4.062 -8.156 2.926 1 92.94 170 PHE B CA 1
ATOM 6486 C C . PHE B 1 170 ? 5.215 -7.258 3.352 1 92.94 170 PHE B C 1
ATOM 6488 O O . PHE B 1 170 ? 5.988 -6.793 2.512 1 92.94 170 PHE B O 1
ATOM 6495 N N . GLN B 1 171 ? 5.297 -7.035 4.633 1 91.75 171 GLN B N 1
ATOM 6496 C CA . GLN B 1 171 ? 6.566 -6.629 5.227 1 91.75 171 GLN B CA 1
ATOM 6497 C C . GLN B 1 171 ? 7.441 -7.84 5.539 1 91.75 171 GLN B C 1
ATOM 6499 O O . GLN B 1 171 ? 7.008 -8.984 5.383 1 91.75 171 GLN B O 1
ATOM 6504 N N . TYR B 1 172 ? 8.672 -7.582 5.914 1 94.12 172 TYR B N 1
ATOM 6505 C CA . TYR B 1 172 ? 9.539 -8.742 6.098 1 94.12 172 TYR B CA 1
ATOM 6506 C C . TYR B 1 172 ? 9.039 -9.617 7.238 1 94.12 172 TYR B C 1
ATOM 6508 O O . TYR B 1 172 ? 9.211 -10.844 7.207 1 94.12 172 TYR B O 1
ATOM 6516 N N . ARG B 1 173 ? 8.383 -9.039 8.273 1 93.69 173 ARG B N 1
ATOM 6517 C CA . ARG B 1 173 ? 7.824 -9.859 9.344 1 93.69 173 ARG B CA 1
ATOM 6518 C C . ARG B 1 173 ? 6.695 -10.742 8.828 1 93.69 173 ARG B C 1
ATOM 6520 O O . ARG B 1 173 ? 6.566 -11.898 9.234 1 93.69 173 ARG B O 1
ATOM 6527 N N . ASP B 1 174 ? 5.84 -10.148 7.98 1 94.44 174 ASP B N 1
ATOM 6528 C CA . ASP B 1 174 ? 4.793 -10.938 7.336 1 94.44 174 ASP B CA 1
ATOM 6529 C C . ASP B 1 174 ? 5.387 -12.086 6.523 1 94.44 174 ASP B C 1
ATOM 6531 O O . ASP B 1 174 ? 4.867 -13.203 6.547 1 94.44 174 ASP B O 1
ATOM 6535 N N . ASN B 1 175 ? 6.438 -11.711 5.809 1 94.38 175 ASN B N 1
ATOM 6536 C CA . ASN B 1 175 ? 7.086 -12.727 4.984 1 94.38 175 ASN B CA 1
ATOM 6537 C C . ASN B 1 175 ? 7.582 -13.898 5.824 1 94.38 175 ASN B C 1
ATOM 6539 O O . ASN B 1 175 ? 7.434 -15.055 5.43 1 94.38 175 ASN B O 1
ATOM 6543 N N . PHE B 1 176 ? 8.18 -13.617 7.004 1 95.25 176 PHE B N 1
ATOM 6544 C CA . PHE B 1 176 ? 8.656 -14.672 7.898 1 95.25 176 PHE B CA 1
ATOM 6545 C C . PHE B 1 176 ? 7.48 -15.469 8.461 1 95.25 176 PHE B C 1
ATOM 6547 O O . PHE B 1 176 ? 7.559 -16.688 8.586 1 95.25 176 PHE B O 1
ATOM 6554 N N . GLN B 1 177 ? 6.438 -14.773 8.719 1 95.06 177 GLN B N 1
ATOM 6555 C CA . GLN B 1 177 ? 5.316 -15.406 9.406 1 95.06 177 GLN B CA 1
ATOM 6556 C C . GLN B 1 177 ? 4.457 -16.203 8.438 1 95.06 177 GLN B C 1
ATOM 6558 O O . GLN B 1 177 ? 3.939 -17.266 8.797 1 95.06 177 GLN B O 1
ATOM 6563 N N . TYR B 1 178 ? 4.301 -15.703 7.207 1 96 178 TYR B N 1
ATOM 6564 C CA . TYR B 1 178 ? 3.273 -16.281 6.352 1 96 178 TYR B CA 1
ATOM 6565 C C . TYR B 1 178 ? 3.885 -16.844 5.074 1 96 178 TYR B C 1
ATOM 6567 O O . TYR B 1 178 ? 3.199 -17.5 4.285 1 96 178 TYR B O 1
ATOM 6575 N N . GLY B 1 179 ? 5.184 -16.562 4.793 1 94.88 179 GLY B N 1
ATOM 6576 C CA . GLY B 1 179 ? 5.84 -17.188 3.654 1 94.88 179 GLY B CA 1
ATOM 6577 C C . GLY B 1 179 ? 5.969 -18.688 3.783 1 94.88 179 GLY B C 1
ATOM 6578 O O . GLY B 1 179 ? 6.281 -19.203 4.859 1 94.88 179 GLY B O 1
ATOM 6579 N N . TYR B 1 180 ? 5.723 -19.391 2.701 1 94.62 180 TYR B N 1
ATOM 6580 C CA . TYR B 1 180 ? 5.695 -20.859 2.744 1 94.62 180 TYR B CA 1
ATOM 6581 C C . TYR B 1 180 ? 7.082 -21.422 3.035 1 94.62 180 TYR B C 1
ATOM 6583 O O . TYR B 1 180 ? 7.211 -22.5 3.617 1 94.62 180 TYR B O 1
ATOM 6591 N N . GLU B 1 181 ? 8.141 -20.703 2.709 1 93.25 181 GLU B N 1
ATOM 6592 C CA . GLU B 1 181 ? 9.5 -21.203 2.883 1 93.25 181 GLU B CA 1
ATOM 6593 C C . GLU B 1 181 ? 9.891 -21.25 4.359 1 93.25 181 GLU B C 1
ATOM 6595 O O . GLU B 1 181 ? 10.852 -21.922 4.734 1 93.25 181 GLU B O 1
ATOM 6600 N N . PHE B 1 182 ? 9.172 -20.531 5.199 1 92.44 182 PHE B N 1
ATOM 6601 C CA . PHE B 1 182 ? 9.562 -20.438 6.602 1 92.44 182 PHE B CA 1
ATOM 6602 C C . PHE B 1 182 ? 8.719 -21.375 7.465 1 92.44 182 PHE B C 1
ATOM 6604 O O . PHE B 1 182 ? 9.016 -21.562 8.648 1 92.44 182 PHE B O 1
ATOM 6611 N N . MET B 1 183 ? 7.656 -21.938 7.008 1 90.81 183 MET B N 1
ATOM 6612 C CA . MET B 1 183 ? 6.867 -23.016 7.586 1 90.81 183 MET B CA 1
ATOM 6613 C C . MET B 1 183 ? 6.387 -22.656 8.984 1 90.81 183 MET B C 1
ATOM 6615 O O . MET B 1 183 ? 6.457 -23.469 9.906 1 90.81 183 MET B O 1
ATOM 6619 N N . GLN B 1 184 ? 6.023 -21.344 9.156 1 93.69 184 GLN B N 1
ATOM 6620 C CA . GLN B 1 184 ? 5.441 -20.953 10.438 1 93.69 184 GLN B CA 1
ATOM 6621 C C . GLN B 1 184 ? 3.961 -21.312 10.508 1 93.69 184 GLN B C 1
ATOM 6623 O O . GLN B 1 184 ? 3.229 -21.125 9.531 1 93.69 184 GLN B O 1
ATOM 6628 N N . PRO B 1 185 ? 3.52 -21.938 11.617 1 97 185 PRO B N 1
ATOM 6629 C CA . PRO B 1 185 ? 2.104 -22.281 11.742 1 97 185 PRO B CA 1
ATOM 6630 C C . PRO B 1 185 ? 1.191 -21.047 11.727 1 97 185 PRO B C 1
ATOM 6632 O O . PRO B 1 185 ? 1.541 -20.016 12.281 1 97 185 PRO B O 1
ATOM 6635 N N . ILE B 1 186 ? 0.061 -21.203 11.141 1 97.25 186 ILE B N 1
ATOM 6636 C CA . ILE B 1 186 ? -0.943 -20.156 11 1 97.25 186 ILE B CA 1
ATOM 6637 C C . ILE B 1 186 ? -2.271 -20.641 11.586 1 97.25 186 ILE B C 1
ATOM 6639 O O . ILE B 1 186 ? -2.701 -21.766 11.328 1 97.25 186 ILE B O 1
ATOM 6643 N N . LYS B 1 187 ? -2.883 -19.875 12.414 1 97.56 187 LYS B N 1
ATOM 6644 C CA . LYS B 1 187 ? -4.266 -20.094 12.82 1 97.56 187 LYS B CA 1
ATOM 6645 C C . LYS B 1 187 ? -5.23 -19.281 11.961 1 97.56 187 LYS B C 1
ATOM 6647 O O . LYS B 1 187 ? -5.039 -18.078 11.766 1 97.56 187 LYS B O 1
ATOM 6652 N N . LEU B 1 188 ? -6.215 -19.906 11.43 1 97.94 188 LEU B N 1
ATOM 6653 C CA . LEU B 1 188 ? -7.215 -19.219 10.625 1 97.94 188 LEU B CA 1
ATOM 6654 C C . LEU B 1 188 ? -8.18 -18.438 11.516 1 97.94 188 LEU B C 1
ATOM 6656 O O . LEU B 1 188 ? -8.477 -18.844 12.633 1 97.94 188 LEU B O 1
ATOM 6660 N N . ILE B 1 189 ? -8.578 -17.328 11.016 1 97.88 189 ILE B N 1
ATOM 6661 C CA . ILE B 1 189 ? -9.664 -16.578 11.641 1 97.88 189 ILE B CA 1
ATOM 6662 C C . ILE B 1 189 ? -11 -16.984 11.039 1 97.88 189 ILE B C 1
ATOM 6664 O O . ILE B 1 189 ? -11.117 -17.156 9.82 1 97.88 189 ILE B O 1
ATOM 6668 N N . TRP B 1 190 ? -11.938 -17.203 11.883 1 98.44 190 TRP B N 1
ATOM 6669 C CA . TRP B 1 190 ? -13.289 -17.5 11.422 1 98.44 190 TRP B CA 1
ATOM 6670 C C . TRP B 1 190 ? -14.227 -16.328 11.672 1 98.44 190 TRP B C 1
ATOM 6672 O O . TRP B 1 190 ? -14.18 -15.695 12.734 1 98.44 190 TRP B O 1
ATOM 6682 N N . ILE B 1 191 ? -15.039 -16.016 10.695 1 98.56 191 ILE B N 1
ATOM 6683 C CA . ILE B 1 191 ? -16.047 -14.961 10.844 1 98.56 191 ILE B CA 1
ATOM 6684 C C . ILE B 1 191 ? -17.422 -15.508 10.453 1 98.56 191 ILE B C 1
ATOM 6686 O O . ILE B 1 191 ? -17.516 -16.484 9.711 1 98.56 191 ILE B O 1
ATOM 6690 N N . ALA B 1 192 ? -18.469 -14.961 11.039 1 98.62 192 ALA B N 1
ATOM 6691 C CA . ALA B 1 192 ? -19.828 -15.117 10.555 1 98.62 192 ALA B CA 1
ATOM 6692 C C . ALA B 1 192 ? -20.188 -14.023 9.547 1 98.62 192 ALA B C 1
ATOM 6694 O O . ALA B 1 192 ? -20.062 -12.836 9.852 1 98.62 192 ALA B O 1
ATOM 6695 N N . ALA B 1 193 ? -20.531 -14.391 8.375 1 98.44 193 ALA B N 1
ATOM 6696 C CA . ALA B 1 193 ? -20.922 -13.469 7.316 1 98.44 193 ALA B CA 1
ATOM 6697 C C . ALA B 1 193 ? -22.406 -13.586 7.016 1 98.44 193 ALA B C 1
ATOM 6699 O O . ALA B 1 193 ? -22.922 -14.68 6.75 1 98.44 193 ALA B O 1
ATOM 6700 N N . HIS B 1 194 ? -23.078 -12.492 7.074 1 98.19 194 HIS B N 1
ATOM 6701 C CA . HIS B 1 194 ? -24.531 -12.492 6.871 1 98.19 194 HIS B CA 1
ATOM 6702 C C . HIS B 1 194 ? -24.891 -12.953 5.465 1 98.19 194 HIS B C 1
ATOM 6704 O O . HIS B 1 194 ? -24.234 -12.547 4.492 1 98.19 194 HIS B O 1
ATOM 6710 N N . LYS B 1 195 ? -25.938 -13.695 5.266 1 97 195 LYS B N 1
ATOM 6711 C CA . LYS B 1 195 ? -26.328 -14.359 4.027 1 97 195 LYS B CA 1
ATOM 6712 C C . LYS B 1 195 ? -26.797 -13.344 2.984 1 97 195 LYS B C 1
ATOM 6714 O O . LYS B 1 195 ? -26.844 -13.656 1.791 1 97 195 LYS B O 1
ATOM 6719 N N . ASN B 1 196 ? -27.047 -12.086 3.436 1 95.19 196 ASN B N 1
ATOM 6720 C CA . ASN B 1 196 ? -27.406 -11.031 2.49 1 95.19 196 ASN B CA 1
ATOM 6721 C C . ASN B 1 196 ? -26.266 -10.766 1.505 1 95.19 196 ASN B C 1
ATOM 6723 O O . ASN B 1 196 ? -26.5 -10.281 0.396 1 95.19 196 ASN B O 1
ATOM 6727 N N . TYR B 1 197 ? -25.016 -11.047 1.956 1 96.19 197 TYR B N 1
ATOM 6728 C CA . TYR B 1 197 ? -23.875 -10.695 1.132 1 96.19 197 TYR B CA 1
ATOM 6729 C C . TYR B 1 197 ? -23 -11.922 0.851 1 96.19 197 TYR B C 1
ATOM 6731 O O . TYR B 1 197 ? -22 -11.836 0.152 1 96.19 197 TYR B O 1
ATOM 6739 N N . ALA B 1 198 ? -23.391 -13.008 1.415 1 96.5 198 ALA B N 1
ATOM 6740 C CA . ALA B 1 198 ? -22.562 -14.211 1.3 1 96.5 198 ALA B CA 1
ATOM 6741 C C . ALA B 1 198 ? -23.266 -15.281 0.465 1 96.5 198 ALA B C 1
ATOM 6743 O O . ALA B 1 198 ? -24.484 -15.43 0.537 1 96.5 198 ALA B O 1
ATOM 6744 N N . THR B 1 199 ? -22.484 -15.953 -0.34 1 94.56 199 THR B N 1
ATOM 6745 C CA . THR B 1 199 ? -22.969 -17.062 -1.152 1 94.56 199 THR B CA 1
ATOM 6746 C C . THR B 1 199 ? -22.062 -18.297 -0.987 1 94.56 199 THR B C 1
ATOM 6748 O O . THR B 1 199 ? -20.844 -18.172 -0.951 1 94.56 199 THR B O 1
ATOM 6751 N N . VAL B 1 200 ? -22.719 -19.406 -0.831 1 93.31 200 VAL B N 1
ATOM 6752 C CA . VAL B 1 200 ? -21.984 -20.656 -0.663 1 93.31 200 VAL B CA 1
ATOM 6753 C C . VAL B 1 200 ? -22.078 -21.484 -1.943 1 93.31 200 VAL B C 1
ATOM 6755 O O . VAL B 1 200 ? -23.125 -21.531 -2.584 1 93.31 200 VAL B O 1
ATOM 6758 N N . GLY B 1 201 ? -20.938 -21.953 -2.381 1 89.12 201 GLY B N 1
ATOM 6759 C CA . GLY B 1 201 ? -20.891 -22.969 -3.422 1 89.12 201 GLY B CA 1
ATOM 6760 C C . GLY B 1 201 ? -20.719 -24.375 -2.879 1 89.12 201 GLY B C 1
ATOM 6761 O O . GLY B 1 201 ? -19.719 -24.672 -2.213 1 89.12 201 GLY B O 1
ATOM 6762 N N . TYR B 1 202 ? -21.734 -25.203 -3.07 1 81.94 202 TYR B N 1
ATOM 6763 C CA . TYR B 1 202 ? -21.703 -26.594 -2.627 1 81.94 202 TYR B CA 1
ATOM 6764 C C . TYR B 1 202 ? -22.672 -27.453 -3.439 1 81.94 202 TYR B C 1
ATOM 6766 O O . TYR B 1 202 ? -23.5 -26.922 -4.184 1 81.94 202 TYR B O 1
ATOM 6774 N N . GLU B 1 203 ? -22.422 -28.719 -3.307 1 77.44 203 GLU B N 1
ATOM 6775 C CA . GLU B 1 203 ? -23.391 -29.641 -3.926 1 77.44 203 GLU B CA 1
ATOM 6776 C C . GLU B 1 203 ? -24.719 -29.625 -3.18 1 77.44 203 GLU B C 1
ATOM 6778 O O . GLU B 1 203 ? -25.781 -29.641 -3.801 1 77.44 203 GLU B O 1
ATOM 6783 N N . ASN B 1 204 ? -24.625 -29.625 -1.861 1 79.38 204 ASN B N 1
ATOM 6784 C CA . ASN B 1 204 ? -25.797 -29.484 -1.011 1 79.38 204 ASN B CA 1
ATOM 6785 C C . ASN B 1 204 ? -25.438 -28.922 0.357 1 79.38 204 ASN B C 1
ATOM 6787 O O . ASN B 1 204 ? -24.266 -28.906 0.742 1 79.38 204 ASN B O 1
ATOM 6791 N N . GLU B 1 205 ? -26.391 -28.5 1.045 1 81.94 205 GLU B N 1
ATOM 6792 C CA . GLU B 1 205 ? -26.203 -27.797 2.307 1 81.94 205 GLU B CA 1
ATOM 6793 C C . GLU B 1 205 ? -25.625 -28.719 3.377 1 81.94 205 GLU B C 1
ATOM 6795 O O . GLU B 1 205 ? -24.859 -28.266 4.242 1 81.94 205 GLU B O 1
ATOM 6800 N N . VAL B 1 206 ? -25.938 -29.906 3.314 1 82.06 206 VAL B N 1
ATOM 6801 C CA . VAL B 1 206 ? -25.484 -30.891 4.293 1 82.06 206 VAL B CA 1
ATOM 6802 C C . VAL B 1 206 ? -23.969 -31.031 4.203 1 82.06 206 VAL B C 1
ATOM 6804 O O . VAL B 1 206 ? -23.281 -31.141 5.227 1 82.06 206 VAL B O 1
ATOM 6807 N N . MET B 1 207 ? -23.547 -30.938 3.082 1 83.31 207 MET B N 1
ATOM 6808 C CA . MET B 1 207 ? -22.125 -31.078 2.861 1 83.31 207 MET B CA 1
ATOM 6809 C C . MET B 1 207 ? -21.359 -29.906 3.463 1 83.31 207 MET B C 1
ATOM 6811 O O . MET B 1 207 ? -20.281 -30.078 4.047 1 83.31 207 MET B O 1
ATOM 6815 N N . TYR B 1 208 ? -21.969 -28.781 3.311 1 89.06 208 TYR B N 1
ATOM 6816 C CA . TYR B 1 208 ? -21.344 -27.594 3.877 1 89.06 208 TYR B CA 1
ATOM 6817 C C . TYR B 1 208 ? -21.328 -27.656 5.398 1 89.06 208 TYR B C 1
ATOM 6819 O O . TYR B 1 208 ? -20.328 -27.344 6.035 1 89.06 208 TYR B O 1
ATOM 6827 N N . ASN B 1 209 ? -22.391 -28.094 5.996 1 90.75 209 ASN B N 1
ATOM 6828 C CA . ASN B 1 209 ? -22.484 -28.203 7.445 1 90.75 209 ASN B CA 1
ATOM 6829 C C . ASN B 1 209 ? -21.516 -29.25 7.984 1 90.75 209 ASN B C 1
ATOM 6831 O O . ASN B 1 209 ? -20.906 -29.062 9.031 1 90.75 209 ASN B O 1
ATOM 6835 N N . ASP B 1 210 ? -21.406 -30.312 7.309 1 92.62 210 ASP B N 1
ATOM 6836 C CA . ASP B 1 210 ? -20.469 -31.375 7.703 1 92.62 210 ASP B CA 1
ATOM 6837 C C . ASP B 1 210 ? -19.031 -30.891 7.609 1 92.62 210 ASP B C 1
ATOM 6839 O O . ASP B 1 210 ? -18.203 -31.234 8.453 1 92.62 210 ASP B O 1
ATOM 6843 N N . LEU B 1 211 ? -18.781 -30.188 6.582 1 94 211 LEU B N 1
ATOM 6844 C CA . LEU B 1 211 ? -17.453 -29.594 6.406 1 94 211 LEU B CA 1
ATOM 6845 C C . LEU B 1 211 ? -17.094 -28.703 7.586 1 94 211 LEU B C 1
ATOM 6847 O O . LEU B 1 211 ? -15.969 -28.781 8.109 1 94 211 LEU B O 1
ATOM 6851 N N . LEU B 1 212 ? -18.031 -27.875 8 1 94.69 212 LEU B N 1
ATOM 6852 C CA . LEU B 1 212 ? -17.781 -26.969 9.109 1 94.69 212 LEU B CA 1
ATOM 6853 C C . LEU B 1 212 ? -17.5 -27.734 10.398 1 94.69 212 LEU B C 1
ATOM 6855 O O . LEU B 1 212 ? -16.594 -27.375 11.164 1 94.69 212 LEU B O 1
ATOM 6859 N N . LYS B 1 213 ? -18.25 -28.781 10.57 1 94.94 213 LYS B N 1
ATOM 6860 C CA . LYS B 1 213 ? -18.047 -29.625 11.742 1 94.94 213 LYS B CA 1
ATOM 6861 C C . LYS B 1 213 ? -16.656 -30.266 11.719 1 94.94 213 LYS B C 1
ATOM 6863 O O . LYS B 1 213 ? -15.984 -30.328 12.75 1 94.94 213 LYS B O 1
ATOM 6868 N N . GLU B 1 214 ? -16.328 -30.656 10.594 1 93.31 214 GLU B N 1
ATOM 6869 C CA . GLU B 1 214 ? -15.023 -31.297 10.453 1 93.31 214 GLU B CA 1
ATOM 6870 C C . GLU B 1 214 ? -13.891 -30.297 10.625 1 93.31 214 GLU B C 1
ATOM 6872 O O . GLU B 1 214 ? -12.883 -30.609 11.266 1 93.31 214 GLU B O 1
ATOM 6877 N N . GLU B 1 215 ? -14.031 -29.141 10.07 1 94.56 215 GLU B N 1
ATOM 6878 C CA . GLU B 1 215 ? -12.984 -28.141 10.047 1 94.56 215 GLU B CA 1
ATOM 6879 C C . GLU B 1 215 ? -12.859 -27.438 11.398 1 94.56 215 GLU B C 1
ATOM 6881 O O . GLU B 1 215 ? -11.75 -27.141 11.844 1 94.56 215 GLU B O 1
ATOM 6886 N N . ILE B 1 216 ? -13.984 -27.156 12.031 1 95.88 216 ILE B N 1
ATOM 6887 C CA . ILE B 1 216 ? -13.992 -26.312 13.211 1 95.88 216 ILE B CA 1
ATOM 6888 C C . ILE B 1 216 ? -14.078 -27.172 14.469 1 95.88 216 ILE B C 1
ATOM 6890 O O . ILE B 1 216 ? -13.492 -26.844 15.5 1 95.88 216 ILE B O 1
ATOM 6894 N N . GLY B 1 217 ? -14.742 -28.266 14.383 1 94.81 217 GLY B N 1
ATOM 6895 C CA . GLY B 1 217 ? -15.07 -29.094 15.539 1 94.81 217 GLY B CA 1
ATOM 6896 C C . GLY B 1 217 ? -16.391 -28.719 16.188 1 94.81 217 GLY B C 1
ATOM 6897 O O . GLY B 1 217 ? -16.75 -27.547 16.219 1 94.81 217 GLY B O 1
ATOM 6898 N N . ASP B 1 218 ? -17.031 -29.672 16.781 1 94.5 218 ASP B N 1
ATOM 6899 C CA . ASP B 1 218 ? -18.375 -29.5 17.312 1 94.5 218 ASP B CA 1
ATOM 6900 C C . ASP B 1 218 ? -18.375 -28.484 18.469 1 94.5 218 ASP B C 1
ATOM 6902 O O . ASP B 1 218 ? -19.219 -27.578 18.5 1 94.5 218 ASP B O 1
ATOM 6906 N N . HIS B 1 219 ? -17.516 -28.609 19.359 1 95.81 219 HIS B N 1
ATOM 6907 C CA . HIS B 1 219 ? -17.469 -27.75 20.531 1 95.81 219 HIS B CA 1
ATOM 6908 C C . HIS B 1 219 ? -17.203 -26.297 20.141 1 95.81 219 HIS B C 1
ATOM 6910 O O . HIS B 1 219 ? -17.906 -25.391 20.594 1 95.81 219 HIS B O 1
ATOM 6916 N N . LYS B 1 220 ? -16.219 -26.125 19.312 1 96.06 220 LYS B N 1
ATOM 6917 C CA . LYS B 1 220 ? -15.859 -24.781 18.891 1 96.06 220 LYS B CA 1
ATOM 6918 C C . LYS B 1 220 ? -16.969 -24.172 18.047 1 96.06 220 LYS B C 1
ATOM 6920 O O . LYS B 1 220 ? -17.203 -22.953 18.109 1 96.06 220 LYS B O 1
ATOM 6925 N N . LEU B 1 221 ? -17.578 -24.953 17.266 1 96.75 221 LEU B N 1
ATOM 6926 C CA . LEU B 1 221 ? -18.703 -24.484 16.469 1 96.75 221 LEU B CA 1
ATOM 6927 C C . LEU B 1 221 ? -19.828 -23.953 17.344 1 96.75 221 LEU B C 1
ATOM 6929 O O . LEU B 1 221 ? -20.438 -22.938 17.047 1 96.75 221 LEU B O 1
ATOM 6933 N N . GLU B 1 222 ? -20.094 -24.656 18.391 1 96.69 222 GLU B N 1
ATOM 6934 C CA . GLU B 1 222 ? -21.109 -24.188 19.312 1 96.69 222 GLU B CA 1
ATOM 6935 C C . GLU B 1 222 ? -20.703 -22.891 19.984 1 96.69 222 GLU B C 1
ATOM 6937 O O . GLU B 1 222 ? -21.531 -22 20.188 1 96.69 222 GLU B O 1
ATOM 6942 N N . GLU B 1 223 ? -19.5 -22.828 20.328 1 97.44 223 GLU B N 1
ATOM 6943 C CA . GLU B 1 223 ? -18.984 -21.562 20.875 1 97.44 223 GLU B CA 1
ATOM 6944 C C . GLU B 1 223 ? -19.203 -20.406 19.906 1 97.44 223 GLU B C 1
ATOM 6946 O O . GLU B 1 223 ? -19.594 -19.312 20.312 1 97.44 223 GLU B O 1
ATOM 6951 N N . PHE B 1 224 ? -18.906 -20.656 18.609 1 97.75 224 PHE B N 1
ATOM 6952 C CA . PHE B 1 224 ? -19.078 -19.641 17.578 1 97.75 224 PHE B CA 1
ATOM 6953 C C . PHE B 1 224 ? -20.547 -19.234 17.469 1 97.75 224 PHE B C 1
ATOM 6955 O O . PHE B 1 224 ? -20.859 -18.047 17.344 1 97.75 224 PHE B O 1
ATOM 6962 N N . MET B 1 225 ? -21.422 -20.219 17.562 1 97.62 225 MET B N 1
ATOM 6963 C CA . MET B 1 225 ? -22.859 -19.922 17.484 1 97.62 225 MET B CA 1
ATOM 6964 C C . MET B 1 225 ? -23.297 -19.078 18.672 1 97.62 225 MET B C 1
ATOM 6966 O O . MET B 1 225 ? -24.125 -18.172 18.531 1 97.62 225 MET B O 1
ATOM 6970 N N . GLU B 1 226 ? -22.781 -19.359 19.797 1 97.81 226 GLU B N 1
ATOM 6971 C CA . GLU B 1 226 ? -23.109 -18.594 21 1 97.81 226 GLU B CA 1
ATOM 6972 C C . GLU B 1 226 ? -22.641 -17.156 20.875 1 97.81 226 GLU B C 1
ATOM 6974 O O . GLU B 1 226 ? -23.328 -16.234 21.344 1 97.81 226 GLU B O 1
ATOM 6979 N N . ARG B 1 227 ? -21.562 -16.953 20.281 1 96.88 227 ARG B N 1
ATOM 6980 C CA . ARG B 1 227 ? -21.062 -15.594 20.078 1 96.88 227 ARG B CA 1
ATOM 6981 C C . ARG B 1 227 ? -22 -14.789 19.188 1 96.88 227 ARG B C 1
ATOM 6983 O O . ARG B 1 227 ? -22.203 -13.594 19.406 1 96.88 227 ARG B O 1
ATOM 6990 N N . ILE B 1 228 ? -22.5 -15.438 18.172 1 98.19 228 ILE B N 1
ATOM 6991 C CA . ILE B 1 228 ? -23.453 -14.789 17.281 1 98.19 228 ILE B CA 1
ATOM 6992 C C . ILE B 1 228 ? -24.719 -14.422 18.078 1 98.19 228 ILE B C 1
ATOM 6994 O O . ILE B 1 228 ? -25.203 -13.297 17.984 1 98.19 228 ILE B O 1
ATOM 6998 N N . ARG B 1 229 ? -25.188 -15.375 18.922 1 98.06 229 ARG B N 1
ATOM 6999 C CA . ARG B 1 229 ? -26.375 -15.148 19.734 1 98.06 229 ARG B CA 1
ATOM 7000 C C . ARG B 1 229 ? -26.141 -14.031 20.75 1 98.06 229 ARG B C 1
ATOM 7002 O O . ARG B 1 229 ? -27.031 -13.219 21 1 98.06 229 ARG B O 1
ATOM 7009 N N . ASN B 1 230 ? -25.031 -13.984 21.312 1 96.38 230 ASN B N 1
ATOM 7010 C CA . ASN B 1 230 ? -24.703 -12.969 22.297 1 96.38 230 ASN B CA 1
ATOM 7011 C C . ASN B 1 230 ? -24.703 -11.57 21.703 1 96.38 230 ASN B C 1
ATOM 7013 O O . ASN B 1 230 ? -24.828 -10.578 22.422 1 96.38 230 ASN B O 1
ATOM 7017 N N . ARG B 1 231 ? -24.594 -11.484 20.422 1 95.44 231 ARG B N 1
ATOM 7018 C CA . ARG B 1 231 ? -24.656 -10.195 19.734 1 95.44 231 ARG B CA 1
ATOM 7019 C C . ARG B 1 231 ? -26.094 -9.844 19.375 1 95.44 231 ARG B C 1
ATOM 7021 O O . ARG B 1 231 ? -26.344 -8.836 18.703 1 95.44 231 ARG B O 1
ATOM 7028 N N . GLY B 1 232 ? -26.969 -10.711 19.734 1 96.56 232 GLY B N 1
ATOM 7029 C CA . GLY B 1 232 ? -28.375 -10.492 19.422 1 96.56 232 GLY B CA 1
ATOM 7030 C C . GLY B 1 232 ? -28.75 -10.914 18.016 1 96.56 232 GLY B C 1
ATOM 7031 O O . GLY B 1 232 ? -29.781 -10.492 17.5 1 96.56 232 GLY B O 1
ATOM 7032 N N . CYS B 1 233 ? -27.906 -11.68 17.391 1 97.69 233 CYS B N 1
ATOM 7033 C CA . CYS B 1 233 ? -28.141 -12.109 16.016 1 97.69 233 CYS B CA 1
ATOM 7034 C C . CYS B 1 233 ? -28.547 -13.578 15.961 1 97.69 233 CYS B C 1
ATOM 7036 O O . CYS B 1 233 ? -28.375 -14.312 16.938 1 97.69 233 CYS B O 1
ATOM 7038 N N . TYR B 1 234 ? -29.156 -14.023 14.875 1 97.62 234 TYR B N 1
ATOM 7039 C CA . TYR B 1 234 ? -29.594 -15.398 14.672 1 97.62 234 TYR B CA 1
ATOM 7040 C C . TYR B 1 234 ? -28.578 -16.188 13.844 1 97.62 234 TYR B C 1
ATOM 7042 O O . TYR B 1 234 ? -28.422 -15.922 12.648 1 97.62 234 TYR B O 1
ATOM 7050 N N . PRO B 1 235 ? -28.016 -17.172 14.383 1 96.94 235 PRO B N 1
ATOM 7051 C CA . PRO B 1 235 ? -26.938 -17.891 13.695 1 96.94 235 PRO B CA 1
ATOM 7052 C C . PRO B 1 235 ? -27.359 -18.422 12.328 1 96.94 235 PRO B C 1
ATOM 7054 O O . PRO B 1 235 ? -26.547 -18.469 11.406 1 96.94 235 PRO B O 1
ATOM 7057 N N . LYS B 1 236 ? -28.578 -18.766 12.102 1 95.25 236 LYS B N 1
ATOM 7058 C CA . LYS B 1 236 ? -29.062 -19.344 10.852 1 95.25 236 LYS B CA 1
ATOM 7059 C C . LYS B 1 236 ? -28.984 -18.328 9.711 1 95.25 236 LYS B C 1
ATOM 7061 O O . LYS B 1 236 ? -29.109 -18.703 8.539 1 95.25 236 LYS B O 1
ATOM 7066 N N . GLN B 1 237 ? -28.812 -17.094 10.031 1 97.19 237 GLN B N 1
ATOM 7067 C CA . GLN B 1 237 ? -28.734 -16.047 9.016 1 97.19 237 GLN B CA 1
ATOM 7068 C C . GLN B 1 237 ? -27.312 -15.852 8.531 1 97.19 237 GLN B C 1
ATOM 7070 O O . GLN B 1 237 ? -27.047 -14.992 7.684 1 97.19 237 GLN B O 1
ATOM 7075 N N . TYR B 1 238 ? -26.422 -16.625 9.062 1 97.5 238 TYR B N 1
ATOM 7076 C CA . TYR B 1 238 ? -25.016 -16.422 8.75 1 97.5 238 TYR B CA 1
ATOM 7077 C C . TYR B 1 238 ? -24.391 -17.672 8.148 1 97.5 238 TYR B C 1
ATOM 7079 O O . TYR B 1 238 ? -24.906 -18.781 8.367 1 97.5 238 TYR B O 1
ATOM 7087 N N . VAL B 1 239 ? -23.391 -17.5 7.352 1 96.94 239 VAL B N 1
ATOM 7088 C CA . VAL B 1 239 ? -22.453 -18.562 6.965 1 96.94 239 VAL B CA 1
ATOM 7089 C C . VAL B 1 239 ? -21.078 -18.266 7.531 1 96.94 239 VAL B C 1
ATOM 7091 O O . VAL B 1 239 ? -20.797 -17.141 7.961 1 96.94 239 VAL B O 1
ATOM 7094 N N . PHE B 1 240 ? -20.266 -19.312 7.637 1 97.69 240 PHE B N 1
ATOM 7095 C CA . PHE B 1 240 ? -18.938 -19.156 8.219 1 97.69 240 PHE B CA 1
ATOM 7096 C C . PHE B 1 240 ? -17.875 -19.094 7.129 1 97.69 240 PHE B C 1
ATOM 7098 O O . PHE B 1 240 ? -17.906 -19.859 6.168 1 97.69 240 PHE B O 1
ATOM 7105 N N . ILE B 1 241 ? -16.953 -18.141 7.203 1 98.06 241 ILE B N 1
ATOM 7106 C CA . ILE B 1 241 ? -15.852 -17.984 6.25 1 98.06 241 ILE B CA 1
ATOM 7107 C C . ILE B 1 241 ? -14.523 -17.953 6.996 1 98.06 241 ILE B C 1
ATOM 7109 O O . ILE B 1 241 ? -14.32 -17.125 7.891 1 98.06 241 ILE B O 1
ATOM 7113 N N . PRO B 1 242 ? -13.617 -18.891 6.73 1 98.5 242 PRO B N 1
ATOM 7114 C CA . PRO B 1 242 ? -12.258 -18.719 7.23 1 98.5 242 PRO B CA 1
ATOM 7115 C C . PRO B 1 242 ? -11.5 -17.609 6.508 1 98.5 242 PRO B C 1
ATOM 7117 O O . PRO B 1 242 ? -11.672 -17.422 5.301 1 98.5 242 PRO B O 1
ATOM 7120 N N . VAL B 1 243 ? -10.734 -16.844 7.23 1 98.44 243 VAL B N 1
ATOM 7121 C CA . VAL B 1 243 ? -9.992 -15.703 6.707 1 98.44 243 VAL B CA 1
ATOM 7122 C C . VAL B 1 243 ? -8.531 -15.797 7.125 1 98.44 243 VAL B C 1
ATOM 7124 O O . VAL B 1 243 ? -8.227 -16.125 8.273 1 98.44 243 VAL B O 1
ATOM 7127 N N . HIS B 1 244 ? -7.648 -15.641 6.18 1 98 244 HIS B N 1
ATOM 7128 C CA . HIS B 1 244 ? -6.23 -15.539 6.512 1 98 244 HIS B CA 1
ATOM 7129 C C . HIS B 1 244 ? -5.98 -14.422 7.523 1 98 244 HIS B C 1
ATOM 7131 O O . HIS B 1 244 ? -6.477 -13.312 7.355 1 98 244 HIS B O 1
ATOM 7137 N N . PRO B 1 245 ? -5.207 -14.719 8.578 1 97.06 245 PRO B N 1
ATOM 7138 C CA . PRO B 1 245 ? -4.996 -13.68 9.586 1 97.06 245 PRO B CA 1
ATOM 7139 C C . PRO B 1 245 ? -4.355 -12.414 9.008 1 97.06 245 PRO B C 1
ATOM 7141 O O . PRO B 1 245 ? -4.699 -11.305 9.414 1 97.06 245 PRO B O 1
ATOM 7144 N N . TRP B 1 246 ? -3.398 -12.492 8.062 1 96.44 246 TRP B N 1
ATOM 7145 C CA . TRP B 1 246 ? -2.814 -11.328 7.41 1 96.44 246 TRP B CA 1
ATOM 7146 C C . TRP B 1 246 ? -3.883 -10.523 6.672 1 96.44 246 TRP B C 1
ATOM 7148 O O . TRP B 1 246 ? -3.885 -9.289 6.719 1 96.44 246 TRP B O 1
ATOM 7158 N N . GLN B 1 247 ? -4.766 -11.203 5.918 1 97 247 GLN B N 1
ATOM 7159 C CA . GLN B 1 247 ? -5.844 -10.562 5.176 1 97 247 GLN B CA 1
ATOM 7160 C C . GLN B 1 247 ? -6.793 -9.82 6.109 1 97 247 GLN B C 1
ATOM 7162 O O . GLN B 1 247 ? -7.258 -8.727 5.793 1 97 247 GLN B O 1
ATOM 7167 N N . TRP B 1 248 ? -7.098 -10.445 7.246 1 96.94 248 TRP B N 1
ATOM 7168 C CA . TRP B 1 248 ? -7.988 -9.828 8.227 1 96.94 248 TRP B CA 1
ATOM 7169 C C . TRP B 1 248 ? -7.398 -8.516 8.742 1 96.94 248 TRP B C 1
ATOM 7171 O O . TRP B 1 248 ? -8.055 -7.473 8.695 1 96.94 248 TRP B O 1
ATOM 7181 N N . VAL B 1 249 ? -6.141 -8.578 9.125 1 94.62 249 VAL B N 1
ATOM 7182 C CA . VAL B 1 249 ? -5.5 -7.465 9.812 1 94.62 249 VAL B CA 1
ATOM 7183 C C . VAL B 1 249 ? -5.168 -6.359 8.812 1 94.62 249 VAL B C 1
ATOM 7185 O O . VAL B 1 249 ? -5.328 -5.176 9.109 1 94.62 249 VAL B O 1
ATOM 7188 N N . ASN B 1 250 ? -4.754 -6.707 7.664 1 93.38 250 ASN B N 1
ATOM 7189 C CA . ASN B 1 250 ? -4.164 -5.73 6.754 1 93.38 250 ASN B CA 1
ATOM 7190 C C . ASN B 1 250 ? -5.199 -5.188 5.77 1 93.38 250 ASN B C 1
ATOM 7192 O O . ASN B 1 250 ? -4.969 -4.164 5.125 1 93.38 250 ASN B O 1
ATOM 7196 N N . PHE B 1 251 ? -6.359 -5.832 5.66 1 94.25 251 PHE B N 1
ATOM 7197 C CA . PHE B 1 251 ? -7.273 -5.379 4.617 1 94.25 251 PHE B CA 1
ATOM 7198 C C . PHE B 1 251 ? -8.711 -5.379 5.121 1 94.25 251 PHE B C 1
ATOM 7200 O O . PHE B 1 251 ? -9.414 -4.371 5.004 1 94.25 251 PHE B O 1
ATOM 7207 N N . ILE B 1 252 ? -9.227 -6.441 5.734 1 96.19 252 ILE B N 1
ATOM 7208 C CA . ILE B 1 252 ? -10.641 -6.648 5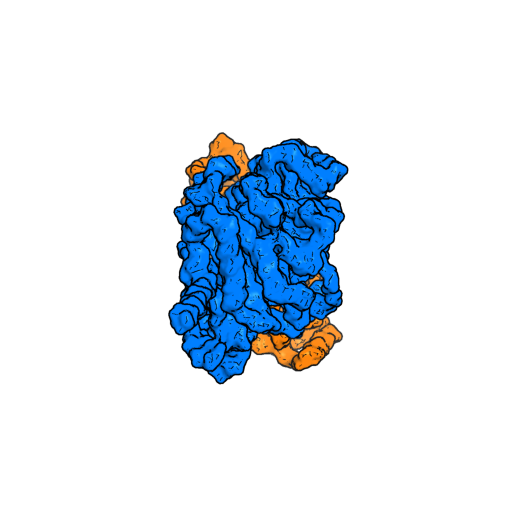.996 1 96.19 252 ILE B CA 1
ATOM 7209 C C . ILE B 1 252 ? -11.109 -5.695 7.09 1 96.19 252 ILE B C 1
ATOM 7211 O O . ILE B 1 252 ? -12.094 -4.973 6.918 1 96.19 252 ILE B O 1
ATOM 7215 N N . ILE B 1 253 ? -10.453 -5.66 8.18 1 95 253 ILE B N 1
ATOM 7216 C CA . ILE B 1 253 ? -10.953 -5 9.383 1 95 253 ILE B CA 1
ATOM 7217 C C . ILE B 1 253 ? -11.133 -3.508 9.109 1 95 253 ILE B C 1
ATOM 7219 O O . ILE B 1 253 ? -12.062 -2.887 9.641 1 95 253 ILE B O 1
ATOM 7223 N N . SER B 1 254 ? -10.289 -2.908 8.25 1 92.62 254 SER B N 1
ATOM 7224 C CA . SER B 1 254 ? -10.375 -1.475 7.988 1 92.62 254 SER B CA 1
ATOM 7225 C C . SER B 1 254 ? -11.328 -1.184 6.832 1 92.62 254 SER B C 1
ATOM 7227 O O . SER B 1 254 ? -11.938 -0.114 6.777 1 92.62 254 SER B O 1
ATOM 7229 N N . ASN B 1 255 ? -11.5 -2.102 5.91 1 92.5 255 ASN B N 1
ATOM 7230 C CA . ASN B 1 255 ? -12.289 -1.842 4.711 1 92.5 255 ASN B CA 1
ATOM 7231 C C . ASN B 1 255 ? -13.734 -2.301 4.879 1 92.5 255 ASN B C 1
ATOM 7233 O O . ASN B 1 255 ? -14.602 -1.955 4.07 1 92.5 255 ASN B O 1
ATOM 7237 N N . TYR B 1 256 ? -14.016 -3.033 5.953 1 94.75 256 TYR B N 1
ATOM 7238 C CA . TYR B 1 256 ? -15.367 -3.531 6.211 1 94.75 256 TYR B CA 1
ATOM 7239 C C . TYR B 1 256 ? -15.891 -3.021 7.547 1 94.75 256 TYR B C 1
ATOM 7241 O O . TYR B 1 256 ? -16.672 -3.703 8.219 1 94.75 256 TYR B O 1
ATOM 7249 N N . GLY B 1 257 ? -15.391 -1.868 7.969 1 92.81 257 GLY B N 1
ATOM 7250 C CA . GLY B 1 257 ? -15.797 -1.32 9.25 1 92.81 257 GLY B CA 1
ATOM 7251 C C . GLY B 1 257 ? -17.297 -1.196 9.398 1 92.81 257 GLY B C 1
ATOM 7252 O O . GLY B 1 257 ? -17.859 -1.504 10.461 1 92.81 257 GLY B O 1
ATOM 7253 N N . ASP B 1 258 ? -17.984 -0.691 8.391 1 92.88 258 ASP B N 1
ATOM 7254 C CA . ASP B 1 258 ? -19.438 -0.517 8.43 1 92.88 258 ASP B CA 1
ATOM 7255 C C . ASP B 1 258 ? -20.156 -1.862 8.555 1 92.88 258 ASP B C 1
ATOM 7257 O O . ASP B 1 258 ? -21.156 -1.974 9.258 1 92.88 258 ASP B O 1
ATOM 7261 N N . HIS B 1 259 ? -19.641 -2.918 7.891 1 94.94 259 HIS B N 1
ATOM 7262 C CA . HIS B 1 259 ? -20.25 -4.242 7.953 1 94.94 259 HIS B CA 1
ATOM 7263 C C . HIS B 1 259 ? -20.016 -4.895 9.312 1 94.94 259 HIS B C 1
ATOM 7265 O O . HIS B 1 259 ? -20.859 -5.645 9.797 1 94.94 259 HIS B O 1
ATOM 7271 N N . ILE B 1 260 ? -18.875 -4.629 9.906 1 96.38 260 ILE B N 1
ATOM 7272 C CA . ILE B 1 260 ? -18.609 -5.121 11.258 1 96.38 260 ILE B CA 1
ATOM 7273 C C . ILE B 1 260 ? -19.5 -4.406 12.258 1 96.38 260 ILE B C 1
ATOM 7275 O O . ILE B 1 260 ? -20.141 -5.051 13.102 1 96.38 260 ILE B O 1
ATOM 7279 N N . GLN B 1 261 ? -19.609 -3.061 12.133 1 95.62 261 GLN B N 1
ATOM 7280 C CA . GLN B 1 261 ? -20.469 -2.268 13 1 95.62 261 GLN B CA 1
ATOM 7281 C C . GLN B 1 261 ? -21.922 -2.725 12.898 1 95.62 261 GLN B C 1
ATOM 7283 O O . GLN B 1 261 ? -22.625 -2.803 13.906 1 95.62 261 GLN B O 1
ATOM 7288 N N . GLY B 1 262 ? -22.375 -3.09 11.734 1 94.19 262 GLY B N 1
ATOM 7289 C CA . GLY B 1 262 ? -23.75 -3.48 11.484 1 94.19 262 GLY B CA 1
ATOM 7290 C C . GLY B 1 262 ? -24 -4.961 11.711 1 94.19 262 GLY B C 1
ATOM 7291 O O . GLY B 1 262 ? -25.094 -5.457 11.438 1 94.19 262 GLY B O 1
ATOM 7292 N N . ASN B 1 263 ? -23.047 -5.77 12.117 1 96.94 263 ASN B N 1
ATOM 7293 C CA . ASN B 1 263 ? -23.141 -7.199 12.398 1 96.94 263 ASN B CA 1
ATOM 7294 C C . ASN B 1 263 ? -23.375 -8.008 11.133 1 96.94 263 ASN B C 1
ATOM 7296 O O . ASN B 1 263 ? -23.906 -9.117 11.188 1 96.94 263 ASN B O 1
ATOM 7300 N N . PHE B 1 264 ? -23.062 -7.441 9.984 1 97.25 264 PHE B N 1
ATOM 7301 C CA . PHE B 1 264 ? -23.047 -8.25 8.773 1 97.25 264 PHE B CA 1
ATOM 7302 C C . PHE B 1 264 ? -21.844 -9.172 8.742 1 97.25 264 PHE B C 1
ATOM 7304 O O . PHE B 1 264 ? -21.875 -10.234 8.117 1 97.25 264 PHE B O 1
ATOM 7311 N N . ILE B 1 265 ? -20.766 -8.719 9.328 1 98.06 265 ILE B N 1
ATOM 7312 C CA . ILE B 1 265 ? -19.578 -9.516 9.602 1 98.06 265 ILE B CA 1
ATOM 7313 C C . ILE B 1 265 ? -19.312 -9.57 11.102 1 98.06 265 ILE B C 1
ATOM 7315 O O . ILE B 1 265 ? -19.234 -8.531 11.766 1 98.06 265 ILE B O 1
ATOM 7319 N N . ILE B 1 266 ? -19.266 -10.734 11.68 1 98.25 266 ILE B N 1
ATOM 7320 C CA . ILE B 1 266 ? -19 -10.922 13.102 1 98.25 266 ILE B CA 1
ATOM 7321 C C . ILE B 1 266 ? -17.734 -11.742 13.297 1 98.25 266 ILE B C 1
ATOM 7323 O O . ILE B 1 266 ? -17.625 -12.859 12.781 1 98.25 266 ILE B O 1
ATOM 7327 N N . TYR B 1 267 ? -16.75 -11.156 13.945 1 98 267 TYR B N 1
ATOM 7328 C CA . TYR B 1 267 ? -15.547 -11.906 14.305 1 98 267 TYR B CA 1
ATOM 7329 C C . TYR B 1 267 ? -15.875 -13.016 15.297 1 98 267 TYR B C 1
ATOM 7331 O O . TYR B 1 267 ? -16.484 -12.766 16.344 1 98 267 TYR B O 1
ATOM 7339 N N . LEU B 1 268 ? -15.484 -14.227 15.078 1 97.94 268 LEU B N 1
ATOM 7340 C CA . LEU B 1 268 ? -15.859 -15.352 15.938 1 97.94 268 LEU B CA 1
ATOM 7341 C C . LEU B 1 268 ? -14.664 -15.828 16.75 1 97.94 268 LEU B C 1
ATOM 7343 O O . LEU B 1 268 ? -14.781 -16.078 17.953 1 97.94 268 LEU B O 1
ATOM 7347 N N . GLY B 1 269 ? -13.523 -16.016 16.078 1 96.5 269 GLY B N 1
ATOM 7348 C CA . GLY B 1 269 ? -12.336 -16.516 16.75 1 96.5 269 GLY B CA 1
ATOM 7349 C C . GLY B 1 269 ? -11.375 -17.203 15.797 1 96.5 269 GLY B C 1
ATOM 7350 O O . GLY B 1 269 ? -11.406 -16.969 14.586 1 96.5 269 GLY B O 1
ATOM 7351 N N . THR B 1 270 ? -10.422 -18 16.312 1 96.69 270 THR B N 1
ATOM 7352 C CA . THR B 1 270 ? -9.391 -18.656 15.516 1 96.69 270 THR B CA 1
ATOM 7353 C C . THR B 1 270 ? -9.594 -20.172 15.508 1 96.69 270 THR B C 1
ATOM 7355 O O . THR B 1 270 ? -10.281 -20.719 16.375 1 96.69 270 THR B O 1
ATOM 7358 N N . SER B 1 271 ? -9.07 -20.781 14.516 1 96.69 271 SER B N 1
ATOM 7359 C CA . SER B 1 271 ? -9.125 -22.234 14.406 1 96.69 271 SER B CA 1
ATOM 7360 C C . SER B 1 271 ? -8.344 -22.906 15.531 1 96.69 271 SER B C 1
ATOM 7362 O O . SER B 1 271 ? -7.434 -22.297 16.109 1 96.69 271 SER B O 1
ATOM 7364 N N . GLU B 1 272 ? -8.695 -24.141 15.852 1 95.12 272 GLU B N 1
ATOM 7365 C CA . GLU B 1 272 ? -7.891 -24.969 16.75 1 95.12 272 GLU B CA 1
ATOM 7366 C C . GLU B 1 272 ? -6.703 -25.578 16 1 95.12 272 GLU B C 1
ATOM 7368 O O . GLU B 1 272 ? -5.594 -25.625 16.547 1 95.12 272 GLU B O 1
ATOM 7373 N N . ASP B 1 273 ? -6.957 -25.984 14.781 1 96.88 273 ASP B N 1
ATOM 7374 C CA . ASP B 1 273 ? -5.918 -26.578 13.945 1 96.88 273 ASP B CA 1
ATOM 7375 C C . ASP B 1 273 ? -4.887 -25.531 13.523 1 96.88 273 ASP B C 1
ATOM 7377 O O . ASP B 1 273 ? -5.203 -24.344 13.438 1 96.88 273 ASP B O 1
ATOM 7381 N N . ASP B 1 274 ? -3.703 -26.016 13.273 1 97.62 274 ASP B N 1
ATOM 7382 C CA . ASP B 1 274 ? -2.648 -25.219 12.664 1 97.62 274 ASP B CA 1
ATOM 7383 C C . ASP B 1 274 ? -2.549 -25.484 11.164 1 97.62 274 ASP B C 1
ATOM 7385 O O . ASP B 1 274 ? -2.773 -26.609 10.719 1 97.62 274 ASP B O 1
ATOM 7389 N N . TYR B 1 275 ? -2.271 -24.438 10.461 1 97.69 275 TYR B N 1
ATOM 7390 C CA . TYR B 1 275 ? -2.115 -24.531 9.016 1 97.69 275 TYR B CA 1
ATOM 7391 C C . TYR B 1 275 ? -0.75 -24 8.586 1 97.69 275 TYR B C 1
ATOM 7393 O O . TYR B 1 275 ? -0.05 -23.359 9.367 1 97.69 275 TYR B O 1
ATOM 7401 N N . CYS B 1 276 ? -0.374 -24.344 7.406 1 96.88 276 CYS B N 1
ATOM 7402 C CA . CYS B 1 276 ? 0.836 -23.828 6.781 1 96.88 276 CYS B CA 1
ATOM 7403 C C . CYS B 1 276 ? 0.598 -23.516 5.309 1 96.88 276 CYS B C 1
ATOM 7405 O O . CYS B 1 276 ? -0.147 -24.234 4.633 1 96.88 276 CYS B O 1
ATOM 7407 N N . ALA B 1 277 ? 1.283 -22.484 4.895 1 96.44 277 ALA B N 1
ATOM 7408 C CA . ALA B 1 277 ? 1.085 -22.062 3.512 1 96.44 277 ALA B CA 1
ATOM 7409 C C . ALA B 1 277 ? 1.749 -23.016 2.533 1 96.44 277 ALA B C 1
ATOM 7411 O O . ALA B 1 277 ? 2.842 -23.531 2.797 1 96.44 277 ALA B O 1
ATOM 7412 N N . GLN B 1 278 ? 1.057 -23.266 1.438 1 96.12 278 GLN B N 1
ATOM 7413 C CA . GLN B 1 278 ? 1.68 -23.906 0.282 1 96.12 278 GLN B CA 1
ATOM 7414 C C . GLN B 1 278 ? 2.361 -22.875 -0.611 1 96.12 278 GLN B C 1
ATOM 7416 O O . GLN B 1 278 ? 2.369 -21.688 -0.298 1 96.12 278 GLN B O 1
ATOM 7421 N N . GLN B 1 279 ? 2.928 -23.281 -1.757 1 94.38 279 GLN B N 1
ATOM 7422 C CA . GLN B 1 279 ? 3.73 -22.422 -2.621 1 94.38 279 GLN B CA 1
ATOM 7423 C C . GLN B 1 279 ? 2.918 -21.234 -3.121 1 94.38 279 GLN B C 1
ATOM 7425 O O . GLN B 1 279 ? 3.467 -20.156 -3.363 1 94.38 279 GLN B O 1
ATOM 7430 N N . SER B 1 280 ? 1.613 -21.391 -3.211 1 91.88 280 SER B N 1
ATOM 7431 C CA . SER B 1 280 ? 0.765 -20.297 -3.695 1 91.88 280 SER B CA 1
ATOM 7432 C C . SER B 1 280 ? 0.581 -19.219 -2.631 1 91.88 280 SER B C 1
ATOM 7434 O O . SER B 1 280 ? 0.111 -18.125 -2.928 1 91.88 280 SER B O 1
ATOM 7436 N N . MET B 1 281 ? 0.869 -19.391 -1.419 1 92.56 281 MET B N 1
ATOM 7437 C CA . MET B 1 281 ? 0.794 -18.484 -0.268 1 92.56 281 MET B CA 1
ATOM 7438 C C . MET B 1 281 ? -0.631 -18.406 0.267 1 92.56 281 MET B C 1
ATOM 7440 O O . MET B 1 281 ? -0.84 -18.25 1.472 1 92.56 281 MET B O 1
ATOM 7444 N N . ARG B 1 282 ? -1.598 -18.531 -0.628 1 95.12 282 ARG B N 1
ATOM 7445 C CA . ARG B 1 282 ? -2.973 -18.312 -0.194 1 95.12 282 ARG B CA 1
ATOM 7446 C C . ARG B 1 282 ? -3.711 -19.641 -0.011 1 95.12 282 ARG B C 1
ATOM 7448 O O . ARG B 1 282 ? -4.855 -19.656 0.444 1 95.12 282 ARG B O 1
ATOM 7455 N N . THR B 1 283 ? -3.121 -20.75 -0.425 1 97.06 283 THR B N 1
ATOM 7456 C CA . THR B 1 283 ? -3.635 -22.078 -0.089 1 97.06 283 THR B CA 1
ATOM 7457 C C . THR B 1 283 ? -2.895 -22.656 1.113 1 97.06 283 THR B C 1
ATOM 7459 O O . THR B 1 283 ? -1.666 -22.766 1.1 1 97.06 283 THR B O 1
ATOM 7462 N N . LEU B 1 284 ? -3.654 -23.016 2.123 1 97.94 284 LEU B N 1
ATOM 7463 C CA . LEU B 1 284 ? -3.076 -23.5 3.371 1 97.94 284 LEU B CA 1
ATOM 7464 C C . LEU B 1 284 ? -3.381 -24.969 3.576 1 97.94 284 LEU B C 1
ATOM 7466 O O . LEU B 1 284 ? -4.508 -25.422 3.342 1 97.94 284 LEU B O 1
ATOM 7470 N N . ARG B 1 285 ? -2.381 -25.703 3.943 1 97.56 285 ARG B N 1
ATOM 7471 C CA . ARG B 1 285 ? -2.566 -27.094 4.328 1 97.56 285 ARG B CA 1
ATOM 7472 C C . ARG B 1 285 ? -2.752 -27.219 5.836 1 97.56 285 ARG B C 1
ATOM 7474 O O . ARG B 1 285 ? -2.166 -26.453 6.609 1 97.56 285 ARG B O 1
ATOM 7481 N N . ASN B 1 286 ? -3.568 -28.156 6.258 1 97.38 286 ASN B N 1
ATOM 7482 C CA . ASN B 1 286 ? -3.748 -28.453 7.676 1 97.38 286 ASN B CA 1
ATOM 7483 C C . ASN B 1 286 ? -2.596 -29.281 8.227 1 97.38 286 ASN B C 1
ATOM 7485 O O . ASN B 1 286 ? -2.412 -30.438 7.824 1 97.38 286 ASN B O 1
ATOM 7489 N N . ILE B 1 287 ? -1.827 -28.75 9.102 1 95.56 287 ILE B N 1
ATOM 7490 C CA . ILE B 1 287 ? -0.663 -29.453 9.633 1 95.56 287 ILE B CA 1
ATOM 7491 C C . ILE B 1 287 ? -1.094 -30.375 10.766 1 95.56 287 ILE B C 1
ATOM 7493 O O . ILE B 1 287 ? -0.455 -31.406 11.008 1 95.56 287 ILE B O 1
ATOM 7497 N N . THR B 1 288 ? -2.162 -30.016 11.469 1 96.25 288 THR B N 1
ATOM 7498 C CA . THR B 1 288 ? -2.693 -30.828 12.562 1 96.25 288 THR B CA 1
ATOM 7499 C C . THR B 1 288 ? -3.301 -32.125 12.023 1 96.25 288 THR B C 1
ATOM 7501 O O . THR B 1 288 ? -3.119 -33.188 12.609 1 96.25 288 THR B O 1
ATOM 7504 N N . SER B 1 289 ? -4.008 -32.031 10.969 1 96.56 289 SER B N 1
ATOM 7505 C CA . SER B 1 289 ? -4.641 -33.156 10.297 1 96.56 289 SER B CA 1
ATOM 7506 C C . SER B 1 289 ? -4.445 -33.094 8.789 1 96.56 289 SER B C 1
ATOM 7508 O O . SER B 1 289 ? -5.32 -32.594 8.062 1 96.56 289 SER B O 1
ATOM 7510 N N . PRO B 1 290 ? -3.42 -33.719 8.273 1 95.44 290 PRO B N 1
ATOM 7511 C CA . PRO B 1 290 ? -3.021 -33.531 6.871 1 95.44 290 PRO B CA 1
ATOM 7512 C C . PRO B 1 290 ? -4.094 -34.031 5.895 1 95.44 290 PRO B C 1
ATOM 7514 O O . PRO B 1 290 ? -4.117 -33.594 4.738 1 95.44 290 PRO B O 1
ATOM 7517 N N . LYS B 1 291 ? -5 -34.875 6.277 1 96.19 291 LYS B N 1
ATOM 7518 C CA . LYS B 1 291 ? -6.02 -35.406 5.375 1 96.19 291 LYS B CA 1
ATOM 7519 C C . LYS B 1 291 ? -7.188 -34.438 5.238 1 96.19 291 LYS B C 1
ATOM 7521 O O . LYS B 1 291 ? -8.016 -34.562 4.336 1 96.19 291 LYS B O 1
ATOM 7526 N N . LYS B 1 292 ? -7.32 -33.469 6.16 1 96.94 292 LYS B N 1
ATOM 7527 C CA . LYS B 1 292 ? -8.336 -32.406 6.02 1 96.94 292 LYS B CA 1
ATOM 7528 C C . LYS B 1 292 ? -8.078 -31.562 4.785 1 96.94 292 LYS B C 1
ATOM 7530 O O . LYS B 1 292 ? -6.957 -31.516 4.273 1 96.94 292 LYS B O 1
ATOM 7535 N N . PRO B 1 293 ? -9.094 -30.938 4.297 1 97.44 293 PRO B N 1
ATOM 7536 C CA . PRO B 1 293 ? -8.961 -30.188 3.045 1 97.44 293 PRO B CA 1
ATOM 7537 C C . PRO B 1 293 ? -7.965 -29.031 3.148 1 97.44 293 PRO B C 1
ATOM 7539 O O . PRO B 1 293 ? -7.754 -28.5 4.234 1 97.44 293 PRO B O 1
ATOM 7542 N N . TYR B 1 294 ? -7.352 -28.75 2.008 1 97.94 294 TYR B N 1
ATOM 7543 C CA . TYR B 1 294 ? -6.672 -27.469 1.872 1 97.94 294 TYR B CA 1
ATOM 7544 C C . TYR B 1 294 ? -7.676 -26.312 1.882 1 97.94 294 TYR B C 1
ATOM 7546 O O . TYR B 1 294 ? -8.812 -26.484 1.44 1 97.94 294 TYR B O 1
ATOM 7554 N N . VAL B 1 295 ? -7.234 -25.203 2.385 1 98.31 295 VAL B N 1
ATOM 7555 C CA . VAL B 1 295 ? -8.078 -24.016 2.443 1 98.31 295 VAL B CA 1
ATOM 7556 C C . VAL B 1 295 ? -7.453 -22.891 1.599 1 98.31 295 VAL B C 1
ATOM 7558 O O . VAL B 1 295 ? -6.391 -22.375 1.937 1 98.31 295 VAL B O 1
ATOM 7561 N N . LYS B 1 296 ? -8.039 -22.594 0.48 1 98.12 296 LYS B N 1
ATOM 7562 C CA . LYS B 1 296 ? -7.602 -21.484 -0.372 1 98.12 296 LYS B CA 1
ATOM 7563 C C . LYS B 1 296 ? -8.328 -20.188 -0.01 1 98.12 296 LYS B C 1
ATOM 7565 O O . LYS B 1 296 ? -9.555 -20.125 -0.064 1 98.12 296 LYS B O 1
ATOM 7570 N N . LEU B 1 297 ? -7.582 -19.172 0.305 1 98.25 297 LEU B N 1
ATOM 7571 C CA . LEU B 1 297 ? -8.18 -17.969 0.875 1 98.25 297 LEU B CA 1
ATOM 7572 C C . LEU B 1 297 ? -7.875 -16.75 0.009 1 98.25 297 LEU B C 1
ATOM 7574 O O . LEU B 1 297 ? -6.887 -16.734 -0.724 1 98.25 297 LEU B O 1
ATOM 7578 N N . SER B 1 298 ? -8.812 -15.734 0.084 1 97.12 298 SER B N 1
ATOM 7579 C CA . SER B 1 298 ? -8.555 -14.445 -0.537 1 97.12 298 SER B CA 1
ATOM 7580 C C . SER B 1 298 ? -7.457 -13.688 0.2 1 97.12 298 SER B C 1
ATOM 7582 O O . SER B 1 298 ? -7.492 -13.562 1.426 1 97.12 298 SER B O 1
ATOM 7584 N N . MET B 1 299 ? -6.547 -13.258 -0.499 1 95.62 299 MET B N 1
ATOM 7585 C CA . MET B 1 299 ? -5.5 -12.391 0.041 1 95.62 299 MET B CA 1
ATOM 7586 C C . MET B 1 299 ? -5.223 -11.227 -0.899 1 95.62 299 MET B C 1
ATOM 7588 O O . MET B 1 299 ? -5.008 -11.422 -2.096 1 95.62 299 MET B O 1
ATOM 7592 N N . ASN B 1 300 ? -5.305 -9.992 -0.44 1 93.25 300 ASN B N 1
ATOM 7593 C CA . ASN B 1 300 ? -4.953 -8.812 -1.229 1 93.25 300 ASN B CA 1
ATOM 7594 C C . ASN B 1 300 ? -3.443 -8.617 -1.303 1 93.25 300 ASN B C 1
ATOM 7596 O O . ASN B 1 300 ? -2.936 -7.543 -0.984 1 93.25 300 ASN B O 1
ATOM 7600 N N . LEU B 1 301 ? -2.756 -9.617 -1.597 1 90.25 301 LEU B N 1
ATOM 7601 C CA . LEU B 1 301 ? -1.315 -9.672 -1.816 1 90.25 301 LEU B CA 1
ATOM 7602 C C . LEU B 1 301 ? -0.996 -9.773 -3.305 1 90.25 301 LEU B C 1
ATOM 7604 O O . LEU B 1 301 ? -1.57 -10.602 -4.012 1 90.25 301 LEU B O 1
ATOM 7608 N N . LEU B 1 302 ? -0.146 -8.867 -3.789 1 81.5 302 LEU B N 1
ATOM 7609 C CA . LEU B 1 302 ? 0.24 -8.93 -5.195 1 81.5 302 LEU B CA 1
ATOM 7610 C C . LEU B 1 302 ? 1.46 -9.82 -5.387 1 81.5 302 LEU B C 1
ATOM 7612 O O . LEU B 1 302 ? 2.527 -9.555 -4.828 1 81.5 302 LEU B O 1
ATOM 7616 N N . ASN B 1 303 ? 1.285 -10.781 -6.02 1 74.81 303 ASN B N 1
ATOM 7617 C CA . ASN B 1 303 ? 2.346 -11.719 -6.367 1 74.81 303 ASN B CA 1
ATOM 7618 C C . ASN B 1 303 ? 2.305 -12.094 -7.844 1 74.81 303 ASN B C 1
ATOM 7620 O O . ASN B 1 303 ? 1.266 -12.516 -8.352 1 74.81 303 ASN B O 1
ATOM 7624 N N . THR B 1 304 ? 3.475 -11.891 -8.523 1 64.94 304 THR B N 1
ATOM 7625 C CA . THR B 1 304 ? 3.633 -12.117 -9.953 1 64.94 304 THR B CA 1
ATOM 7626 C C . THR B 1 304 ? 2.76 -11.148 -10.758 1 64.94 304 THR B C 1
ATOM 7628 O O . THR B 1 304 ? 3.045 -9.953 -10.812 1 64.94 304 THR B O 1
ATOM 7631 N N . SER B 1 305 ? 1.663 -11.562 -11.203 1 62.66 305 SER B N 1
ATOM 7632 C CA . SER B 1 305 ? 0.979 -10.703 -12.164 1 62.66 305 SER B CA 1
ATOM 7633 C C . SER B 1 305 ? -0.398 -10.289 -11.656 1 62.66 305 SER B C 1
ATOM 7635 O O . SER B 1 305 ? -1.067 -9.453 -12.258 1 62.66 305 SER B O 1
ATOM 7637 N N . THR B 1 306 ? -0.737 -10.773 -10.43 1 71.12 306 THR B N 1
ATOM 7638 C CA . THR B 1 306 ? -2.135 -10.531 -10.094 1 71.12 306 THR B CA 1
ATOM 7639 C C . THR B 1 306 ? -2.322 -10.469 -8.578 1 71.12 306 THR B C 1
ATOM 7641 O O . THR B 1 306 ? -1.512 -11.008 -7.824 1 71.12 306 THR B O 1
ATOM 7644 N N . LEU B 1 307 ? -3.363 -9.727 -8.188 1 75.81 307 LEU B N 1
ATOM 7645 C CA . LEU B 1 307 ? -3.811 -9.773 -6.801 1 75.81 307 LEU B CA 1
ATOM 7646 C C . LEU B 1 307 ? -4.371 -11.148 -6.457 1 75.81 307 LEU B C 1
ATOM 7648 O O . LEU B 1 307 ? -5.098 -11.742 -7.258 1 75.81 307 LEU B O 1
ATOM 7652 N N . ARG B 1 308 ? -4.055 -11.641 -5.312 1 81 308 ARG B N 1
ATOM 7653 C CA . ARG B 1 308 ? -4.434 -12.992 -4.906 1 81 308 ARG B CA 1
ATOM 7654 C C . ARG B 1 308 ? -5.824 -13.008 -4.277 1 81 308 ARG B C 1
ATOM 7656 O O . ARG B 1 308 ? -6.035 -13.641 -3.24 1 81 308 ARG B O 1
ATOM 7663 N N . THR B 1 309 ? -6.758 -12.297 -4.883 1 90.25 309 THR B N 1
ATOM 7664 C CA . THR B 1 309 ? -8.156 -12.328 -4.453 1 90.25 309 THR B CA 1
ATOM 7665 C C . THR B 1 309 ? -8.891 -13.484 -5.121 1 90.25 309 THR B C 1
ATOM 7667 O O . THR B 1 309 ? -8.352 -14.148 -6.012 1 90.25 309 THR B O 1
ATOM 7670 N N . LEU B 1 310 ? -10 -13.797 -4.605 1 95.19 310 LEU B N 1
ATOM 7671 C CA . LEU B 1 310 ? -10.891 -14.805 -5.184 1 95.19 310 LEU B CA 1
ATOM 7672 C C . LEU B 1 310 ? -12.148 -14.148 -5.75 1 95.19 310 LEU B C 1
ATOM 7674 O O . LEU B 1 310 ? -12.984 -13.656 -4.996 1 95.19 310 LEU B O 1
ATOM 7678 N N . LYS B 1 311 ? -12.258 -14.188 -7.016 1 94.12 311 LYS B N 1
ATOM 7679 C CA . LYS B 1 311 ? -13.438 -13.594 -7.637 1 94.12 311 LYS B CA 1
ATOM 7680 C C . LYS B 1 311 ? -14.703 -14.352 -7.238 1 94.12 311 LYS B C 1
ATOM 7682 O O . LYS B 1 311 ? -14.75 -15.578 -7.32 1 94.12 311 LYS B O 1
ATOM 7687 N N . PRO B 1 312 ? -15.703 -13.633 -6.852 1 95.06 312 PRO B N 1
ATOM 7688 C CA . PRO B 1 312 ? -16.906 -14.273 -6.32 1 95.06 312 PRO B CA 1
ATOM 7689 C C . PRO B 1 312 ? -17.5 -15.297 -7.289 1 95.06 312 PRO B C 1
ATOM 7691 O O . PRO B 1 312 ? -17.875 -16.406 -6.875 1 95.06 312 PRO B O 1
ATOM 7694 N N . TYR B 1 313 ? -17.594 -15.008 -8.594 1 94 313 TYR B N 1
ATOM 7695 C CA . TYR B 1 313 ? -18.172 -15.945 -9.555 1 94 313 TYR B CA 1
ATOM 7696 C C . TYR B 1 313 ? -17.359 -17.219 -9.633 1 94 313 TYR B C 1
ATOM 7698 O O . TYR B 1 313 ? -17.906 -18.328 -9.727 1 94 313 TYR B O 1
ATOM 7706 N N . SER B 1 314 ? -16.062 -17.078 -9.57 1 95.06 314 SER B N 1
ATOM 7707 C CA . SER B 1 314 ? -15.164 -18.234 -9.617 1 95.06 314 SER B CA 1
ATOM 7708 C C . SER B 1 314 ? -15.305 -19.094 -8.359 1 95.06 314 SER B C 1
ATOM 7710 O O . SER B 1 314 ? -15.219 -20.328 -8.43 1 95.06 314 SER B O 1
ATOM 7712 N N . VAL B 1 315 ? -15.508 -18.469 -7.23 1 95.75 315 VAL B N 1
ATOM 7713 C CA . VAL B 1 315 ? -15.664 -19.172 -5.957 1 95.75 315 VAL B CA 1
ATOM 7714 C C . VAL B 1 315 ? -16.938 -20.016 -5.977 1 95.75 315 VAL B C 1
ATOM 7716 O O . VAL B 1 315 ? -16.922 -21.188 -5.605 1 95.75 315 VAL B O 1
ATOM 7719 N N . VAL B 1 316 ? -17.969 -19.5 -6.473 1 94 316 VAL B N 1
ATOM 7720 C CA . VAL B 1 316 ? -19.266 -20.172 -6.395 1 94 316 VAL B CA 1
ATOM 7721 C C . VAL B 1 316 ? -19.312 -21.328 -7.398 1 94 316 VAL B C 1
ATOM 7723 O O . VAL B 1 316 ? -19.969 -22.344 -7.152 1 94 316 VAL B O 1
ATOM 7726 N N . SER B 1 317 ? -18.594 -21.281 -8.453 1 95.19 317 SER B N 1
ATOM 7727 C CA . SER B 1 317 ? -18.656 -22.281 -9.508 1 95.19 317 SER B CA 1
ATOM 7728 C C . SER B 1 317 ? -17.656 -23.406 -9.258 1 95.19 317 SER B C 1
ATOM 7730 O O . SER B 1 317 ? -17.703 -24.453 -9.93 1 95.19 317 SER B O 1
ATOM 7732 N N . ALA B 1 318 ? -16.812 -23.266 -8.297 1 96.81 318 ALA B N 1
ATOM 7733 C CA . ALA B 1 318 ? -15.703 -24.188 -8.078 1 96.81 318 ALA B CA 1
ATOM 7734 C C . ALA B 1 318 ? -16.219 -25.625 -7.883 1 96.81 318 ALA B C 1
ATOM 7736 O O . ALA B 1 318 ? -15.734 -26.547 -8.539 1 96.81 318 ALA B O 1
ATOM 7737 N N . PRO B 1 319 ? -17.234 -25.875 -7.023 1 96.44 319 PRO B N 1
ATOM 7738 C CA . PRO B 1 319 ? -17.703 -27.25 -6.836 1 96.44 319 PRO B CA 1
ATOM 7739 C C . PRO B 1 319 ? -18.312 -27.844 -8.109 1 96.44 319 PRO B C 1
ATOM 7741 O O . PRO B 1 319 ? -18.094 -29.016 -8.406 1 96.44 319 PRO B O 1
ATOM 7744 N N . ALA B 1 320 ? -19.016 -27.016 -8.867 1 95.81 320 ALA B N 1
ATOM 7745 C CA . ALA B 1 320 ? -19.656 -27.5 -10.094 1 95.81 320 ALA B CA 1
ATOM 7746 C C . ALA B 1 320 ? -18.609 -27.938 -11.109 1 95.81 320 ALA B C 1
ATOM 7748 O O . ALA B 1 320 ? -18.781 -28.953 -11.781 1 95.81 320 ALA B O 1
ATOM 7749 N N . ILE B 1 321 ? -17.578 -27.203 -11.219 1 96.94 321 ILE B N 1
ATOM 7750 C CA . ILE B 1 321 ? -16.5 -27.531 -12.148 1 96.94 321 ILE B CA 1
ATOM 7751 C C . ILE B 1 321 ? -15.82 -28.828 -11.727 1 96.94 321 ILE B C 1
ATOM 7753 O O . ILE B 1 321 ? -15.57 -29.703 -12.562 1 96.94 321 ILE B O 1
ATOM 7757 N N . SER B 1 322 ? -15.523 -28.969 -10.492 1 97.25 322 SER B N 1
ATOM 7758 C CA . SER B 1 322 ? -14.883 -30.172 -9.969 1 97.25 322 SER B CA 1
ATOM 7759 C C . SER B 1 322 ? -15.766 -31.391 -10.188 1 97.25 322 SER B C 1
ATOM 7761 O O . SER B 1 322 ? -15.273 -32.469 -10.57 1 97.25 322 SER B O 1
ATOM 7763 N N . ASN B 1 323 ? -17.016 -31.25 -9.891 1 96.5 323 ASN B N 1
ATOM 7764 C CA . ASN B 1 323 ? -17.953 -32.344 -10.109 1 96.5 323 ASN B CA 1
ATOM 7765 C C . ASN B 1 323 ? -18 -32.781 -11.57 1 96.5 323 ASN B C 1
ATOM 7767 O O . ASN B 1 323 ? -18.031 -33.969 -11.883 1 96.5 323 ASN B O 1
ATOM 7771 N N . TRP B 1 324 ? -18.062 -31.781 -12.438 1 97.38 324 TRP B N 1
ATOM 7772 C CA . TRP B 1 324 ? -18.062 -32.031 -13.867 1 97.38 324 TRP B CA 1
ATOM 7773 C C . TRP B 1 324 ? -16.828 -32.812 -14.289 1 97.38 324 TRP B C 1
ATOM 7775 O O . TRP B 1 324 ? -16.922 -33.844 -14.977 1 97.38 324 TRP B O 1
ATOM 7785 N N . LEU B 1 325 ? -15.68 -32.375 -13.844 1 97.81 325 LEU B N 1
ATOM 7786 C CA . LEU B 1 325 ? -14.414 -33.031 -14.172 1 97.81 325 LEU B CA 1
ATOM 7787 C C . LEU B 1 325 ? -14.375 -34.469 -13.609 1 97.81 325 LEU B C 1
ATOM 7789 O O . LEU B 1 325 ? -13.883 -35.375 -14.266 1 97.81 325 LEU B O 1
ATOM 7793 N N . ASN B 1 326 ? -14.82 -34.594 -12.398 1 97.5 326 ASN B N 1
ATOM 7794 C CA . ASN B 1 326 ? -14.859 -35.938 -11.789 1 97.5 326 ASN B CA 1
ATOM 7795 C C . ASN B 1 326 ? -15.742 -36.875 -12.594 1 97.5 326 ASN B C 1
ATOM 7797 O O . ASN B 1 326 ? -15.406 -38.062 -12.75 1 97.5 326 ASN B O 1
ATOM 7801 N N . ASP B 1 327 ? -16.812 -36.375 -13.008 1 97.62 327 ASP B N 1
ATOM 7802 C CA . ASP B 1 327 ? -17.719 -37.156 -13.836 1 97.62 327 ASP B CA 1
ATOM 7803 C C . ASP B 1 327 ? -17.031 -37.594 -15.141 1 97.62 327 ASP B C 1
ATOM 7805 O O . ASP B 1 327 ? -17.125 -38.75 -15.555 1 97.62 327 ASP B O 1
ATOM 7809 N N . VAL B 1 328 ? -16.375 -36.656 -15.758 1 97.88 328 VAL B N 1
ATOM 7810 C CA . VAL B 1 328 ? -15.656 -36.938 -17 1 97.88 328 VAL B CA 1
ATOM 7811 C C . VAL B 1 328 ? -14.609 -38 -16.781 1 97.88 328 VAL B C 1
ATOM 7813 O O . VAL B 1 328 ? -14.547 -39 -17.531 1 97.88 328 VAL B O 1
ATOM 7816 N N . VAL B 1 329 ? -13.789 -37.906 -15.773 1 97.88 329 VAL B N 1
ATOM 7817 C CA . VAL B 1 329 ? -12.68 -38.812 -15.508 1 97.88 329 VAL B CA 1
ATOM 7818 C C . VAL B 1 329 ? -13.211 -40.188 -15.109 1 97.88 329 VAL B C 1
ATOM 7820 O O . VAL B 1 329 ? -12.688 -41.219 -15.539 1 97.88 329 VAL B O 1
ATOM 7823 N N . SER B 1 330 ? -14.25 -40.219 -14.32 1 97.19 330 SER B N 1
ATOM 7824 C CA . SER B 1 330 ? -14.805 -41.469 -13.828 1 97.19 330 SER B CA 1
ATOM 7825 C C . SER B 1 330 ? -15.43 -42.281 -14.961 1 97.19 330 SER B C 1
ATOM 7827 O O . SER B 1 330 ? -15.578 -43.5 -14.852 1 97.19 330 SER B O 1
ATOM 7829 N N . ASN B 1 331 ? -15.727 -41.625 -16.031 1 96.94 331 ASN B N 1
ATOM 7830 C CA 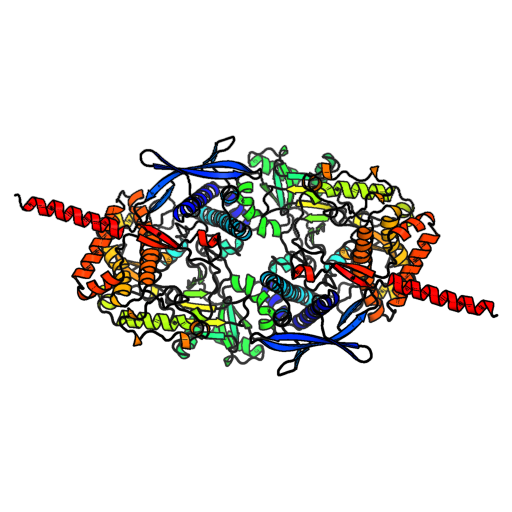. ASN B 1 331 ? -16.375 -42.312 -17.141 1 96.94 331 ASN B CA 1
ATOM 7831 C C . ASN B 1 331 ? -15.414 -42.531 -18.297 1 96.94 331 ASN B C 1
ATOM 7833 O O . ASN B 1 331 ? -15.836 -42.875 -19.406 1 96.94 331 ASN B O 1
ATOM 7837 N N . ASP B 1 332 ? -14.211 -42.312 -18.078 1 97.88 332 ASP B N 1
ATOM 7838 C CA . ASP B 1 332 ? -13.156 -42.594 -19.047 1 97.88 332 ASP B CA 1
ATOM 7839 C C . ASP B 1 332 ? -12.25 -43.719 -18.562 1 97.88 332 ASP B C 1
ATOM 7841 O O . ASP B 1 332 ? -11.477 -43.531 -17.609 1 97.88 332 ASP B O 1
ATOM 7845 N N . ALA B 1 333 ? -12.266 -44.812 -19.188 1 97.06 333 ALA B N 1
ATOM 7846 C CA . ALA B 1 333 ? -11.57 -46 -18.734 1 97.06 333 ALA B CA 1
ATOM 7847 C C . ALA B 1 333 ? -10.07 -45.781 -18.641 1 97.06 333 ALA B C 1
ATOM 7849 O O . ALA B 1 333 ? -9.414 -46.281 -17.719 1 97.06 333 ALA B O 1
ATOM 7850 N N . TYR B 1 334 ? -9.531 -45.125 -19.609 1 97.81 334 TYR B N 1
ATOM 7851 C CA . TYR B 1 334 ? -8.102 -44.844 -19.562 1 97.81 334 TYR B CA 1
ATOM 7852 C C . TYR B 1 334 ? -7.742 -43.969 -18.375 1 97.81 334 TYR B C 1
ATOM 7854 O O . TYR B 1 334 ? -6.809 -44.281 -17.625 1 97.81 334 TYR B O 1
ATOM 7862 N N . LEU B 1 335 ? -8.445 -42.844 -18.172 1 98.5 335 LEU B N 1
ATOM 7863 C CA . LEU B 1 335 ? -8.125 -41.906 -17.125 1 98.5 335 LEU B CA 1
ATOM 7864 C C . LEU B 1 335 ? -8.375 -42.5 -15.742 1 98.5 335 LEU B C 1
ATOM 7866 O O . LEU B 1 335 ? -7.621 -42.25 -14.805 1 98.5 335 LEU B O 1
ATOM 7870 N N . MET B 1 336 ? -9.414 -43.281 -15.648 1 97.69 336 MET B N 1
ATOM 7871 C CA . MET B 1 336 ? -9.828 -43.812 -14.352 1 97.69 336 MET B CA 1
ATOM 7872 C C . MET B 1 336 ? -9.016 -45.031 -13.984 1 97.69 336 MET B C 1
ATOM 7874 O O . MET B 1 336 ? -8.492 -45.156 -12.875 1 97.69 336 MET B O 1
ATOM 7878 N N . ASP B 1 337 ? -8.781 -45.969 -14.945 1 96.69 337 ASP B N 1
ATOM 7879 C CA . ASP B 1 337 ? -8.266 -47.281 -14.617 1 96.69 337 ASP B CA 1
ATOM 7880 C C . ASP B 1 337 ? -6.777 -47.375 -14.93 1 96.69 337 ASP B C 1
ATOM 7882 O O . ASP B 1 337 ? -6.023 -48.031 -14.188 1 96.69 337 ASP B O 1
ATOM 7886 N N . GLU B 1 338 ? -6.387 -46.875 -16.016 1 96.56 338 GLU B N 1
ATOM 7887 C CA . GLU B 1 338 ? -4.996 -47 -16.422 1 96.56 338 GLU B CA 1
ATOM 7888 C C . GLU B 1 338 ? -4.125 -45.906 -15.844 1 96.56 338 GLU B C 1
ATOM 7890 O O . GLU B 1 338 ? -3.203 -46.188 -15.07 1 96.56 338 GLU B O 1
ATOM 7895 N N . ALA B 1 339 ? -4.523 -44.688 -16.141 1 97.75 339 ALA B N 1
ATOM 7896 C CA . ALA B 1 339 ? -3.74 -43.562 -15.664 1 97.75 339 ALA B CA 1
ATOM 7897 C C . ALA B 1 339 ? -3.996 -43.281 -14.188 1 97.75 339 ALA B C 1
ATOM 7899 O O . ALA B 1 339 ? -3.158 -42.688 -13.5 1 97.75 339 ALA B O 1
ATOM 7900 N N . ARG B 1 340 ? -5.203 -43.719 -13.672 1 97.81 340 ARG B N 1
ATOM 7901 C CA . ARG B 1 340 ? -5.629 -43.469 -12.297 1 97.81 340 ARG B CA 1
ATOM 7902 C C . ARG B 1 340 ? -5.434 -42 -11.922 1 97.81 340 ARG B C 1
ATOM 7904 O O . ARG B 1 340 ? -4.801 -41.688 -10.906 1 97.81 340 ARG B O 1
ATOM 7911 N N . LEU B 1 341 ? -5.895 -41.156 -12.781 1 98.38 341 LEU B N 1
ATOM 7912 C CA . LEU B 1 341 ? -5.746 -39.719 -12.617 1 98.38 341 LEU B CA 1
ATOM 7913 C C . LEU B 1 341 ? -6.453 -39.219 -11.352 1 98.38 341 LEU B C 1
ATOM 7915 O O . LEU B 1 341 ? -7.605 -39.594 -11.102 1 98.38 341 LEU B O 1
ATOM 7919 N N . ILE B 1 342 ? -5.777 -38.469 -10.469 1 98.31 342 ILE B N 1
ATOM 7920 C CA . ILE B 1 342 ? -6.367 -37.875 -9.273 1 98.31 342 ILE B CA 1
ATOM 7921 C C . ILE B 1 342 ? -6.785 -36.438 -9.562 1 98.31 342 ILE B C 1
ATOM 7923 O O . ILE B 1 342 ? -6.008 -35.656 -10.117 1 98.31 342 ILE B O 1
ATOM 7927 N N . LEU B 1 343 ? -7.977 -36.094 -9.344 1 98.25 343 LEU B N 1
ATOM 7928 C CA . LEU B 1 343 ? -8.445 -34.719 -9.328 1 98.25 343 LEU B CA 1
ATOM 7929 C C . LEU B 1 343 ? -8.688 -34.219 -7.898 1 98.25 343 LEU B C 1
ATOM 7931 O O . LEU B 1 343 ? -9.508 -34.812 -7.18 1 98.25 343 LEU B O 1
ATOM 7935 N N . LEU B 1 344 ? -7.926 -33.281 -7.438 1 98.25 344 LEU B N 1
ATOM 7936 C CA . LEU B 1 344 ? -8.195 -32.688 -6.129 1 98.25 344 LEU B CA 1
ATOM 7937 C C . LEU B 1 344 ? -9.367 -31.719 -6.199 1 98.25 344 LEU B C 1
ATOM 7939 O O . LEU B 1 344 ? -9.172 -30.531 -6.449 1 98.25 344 LEU B O 1
ATOM 7943 N N . SER B 1 345 ? -10.484 -32.219 -5.863 1 97.5 345 SER B N 1
ATOM 7944 C CA . SER B 1 345 ? -11.742 -31.5 -6.059 1 97.5 345 SER B CA 1
ATOM 7945 C C . SER B 1 345 ? -11.844 -30.281 -5.137 1 97.5 345 SER B C 1
ATOM 7947 O O . SER B 1 345 ? -11.477 -30.359 -3.961 1 97.5 345 SER B O 1
ATOM 7949 N N . GLU B 1 346 ? -12.258 -29.203 -5.684 1 97.81 346 GLU B N 1
ATOM 7950 C CA . GLU B 1 346 ? -12.742 -28.062 -4.926 1 97.81 346 GLU B CA 1
ATOM 7951 C C . GLU B 1 346 ? -14.234 -28.188 -4.629 1 97.81 346 GLU B C 1
ATOM 7953 O O . GLU B 1 346 ? -15.07 -27.656 -5.367 1 97.81 346 GLU B O 1
ATOM 7958 N N . PHE B 1 347 ? -14.555 -28.734 -3.48 1 96.38 347 PHE B N 1
ATOM 7959 C CA . PHE B 1 347 ? -15.867 -29.344 -3.311 1 96.38 347 PHE B CA 1
ATOM 7960 C C . PHE B 1 347 ? -16.797 -28.422 -2.537 1 96.38 347 PHE B C 1
ATOM 7962 O O . PHE B 1 347 ? -18 -28.641 -2.484 1 96.38 347 PHE B O 1
ATOM 7969 N N . SER B 1 348 ? -16.281 -27.406 -1.927 1 96.81 348 SER B N 1
ATOM 7970 C CA . SER B 1 348 ? -17.047 -26.406 -1.211 1 96.81 348 SER B CA 1
ATOM 7971 C C . SER B 1 348 ? -16.375 -25.047 -1.257 1 96.81 348 SER B C 1
ATOM 7973 O O . SER B 1 348 ? -15.148 -24.953 -1.398 1 96.81 348 SER B O 1
ATOM 7975 N N . SER B 1 349 ? -17.156 -24 -1.242 1 97.38 349 SER B N 1
ATOM 7976 C CA . SER B 1 349 ? -16.625 -22.641 -1.31 1 97.38 349 SER B CA 1
ATOM 7977 C C . SER B 1 349 ? -17.609 -21.641 -0.697 1 97.38 349 SER B C 1
ATOM 7979 O O . SER B 1 349 ? -18.766 -21.969 -0.464 1 97.38 349 SER B O 1
ATOM 7981 N N . VAL B 1 350 ? -17.141 -20.531 -0.305 1 97.31 350 VAL B N 1
ATOM 7982 C CA . VAL B 1 350 ? -17.969 -19.453 0.243 1 97.31 350 VAL B CA 1
ATOM 7983 C C . VAL B 1 350 ? -17.359 -18.109 -0.113 1 97.31 350 VAL B C 1
ATOM 7985 O O . VAL B 1 350 ? -16.125 -17.953 -0.129 1 97.31 350 VAL B O 1
ATOM 7988 N N . THR B 1 351 ? -18.172 -17.141 -0.546 1 97.44 351 THR B N 1
ATOM 7989 C CA . THR B 1 351 ? -17.688 -15.805 -0.885 1 97.44 351 THR B CA 1
ATOM 7990 C C . THR B 1 351 ? -18.594 -14.734 -0.257 1 97.44 351 THR B C 1
ATOM 7992 O O . THR B 1 351 ? -19.734 -15.008 0.089 1 97.44 351 THR B O 1
ATOM 7995 N N . TYR B 1 352 ? -18.047 -13.594 0.135 1 97.62 352 TYR B N 1
ATOM 7996 C CA . TYR B 1 352 ? -18.719 -12.383 0.599 1 97.62 352 TYR B CA 1
ATOM 7997 C C . TYR B 1 352 ? -18.547 -11.25 -0.403 1 97.62 352 TYR B C 1
ATOM 7999 O O . TYR B 1 352 ? -17.422 -10.812 -0.67 1 97.62 352 TYR B O 1
ATOM 8007 N N . ASP B 1 353 ? -19.625 -10.789 -1.001 1 94.44 353 ASP B N 1
ATOM 8008 C CA . ASP B 1 353 ? -19.547 -9.805 -2.08 1 94.44 353 ASP B CA 1
ATOM 8009 C C . ASP B 1 353 ? -20.547 -8.672 -1.856 1 94.44 353 ASP B C 1
ATOM 8011 O O . ASP B 1 353 ? -21.766 -8.883 -1.916 1 94.44 353 ASP B O 1
ATOM 8015 N N . THR B 1 354 ? -20.078 -7.465 -1.618 1 88.69 354 THR B N 1
ATOM 8016 C CA . THR B 1 354 ? -20.922 -6.293 -1.415 1 88.69 354 THR B CA 1
ATOM 8017 C C . THR B 1 354 ? -21.109 -5.539 -2.727 1 88.69 354 THR B C 1
ATOM 8019 O O . THR B 1 354 ? -21.734 -4.469 -2.744 1 88.69 354 THR B O 1
ATOM 8022 N N . ASN B 1 355 ? -20.516 -5.973 -3.809 1 80.06 355 ASN B N 1
ATOM 8023 C CA . ASN B 1 355 ? -20.594 -5.375 -5.137 1 80.06 355 ASN B CA 1
ATOM 8024 C C . ASN B 1 355 ? -19.797 -4.066 -5.207 1 80.06 355 ASN B C 1
ATOM 8026 O O . ASN B 1 355 ? -20.078 -3.217 -6.055 1 80.06 355 ASN B O 1
ATOM 8030 N N . LYS B 1 356 ? -18.969 -3.887 -4.219 1 80.38 356 LYS B N 1
ATOM 8031 C CA . LYS B 1 356 ? -18.062 -2.748 -4.258 1 80.38 356 LYS B CA 1
ATOM 8032 C C . LYS B 1 356 ? -16.766 -3.102 -4.984 1 80.38 356 LYS B C 1
ATOM 8034 O O . LYS B 1 356 ? -16.109 -4.082 -4.641 1 80.38 356 LYS B O 1
ATOM 8039 N N . LYS B 1 357 ? -16.375 -2.312 -5.945 1 79.75 357 LYS B N 1
ATOM 8040 C CA . LYS B 1 357 ? -15.219 -2.582 -6.789 1 79.75 357 LYS B CA 1
ATOM 8041 C C . LYS B 1 357 ? -13.93 -2.58 -5.969 1 79.75 357 LYS B C 1
ATOM 8043 O O . LYS B 1 357 ? -13.047 -3.406 -6.191 1 79.75 357 LYS B O 1
ATOM 8048 N N . ALA B 1 358 ? -13.852 -1.75 -4.992 1 80.56 358 ALA B N 1
ATOM 8049 C CA . ALA B 1 358 ? -12.617 -1.532 -4.238 1 80.56 358 ALA B CA 1
ATOM 8050 C C . ALA B 1 358 ? -12.273 -2.746 -3.379 1 80.56 358 ALA B C 1
ATOM 8052 O O . ALA B 1 358 ? -11.117 -2.951 -3.012 1 80.56 358 ALA B O 1
ATOM 8053 N N . ILE B 1 359 ? -13.25 -3.553 -3.062 1 89.31 359 ILE B N 1
ATOM 8054 C CA . ILE B 1 359 ? -13 -4.676 -2.166 1 89.31 359 ILE B CA 1
ATOM 8055 C C . ILE B 1 359 ? -13.469 -5.973 -2.818 1 89.31 359 ILE B C 1
ATOM 8057 O O . ILE B 1 359 ? -13.688 -6.977 -2.135 1 89.31 359 ILE B O 1
ATOM 8061 N N . TYR B 1 360 ? -13.633 -5.902 -4.145 1 90.75 360 TYR B N 1
ATOM 8062 C CA . TYR B 1 360 ? -14.125 -7.043 -4.91 1 90.75 360 TYR B CA 1
ATOM 8063 C C . TYR B 1 360 ? -13.195 -8.242 -4.77 1 90.75 360 TYR B C 1
ATOM 8065 O O . TYR B 1 360 ? -11.984 -8.125 -5 1 90.75 360 TYR B O 1
ATOM 8073 N N . GLY B 1 361 ? -13.734 -9.383 -4.285 1 95.25 361 GLY B N 1
ATOM 8074 C CA . GLY B 1 361 ? -12.992 -10.633 -4.215 1 95.25 361 GLY B CA 1
ATOM 8075 C C . GLY B 1 361 ? -12.125 -10.742 -2.98 1 95.25 361 GLY B C 1
ATOM 8076 O O . GLY B 1 361 ? -11.367 -11.711 -2.832 1 95.25 361 GLY B O 1
ATOM 8077 N N . SER B 1 362 ? -12.258 -9.828 -2.02 1 96.12 362 SER B N 1
ATOM 8078 C CA . SER B 1 362 ? -11.32 -9.75 -0.9 1 96.12 362 SER B CA 1
ATOM 8079 C C . SER B 1 362 ? -11.695 -10.734 0.203 1 96.12 362 SER B C 1
ATOM 8081 O O . SER B 1 362 ? -10.906 -10.984 1.111 1 96.12 362 SER B O 1
ATOM 8083 N N . LEU B 1 363 ? -12.93 -11.328 0.109 1 97.38 363 LEU B N 1
ATOM 8084 C CA . LEU B 1 363 ? -13.383 -12.258 1.135 1 97.38 363 LEU B CA 1
ATOM 8085 C C . LEU B 1 363 ? -13.992 -13.508 0.503 1 97.38 363 LEU B C 1
ATOM 8087 O O . LEU B 1 363 ? -15.086 -13.453 -0.056 1 97.38 363 LEU B O 1
ATOM 8091 N N . GLY B 1 364 ? -13.281 -14.562 0.626 1 97.56 364 GLY B N 1
ATOM 8092 C CA . GLY B 1 364 ? -13.734 -15.828 0.068 1 97.56 364 GLY B CA 1
ATOM 8093 C C . GLY B 1 364 ? -12.828 -16.984 0.411 1 97.56 364 GLY B C 1
ATOM 8094 O O . GLY B 1 364 ? -11.703 -16.797 0.873 1 97.56 364 GLY B O 1
ATOM 8095 N N . CYS B 1 365 ? -13.352 -18.156 0.212 1 98.06 365 CYS B N 1
ATOM 8096 C CA . CYS B 1 365 ? -12.641 -19.391 0.516 1 98.06 365 CYS B CA 1
ATOM 8097 C C . CYS B 1 365 ? -13.086 -20.531 -0.401 1 98.06 365 CYS B C 1
ATOM 8099 O O . CYS B 1 365 ? -14.266 -20.609 -0.748 1 98.06 365 CYS B O 1
ATOM 8101 N N . ILE B 1 366 ? -12.148 -21.297 -0.842 1 98.19 366 ILE B N 1
ATOM 8102 C CA . ILE B 1 366 ? -12.414 -22.547 -1.535 1 98.19 366 ILE B CA 1
ATOM 8103 C C . ILE B 1 366 ? -11.734 -23.703 -0.793 1 98.19 366 ILE B C 1
ATOM 8105 O O . ILE B 1 366 ? -10.539 -23.641 -0.485 1 98.19 366 ILE B O 1
ATOM 8109 N N . TRP B 1 367 ? -12.508 -24.703 -0.412 1 98.06 367 TRP B N 1
ATOM 8110 C CA . TRP B 1 367 ? -11.961 -25.922 0.183 1 98.06 367 TRP B CA 1
ATOM 8111 C C . TRP B 1 367 ? -11.633 -26.953 -0.891 1 98.06 367 TRP B C 1
ATOM 8113 O O . TRP B 1 367 ? -12.484 -27.297 -1.712 1 98.06 367 TRP B O 1
ATOM 8123 N N . ARG B 1 368 ? -10.406 -27.391 -0.896 1 97.94 368 ARG B N 1
ATOM 8124 C CA . ARG B 1 368 ? -9.906 -28.359 -1.862 1 97.94 368 ARG B CA 1
ATOM 8125 C C . ARG B 1 368 ? -9.445 -29.641 -1.167 1 97.94 368 ARG B C 1
ATOM 8127 O O . ARG B 1 368 ? -8.844 -29.578 -0.092 1 97.94 368 ARG B O 1
ATOM 8134 N N . GLU B 1 369 ? -9.641 -30.781 -1.769 1 97.75 369 GLU B N 1
ATOM 8135 C CA . GLU B 1 369 ? -9.227 -32.062 -1.19 1 97.75 369 GLU B CA 1
ATOM 8136 C C . GLU B 1 369 ? -7.715 -32.125 -1.026 1 97.75 369 GLU B C 1
ATOM 8138 O O . GLU B 1 369 ? -6.973 -31.562 -1.832 1 97.75 369 GLU B O 1
ATOM 8143 N N . SER B 1 370 ? -7.289 -32.844 0.001 1 97.81 370 SER B N 1
ATOM 8144 C CA . SER B 1 370 ? -5.871 -33.062 0.272 1 97.81 370 SER B CA 1
ATOM 8145 C C . SER B 1 370 ? -5.32 -34.219 -0.554 1 97.81 370 SER B C 1
ATOM 8147 O O . SER B 1 370 ? -6 -35.219 -0.744 1 97.81 370 SER B O 1
ATOM 8149 N N . ILE B 1 371 ? -4.117 -34.094 -0.993 1 98 371 ILE B N 1
ATOM 8150 C CA . I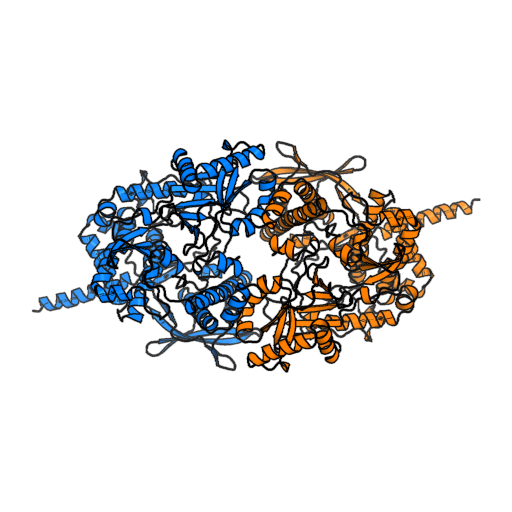LE B 1 371 ? -3.463 -35.156 -1.751 1 98 371 ILE B CA 1
ATOM 8151 C C . ILE B 1 371 ? -3.326 -36.406 -0.88 1 98 371 ILE B C 1
ATOM 8153 O O . ILE B 1 371 ? -3.342 -37.531 -1.387 1 98 371 ILE B O 1
ATOM 8157 N N . HIS B 1 372 ? -3.299 -36.281 0.402 1 97.19 372 HIS B N 1
ATOM 8158 C CA . HIS B 1 372 ? -3.035 -37.375 1.339 1 97.19 372 HIS B CA 1
ATOM 8159 C C . HIS B 1 372 ? -4.203 -38.344 1.386 1 97.19 372 HIS B C 1
ATOM 8161 O O . HIS B 1 372 ? -4.035 -39.5 1.788 1 97.19 372 HIS B O 1
ATOM 8167 N N . LYS B 1 373 ? -5.328 -37.906 0.945 1 95.88 373 LYS B N 1
ATOM 8168 C CA . LYS B 1 373 ? -6.488 -38.781 0.89 1 95.88 373 LYS B CA 1
ATOM 8169 C C . LYS B 1 373 ? -6.344 -39.812 -0.228 1 95.88 373 LYS B C 1
ATOM 8171 O O . LYS B 1 373 ? -7.008 -40.844 -0.21 1 95.88 373 LYS B O 1
ATOM 8176 N N . TYR B 1 374 ? -5.516 -39.562 -1.13 1 97 374 TYR B N 1
ATOM 8177 C CA . TYR B 1 374 ? -5.484 -40.375 -2.348 1 97 374 TYR B CA 1
ATOM 8178 C C . TYR B 1 374 ? -4.238 -41.25 -2.395 1 97 374 TYR B C 1
ATOM 8180 O O . TYR B 1 374 ? -4.156 -42.188 -3.199 1 97 374 TYR B O 1
ATOM 8188 N N . LEU B 1 375 ? -3.264 -40.938 -1.596 1 96.69 375 LEU B N 1
ATOM 8189 C CA . LEU B 1 375 ? -2.006 -41.656 -1.652 1 96.69 375 LEU B CA 1
ATOM 8190 C C . LEU B 1 375 ? -2.166 -43.062 -1.061 1 96.69 375 LEU B C 1
ATOM 8192 O O . LEU B 1 375 ? -2.576 -43.219 0.093 1 96.69 375 LEU B O 1
ATOM 8196 N N . ASP B 1 376 ? -1.879 -44.125 -1.876 1 94.19 376 ASP B N 1
ATOM 8197 C CA . ASP B 1 376 ? -1.855 -45.5 -1.392 1 94.19 376 ASP B CA 1
ATOM 8198 C C . ASP B 1 376 ? -0.662 -45.719 -0.469 1 94.19 376 ASP B C 1
ATOM 8200 O O . ASP B 1 376 ? 0.199 -44.875 -0.322 1 94.19 376 ASP B O 1
ATOM 8204 N N . ALA B 1 377 ? -0.724 -47.125 -0.119 1 88.25 377 ALA B N 1
ATOM 8205 C CA . ALA B 1 377 ? 0.375 -47.5 0.766 1 88.25 377 ALA B CA 1
ATOM 8206 C C . ALA B 1 377 ? 1.714 -47.438 0.036 1 88.25 377 ALA B C 1
ATOM 8208 O O . ALA B 1 377 ? 1.806 -47.812 -1.138 1 88.25 377 ALA B O 1
ATOM 8209 N N . GLN B 1 378 ? 2.711 -46.75 0.319 1 92.56 378 GLN B N 1
ATOM 8210 C CA . GLN B 1 378 ? 4.082 -46.656 -0.177 1 92.56 378 GLN B CA 1
ATOM 8211 C C . GLN B 1 378 ? 4.223 -45.531 -1.208 1 92.56 378 GLN B C 1
ATOM 8213 O O . GLN B 1 378 ? 5.277 -45.375 -1.828 1 92.56 378 GLN B O 1
ATOM 8218 N N . GLU B 1 379 ? 3.09 -44.906 -1.526 1 95.56 379 GLU B N 1
ATOM 8219 C CA . GLU B 1 379 ? 3.158 -43.781 -2.457 1 95.56 379 GLU B CA 1
ATOM 8220 C C . GLU B 1 379 ? 3.516 -42.469 -1.736 1 95.56 379 GLU B C 1
ATOM 8222 O O . GLU B 1 379 ? 3.137 -42.281 -0.58 1 95.56 379 GLU B O 1
ATOM 8227 N N . ASP B 1 380 ? 4.27 -41.75 -2.369 1 95.38 380 ASP B N 1
ATOM 8228 C CA . ASP B 1 380 ? 4.559 -40.375 -1.97 1 95.38 380 ASP B CA 1
ATOM 8229 C C . ASP B 1 380 ? 4.273 -39.375 -3.109 1 95.38 380 ASP B C 1
ATOM 8231 O O . ASP B 1 380 ? 3.904 -39.812 -4.211 1 95.38 380 ASP B O 1
ATOM 8235 N N . ALA B 1 381 ? 4.34 -38.156 -2.756 1 96.81 381 ALA B N 1
ATOM 8236 C CA . ALA B 1 381 ? 4.055 -37.125 -3.777 1 96.81 381 ALA B CA 1
ATOM 8237 C C . ALA B 1 381 ? 5.117 -36.031 -3.783 1 96.81 381 ALA B C 1
ATOM 8239 O O . ALA B 1 381 ? 5.84 -35.875 -2.797 1 96.81 381 ALA B O 1
ATOM 8240 N N . ILE B 1 382 ? 5.289 -35.344 -4.863 1 95.94 382 ILE B N 1
ATOM 8241 C CA . ILE B 1 382 ? 6.145 -34.188 -5.027 1 95.94 382 ILE B CA 1
ATOM 8242 C C . ILE B 1 382 ? 5.473 -33.188 -5.965 1 95.94 382 ILE B C 1
ATOM 8244 O O . ILE B 1 382 ? 4.859 -33.562 -6.961 1 95.94 382 ILE B O 1
ATOM 8248 N N . PRO B 1 383 ? 5.469 -31.891 -5.512 1 96.5 383 PRO B N 1
ATOM 8249 C CA . PRO B 1 383 ? 5.02 -30.922 -6.52 1 96.5 383 PRO B CA 1
ATOM 8250 C C . PRO B 1 383 ? 5.781 -31.062 -7.84 1 96.5 383 PRO B C 1
ATOM 8252 O O . PRO B 1 383 ? 6.996 -31.266 -7.84 1 96.5 383 PRO B O 1
ATOM 8255 N N . PHE B 1 384 ? 5.09 -30.922 -8.906 1 96.88 384 PHE B N 1
ATOM 8256 C CA . PHE B 1 384 ? 5.684 -31.203 -10.211 1 96.88 384 PHE B CA 1
ATOM 8257 C C . PHE B 1 384 ? 6.848 -30.266 -10.492 1 96.88 384 PHE B C 1
ATOM 8259 O O . PHE B 1 384 ? 7.82 -30.656 -11.141 1 96.88 384 PHE B O 1
ATOM 8266 N N . ASN B 1 385 ? 6.785 -29.031 -9.992 1 96.12 385 ASN B N 1
ATOM 8267 C CA . ASN B 1 385 ? 7.879 -28.094 -10.219 1 96.12 385 ASN B CA 1
ATOM 8268 C C . ASN B 1 385 ? 9.133 -28.5 -9.438 1 96.12 385 ASN B C 1
ATOM 8270 O O . ASN B 1 385 ? 10.211 -27.938 -9.656 1 96.12 385 ASN B O 1
ATOM 8274 N N . GLY B 1 386 ? 8.984 -29.453 -8.586 1 95.38 386 GLY B N 1
ATOM 8275 C CA . GLY B 1 386 ? 10.148 -30.047 -7.934 1 95.38 386 GLY B CA 1
ATOM 8276 C C . GLY B 1 386 ? 11.031 -30.828 -8.883 1 95.38 386 GLY B C 1
ATOM 8277 O O . GLY B 1 386 ? 12.203 -31.062 -8.594 1 95.38 386 GLY B O 1
ATOM 8278 N N . LEU B 1 387 ? 10.484 -31.266 -9.984 1 96.44 387 LEU B N 1
ATOM 8279 C CA . LEU B 1 387 ? 11.203 -32.094 -10.945 1 96.44 387 LEU B CA 1
ATOM 8280 C C . LEU B 1 387 ? 12.328 -31.312 -11.609 1 96.44 387 LEU B C 1
ATOM 8282 O O . LEU B 1 387 ? 13.273 -31.891 -12.141 1 96.44 387 LEU B O 1
ATOM 8286 N N . TYR B 1 388 ? 12.227 -30.016 -11.625 1 95.75 388 TYR B N 1
ATOM 8287 C CA . TYR B 1 388 ? 13.289 -29.219 -12.234 1 95.75 388 TYR B CA 1
ATOM 8288 C C . TYR B 1 388 ? 13.875 -28.234 -11.227 1 95.75 388 TYR B C 1
ATOM 8290 O O . TYR B 1 388 ? 14.492 -27.234 -11.609 1 95.75 388 TYR B O 1
ATOM 8298 N N . ALA B 1 389 ? 13.602 -28.484 -9.961 1 94.25 389 ALA B N 1
ATOM 8299 C CA . ALA B 1 389 ? 14.219 -27.719 -8.891 1 94.25 389 ALA B CA 1
ATOM 8300 C C . ALA B 1 389 ? 15.57 -28.312 -8.5 1 94.25 389 ALA B C 1
ATOM 8302 O O . ALA B 1 389 ? 15.898 -29.438 -8.883 1 94.25 389 ALA B O 1
ATOM 8303 N N . LYS B 1 390 ? 16.328 -27.516 -7.789 1 92.25 390 LYS B N 1
ATOM 8304 C CA . LYS B 1 390 ? 17.656 -27.938 -7.355 1 92.25 390 LYS B CA 1
ATOM 8305 C C . LYS B 1 390 ? 17.812 -27.781 -5.848 1 92.25 390 LYS B C 1
ATOM 8307 O O . LYS B 1 390 ? 17.188 -26.922 -5.234 1 92.25 390 LYS B O 1
ATOM 8312 N N . GLU B 1 391 ? 18.625 -28.609 -5.352 1 88.69 391 GLU B N 1
ATOM 8313 C CA . GLU B 1 391 ? 19.047 -28.469 -3.961 1 88.69 391 GLU B CA 1
ATOM 8314 C C . GLU B 1 391 ? 19.984 -27.281 -3.783 1 88.69 391 GLU B C 1
ATOM 8316 O O . GLU B 1 391 ? 20.406 -26.672 -4.766 1 88.69 391 GLU B O 1
ATOM 8321 N N . LYS B 1 392 ? 20.297 -27.016 -2.59 1 84.31 392 LYS B N 1
ATOM 8322 C CA . LYS B 1 392 ? 21.156 -25.891 -2.244 1 84.31 392 LYS B CA 1
ATOM 8323 C C . LYS B 1 392 ? 22.516 -25.984 -2.945 1 84.31 392 LYS B C 1
ATOM 8325 O O . LYS B 1 392 ? 23.094 -24.984 -3.344 1 84.31 392 LYS B O 1
ATOM 8330 N N . ASP B 1 393 ? 23.016 -27.188 -3.102 1 86.19 393 ASP B N 1
ATOM 8331 C CA . ASP B 1 393 ? 24.328 -27.391 -3.682 1 86.19 393 ASP B CA 1
ATOM 8332 C C . ASP B 1 393 ? 24.266 -27.438 -5.207 1 86.19 393 ASP B C 1
ATOM 8334 O O . ASP B 1 393 ? 25.266 -27.672 -5.875 1 86.19 393 ASP B O 1
ATOM 8338 N N . GLY B 1 394 ? 23.031 -27.266 -5.734 1 89.06 394 GLY B N 1
ATOM 8339 C CA . GLY B 1 394 ? 22.891 -27.203 -7.18 1 89.06 394 GLY B CA 1
ATOM 8340 C C . GLY B 1 394 ? 22.469 -28.516 -7.801 1 89.06 394 GLY B C 1
ATOM 8341 O O . GLY B 1 394 ? 22.141 -28.578 -8.984 1 89.06 394 GLY B O 1
ATOM 8342 N N . THR B 1 395 ? 22.406 -29.547 -7.004 1 93.19 395 THR B N 1
ATOM 8343 C CA . THR B 1 395 ? 22.016 -30.859 -7.516 1 93.19 395 THR B CA 1
ATOM 8344 C C . THR B 1 395 ? 20.5 -30.906 -7.746 1 93.19 395 THR B C 1
ATOM 8346 O O . THR B 1 395 ? 19.719 -30.578 -6.852 1 93.19 395 THR B O 1
ATOM 8349 N N . PRO B 1 396 ? 20.156 -31.297 -8.969 1 94.62 396 PRO B N 1
ATOM 8350 C CA . PRO B 1 396 ? 18.719 -31.438 -9.18 1 94.62 396 PRO B CA 1
ATOM 8351 C C . PRO B 1 396 ? 18.062 -32.406 -8.195 1 94.62 396 PRO B C 1
ATOM 8353 O O . PRO B 1 396 ? 18.656 -33.438 -7.848 1 94.62 396 PRO B O 1
ATOM 8356 N N . ILE B 1 397 ? 16.875 -32.125 -7.816 1 92.38 397 ILE B N 1
ATOM 8357 C CA . ILE B 1 397 ? 16.141 -32.938 -6.832 1 92.38 397 ILE B CA 1
ATOM 8358 C C . ILE B 1 397 ? 15.938 -34.344 -7.355 1 92.38 397 ILE B C 1
ATOM 8360 O O . ILE B 1 397 ? 15.984 -35.312 -6.586 1 92.38 397 ILE B O 1
ATOM 8364 N N . ILE B 1 398 ? 15.852 -34.594 -8.672 1 95.19 398 ILE B N 1
ATOM 8365 C CA . ILE B 1 398 ? 15.516 -35.875 -9.258 1 95.19 398 ILE B CA 1
ATOM 8366 C C . ILE B 1 398 ? 16.797 -36.688 -9.5 1 95.19 398 ILE B C 1
ATOM 8368 O O . ILE B 1 398 ? 16.75 -37.781 -10.039 1 95.19 398 ILE B O 1
ATOM 8372 N N . ASP B 1 399 ? 17.938 -36.125 -9.141 1 96.06 399 ASP B N 1
ATOM 8373 C CA . ASP B 1 399 ? 19.219 -36.75 -9.414 1 96.06 399 ASP B CA 1
ATOM 8374 C C . ASP B 1 399 ? 19.25 -38.188 -8.914 1 96.06 399 ASP B C 1
ATOM 8376 O O . ASP B 1 399 ? 19.672 -39.094 -9.633 1 96.06 399 ASP B O 1
ATOM 8380 N N . ALA B 1 400 ? 18.766 -38.375 -7.746 1 93.81 400 ALA B N 1
ATOM 8381 C CA . ALA B 1 400 ? 18.781 -39.688 -7.137 1 93.81 400 ALA B CA 1
ATOM 8382 C C . ALA B 1 400 ? 17.922 -40.688 -7.926 1 93.81 400 ALA B C 1
ATOM 8384 O O . ALA B 1 400 ? 18.25 -41.844 -8.062 1 93.81 400 ALA B O 1
ATOM 8385 N N . TRP B 1 401 ? 16.812 -40.25 -8.445 1 96.31 401 TRP B N 1
ATOM 8386 C CA . TRP B 1 401 ? 15.891 -41.094 -9.203 1 96.31 401 TRP B CA 1
ATOM 8387 C C . TRP B 1 401 ? 16.484 -41.438 -10.562 1 96.31 401 TRP B C 1
ATOM 8389 O O . TRP B 1 401 ? 16.406 -42.594 -11 1 96.31 401 TRP B O 1
ATOM 8399 N N . LEU B 1 402 ? 17.062 -40.469 -11.203 1 97.19 402 LEU B N 1
ATOM 8400 C CA . LEU B 1 402 ? 17.672 -40.688 -12.508 1 97.19 402 LEU B CA 1
ATOM 8401 C C . LEU B 1 402 ? 18.812 -41.688 -12.398 1 97.19 402 LEU B C 1
ATOM 8403 O O . LEU B 1 402 ? 18.984 -42.562 -13.273 1 97.19 402 LEU B O 1
ATOM 8407 N N . ASN B 1 403 ? 19.547 -41.594 -11.367 1 96.5 403 ASN B N 1
ATOM 8408 C CA . ASN B 1 403 ? 20.688 -42.5 -11.172 1 96.5 403 ASN B CA 1
ATOM 8409 C C . ASN B 1 403 ? 20.219 -43.906 -10.812 1 96.5 403 ASN B C 1
ATOM 8411 O O . ASN B 1 403 ? 20.812 -44.875 -11.273 1 96.5 403 ASN B O 1
ATOM 8415 N N . LYS B 1 404 ? 19.25 -43.938 -10.07 1 96.88 404 LYS B N 1
ATOM 8416 C CA . LYS B 1 404 ? 18.781 -45.219 -9.578 1 96.88 404 LYS B CA 1
ATOM 8417 C C . LYS B 1 404 ? 18.062 -46 -10.672 1 96.88 404 LYS B C 1
ATOM 8419 O O . LYS B 1 404 ? 18.219 -47.219 -10.789 1 96.88 404 LYS B O 1
ATOM 8424 N N . TYR B 1 405 ? 17.25 -45.375 -11.492 1 97.62 405 TYR B N 1
ATOM 8425 C CA . TYR B 1 405 ? 16.344 -46.094 -12.375 1 97.62 405 TYR B CA 1
ATOM 8426 C C . TYR B 1 405 ? 16.75 -45.906 -13.836 1 97.62 405 TYR B C 1
ATOM 8428 O O . TYR B 1 405 ? 16.188 -46.562 -14.727 1 97.62 405 TYR B O 1
ATOM 8436 N N . GLY B 1 406 ? 17.766 -45.125 -14.117 1 97.31 406 GLY B N 1
ATOM 8437 C CA . GLY B 1 406 ? 18.141 -44.812 -15.484 1 97.31 406 GLY B CA 1
ATOM 8438 C C . GLY B 1 406 ? 17.328 -43.656 -16.062 1 97.31 406 GLY B C 1
ATOM 8439 O O . GLY B 1 406 ? 16.094 -43.625 -15.961 1 97.31 406 GLY B O 1
ATOM 8440 N N . MET B 1 407 ? 17.938 -42.75 -16.656 1 97.06 407 MET B N 1
ATOM 8441 C CA . MET B 1 407 ? 17.328 -41.5 -17.125 1 97.06 407 MET B CA 1
ATOM 8442 C C . MET B 1 407 ? 16.266 -41.781 -18.188 1 97.06 407 MET B C 1
ATOM 8444 O O . MET B 1 407 ? 15.141 -41.312 -18.078 1 97.06 407 MET B O 1
ATOM 8448 N N . LYS B 1 408 ? 16.562 -42.531 -19.203 1 96.44 408 LYS B N 1
ATOM 8449 C CA . LYS B 1 408 ? 15.648 -42.781 -20.312 1 96.44 408 LYS B CA 1
ATOM 8450 C C . LYS B 1 408 ? 14.383 -43.469 -19.828 1 96.44 408 LYS B C 1
ATOM 8452 O O . LYS B 1 408 ? 13.273 -43.062 -20.172 1 96.44 408 LYS B O 1
ATOM 8457 N N . ASP B 1 409 ? 14.578 -44.531 -19.078 1 97.31 409 ASP B N 1
ATOM 8458 C CA . ASP B 1 409 ? 13.445 -45.312 -18.578 1 97.31 409 ASP B CA 1
ATOM 8459 C C . ASP B 1 409 ? 12.57 -44.469 -17.656 1 97.31 409 ASP B C 1
ATOM 8461 O O . ASP B 1 409 ? 11.336 -44.531 -17.734 1 97.31 409 ASP B O 1
ATOM 8465 N N . TRP B 1 410 ? 13.227 -43.75 -16.766 1 98.25 410 TRP B N 1
ATOM 8466 C CA . TRP B 1 410 ? 12.492 -42.906 -15.828 1 98.25 410 TRP B CA 1
ATOM 8467 C C . TRP B 1 410 ? 11.695 -41.844 -16.562 1 98.25 410 TRP B C 1
ATOM 8469 O O . TRP B 1 410 ? 10.531 -41.594 -16.234 1 98.25 410 TRP B O 1
ATOM 8479 N N . LEU B 1 411 ? 12.289 -41.219 -17.578 1 98.44 411 LEU B N 1
ATOM 8480 C CA . LEU B 1 411 ? 11.625 -40.156 -18.328 1 98.44 411 LEU B CA 1
ATOM 8481 C C . LEU B 1 411 ? 10.453 -40.75 -19.125 1 98.44 411 LEU B C 1
ATOM 8483 O O . LEU B 1 411 ? 9.414 -40.094 -19.25 1 98.44 411 LEU B O 1
ATOM 8487 N N . GLN B 1 412 ? 10.656 -41.875 -19.703 1 98.06 412 GLN B N 1
ATOM 8488 C CA . GLN B 1 412 ? 9.57 -42.531 -20.438 1 98.06 412 GLN B CA 1
ATOM 8489 C C . GLN B 1 412 ? 8.359 -42.75 -19.531 1 98.06 412 GLN B C 1
ATOM 8491 O O . GLN B 1 412 ? 7.227 -42.438 -19.922 1 98.06 412 GLN B O 1
ATOM 8496 N N . LEU B 1 413 ? 8.648 -43.281 -18.375 1 98.06 413 LEU B N 1
ATOM 8497 C CA . LEU B 1 413 ? 7.57 -43.5 -17.422 1 98.06 413 LEU B CA 1
ATOM 8498 C C . LEU B 1 413 ? 6.926 -42.188 -16.984 1 98.06 413 LEU B C 1
ATOM 8500 O O . LEU B 1 413 ? 5.707 -42.125 -16.828 1 98.06 413 LEU B O 1
ATOM 8504 N N . LEU B 1 414 ? 7.777 -41.188 -16.734 1 98.62 414 LEU B N 1
ATOM 8505 C CA . LEU B 1 414 ? 7.258 -39.875 -16.359 1 98.62 414 LEU B CA 1
ATOM 8506 C C . LEU B 1 414 ? 6.297 -39.344 -17.406 1 98.62 414 LEU B C 1
ATOM 8508 O O . LEU B 1 414 ? 5.207 -38.875 -17.078 1 98.62 414 LEU B O 1
ATOM 8512 N N . ILE B 1 415 ? 6.652 -39.406 -18.688 1 98.69 415 ILE B N 1
ATOM 8513 C CA . ILE B 1 415 ? 5.828 -38.906 -19.781 1 98.69 415 ILE B CA 1
ATOM 8514 C C . ILE B 1 415 ? 4.527 -39.688 -19.875 1 98.69 415 ILE B C 1
ATOM 8516 O O . ILE B 1 415 ? 3.445 -39.094 -19.984 1 98.69 415 ILE B O 1
ATOM 8520 N N . GLN B 1 416 ? 4.617 -40.969 -19.734 1 98.38 416 GLN B N 1
ATOM 8521 C CA . GLN B 1 416 ? 3.451 -41.844 -19.828 1 98.38 416 GLN B CA 1
ATOM 8522 C C . GLN B 1 416 ? 2.459 -41.562 -18.703 1 98.38 416 GLN B C 1
ATOM 8524 O O . GLN B 1 416 ? 1.248 -41.531 -18.938 1 98.38 416 GLN B O 1
ATOM 8529 N N . LYS B 1 417 ? 3.02 -41.344 -17.531 1 98.25 417 LYS B N 1
ATOM 8530 C CA . LYS B 1 417 ? 2.168 -41.312 -16.359 1 98.25 417 LYS B CA 1
ATOM 8531 C C . LYS B 1 417 ? 1.709 -39.875 -16.078 1 98.25 417 LYS B C 1
ATOM 8533 O O . LYS B 1 417 ? 0.646 -39.656 -15.492 1 98.25 417 LYS B O 1
ATOM 8538 N N . ALA B 1 418 ? 2.504 -38.906 -16.5 1 97.88 418 ALA B N 1
ATOM 8539 C CA . ALA B 1 418 ? 2.221 -37.562 -16.047 1 97.88 418 ALA B CA 1
ATOM 8540 C C . ALA B 1 418 ? 1.759 -36.688 -17.219 1 97.88 418 ALA B C 1
ATOM 8542 O O . ALA B 1 418 ? 0.941 -35.781 -17.031 1 97.88 418 ALA B O 1
ATOM 8543 N N . ILE B 1 419 ? 2.238 -36.875 -18.438 1 98.38 419 ILE B N 1
ATOM 8544 C CA . ILE B 1 419 ? 1.994 -35.969 -19.562 1 98.38 419 ILE B CA 1
ATOM 8545 C C . ILE B 1 419 ? 0.832 -36.469 -20.406 1 98.38 419 ILE B C 1
ATOM 8547 O O . ILE B 1 419 ? -0.087 -35.719 -20.734 1 98.38 419 ILE B O 1
ATOM 8551 N N . ILE B 1 420 ? 0.821 -37.75 -20.672 1 98.62 420 ILE B N 1
ATOM 8552 C CA . ILE B 1 420 ? -0.137 -38.375 -21.578 1 98.62 420 ILE B CA 1
ATOM 8553 C C . ILE B 1 420 ? -1.551 -38.219 -21.031 1 98.62 420 ILE B C 1
ATOM 8555 O O . ILE B 1 420 ? -2.484 -37.875 -21.766 1 98.62 420 ILE B O 1
ATOM 8559 N N . PRO B 1 421 ? -1.742 -38.406 -19.688 1 98.56 421 PRO B N 1
ATOM 8560 C CA . PRO B 1 421 ? -3.104 -38.25 -19.172 1 98.56 421 PRO B CA 1
ATOM 8561 C C . PRO B 1 421 ? -3.646 -36.844 -19.391 1 98.56 421 PRO B C 1
ATOM 8563 O O . PRO B 1 421 ? -4.836 -36.656 -19.656 1 98.56 421 PRO B O 1
ATOM 8566 N N . VAL B 1 422 ? -2.83 -35.812 -19.281 1 98.38 422 VAL B N 1
ATOM 8567 C CA . VAL B 1 422 ? -3.248 -34.406 -19.484 1 98.38 422 VAL B CA 1
ATOM 8568 C C . VAL B 1 422 ? -3.615 -34.188 -20.953 1 98.38 422 VAL B C 1
ATOM 8570 O O . VAL B 1 422 ? -4.629 -33.562 -21.25 1 98.38 422 VAL B O 1
ATOM 8573 N N . ILE B 1 423 ? -2.814 -34.75 -21.844 1 98.25 423 ILE B N 1
ATOM 8574 C CA . ILE B 1 423 ? -3.078 -34.656 -23.266 1 98.25 423 ILE B CA 1
ATOM 8575 C C . ILE B 1 423 ? -4.367 -35.406 -23.609 1 98.25 423 ILE B C 1
ATOM 8577 O O . ILE B 1 423 ? -5.188 -34.906 -24.391 1 98.25 423 ILE B O 1
ATOM 8581 N N . HIS B 1 424 ? -4.508 -36.594 -23 1 98.5 424 HIS B N 1
ATOM 8582 C CA . HIS B 1 424 ? -5.699 -37.406 -23.234 1 98.5 424 HIS B CA 1
ATOM 8583 C C . HIS B 1 424 ? -6.965 -36.625 -22.859 1 98.5 424 HIS B C 1
ATOM 8585 O O . HIS B 1 424 ? -7.973 -36.719 -23.562 1 98.5 424 HIS B O 1
ATOM 8591 N N . LEU B 1 425 ? -6.977 -35.969 -21.781 1 98.12 425 LEU B N 1
ATOM 8592 C CA . LEU B 1 425 ? -8.133 -35.219 -21.297 1 98.12 425 LEU B CA 1
ATOM 8593 C C . LEU B 1 425 ? -8.57 -34.156 -22.312 1 98.12 425 LEU B C 1
ATOM 8595 O O . LEU B 1 425 ? -9.766 -34.031 -22.609 1 98.12 425 LEU B O 1
ATOM 8599 N N . VAL B 1 426 ? -7.629 -33.406 -22.906 1 97.94 426 VAL B N 1
ATOM 8600 C CA . VAL B 1 426 ? -7.98 -32.344 -23.844 1 97.94 426 VAL B CA 1
ATOM 8601 C C . VAL B 1 426 ? -8.367 -32.969 -25.188 1 97.94 426 VAL B C 1
ATOM 8603 O O . VAL B 1 426 ? -9.305 -32.531 -25.844 1 97.94 426 VAL B O 1
ATOM 8606 N N . VAL B 1 427 ? -7.68 -34.062 -25.609 1 97.81 427 VAL B N 1
ATOM 8607 C CA . VAL B 1 427 ? -7.91 -34.656 -26.906 1 97.81 427 VAL B CA 1
ATOM 8608 C C . VAL B 1 427 ? -9.25 -35.406 -26.906 1 97.81 427 VAL B C 1
ATOM 8610 O O . VAL B 1 427 ? -10.078 -35.188 -27.797 1 97.81 427 VAL B O 1
ATOM 8613 N N . GLU B 1 428 ? -9.477 -36.188 -25.922 1 98 428 GLU B N 1
ATOM 8614 C CA . GLU B 1 428 ? -10.68 -37.031 -25.906 1 98 428 GLU B CA 1
ATOM 8615 C C . GLU B 1 428 ? -11.898 -36.219 -25.484 1 98 428 GLU B C 1
ATOM 8617 O O . GLU B 1 428 ? -12.984 -36.375 -26.047 1 98 428 GLU B O 1
ATOM 8622 N N . HIS B 1 429 ? -11.75 -35.312 -24.516 1 98 429 HIS B N 1
ATOM 8623 C CA . HIS B 1 429 ? -12.922 -34.75 -23.859 1 98 429 HIS B CA 1
ATOM 8624 C C . HIS B 1 429 ? -13.055 -33.25 -24.172 1 98 429 HIS B C 1
ATOM 8626 O O . HIS B 1 429 ? -14.078 -32.656 -23.859 1 98 429 HIS B O 1
ATOM 8632 N N . GLY B 1 430 ? -12.039 -32.656 -24.766 1 97.38 430 GLY B N 1
ATOM 8633 C CA . GLY B 1 430 ? -12.102 -31.25 -25.125 1 97.38 430 GLY B CA 1
ATOM 8634 C C . GLY B 1 430 ? -11.961 -30.312 -23.938 1 97.38 430 GLY B C 1
ATOM 8635 O O . GLY B 1 430 ? -12.516 -29.219 -23.938 1 97.38 430 GLY B O 1
ATOM 8636 N N . ILE B 1 431 ? -11.312 -30.703 -22.87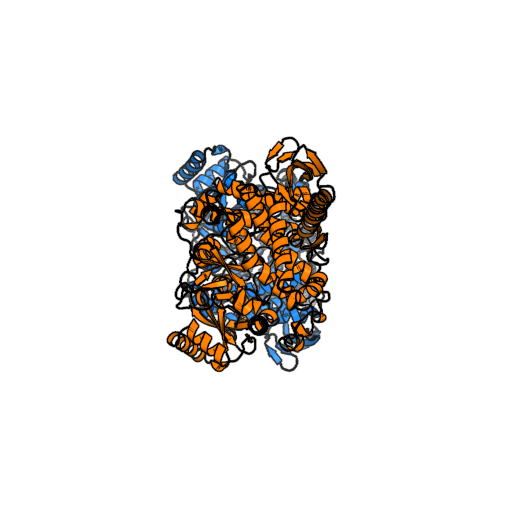5 1 97.94 431 ILE B N 1
ATOM 8637 C CA . ILE B 1 431 ? -11.109 -29.922 -21.672 1 97.94 431 ILE B CA 1
ATOM 8638 C C . ILE B 1 431 ? -9.617 -29.703 -21.438 1 97.94 431 ILE B C 1
ATOM 8640 O O . ILE B 1 431 ? -8.867 -30.656 -21.25 1 97.94 431 ILE B O 1
ATOM 8644 N N . ALA B 1 432 ? -9.203 -28.453 -21.516 1 98 432 ALA B N 1
ATOM 8645 C CA . ALA B 1 432 ? -7.816 -28.094 -21.234 1 98 432 ALA B CA 1
ATOM 8646 C C . ALA B 1 432 ? -7.668 -27.531 -19.828 1 98 432 ALA B C 1
ATOM 8648 O O . ALA B 1 432 ? -8.477 -26.719 -19.391 1 98 432 ALA B O 1
ATOM 8649 N N . LEU B 1 433 ? -6.703 -28.016 -19.078 1 97.31 433 LEU B N 1
ATOM 8650 C CA . LEU B 1 433 ? -6.406 -27.531 -17.734 1 97.31 433 LEU B CA 1
ATOM 8651 C C . LEU B 1 433 ? -5.09 -26.766 -17.719 1 97.31 433 LEU B C 1
ATOM 8653 O O . LEU B 1 433 ? -4.191 -27.047 -18.516 1 97.31 433 LEU B O 1
ATOM 8657 N N . GLU B 1 434 ? -5.012 -25.781 -16.859 1 95.19 434 GLU B N 1
ATOM 8658 C CA . GLU B 1 434 ? -3.768 -25.031 -16.672 1 95.19 434 GLU B CA 1
ATOM 8659 C C . GLU B 1 434 ? -2.754 -25.859 -15.875 1 95.19 434 GLU B C 1
ATOM 8661 O O . GLU B 1 434 ? -2.512 -25.594 -14.695 1 95.19 434 GLU B O 1
ATOM 8666 N N . SER B 1 435 ? -2.041 -26.641 -16.578 1 93.12 435 SER B N 1
ATOM 8667 C CA . SER B 1 435 ? -1.172 -27.625 -15.945 1 93.12 435 SER B CA 1
ATOM 8668 C C . SER B 1 435 ? 0.27 -27.141 -15.883 1 93.12 435 SER B C 1
ATOM 8670 O O . SER B 1 435 ? 1.189 -27.828 -16.312 1 93.12 435 SER B O 1
ATOM 8672 N N . HIS B 1 436 ? 0.437 -26 -15.258 1 89.69 436 HIS B N 1
ATOM 8673 C CA . HIS B 1 436 ? 1.805 -25.594 -14.945 1 89.69 436 HIS B CA 1
ATOM 8674 C C . HIS B 1 436 ? 2.33 -26.344 -13.719 1 89.69 436 HIS B C 1
ATOM 8676 O O . HIS B 1 436 ? 1.593 -27.094 -13.078 1 89.69 436 HIS B O 1
ATOM 8682 N N . GLY B 1 437 ? 3.529 -26.156 -13.367 1 88.81 437 GLY B N 1
ATOM 8683 C CA . GLY B 1 437 ? 4.23 -26.953 -12.383 1 88.81 437 GLY B CA 1
ATOM 8684 C C . GLY B 1 437 ? 3.553 -26.969 -11.023 1 88.81 437 GLY B C 1
ATOM 8685 O O . GLY B 1 437 ? 3.424 -28.016 -10.398 1 88.81 437 GLY B O 1
ATOM 8686 N N . GLN B 1 438 ? 3.02 -25.922 -10.555 1 89 438 GLN B N 1
ATOM 8687 C CA . GLN B 1 438 ? 2.439 -25.812 -9.219 1 89 438 GLN B CA 1
ATOM 8688 C C . GLN B 1 438 ? 1.025 -26.391 -9.188 1 89 438 GLN B C 1
ATOM 8690 O O . GLN B 1 438 ? 0.478 -26.641 -8.117 1 89 438 GLN B O 1
ATOM 8695 N N . ASN B 1 439 ? 0.494 -26.688 -10.367 1 95.81 439 ASN B N 1
ATOM 8696 C CA . ASN B 1 439 ? -0.866 -27.219 -10.422 1 95.81 439 ASN B CA 1
ATOM 8697 C C . ASN B 1 439 ? -0.875 -28.719 -10.68 1 95.81 439 ASN B C 1
ATOM 8699 O O . ASN B 1 439 ? -1.938 -29.328 -10.844 1 95.81 439 ASN B O 1
ATOM 8703 N N . MET B 1 440 ? 0.263 -29.312 -10.75 1 97.44 440 MET B N 1
ATOM 8704 C CA . MET B 1 440 ? 0.419 -30.766 -10.906 1 97.44 440 MET B CA 1
ATOM 8705 C C . MET B 1 440 ? 1.215 -31.359 -9.75 1 97.44 440 MET B C 1
ATOM 8707 O O . MET B 1 440 ? 2.129 -30.719 -9.227 1 97.44 440 MET B O 1
ATOM 8711 N N . ILE B 1 441 ? 0.818 -32.469 -9.383 1 98.19 441 ILE B N 1
ATOM 8712 C CA . ILE B 1 441 ? 1.518 -33.25 -8.359 1 98.19 441 ILE B CA 1
ATOM 8713 C C . ILE B 1 441 ? 1.895 -34.625 -8.914 1 98.19 441 ILE B C 1
ATOM 8715 O O . ILE B 1 441 ? 1.049 -35.312 -9.469 1 98.19 441 ILE B O 1
ATOM 8719 N N . LEU B 1 442 ? 3.162 -34.969 -8.836 1 97.94 442 LEU B N 1
ATOM 8720 C CA . LEU B 1 442 ? 3.59 -36.312 -9.227 1 97.94 442 LEU B CA 1
ATOM 8721 C C . LEU B 1 442 ? 3.51 -37.281 -8.047 1 97.94 442 LEU B C 1
ATOM 8723 O O . LEU B 1 442 ? 4.121 -37.031 -7.004 1 97.94 442 LEU B O 1
ATOM 8727 N N . VAL B 1 443 ? 2.729 -38.25 -8.172 1 97.94 443 VAL B N 1
ATOM 8728 C CA . VAL B 1 443 ? 2.713 -39.375 -7.219 1 97.94 443 VAL B CA 1
ATOM 8729 C C . VAL B 1 443 ? 3.729 -40.438 -7.645 1 97.94 443 VAL B C 1
ATOM 8731 O O . VAL B 1 443 ? 3.775 -40.812 -8.812 1 97.94 443 VAL B O 1
ATOM 8734 N N . HIS B 1 444 ? 4.582 -40.875 -6.719 1 96.88 444 HIS B N 1
ATOM 8735 C CA . HIS B 1 444 ? 5.648 -41.812 -7.059 1 96.88 444 HIS B CA 1
ATOM 8736 C C . HIS B 1 444 ? 5.82 -42.875 -5.969 1 96.88 444 HIS B C 1
ATOM 8738 O O . HIS B 1 444 ? 5.355 -42.688 -4.844 1 96.88 444 HIS B O 1
ATOM 8744 N N . LYS B 1 445 ? 6.355 -43.938 -6.312 1 96.38 445 LYS B N 1
ATOM 8745 C CA . LYS B 1 445 ? 6.828 -44.969 -5.395 1 96.38 445 LYS B CA 1
ATOM 8746 C C . LYS B 1 445 ? 8.352 -45.062 -5.391 1 96.38 445 LYS B C 1
ATOM 8748 O O . LYS B 1 445 ? 8.953 -45.594 -6.328 1 96.38 445 LYS B O 1
ATOM 8753 N N . GLU B 1 446 ? 8.93 -44.562 -4.402 1 93.75 446 GLU B N 1
ATOM 8754 C CA . GLU B 1 446 ? 10.383 -44.5 -4.27 1 93.75 446 GLU B CA 1
ATOM 8755 C C . GLU B 1 446 ? 11.023 -43.812 -5.48 1 93.75 446 GLU B C 1
ATOM 8757 O O . GLU B 1 446 ? 12.016 -44.312 -6.02 1 93.75 446 GLU B O 1
ATOM 8762 N N . GLY B 1 447 ? 10.312 -42.844 -5.992 1 95.06 447 GLY B N 1
ATOM 8763 C CA . GLY B 1 447 ? 10.867 -42.062 -7.086 1 95.06 447 GLY B CA 1
ATOM 8764 C C . GLY B 1 447 ? 10.344 -42.469 -8.445 1 95.06 447 GLY B C 1
ATOM 8765 O O . GLY B 1 447 ? 10.5 -41.75 -9.43 1 95.06 447 GLY B O 1
ATOM 8766 N N . VAL B 1 448 ? 9.742 -43.625 -8.547 1 97.06 448 VAL B N 1
ATOM 8767 C CA . VAL B 1 448 ? 9.188 -44.094 -9.812 1 97.06 448 VAL B CA 1
ATOM 8768 C C . VAL B 1 448 ? 7.828 -43.438 -10.062 1 97.06 448 VAL B C 1
ATOM 8770 O O . VAL B 1 448 ? 6.914 -43.562 -9.242 1 97.06 448 VAL B O 1
ATOM 8773 N N . PRO B 1 449 ? 7.676 -42.75 -11.172 1 97.94 449 PRO B N 1
ATOM 8774 C CA . PRO B 1 449 ? 6.387 -42.125 -11.453 1 97.94 449 PRO B CA 1
ATOM 8775 C C . PRO B 1 449 ? 5.246 -43.156 -11.562 1 97.94 449 PRO B C 1
ATOM 8777 O O . PRO B 1 449 ? 5.383 -44.156 -12.234 1 97.94 449 PRO B O 1
ATOM 8780 N N . VAL B 1 450 ? 4.125 -42.812 -10.961 1 97.56 450 VAL B N 1
ATOM 8781 C CA . VAL B 1 450 ? 3.012 -43.75 -10.961 1 97.56 450 VAL B CA 1
ATOM 8782 C C . VAL B 1 450 ? 1.769 -43.094 -11.547 1 97.56 450 VAL B C 1
ATOM 8784 O O . VAL B 1 450 ? 1.07 -43.688 -12.375 1 97.56 450 VAL B O 1
ATOM 8787 N N . ARG B 1 451 ? 1.441 -41.969 -11.086 1 97.75 451 ARG B N 1
ATOM 8788 C CA . ARG B 1 451 ? 0.291 -41.188 -11.562 1 97.75 451 ARG B CA 1
ATOM 8789 C C . ARG B 1 451 ? 0.399 -39.719 -11.164 1 97.75 451 ARG B C 1
ATOM 8791 O O . ARG B 1 451 ? 1.388 -39.312 -10.547 1 97.75 451 ARG B O 1
ATOM 8798 N N . ILE B 1 452 ? -0.583 -38.938 -11.578 1 98.12 452 ILE B N 1
ATOM 8799 C CA . ILE B 1 452 ? -0.505 -37.5 -11.266 1 98.12 452 ILE B CA 1
ATOM 8800 C C . ILE B 1 452 ? -1.812 -37.062 -10.625 1 98.12 452 ILE B C 1
ATOM 8802 O O . ILE B 1 452 ? -2.848 -37.719 -10.773 1 98.12 452 ILE B O 1
ATOM 8806 N N . ALA B 1 453 ? -1.711 -36 -9.836 1 98.5 453 ALA B N 1
ATOM 8807 C CA . ALA B 1 453 ? -2.855 -35.25 -9.328 1 98.5 453 ALA B CA 1
ATOM 8808 C C . ALA B 1 453 ? -2.906 -33.844 -9.953 1 98.5 453 ALA B C 1
ATOM 8810 O O . ALA B 1 453 ? -1.87 -33.219 -10.133 1 98.5 453 ALA B O 1
ATOM 8811 N N . LEU B 1 454 ? -4.07 -33.438 -10.391 1 98.31 454 LEU B N 1
ATOM 8812 C CA . LEU B 1 454 ? -4.297 -32.094 -10.922 1 98.31 454 LEU B CA 1
ATOM 8813 C C . LEU B 1 454 ? -5.172 -31.281 -9.977 1 98.31 454 LEU B C 1
ATOM 8815 O O . LEU B 1 454 ? -5.965 -31.844 -9.219 1 98.31 454 LEU B O 1
ATOM 8819 N N . LYS B 1 455 ? -4.945 -30 -9.961 1 97.44 455 LYS B N 1
ATOM 8820 C CA . LYS B 1 455 ? -5.688 -29.125 -9.055 1 97.44 455 LYS B CA 1
ATOM 8821 C C . LYS B 1 455 ? -5.898 -27.75 -9.664 1 97.44 455 LYS B C 1
ATOM 8823 O O . LYS B 1 455 ? -5.371 -27.453 -10.742 1 97.44 455 LYS B O 1
ATOM 8828 N N . ASP B 1 456 ? -6.711 -26.875 -8.992 1 96.12 456 ASP B N 1
ATOM 8829 C CA . ASP B 1 456 ? -6.965 -25.469 -9.312 1 96.12 456 ASP B CA 1
ATOM 8830 C C . ASP B 1 456 ? -7.809 -25.344 -10.578 1 96.12 456 ASP B C 1
ATOM 8832 O O . ASP B 1 456 ? -7.434 -24.625 -11.508 1 96.12 456 ASP B O 1
ATOM 8836 N N . PHE B 1 457 ? -8.984 -25.906 -10.555 1 97.06 457 PHE B N 1
ATOM 8837 C CA . PHE B 1 457 ? -9.859 -26 -11.719 1 97.06 457 PHE B CA 1
ATOM 8838 C C . PHE B 1 457 ? -10.711 -24.734 -11.852 1 97.06 457 PHE B C 1
ATOM 8840 O O . PHE B 1 457 ? -11.109 -24.359 -12.961 1 97.06 457 PHE B O 1
ATOM 8847 N N . HIS B 1 458 ? -10.984 -24.062 -10.758 1 93.88 458 HIS B N 1
ATOM 8848 C CA . HIS B 1 458 ? -11.93 -22.953 -10.727 1 93.88 458 HIS B CA 1
ATOM 8849 C C . HIS B 1 458 ? -11.445 -21.781 -11.586 1 93.88 458 HIS B C 1
ATOM 8851 O O . HIS B 1 458 ? -12.242 -20.953 -12.023 1 93.88 458 HIS B O 1
ATOM 8857 N N . GLU B 1 459 ? -10.148 -21.734 -11.828 1 90.5 459 GLU B N 1
ATOM 8858 C CA . GLU B 1 459 ? -9.617 -20.688 -12.688 1 90.5 459 GLU B CA 1
ATOM 8859 C C . GLU B 1 459 ? -8.688 -21.266 -13.758 1 90.5 459 GLU B C 1
ATOM 8861 O O . GLU B 1 459 ? -8.062 -20.516 -14.508 1 90.5 459 GLU B O 1
ATOM 8866 N N . GLY B 1 460 ? -8.578 -22.5 -13.852 1 93.19 460 GLY B N 1
ATOM 8867 C CA . GLY B 1 460 ? -7.559 -23.094 -14.703 1 93.19 460 GLY B CA 1
ATOM 8868 C C . GLY B 1 460 ? -8.117 -24.094 -15.695 1 93.19 460 GLY B C 1
ATOM 8869 O O . GLY B 1 460 ? -7.465 -25.094 -16.016 1 93.19 460 GLY B O 1
ATOM 8870 N N . LEU B 1 461 ? -9.367 -23.875 -16.094 1 96.5 461 LEU B N 1
ATOM 8871 C CA . LEU B 1 461 ? -10.016 -24.781 -17.031 1 96.5 461 LEU B CA 1
ATOM 8872 C C . LEU B 1 461 ? -10.547 -24.016 -18.25 1 96.5 461 LEU B C 1
ATOM 8874 O O . LEU B 1 461 ? -11.102 -22.922 -18.094 1 96.5 461 LEU B O 1
ATOM 8878 N N . GLU B 1 462 ? -10.336 -24.547 -19.453 1 97.25 462 GLU B N 1
ATOM 8879 C CA . GLU B 1 462 ? -10.914 -24.031 -20.688 1 97.25 462 GLU B CA 1
ATOM 8880 C C . GLU B 1 462 ? -11.531 -25.156 -21.516 1 97.25 462 GLU B C 1
ATOM 8882 O O . GLU B 1 462 ? -11.023 -26.266 -21.531 1 97.25 462 GLU B O 1
ATOM 8887 N N . PHE B 1 463 ? -12.625 -24.797 -22.156 1 97.56 463 PHE B N 1
ATOM 8888 C CA . PHE B 1 463 ? -13.219 -25.75 -23.094 1 97.56 463 PHE B CA 1
ATOM 8889 C C . PHE B 1 463 ? -13.773 -25.031 -24.312 1 97.56 463 PHE B C 1
ATOM 8891 O O . PHE B 1 463 ? -14.016 -23.812 -24.266 1 97.56 463 PHE B O 1
ATOM 8898 N N . TYR B 1 464 ? -13.805 -25.766 -25.375 1 96.94 464 TYR B N 1
ATOM 8899 C CA . TYR B 1 464 ? -14.5 -25.375 -26.594 1 96.94 464 TYR B CA 1
ATOM 8900 C C . TYR B 1 464 ? -15.719 -26.266 -26.828 1 96.94 464 TYR B C 1
ATOM 8902 O O . TYR B 1 464 ? -15.578 -27.453 -27.109 1 96.94 464 TYR B O 1
ATOM 8910 N N . ARG B 1 465 ? -16.875 -25.703 -26.734 1 95.88 465 ARG B N 1
ATOM 8911 C CA . ARG B 1 465 ? -18.125 -26.453 -26.609 1 95.88 465 ARG B CA 1
ATOM 8912 C C . ARG B 1 465 ? -18.297 -27.422 -27.766 1 95.88 465 ARG B C 1
ATOM 8914 O O . ARG B 1 465 ? -18.656 -28.594 -27.562 1 95.88 465 ARG B O 1
ATOM 8921 N N . PRO B 1 466 ? -18.031 -27.016 -29 1 95.44 466 PRO B N 1
ATOM 8922 C CA . PRO B 1 466 ? -18.219 -27.953 -30.109 1 95.44 466 PRO B CA 1
ATOM 8923 C C . PRO B 1 466 ? -17.297 -29.172 -30.016 1 95.44 466 PRO B C 1
ATOM 8925 O O . PRO B 1 466 ? -17.531 -30.188 -30.688 1 95.44 466 PRO B O 1
ATOM 8928 N N . TYR B 1 467 ? -16.266 -29.016 -29.219 1 96.69 467 TYR B N 1
ATOM 8929 C CA . TYR B 1 467 ? -15.258 -30.062 -29.156 1 96.69 467 TYR B CA 1
ATOM 8930 C C . TYR B 1 467 ? -15.453 -30.938 -27.906 1 96.69 467 TYR B C 1
ATOM 8932 O O . TYR B 1 467 ? -14.758 -31.938 -27.734 1 96.69 467 TYR B O 1
ATOM 8940 N N . LEU B 1 468 ? -16.375 -30.641 -27.094 1 97.62 468 LEU B N 1
ATOM 8941 C CA . LEU B 1 468 ? -16.672 -31.438 -25.922 1 97.62 468 LEU B CA 1
ATOM 8942 C C . LEU B 1 468 ? -17.234 -32.812 -26.312 1 97.62 468 LEU B C 1
ATOM 8944 O O . LEU B 1 468 ? -18.094 -32.906 -27.203 1 97.62 468 LEU B O 1
ATOM 8948 N N . LYS B 1 469 ? -16.703 -33.812 -25.703 1 96.25 469 LYS B N 1
ATOM 8949 C CA . LYS B 1 469 ? -17.219 -35.156 -25.953 1 96.25 469 LYS B CA 1
ATOM 8950 C C . LYS B 1 469 ? -18.656 -35.281 -25.484 1 96.25 469 LYS B C 1
ATOM 8952 O O . LYS B 1 469 ? -19.484 -35.906 -26.156 1 96.25 469 LYS B O 1
ATOM 8957 N N . GLU B 1 470 ? -18.938 -34.719 -24.312 1 95.62 470 GLU B N 1
ATOM 8958 C CA . GLU B 1 470 ? -20.281 -34.719 -23.75 1 95.62 470 GLU B CA 1
ATOM 8959 C C . GLU B 1 470 ? -20.766 -33.312 -23.469 1 95.62 470 GLU B C 1
ATOM 8961 O O . GLU B 1 470 ? -20.703 -32.812 -22.328 1 95.62 470 GLU B O 1
ATOM 8966 N N . VAL B 1 471 ? -21.406 -32.75 -24.406 1 95.38 471 VAL B N 1
ATOM 8967 C CA . VAL B 1 471 ? -21.781 -31.344 -24.375 1 95.38 471 VAL B CA 1
ATOM 8968 C C . VAL B 1 471 ? -22.859 -31.125 -23.312 1 95.38 471 VAL B C 1
ATOM 8970 O O . VAL B 1 471 ? -22.844 -30.109 -22.609 1 95.38 471 VAL B O 1
ATOM 8973 N N . ASP B 1 472 ? -23.688 -32.094 -23.172 1 93.94 472 ASP B N 1
ATOM 8974 C CA . ASP B 1 472 ? -24.844 -31.922 -22.297 1 93.94 472 ASP B CA 1
ATOM 8975 C C . ASP B 1 472 ? -24.453 -31.969 -20.828 1 93.94 472 ASP B C 1
ATOM 8977 O O . ASP B 1 472 ? -25.203 -31.531 -19.953 1 93.94 472 ASP B O 1
ATOM 8981 N N . LYS B 1 473 ? -23.297 -32.406 -20.562 1 95.19 473 LYS B N 1
ATOM 8982 C CA . LYS B 1 473 ? -22.844 -32.562 -19.172 1 95.19 473 LYS B CA 1
ATOM 8983 C C . LYS B 1 473 ? -22.109 -31.297 -18.719 1 95.19 473 LYS B C 1
ATOM 8985 O O . LYS B 1 473 ? -21.875 -31.109 -17.531 1 95.19 473 LYS B O 1
ATOM 8990 N N . CYS B 1 474 ? -21.781 -30.5 -19.656 1 96.25 474 CYS B N 1
ATOM 8991 C CA . CYS B 1 474 ? -21.125 -29.234 -19.312 1 96.25 474 CYS B CA 1
ATOM 8992 C C . CYS B 1 474 ? -22.031 -28.375 -18.438 1 96.25 474 CYS B C 1
ATOM 8994 O O . CYS B 1 474 ? -23.203 -28.156 -18.766 1 96.25 474 CYS B O 1
ATOM 8996 N N . PRO B 1 475 ? -21.531 -27.906 -17.25 1 95.06 475 PRO B N 1
ATOM 8997 C CA . PRO B 1 475 ? -22.359 -27.062 -16.391 1 95.06 475 PRO B CA 1
ATOM 8998 C C . PRO B 1 475 ? -22.828 -25.781 -17.078 1 95.06 475 PRO B C 1
ATOM 9000 O O . PRO B 1 475 ? -22.109 -25.234 -17.906 1 95.06 475 PRO B O 1
ATOM 9003 N N . ASP B 1 476 ? -24.031 -25.281 -16.75 1 94.81 476 ASP B N 1
ATOM 9004 C CA . ASP B 1 476 ? -24.5 -23.984 -17.188 1 94.81 476 ASP B CA 1
ATOM 9005 C C . ASP B 1 476 ? -24.062 -22.891 -16.219 1 94.81 476 ASP B C 1
ATOM 9007 O O . ASP B 1 476 ? -24.812 -22.516 -15.312 1 94.81 476 ASP B O 1
ATOM 9011 N N . PHE B 1 477 ? -22.969 -22.281 -16.469 1 93.75 477 PHE B N 1
ATOM 9012 C CA . PHE B 1 477 ? -22.359 -21.281 -15.586 1 93.75 477 PHE B CA 1
ATOM 9013 C C . PHE B 1 477 ? -23.219 -20.031 -15.508 1 93.75 477 PHE B C 1
ATOM 9015 O O . PHE B 1 477 ? -23.188 -19.312 -14.508 1 93.75 477 PHE B O 1
ATOM 9022 N N . THR B 1 478 ? -23.984 -19.734 -16.578 1 93.31 478 THR B N 1
ATOM 9023 C CA . THR B 1 478 ? -24.797 -18.531 -16.641 1 93.31 478 THR B CA 1
ATOM 9024 C C . THR B 1 478 ? -25.875 -18.547 -15.57 1 93.31 478 THR B C 1
ATOM 9026 O O . THR B 1 478 ? -26.391 -17.5 -15.18 1 93.31 478 THR B O 1
ATOM 9029 N N . LYS B 1 479 ? -26.172 -19.688 -15.039 1 93.19 479 LYS B N 1
ATOM 9030 C CA . LYS B 1 479 ? -27.203 -19.812 -14.008 1 93.19 479 LYS B CA 1
ATOM 9031 C C . LYS B 1 479 ? -26.578 -19.734 -12.609 1 93.19 479 LYS B C 1
ATOM 9033 O O . LYS B 1 479 ? -27.297 -19.594 -11.617 1 93.19 479 LYS B O 1
ATOM 9038 N N . MET B 1 480 ? -25.344 -19.75 -12.562 1 90.81 480 MET B N 1
ATOM 9039 C CA . MET B 1 480 ? -24.656 -19.812 -11.273 1 90.81 480 MET B CA 1
ATOM 9040 C C . MET B 1 480 ? -24.328 -18.406 -10.766 1 90.81 480 MET B C 1
ATOM 9042 O O . MET B 1 480 ? -24.297 -18.172 -9.562 1 90.81 480 MET B O 1
ATOM 9046 N N . HIS B 1 481 ? -24.047 -17.547 -11.688 1 91.81 481 HIS B N 1
ATOM 9047 C CA . HIS B 1 481 ? -23.672 -16.188 -11.305 1 91.81 481 HIS B CA 1
ATOM 9048 C C . HIS B 1 481 ? -23.922 -15.203 -12.445 1 91.81 481 HIS B C 1
ATOM 9050 O O . HIS B 1 481 ? -23.672 -15.516 -13.609 1 91.81 481 HIS B O 1
ATOM 9056 N N . LYS B 1 482 ? -24.25 -13.961 -12.164 1 90.5 482 LYS B N 1
ATOM 9057 C CA . LYS B 1 482 ? -24.594 -12.938 -13.148 1 90.5 482 LYS B CA 1
ATOM 9058 C C . LYS B 1 482 ? -23.391 -12.586 -14.016 1 90.5 482 LYS B C 1
ATOM 9060 O O . LYS B 1 482 ? -23.531 -12.258 -15.195 1 90.5 482 LYS B O 1
ATOM 9065 N N . THR B 1 483 ? -22.219 -12.672 -13.422 1 92 483 THR B N 1
ATOM 9066 C CA . THR B 1 483 ? -21.016 -12.336 -14.156 1 92 483 THR B CA 1
ATOM 9067 C C . THR B 1 483 ? -20.844 -13.258 -15.359 1 92 483 THR B C 1
ATOM 9069 O O . THR B 1 483 ? -20.422 -12.812 -16.438 1 92 483 THR B O 1
ATOM 9072 N N . TYR B 1 484 ? -21.141 -14.516 -15.195 1 93.5 484 TYR B N 1
ATOM 9073 C CA . TYR B 1 484 ? -21.078 -15.461 -16.312 1 93.5 484 TYR B CA 1
ATOM 9074 C C . TYR B 1 484 ? -22.141 -15.156 -17.344 1 93.5 484 TYR B C 1
ATOM 9076 O O . TYR B 1 484 ? -21.891 -15.234 -18.547 1 93.5 484 TYR B O 1
ATOM 9084 N N . ALA B 1 485 ? -23.281 -14.766 -16.828 1 92.75 485 ALA B N 1
ATOM 9085 C CA . ALA B 1 485 ? -24.406 -14.477 -17.703 1 92.75 485 ALA B CA 1
ATOM 9086 C C . ALA B 1 485 ? -24.125 -13.273 -18.594 1 92.75 485 ALA B C 1
ATOM 9088 O O . ALA B 1 485 ? -24.562 -13.219 -19.734 1 92.75 485 ALA B O 1
ATOM 9089 N N . ASN B 1 486 ? -23.453 -12.406 -18.062 1 91.62 486 ASN B N 1
ATOM 9090 C CA . ASN B 1 486 ? -23.188 -11.156 -18.781 1 91.62 486 ASN B CA 1
ATOM 9091 C C . ASN B 1 486 ? -21.828 -11.203 -19.484 1 91.62 486 ASN B C 1
ATOM 9093 O O . ASN B 1 486 ? -21.422 -10.211 -20.094 1 91.62 486 ASN B O 1
ATOM 9097 N N . GLY B 1 487 ? -21.188 -12.312 -19.359 1 91.5 487 GLY B N 1
ATOM 9098 C CA . GLY B 1 487 ? -19.859 -12.414 -19.938 1 91.5 487 GLY B CA 1
ATOM 9099 C C . GLY B 1 487 ? -19.859 -12.805 -21.406 1 91.5 487 GLY B C 1
ATOM 9100 O O . GLY B 1 487 ? -20.906 -13.109 -21.969 1 91.5 487 GLY B O 1
ATOM 9101 N N . LYS B 1 488 ? -18.672 -12.602 -22.016 1 88.69 488 LYS B N 1
ATOM 9102 C CA . LYS B 1 488 ? -18.453 -12.992 -23.406 1 88.69 488 LYS B CA 1
ATOM 9103 C C . LYS B 1 488 ? -17.562 -14.242 -23.484 1 88.69 488 LYS B C 1
ATOM 9105 O O . LYS B 1 488 ? -16.938 -14.625 -22.5 1 88.69 488 LYS B O 1
ATOM 9110 N N . MET B 1 489 ? -17.531 -14.812 -24.656 1 89.69 489 MET B N 1
ATOM 9111 C CA . MET B 1 489 ? -16.609 -15.922 -24.891 1 89.69 489 MET B CA 1
ATOM 9112 C C . MET B 1 489 ? -15.164 -15.492 -24.641 1 89.69 489 MET B C 1
ATOM 9114 O O . MET B 1 489 ? -14.797 -14.344 -24.875 1 89.69 489 MET B O 1
ATOM 9118 N N . ASN B 1 490 ? -14.422 -16.406 -24.141 1 90.81 490 ASN B N 1
ATOM 9119 C CA . ASN B 1 490 ? -13 -16.219 -23.891 1 90.81 490 ASN B CA 1
ATOM 9120 C C . ASN B 1 490 ? -12.766 -15.469 -22.578 1 90.81 490 ASN B C 1
ATOM 9122 O O . ASN B 1 490 ? -11.625 -15.344 -22.125 1 90.81 490 ASN B O 1
ATOM 9126 N N . ASP B 1 491 ? -13.875 -15.023 -21.938 1 89 491 ASP B N 1
ATOM 9127 C CA . ASP B 1 491 ? -13.719 -14.305 -20.672 1 89 491 ASP B CA 1
ATOM 9128 C C . ASP B 1 491 ? -13.477 -15.273 -19.516 1 89 491 ASP B C 1
ATOM 9130 O O . ASP B 1 491 ? -12.859 -14.906 -18.516 1 89 491 ASP B O 1
ATOM 9134 N N . PHE B 1 492 ? -13.984 -16.422 -19.688 1 93.25 492 PHE B N 1
ATOM 9135 C CA . PHE B 1 492 ? -13.992 -17.391 -18.594 1 93.25 492 PHE B CA 1
ATOM 9136 C C . PHE B 1 492 ? -13.578 -18.766 -19.094 1 93.25 492 PHE B C 1
ATOM 9138 O O . PHE B 1 492 ? -12.5 -18.938 -19.656 1 93.25 492 PHE B O 1
ATOM 9145 N N . PHE B 1 493 ? -14.5 -19.781 -19 1 95.25 493 PHE B N 1
ATOM 9146 C CA . PHE B 1 493 ? -14.125 -21.172 -19.266 1 95.25 493 PHE B CA 1
ATOM 9147 C C . PHE B 1 493 ? -14.359 -21.516 -20.719 1 95.25 493 PHE B C 1
ATOM 9149 O O . PHE B 1 493 ? -13.633 -22.344 -21.281 1 95.25 493 PHE B O 1
ATOM 9156 N N . GLU B 1 494 ? -15.375 -20.969 -21.297 1 96 494 GLU B N 1
ATOM 9157 C CA . GLU B 1 494 ? -15.742 -21.312 -22.672 1 96 494 GLU B CA 1
ATOM 9158 C C . GLU B 1 494 ? -14.984 -20.469 -23.688 1 96 494 GLU B C 1
ATOM 9160 O O . GLU B 1 494 ? -15.016 -19.234 -23.625 1 96 494 GLU B O 1
ATOM 9165 N N . MET B 1 495 ? -14.352 -21.156 -24.578 1 96.25 495 MET B N 1
ATOM 9166 C CA . MET B 1 495 ? -13.539 -20.484 -25.594 1 96.25 495 MET B CA 1
ATOM 9167 C C . MET B 1 495 ? -14.266 -20.453 -26.938 1 96.25 495 MET B C 1
ATOM 9169 O O . MET B 1 495 ? -15.148 -21.281 -27.188 1 96.25 495 MET B O 1
ATOM 9173 N N . ASP B 1 496 ? -13.844 -19.531 -27.812 1 95.25 496 ASP B N 1
ATOM 9174 C CA . ASP B 1 496 ? -14.531 -19.359 -29.078 1 95.25 496 ASP B CA 1
ATOM 9175 C C . ASP B 1 496 ? -13.875 -20.188 -30.172 1 95.25 496 ASP B C 1
ATOM 9177 O O . ASP B 1 496 ? -14.438 -20.359 -31.266 1 95.25 496 ASP B O 1
ATOM 9181 N N . ARG B 1 497 ? -12.672 -20.656 -29.906 1 93.94 497 ARG B N 1
ATOM 9182 C CA . ARG B 1 497 ? -11.93 -21.422 -30.906 1 93.94 497 ARG B CA 1
ATOM 9183 C C . ARG B 1 497 ? -11.148 -22.562 -30.25 1 93.94 497 ARG B C 1
ATOM 9185 O O . ARG B 1 497 ? -10.672 -22.422 -29.125 1 93.94 497 ARG B O 1
ATOM 9192 N N . ILE B 1 498 ? -10.953 -23.625 -30.938 1 96 498 ILE B N 1
ATOM 9193 C CA . ILE B 1 498 ? -10.242 -24.797 -30.453 1 96 498 ILE B CA 1
ATOM 9194 C C . ILE B 1 498 ? -8.773 -24.438 -30.203 1 96 498 ILE B C 1
ATOM 9196 O O . ILE B 1 498 ? -8.133 -25.031 -29.328 1 96 498 ILE B O 1
ATOM 9200 N N . GLU B 1 499 ? -8.219 -23.438 -30.906 1 95.25 499 GLU B N 1
ATOM 9201 C CA . GLU B 1 499 ? -6.828 -23 -30.781 1 95.25 499 GLU B CA 1
ATOM 9202 C C . GLU B 1 499 ? -6.531 -22.516 -29.375 1 95.25 499 GLU B C 1
ATOM 9204 O O . GLU B 1 499 ? -5.387 -22.578 -28.906 1 95.25 499 GLU B O 1
ATOM 9209 N N . CYS B 1 500 ? -7.574 -22.062 -28.719 1 95.12 500 CYS B N 1
ATOM 9210 C CA . CYS B 1 500 ? -7.387 -21.641 -27.344 1 95.12 500 CYS B CA 1
ATOM 9211 C C . CYS B 1 500 ? -6.973 -22.797 -26.453 1 95.12 500 CYS B C 1
ATOM 9213 O O . CYS B 1 500 ? -6.172 -22.641 -25.531 1 95.12 500 CYS B O 1
ATOM 9215 N N . LEU B 1 501 ? -7.531 -23.938 -26.75 1 97.25 501 LEU B N 1
ATOM 9216 C CA . LEU B 1 501 ? -7.152 -25.141 -26 1 97.25 501 LEU B CA 1
ATOM 9217 C C . LEU B 1 501 ? -5.711 -25.531 -26.312 1 97.25 501 LEU B C 1
ATOM 9219 O O . LEU B 1 501 ? -4.961 -25.922 -25.406 1 97.25 501 LEU B O 1
ATOM 9223 N N . GLN B 1 502 ? -5.336 -25.422 -27.578 1 97.38 502 GLN B N 1
ATOM 9224 C CA . GLN B 1 502 ? -3.961 -25.672 -28 1 97.38 502 GLN B CA 1
ATOM 9225 C C . GLN B 1 502 ? -2.984 -24.781 -27.219 1 97.38 502 GLN B C 1
ATOM 9227 O O . GLN B 1 502 ? -1.994 -25.281 -26.672 1 97.38 502 GLN B O 1
ATOM 9232 N N . GLU B 1 503 ? -3.295 -23.562 -27.234 1 95.94 503 GLU B N 1
ATOM 9233 C CA . GLU B 1 503 ? -2.441 -22.562 -26.594 1 95.94 503 GLU B CA 1
ATOM 9234 C C . GLU B 1 503 ? -2.295 -22.828 -25.094 1 95.94 503 GLU B C 1
ATOM 9236 O O . GLU B 1 503 ? -1.195 -22.734 -24.547 1 95.94 503 GLU B O 1
ATOM 9241 N N . MET B 1 504 ? -3.393 -23.188 -24.453 1 95.88 504 MET B N 1
ATOM 9242 C CA . MET B 1 504 ? -3.365 -23.484 -23.031 1 95.88 504 MET B CA 1
ATOM 9243 C C . MET B 1 504 ? -2.459 -24.672 -22.734 1 95.88 504 MET B C 1
ATOM 9245 O O . MET B 1 504 ? -1.628 -24.609 -21.812 1 95.88 504 MET B O 1
ATOM 9249 N N . VAL B 1 505 ? -2.572 -25.688 -23.469 1 97.31 505 VAL B N 1
ATOM 9250 C CA . VAL B 1 505 ? -1.801 -26.906 -23.25 1 97.31 505 VAL B CA 1
ATOM 9251 C C . VAL B 1 505 ? -0.327 -26.641 -23.547 1 97.31 505 VAL B C 1
ATOM 9253 O O . VAL B 1 505 ? 0.547 -26.984 -22.75 1 97.31 505 VAL B O 1
ATOM 9256 N N . LEU B 1 506 ? -0.042 -26.016 -24.688 1 97.75 506 LEU B N 1
ATOM 9257 C CA . LEU B 1 506 ? 1.338 -25.766 -25.094 1 97.75 506 LEU B CA 1
ATOM 9258 C C . LEU B 1 506 ? 2.008 -24.781 -24.141 1 97.75 506 LEU B C 1
ATOM 9260 O O . LEU B 1 506 ? 3.193 -24.906 -23.844 1 97.75 506 LEU B O 1
ATOM 9264 N N . ASP B 1 507 ? 1.269 -23.891 -23.688 1 96 507 ASP B N 1
ATOM 9265 C CA . ASP B 1 507 ? 1.8 -22.859 -22.781 1 96 507 ASP B CA 1
ATOM 9266 C C . ASP B 1 507 ? 2.055 -23.422 -21.391 1 96 507 ASP B C 1
ATOM 9268 O O . ASP B 1 507 ? 3.191 -23.422 -20.922 1 96 507 ASP B O 1
ATOM 9272 N N . ALA B 1 508 ? 1.013 -23.953 -20.781 1 95.81 508 ALA B N 1
ATOM 9273 C CA . ALA B 1 508 ? 1.053 -24.328 -19.359 1 95.81 508 ALA B CA 1
ATOM 9274 C C . ALA B 1 508 ? 1.81 -25.641 -19.172 1 95.81 508 ALA B C 1
ATOM 9276 O O . ALA B 1 508 ? 2.678 -25.734 -18.297 1 95.81 508 ALA B O 1
ATOM 9277 N N . LEU B 1 509 ? 1.561 -26.641 -19.938 1 97.94 509 LEU B N 1
ATOM 9278 C CA . LEU B 1 509 ? 2.145 -27.969 -19.75 1 97.94 509 LEU B CA 1
ATOM 9279 C C . LEU B 1 509 ? 3.527 -28.047 -20.391 1 97.94 509 LEU B C 1
ATOM 9281 O O . LEU B 1 509 ? 4.457 -28.594 -19.797 1 97.94 509 LEU B O 1
ATOM 9285 N N . PHE B 1 510 ? 3.703 -27.469 -21.578 1 98.12 510 PHE B N 1
ATOM 9286 C CA . PHE B 1 510 ? 4.926 -27.719 -22.328 1 98.12 510 PHE B CA 1
ATOM 9287 C C . PHE B 1 510 ? 5.922 -26.578 -22.125 1 98.12 510 PHE B C 1
ATOM 9289 O O . PHE B 1 510 ? 7.012 -26.797 -21.594 1 98.12 510 PHE B O 1
ATOM 9296 N N . LEU B 1 511 ? 5.609 -25.406 -22.469 1 97.44 511 LEU B N 1
ATOM 9297 C CA . LEU B 1 511 ? 6.531 -24.281 -22.469 1 97.44 511 LEU B CA 1
ATOM 9298 C C . LEU B 1 511 ? 7.012 -23.969 -21.047 1 97.44 511 LEU B C 1
ATOM 9300 O O . LEU B 1 511 ? 8.211 -23.969 -20.781 1 97.44 511 LEU B O 1
ATOM 9304 N N . PHE B 1 512 ? 6.152 -23.812 -20.094 1 94.56 512 PHE B N 1
ATOM 9305 C CA . PHE B 1 512 ? 6.547 -23.297 -18.781 1 94.56 512 PHE B CA 1
ATOM 9306 C C . PHE B 1 512 ? 6.652 -24.422 -17.766 1 94.56 512 PHE B C 1
ATOM 9308 O O . PHE B 1 512 ? 6.98 -24.188 -16.609 1 94.56 512 PHE B O 1
ATOM 9315 N N . ASN B 1 513 ? 6.383 -25.625 -18.172 1 96.44 513 ASN B N 1
ATOM 9316 C CA . ASN B 1 513 ? 6.492 -26.781 -17.281 1 96.44 513 ASN B CA 1
ATOM 9317 C C . ASN B 1 513 ? 7.516 -27.797 -17.812 1 96.44 513 ASN B C 1
ATOM 9319 O O . ASN B 1 513 ? 8.695 -27.734 -17.438 1 96.44 513 ASN B O 1
ATOM 9323 N N . LEU B 1 514 ? 7.254 -28.484 -18.828 1 97.88 514 LEU B N 1
ATOM 9324 C CA . LEU B 1 514 ? 8.18 -29.453 -19.375 1 97.88 514 LEU B CA 1
ATOM 9325 C C . LEU B 1 514 ? 9.414 -28.766 -19.969 1 97.88 514 LEU B C 1
ATOM 9327 O O . LEU B 1 514 ? 10.5 -29.359 -19.984 1 97.88 514 LEU B O 1
ATOM 9331 N N . GLY B 1 515 ? 9.211 -27.562 -20.453 1 97.88 515 GLY B N 1
ATOM 9332 C CA . GLY B 1 515 ? 10.359 -26.812 -20.953 1 97.88 515 GLY B CA 1
ATOM 9333 C C . GLY B 1 515 ? 11.445 -26.641 -19.906 1 97.88 515 GLY B C 1
ATOM 9334 O O . GLY B 1 515 ? 12.633 -26.703 -20.219 1 97.88 515 GLY B O 1
ATOM 9335 N N . GLU B 1 516 ? 11.086 -26.406 -18.703 1 97.19 516 GLU B N 1
ATOM 9336 C CA . GLU B 1 516 ? 12.047 -26.25 -17.625 1 97.19 516 GLU B CA 1
ATOM 9337 C C . GLU B 1 516 ? 12.797 -27.562 -17.359 1 97.19 516 GLU B C 1
ATOM 9339 O O . GLU B 1 516 ? 13.992 -27.547 -17.062 1 97.19 516 GLU B O 1
ATOM 9344 N N . LEU B 1 517 ? 12.039 -28.609 -17.406 1 97.69 517 LEU B N 1
ATOM 9345 C CA . LEU B 1 517 ? 12.664 -29.922 -17.219 1 97.69 517 LEU B CA 1
ATOM 9346 C C . LEU B 1 517 ? 13.664 -30.203 -18.344 1 97.69 517 LEU B C 1
ATOM 9348 O O . LEU B 1 517 ? 14.758 -30.719 -18.094 1 97.69 517 LEU B O 1
ATOM 9352 N N . ALA B 1 518 ? 13.273 -29.875 -19.578 1 98.19 518 ALA B N 1
ATOM 9353 C CA . ALA B 1 518 ? 14.164 -30.031 -20.719 1 98.19 518 ALA B CA 1
ATOM 9354 C C . ALA B 1 518 ? 15.477 -29.297 -20.5 1 98.19 518 ALA B C 1
ATOM 9356 O O . ALA B 1 518 ? 16.547 -29.797 -20.828 1 98.19 518 ALA B O 1
ATOM 9357 N N . PHE B 1 519 ? 15.406 -28.094 -19.953 1 97.25 519 PHE B N 1
ATOM 9358 C CA . PHE B 1 519 ? 16.594 -27.297 -19.688 1 97.25 519 PHE B CA 1
ATOM 9359 C C . PHE B 1 519 ? 17.484 -27.969 -18.672 1 97.25 519 PHE B C 1
ATOM 9361 O O . PHE B 1 519 ? 18.703 -28.078 -18.875 1 97.25 519 PHE B O 1
ATOM 9368 N N . VAL B 1 520 ? 16.891 -28.422 -17.594 1 97 520 VAL B N 1
ATOM 9369 C CA . VAL B 1 520 ? 17.656 -29.047 -16.531 1 97 520 VAL B CA 1
ATOM 9370 C C . VAL B 1 520 ? 18.359 -30.297 -17.047 1 97 520 VAL B C 1
ATOM 9372 O O . VAL B 1 520 ? 19.531 -30.531 -16.766 1 97 520 VAL B O 1
ATOM 9375 N N . LEU B 1 521 ? 17.672 -31.125 -17.812 1 98.06 521 LEU B N 1
ATOM 9376 C CA . LEU B 1 521 ? 18.234 -32.375 -18.344 1 98.06 521 LEU B CA 1
ATOM 9377 C C . LEU B 1 521 ? 19.375 -32.062 -19.312 1 98.06 521 LEU B C 1
ATOM 9379 O O . LEU B 1 521 ? 20.391 -32.75 -19.312 1 98.06 521 LEU B O 1
ATOM 9383 N N . ALA B 1 522 ? 19.188 -31.062 -20.109 1 97.56 522 ALA B N 1
ATOM 9384 C CA . ALA B 1 522 ? 20.219 -30.688 -21.062 1 97.56 522 ALA B CA 1
ATOM 9385 C C . ALA B 1 522 ? 21.438 -30.094 -20.359 1 97.56 522 ALA B C 1
ATOM 9387 O O . ALA B 1 522 ? 22.578 -30.469 -20.641 1 97.56 522 ALA B O 1
ATOM 9388 N N . ASP B 1 523 ? 21.219 -29.203 -19.469 1 96.25 523 ASP B N 1
ATOM 9389 C CA . ASP B 1 523 ? 22.297 -28.406 -18.875 1 96.25 523 ASP B CA 1
ATOM 9390 C C . ASP B 1 523 ? 23.047 -29.203 -17.812 1 96.25 523 ASP B C 1
ATOM 9392 O O . ASP B 1 523 ? 24.25 -29.031 -17.641 1 96.25 523 ASP B O 1
ATOM 9396 N N . GLU B 1 524 ? 22.344 -30.094 -17.094 1 96.56 524 GLU B N 1
ATOM 9397 C CA . GLU B 1 524 ? 22.953 -30.781 -15.961 1 96.56 524 GLU B CA 1
ATOM 9398 C C . GLU B 1 524 ? 23.359 -32.188 -16.328 1 96.56 524 GLU B C 1
ATOM 9400 O O . GLU B 1 524 ? 24.281 -32.75 -15.719 1 96.56 524 GLU B O 1
ATOM 9405 N N . TYR B 1 525 ? 22.719 -32.812 -17.328 1 96.88 525 TYR B N 1
ATOM 9406 C CA . TYR B 1 525 ? 22.969 -34.219 -17.578 1 96.88 525 TYR B CA 1
ATOM 9407 C C . TYR B 1 525 ? 23.391 -34.469 -19.031 1 96.88 525 TYR B C 1
ATOM 9409 O O . TYR B 1 525 ? 23.703 -35.594 -19.422 1 96.88 525 TYR B O 1
ATOM 9417 N N . GLY B 1 526 ? 23.312 -33.469 -19.812 1 96.31 526 GLY B N 1
ATOM 9418 C CA . GLY B 1 526 ? 23.797 -33.594 -21.188 1 96.31 526 GLY B CA 1
ATOM 9419 C C . GLY B 1 526 ? 22.781 -34.188 -22.125 1 96.31 526 GLY B C 1
ATOM 9420 O O . GLY B 1 526 ? 23.094 -34.469 -23.281 1 96.31 526 GLY B O 1
ATOM 9421 N N . LEU B 1 527 ? 21.578 -34.406 -21.672 1 97.56 527 LEU B N 1
ATOM 9422 C CA . LEU B 1 527 ? 20.531 -34.844 -22.594 1 97.56 527 LEU B CA 1
ATOM 9423 C C . LEU B 1 527 ? 20.094 -33.688 -23.5 1 97.56 527 LEU B C 1
ATOM 9425 O O . LEU B 1 527 ? 19.469 -32.75 -23.031 1 97.56 527 LEU B O 1
ATOM 9429 N N . LYS B 1 528 ? 20.359 -33.812 -24.734 1 97.31 528 LYS B N 1
ATOM 9430 C CA . LYS B 1 528 ? 20 -32.75 -25.656 1 97.31 528 LYS B CA 1
ATOM 9431 C C . LYS B 1 528 ? 18.5 -32.469 -25.625 1 97.31 528 LYS B C 1
ATOM 9433 O O . LYS B 1 528 ? 17.688 -33.406 -25.5 1 97.31 528 LYS B O 1
ATOM 9438 N N . GLU B 1 529 ? 18.078 -31.188 -25.766 1 98.12 529 GLU B N 1
ATOM 9439 C CA . GLU B 1 529 ? 16.672 -30.797 -25.766 1 98.12 529 GLU B CA 1
ATOM 9440 C C . GLU B 1 529 ? 15.898 -31.562 -26.828 1 98.12 529 GLU B C 1
ATOM 9442 O O . GLU B 1 529 ? 14.773 -32 -26.594 1 98.12 529 GLU B O 1
ATOM 9447 N N . GLU B 1 530 ? 16.516 -31.734 -27.938 1 97.44 530 GLU B N 1
ATOM 9448 C CA . GLU B 1 530 ? 15.914 -32.438 -29.062 1 97.44 530 GLU B CA 1
ATOM 9449 C C . GLU B 1 530 ? 15.5 -33.844 -28.656 1 97.44 530 GLU B C 1
ATOM 9451 O O . GLU B 1 530 ? 14.406 -34.312 -29 1 97.44 530 GLU B O 1
ATOM 9456 N N . HIS B 1 531 ? 16.312 -34.531 -28 1 97.88 531 HIS B N 1
ATOM 9457 C CA . HIS B 1 531 ? 16.047 -35.906 -27.594 1 97.88 531 HIS B CA 1
ATOM 9458 C C . HIS B 1 531 ? 14.891 -36 -26.609 1 97.88 531 HIS B C 1
ATOM 9460 O O . HIS B 1 531 ? 14.094 -36.938 -26.656 1 97.88 531 HIS B O 1
ATOM 9466 N N . PHE B 1 532 ? 14.906 -35.094 -25.703 1 98.25 532 PHE B N 1
ATOM 9467 C CA . PHE B 1 532 ? 13.805 -35.062 -24.75 1 98.25 532 PHE B CA 1
ATOM 9468 C C . PHE B 1 532 ? 12.469 -34.906 -25.469 1 98.25 532 PHE B C 1
ATOM 9470 O O . PHE B 1 532 ? 11.523 -35.625 -25.172 1 98.25 532 PHE B O 1
ATOM 9477 N N . TRP B 1 533 ? 12.359 -33.969 -26.375 1 98.62 533 TRP B N 1
ATOM 9478 C CA . TRP B 1 533 ? 11.109 -33.688 -27.078 1 98.62 533 TRP B CA 1
ATOM 9479 C C . TRP B 1 533 ? 10.75 -34.844 -28 1 98.62 533 TRP B C 1
ATOM 9481 O O . TRP B 1 533 ? 9.57 -35.125 -28.234 1 98.62 533 TRP B O 1
ATOM 9491 N N . MET B 1 534 ? 11.75 -35.531 -28.531 1 98.19 534 MET B N 1
ATOM 9492 C CA . MET B 1 534 ? 11.484 -36.75 -29.312 1 98.19 534 MET B CA 1
ATOM 9493 C C . MET B 1 534 ? 10.812 -37.812 -28.453 1 98.19 534 MET B C 1
ATOM 9495 O O . MET B 1 534 ? 9.891 -38.5 -28.922 1 98.19 534 MET B O 1
ATOM 9499 N N . MET B 1 535 ? 11.289 -37.938 -27.266 1 98.31 535 MET B N 1
ATOM 9500 C CA . MET B 1 535 ? 10.68 -38.906 -26.359 1 98.31 535 MET B CA 1
ATOM 9501 C C . MET B 1 535 ? 9.219 -38.562 -26.109 1 98.31 535 MET B C 1
ATOM 9503 O O . MET B 1 535 ? 8.367 -39.438 -26.031 1 98.31 535 MET B O 1
ATOM 9507 N N . VAL B 1 536 ? 8.898 -37.281 -25.953 1 98.56 536 VAL B N 1
ATOM 9508 C CA . VAL B 1 536 ? 7.535 -36.844 -25.719 1 98.56 536 VAL B CA 1
ATOM 9509 C C . VAL B 1 536 ? 6.66 -37.188 -26.922 1 98.56 536 VAL B C 1
ATOM 9511 O O . VAL B 1 536 ? 5.57 -37.75 -26.75 1 98.56 536 VAL B O 1
ATOM 9514 N N . VAL B 1 537 ? 7.176 -36.906 -28.125 1 98.31 537 VAL B N 1
ATOM 9515 C CA . VAL B 1 537 ? 6.426 -37.188 -29.359 1 98.31 537 VAL B CA 1
ATOM 9516 C C . VAL B 1 537 ? 6.215 -38.688 -29.5 1 98.31 537 VAL B C 1
ATOM 9518 O O . VAL B 1 537 ? 5.129 -39.125 -29.875 1 98.31 537 VAL B O 1
ATOM 9521 N N . GLU B 1 538 ? 7.211 -39.438 -29.203 1 97.88 538 GLU B N 1
ATOM 9522 C CA . GLU B 1 538 ? 7.109 -40.875 -29.297 1 97.88 538 GLU B CA 1
ATOM 9523 C C . GLU B 1 538 ? 6.004 -41.406 -28.391 1 97.88 538 GLU B C 1
ATOM 9525 O O . GLU B 1 538 ? 5.223 -42.281 -28.797 1 97.88 538 GLU B O 1
ATOM 9530 N N . GLU B 1 539 ? 5.98 -40.969 -27.219 1 98.06 539 GLU B N 1
ATOM 9531 C CA . GLU B 1 539 ? 4.973 -41.438 -26.266 1 98.06 539 GLU B CA 1
ATOM 9532 C C . GLU B 1 539 ? 3.574 -41 -26.688 1 98.06 539 GLU B C 1
ATOM 9534 O O . GLU B 1 539 ? 2.594 -41.688 -26.469 1 98.06 539 GLU B O 1
ATOM 9539 N N . ILE B 1 540 ? 3.443 -39.75 -27.219 1 98.31 540 ILE B N 1
ATOM 9540 C CA . ILE B 1 540 ? 2.158 -39.281 -27.734 1 98.31 540 ILE B CA 1
ATOM 9541 C C . ILE B 1 540 ? 1.688 -40.188 -28.859 1 98.31 540 ILE B C 1
ATOM 9543 O O . ILE B 1 540 ? 0.539 -40.625 -28.875 1 98.31 540 ILE B O 1
ATOM 9547 N N . GLU B 1 541 ? 2.594 -40.5 -29.766 1 97.38 541 GLU B N 1
ATOM 9548 C CA . GLU B 1 541 ? 2.258 -41.344 -30.906 1 97.38 541 GLU B CA 1
ATOM 9549 C C . GLU B 1 541 ? 1.892 -42.75 -30.453 1 97.38 541 GLU B C 1
ATOM 9551 O O . GLU B 1 541 ? 0.993 -43.375 -31.016 1 97.38 541 GLU B O 1
ATOM 9556 N N . ASP B 1 542 ? 2.613 -43.219 -29.531 1 97.94 542 ASP B N 1
ATOM 9557 C CA . ASP B 1 542 ? 2.307 -44.531 -28.984 1 97.94 542 ASP B CA 1
ATOM 9558 C C . ASP B 1 542 ? 0.899 -44.562 -28.391 1 97.94 542 ASP B C 1
ATOM 9560 O O . ASP B 1 542 ? 0.166 -45.531 -28.562 1 97.94 542 ASP B O 1
ATOM 9564 N N . HIS B 1 543 ? 0.554 -43.531 -27.656 1 98.25 543 HIS B N 1
ATOM 9565 C CA . HIS B 1 543 ? -0.78 -43.438 -27.078 1 98.25 543 HIS B CA 1
ATOM 9566 C C . HIS B 1 543 ? -1.854 -43.438 -28.156 1 98.25 543 HIS B C 1
ATOM 9568 O O . HIS B 1 543 ? -2.898 -44.094 -28.016 1 98.25 543 HIS B O 1
ATOM 9574 N N . LEU B 1 544 ? -1.58 -42.781 -29.266 1 97.62 544 LEU B N 1
ATOM 9575 C CA . LEU B 1 544 ? -2.529 -42.688 -30.375 1 97.62 544 LEU B CA 1
ATOM 9576 C C . LEU B 1 544 ? -2.643 -44.031 -31.094 1 97.62 544 LEU B C 1
ATOM 9578 O O . LEU B 1 544 ? -3.693 -44.375 -31.656 1 97.62 544 LEU B O 1
ATOM 9582 N N . ARG B 1 545 ? -1.562 -44.75 -31.078 1 97.44 545 ARG B N 1
ATOM 9583 C CA . ARG B 1 545 ? -1.604 -46.094 -31.672 1 97.44 545 ARG B CA 1
ATOM 9584 C C . ARG B 1 545 ? -2.471 -47.031 -30.828 1 97.44 545 ARG B C 1
ATOM 9586 O O . ARG B 1 545 ? -3.197 -47.875 -31.375 1 97.44 545 ARG B O 1
ATOM 9593 N N . ILE B 1 546 ? -2.379 -46.906 -29.609 1 97.38 546 ILE B N 1
ATOM 9594 C CA . ILE B 1 546 ? -3.148 -47.719 -28.688 1 97.38 546 ILE B CA 1
ATOM 9595 C C . ILE B 1 546 ? -4.617 -47.312 -28.719 1 97.38 546 ILE B C 1
ATOM 9597 O O . ILE B 1 546 ? -5.512 -48.156 -28.609 1 97.38 546 ILE B O 1
ATOM 9601 N N . TYR B 1 547 ? -4.855 -46.031 -28.875 1 97.31 547 TYR B N 1
ATOM 9602 C CA . TYR B 1 547 ? -6.203 -45.469 -28.953 1 97.31 547 TYR B CA 1
ATOM 9603 C C . TYR B 1 547 ? -6.43 -44.75 -30.266 1 97.31 547 TYR B C 1
ATOM 9605 O O . TYR B 1 547 ? -6.551 -43.5 -30.297 1 97.31 547 TYR B O 1
ATOM 9613 N N . PRO B 1 548 ? -6.68 -45.438 -31.297 1 97 548 PRO B N 1
ATOM 9614 C CA . PRO B 1 548 ? -6.703 -44.875 -32.656 1 97 548 PRO B CA 1
ATOM 9615 C C . PRO B 1 548 ? -7.879 -43.906 -32.875 1 97 548 PRO B C 1
ATOM 9617 O O . PRO B 1 548 ? -7.812 -43.031 -33.719 1 97 548 PRO B O 1
ATOM 9620 N N . HIS B 1 549 ? -8.945 -44.125 -32.094 1 96.75 549 HIS B N 1
ATOM 9621 C CA . HIS B 1 549 ? -10.109 -43.25 -32.25 1 96.75 549 HIS B CA 1
ATOM 9622 C C . HIS B 1 549 ? -9.773 -41.812 -31.859 1 96.75 549 HIS B C 1
ATOM 9624 O O . HIS B 1 549 ? -10.516 -40.906 -32.219 1 96.75 549 HIS B O 1
ATOM 9630 N N . LEU B 1 550 ? -8.648 -41.531 -31.203 1 97.75 550 LEU B N 1
ATOM 9631 C CA . LEU B 1 550 ? -8.234 -40.219 -30.75 1 97.75 550 LEU B CA 1
ATOM 9632 C C . LEU B 1 550 ? -7.5 -39.469 -31.859 1 97.75 550 LEU B C 1
ATOM 9634 O O . LEU B 1 550 ? -7.32 -38.25 -31.781 1 97.75 550 LEU B O 1
ATOM 9638 N N . LYS B 1 551 ? -7.031 -40.125 -32.844 1 97.12 551 LYS B N 1
ATOM 9639 C CA . LYS B 1 551 ? -6.133 -39.531 -33.844 1 97.12 551 LYS B CA 1
ATOM 9640 C C . LYS B 1 551 ? -6.742 -38.281 -34.5 1 97.12 551 LYS B C 1
ATOM 9642 O O . LYS B 1 551 ? -6.082 -37.25 -34.594 1 97.12 551 LYS B O 1
ATOM 9647 N N . GLY B 1 552 ? -7.988 -38.469 -34.969 1 96.88 552 GLY B N 1
ATOM 9648 C CA . GLY B 1 552 ? -8.656 -37.344 -35.594 1 96.88 552 GLY B CA 1
ATOM 9649 C C . GLY B 1 552 ? -8.766 -36.156 -34.656 1 96.88 552 GLY B C 1
ATOM 9650 O O . GLY B 1 552 ? -8.539 -35 -35.062 1 96.88 552 GLY B O 1
ATOM 9651 N N . ARG B 1 553 ? -9.172 -36.375 -33.406 1 97.25 553 ARG B N 1
ATOM 9652 C CA . ARG B 1 553 ? -9.32 -35.312 -32.406 1 97.25 553 ARG B CA 1
ATOM 9653 C C . ARG B 1 553 ? -7.977 -34.656 -32.062 1 97.25 553 ARG B C 1
ATOM 9655 O O . ARG B 1 553 ? -7.891 -33.438 -31.906 1 97.25 553 ARG B O 1
ATOM 9662 N N . PHE B 1 554 ? -6.961 -35.5 -32.031 1 97.81 554 PHE B N 1
ATOM 9663 C CA . PHE B 1 554 ? -5.617 -35 -31.781 1 97.81 554 PHE B CA 1
ATOM 9664 C C . PHE B 1 554 ? -5.176 -34.031 -32.875 1 97.81 554 PHE B C 1
ATOM 9666 O O . PHE B 1 554 ? -4.617 -32.969 -32.625 1 97.81 554 PHE B O 1
ATOM 9673 N N . GLU B 1 555 ? -5.418 -34.406 -34.125 1 97 555 GLU B N 1
ATOM 9674 C CA . GLU B 1 555 ? -5.055 -33.562 -35.25 1 97 555 GLU B CA 1
ATOM 9675 C C . GLU B 1 555 ? -5.781 -32.219 -35.188 1 97 555 GLU B C 1
ATOM 9677 O O . GLU B 1 555 ? -5.223 -31.203 -35.594 1 97 555 GLU B O 1
ATOM 9682 N N . ASN B 1 556 ? -6.973 -32.25 -34.719 1 96.75 556 ASN B N 1
ATOM 9683 C CA . ASN B 1 556 ? -7.77 -31.031 -34.625 1 96.75 556 ASN B CA 1
ATOM 9684 C C . ASN B 1 556 ? -7.188 -30.047 -33.625 1 96.75 556 ASN B C 1
ATOM 9686 O O . ASN B 1 556 ? -7.254 -28.844 -33.812 1 96.75 556 ASN B O 1
ATOM 9690 N N . ILE B 1 557 ? -6.602 -30.484 -32.531 1 96.88 557 ILE B N 1
ATOM 9691 C CA . ILE B 1 557 ? -6.051 -29.641 -31.484 1 96.88 557 ILE B CA 1
ATOM 9692 C C . ILE B 1 557 ? -4.754 -28.984 -31.969 1 96.88 557 ILE B C 1
ATOM 9694 O O . ILE B 1 557 ? -4.344 -27.938 -31.469 1 96.88 557 ILE B O 1
ATOM 9698 N N . GLN B 1 558 ? -4.043 -29.641 -32.938 1 96.62 558 GLN B N 1
ATOM 9699 C CA . GLN B 1 558 ? -2.844 -29.125 -33.625 1 96.62 558 GLN B CA 1
ATOM 9700 C C . GLN B 1 558 ? -1.726 -28.875 -32.594 1 96.62 558 GLN B C 1
ATOM 9702 O O . GLN B 1 558 ? -1.146 -27.781 -32.562 1 96.62 558 GLN B O 1
ATOM 9707 N N . LEU B 1 559 ? -1.428 -29.875 -31.781 1 97.44 559 LEU B N 1
ATOM 9708 C CA . LEU B 1 559 ? -0.333 -29.75 -30.828 1 97.44 559 LEU B CA 1
ATOM 9709 C C . LEU B 1 559 ? 1.014 -29.734 -31.547 1 97.44 559 LEU B C 1
ATOM 9711 O O . LEU B 1 559 ? 2.012 -29.281 -30.984 1 97.44 559 LEU B O 1
ATOM 9715 N N . TYR B 1 560 ? 1.033 -30.203 -32.844 1 97.5 560 TYR B N 1
ATOM 9716 C CA . TYR B 1 560 ? 2.266 -30.266 -33.625 1 97.5 560 TYR B CA 1
ATOM 9717 C C . TYR B 1 560 ? 2.369 -29.078 -34.562 1 97.5 560 TYR B C 1
ATOM 9719 O O . TYR B 1 560 ? 3.092 -29.125 -35.562 1 97.5 560 TYR B O 1
ATOM 9727 N N . ALA B 1 561 ? 1.691 -27.984 -34.281 1 97.19 561 ALA B N 1
ATOM 9728 C CA . ALA B 1 561 ? 1.815 -26.797 -35.125 1 97.19 561 ALA B CA 1
ATOM 9729 C C . ALA B 1 561 ? 3.236 -26.25 -35.094 1 97.19 561 ALA B C 1
ATOM 9731 O O . ALA B 1 561 ? 3.91 -26.328 -34.062 1 97.19 561 ALA B O 1
ATOM 9732 N N . PRO B 1 562 ? 3.707 -25.656 -36.156 1 97.69 562 PRO B N 1
ATOM 9733 C CA . PRO B 1 562 ? 5.078 -25.141 -36.188 1 97.69 562 PRO B CA 1
ATOM 9734 C C . PRO B 1 562 ? 5.328 -24.047 -35.156 1 97.69 562 PRO B C 1
ATOM 9736 O O . PRO B 1 562 ? 6.434 -23.953 -34.625 1 97.69 562 PRO B O 1
ATOM 9739 N N . THR B 1 563 ? 4.344 -23.188 -34.969 1 97.5 563 THR B N 1
ATOM 9740 C CA . THR B 1 563 ? 4.391 -22.125 -33.969 1 97.5 563 THR B CA 1
ATOM 9741 C C . THR B 1 563 ? 3.066 -22.031 -33.219 1 97.5 563 THR B C 1
ATOM 9743 O O . THR B 1 563 ? 2.086 -22.672 -33.594 1 97.5 563 THR B O 1
ATOM 9746 N N . PHE B 1 564 ? 3.002 -21.391 -32.156 1 96.12 564 PHE B N 1
ATOM 9747 C CA . PHE B 1 564 ? 1.782 -21.047 -31.453 1 96.12 564 PHE B CA 1
ATOM 9748 C C . PHE B 1 564 ? 1.955 -19.734 -30.703 1 96.12 564 PHE B C 1
ATOM 9750 O O . PHE B 1 564 ? 3.041 -19.156 -30.703 1 96.12 564 PHE B O 1
ATOM 9757 N N . TYR B 1 565 ? 0.956 -19.234 -30.156 1 94.75 565 TYR B N 1
ATOM 9758 C CA . TYR B 1 565 ? 0.974 -17.953 -29.469 1 94.75 565 TYR B CA 1
ATOM 9759 C C . TYR B 1 565 ? 1.098 -18.141 -27.953 1 94.75 565 TYR B C 1
ATOM 9761 O O . TYR B 1 565 ? 0.149 -18.578 -27.297 1 94.75 565 TYR B O 1
ATOM 9769 N N . ALA B 1 566 ? 2.287 -17.812 -27.484 1 95.38 566 ALA B N 1
ATOM 9770 C CA . ALA B 1 566 ? 2.568 -17.938 -26.047 1 95.38 566 ALA B CA 1
ATOM 9771 C C . ALA B 1 566 ? 2.227 -16.656 -25.312 1 95.38 566 ALA B C 1
ATOM 9773 O O . ALA B 1 566 ? 2.371 -15.555 -25.859 1 95.38 566 ALA B O 1
ATOM 9774 N N . GLU B 1 567 ? 1.828 -16.797 -24.078 1 92.06 567 GLU B N 1
ATOM 9775 C CA . GLU B 1 567 ? 1.497 -15.641 -23.25 1 92.06 567 GLU B CA 1
ATOM 9776 C C . GLU B 1 567 ? 2.744 -14.828 -22.906 1 92.06 567 GLU B C 1
ATOM 9778 O O . GLU B 1 567 ? 3.812 -15.391 -22.672 1 92.06 567 GLU B O 1
ATOM 9783 N N . GLN B 1 568 ? 2.617 -13.484 -22.938 1 93.88 568 GLN B N 1
ATOM 9784 C CA . GLN B 1 568 ? 3.672 -12.57 -22.516 1 93.88 568 GLN B CA 1
ATOM 9785 C C . GLN B 1 568 ? 3.492 -12.164 -21.047 1 93.88 568 GLN B C 1
ATOM 9787 O O . GLN B 1 568 ? 2.807 -11.18 -20.75 1 93.88 568 GLN B O 1
ATOM 9792 N N . LEU B 1 569 ? 4.109 -12.828 -20.188 1 91.56 569 LEU B N 1
ATOM 9793 C CA . LEU B 1 569 ? 3.92 -12.672 -18.75 1 91.56 569 LEU B CA 1
ATOM 9794 C C . LEU B 1 569 ? 4.566 -11.383 -18.25 1 91.56 569 LEU B C 1
ATOM 9796 O O . LEU B 1 569 ? 3.975 -10.656 -17.438 1 91.56 569 LEU B O 1
ATOM 9800 N N . THR B 1 570 ? 5.781 -11.07 -18.703 1 93.56 570 THR B N 1
ATOM 9801 C CA . THR B 1 570 ? 6.492 -9.867 -18.297 1 93.56 570 THR B CA 1
ATOM 9802 C C . THR B 1 570 ? 5.848 -8.625 -18.906 1 93.56 570 THR B C 1
ATOM 9804 O O . THR B 1 570 ? 5.723 -7.594 -18.25 1 93.56 570 THR B O 1
ATOM 9807 N N . LYS B 1 571 ? 5.453 -8.727 -20.172 1 93.19 571 LYS B N 1
ATOM 9808 C CA . LYS B 1 571 ? 4.848 -7.598 -20.875 1 93.19 571 LYS B CA 1
ATOM 9809 C C . LYS B 1 571 ? 3.578 -7.133 -20.156 1 93.19 571 LYS B C 1
ATOM 9811 O O . LYS B 1 571 ? 3.271 -5.938 -20.141 1 93.19 571 LYS B O 1
ATOM 9816 N N . ARG B 1 572 ? 2.91 -8.078 -19.531 1 90 572 ARG B N 1
ATOM 9817 C CA . ARG B 1 572 ? 1.681 -7.766 -18.812 1 90 572 ARG B CA 1
ATOM 9818 C C . ARG B 1 572 ? 1.953 -6.809 -17.656 1 90 572 ARG B C 1
ATOM 9820 O O . ARG B 1 572 ? 1.063 -6.066 -17.234 1 90 572 ARG B O 1
ATOM 9827 N N . ARG B 1 573 ? 3.146 -6.738 -17.141 1 91.19 573 ARG B N 1
ATOM 9828 C CA . ARG B 1 573 ? 3.506 -5.867 -16.016 1 91.19 573 ARG B CA 1
ATOM 9829 C C . ARG B 1 573 ? 3.859 -4.465 -16.516 1 91.19 573 ARG B C 1
ATOM 9831 O O . ARG B 1 573 ? 3.793 -3.5 -15.75 1 91.19 573 ARG B O 1
ATOM 9838 N N . LEU B 1 574 ? 4.18 -4.352 -17.766 1 91.5 574 LEU B N 1
ATOM 9839 C CA . LEU B 1 574 ? 4.711 -3.096 -18.281 1 91.5 574 LEU B CA 1
ATOM 9840 C C . LEU B 1 574 ? 3.668 -2.373 -19.125 1 91.5 574 LEU B C 1
ATOM 9842 O O . LEU B 1 574 ? 3.764 -1.16 -19.328 1 91.5 574 LEU B O 1
ATOM 9846 N N . TYR B 1 575 ? 2.666 -3.186 -19.625 1 86.5 575 TYR B N 1
ATOM 9847 C CA . TYR B 1 575 ? 1.697 -2.584 -20.531 1 86.5 575 TYR B CA 1
ATOM 9848 C C . TYR B 1 575 ? 0.272 -2.922 -20.109 1 86.5 575 TYR B C 1
ATOM 9850 O O . TYR B 1 575 ? 0.047 -3.887 -19.375 1 86.5 575 TYR B O 1
ATOM 9858 N N . MET B 1 576 ? -0.747 -2.061 -20.531 1 75.94 576 MET B N 1
ATOM 9859 C CA . MET B 1 576 ? -2.16 -2.299 -20.25 1 75.94 576 MET B CA 1
ATOM 9860 C C . MET B 1 576 ? -2.693 -3.463 -21.078 1 75.94 576 MET B C 1
ATOM 9862 O O . MET B 1 576 ? -2.205 -3.723 -22.172 1 75.94 576 MET B O 1
ATOM 9866 N N . ASP B 1 577 ? -3.656 -4.09 -20.453 1 65.44 577 ASP B N 1
ATOM 9867 C CA . ASP B 1 577 ? -4.215 -5.297 -21.062 1 65.44 577 ASP B CA 1
ATOM 9868 C C . ASP B 1 577 ? -5.117 -4.953 -22.25 1 65.44 577 ASP B C 1
ATOM 9870 O O . ASP B 1 577 ? -6.145 -5.598 -22.453 1 65.44 577 ASP B O 1
ATOM 9874 N N . VAL B 1 578 ? -4.891 -3.963 -22.984 1 57.78 578 VAL B N 1
ATOM 9875 C CA . VAL B 1 578 ? -5.785 -3.6 -24.078 1 57.78 578 VAL B CA 1
ATOM 9876 C C . VAL B 1 578 ? -5.562 -4.539 -25.266 1 57.78 578 VAL B C 1
ATOM 9878 O O . VAL B 1 578 ? -6.457 -4.73 -26.094 1 57.78 578 VAL B O 1
ATOM 9881 N N . GLU B 1 579 ? -4.41 -5.105 -25.422 1 63.16 579 GLU B N 1
ATOM 9882 C CA . GLU B 1 579 ? -4.141 -5.98 -26.562 1 63.16 579 GLU B CA 1
ATOM 9883 C C . GLU B 1 579 ? -3.779 -7.387 -26.109 1 63.16 579 GLU B C 1
ATOM 9885 O O . GLU B 1 579 ? -3.514 -7.609 -24.922 1 63.16 579 GLU B O 1
ATOM 9890 N N . SER B 1 580 ? -4.035 -8.328 -27.047 1 73.5 580 SER B N 1
ATOM 9891 C CA . SER B 1 580 ? -3.629 -9.703 -26.781 1 73.5 580 SER B CA 1
ATOM 9892 C C . SER B 1 580 ? -2.146 -9.781 -26.422 1 73.5 580 SER B C 1
ATOM 9894 O O . SER B 1 580 ? -1.292 -9.383 -27.219 1 73.5 580 SER B O 1
ATOM 9896 N N . LEU B 1 581 ? -1.8 -10.023 -25.281 1 85.38 581 LEU B N 1
ATOM 9897 C CA . LEU B 1 581 ? -0.428 -10.094 -24.781 1 85.38 581 LEU B CA 1
ATOM 9898 C C . LEU B 1 581 ? 0.162 -11.484 -25.016 1 85.38 581 LEU B C 1
ATOM 9900 O O . LEU B 1 581 ? 0.456 -12.203 -24.062 1 85.38 581 LEU B O 1
ATOM 9904 N N . VAL B 1 582 ? 0.269 -11.781 -26.328 1 91.38 582 VAL B N 1
ATOM 9905 C CA . VAL B 1 582 ? 0.86 -13.047 -26.75 1 91.38 582 VAL B CA 1
ATOM 9906 C C . VAL B 1 582 ? 1.913 -12.789 -27.828 1 91.38 582 VAL B C 1
ATOM 9908 O O . VAL B 1 582 ? 1.937 -11.719 -28.438 1 91.38 582 VAL B O 1
ATOM 9911 N N . HIS B 1 583 ? 2.855 -13.625 -28 1 94 583 HIS B N 1
ATOM 9912 C CA . HIS B 1 583 ? 3.826 -13.609 -29.094 1 94 583 HIS B CA 1
ATOM 9913 C C . HIS B 1 583 ? 4.008 -15 -29.688 1 94 583 HIS B C 1
ATOM 9915 O O . HIS B 1 583 ? 3.824 -16 -29 1 94 583 HIS B O 1
ATOM 9921 N N . GLU B 1 584 ? 4.293 -15.055 -30.953 1 96.19 584 GLU B N 1
ATOM 9922 C CA . GLU B 1 584 ? 4.465 -16.312 -31.656 1 96.19 584 GLU B CA 1
ATOM 9923 C C . GLU B 1 584 ? 5.816 -16.953 -31.344 1 96.19 584 GLU B C 1
ATOM 9925 O O . GLU B 1 584 ? 6.848 -16.266 -31.359 1 96.19 584 GLU B O 1
ATOM 9930 N N . VAL B 1 585 ? 5.832 -18.234 -31.031 1 97.56 585 VAL B N 1
ATOM 9931 C CA . VAL B 1 585 ? 7.078 -18.906 -30.688 1 97.56 585 VAL B CA 1
ATOM 9932 C C . VAL B 1 585 ? 7.172 -20.234 -31.438 1 97.56 585 VAL B C 1
ATOM 9934 O O . VAL B 1 585 ? 6.152 -20.828 -31.797 1 97.56 585 VAL B O 1
ATOM 9937 N N . PRO B 1 586 ? 8.391 -20.672 -31.719 1 97.94 586 PRO B N 1
ATOM 9938 C CA . PRO B 1 586 ? 8.539 -21.984 -32.375 1 97.94 586 PRO B CA 1
ATOM 9939 C C . PRO B 1 586 ? 8.133 -23.141 -31.469 1 97.94 586 PRO B C 1
ATOM 9941 O O . PRO B 1 586 ? 8.234 -23.047 -30.25 1 97.94 586 PRO B O 1
ATOM 9944 N N . ASN B 1 587 ? 7.66 -24.203 -32.062 1 98.25 587 ASN B N 1
ATOM 9945 C CA . ASN B 1 587 ? 7.203 -25.391 -31.359 1 98.25 587 ASN B CA 1
ATOM 9946 C C . ASN B 1 587 ? 8.195 -26.547 -31.5 1 98.25 587 ASN B C 1
ATOM 9948 O O . ASN B 1 587 ? 8.359 -27.109 -32.594 1 98.25 587 ASN B O 1
ATOM 9952 N N . PRO B 1 588 ? 8.82 -26.922 -30.406 1 98.31 588 PRO B N 1
ATOM 9953 C CA . PRO B 1 588 ? 9.805 -28 -30.516 1 98.31 588 PRO B CA 1
ATOM 9954 C C . PRO B 1 588 ? 9.18 -29.328 -30.922 1 98.31 588 PRO B C 1
ATOM 9956 O O . PRO B 1 588 ? 9.852 -30.172 -31.516 1 98.31 588 PRO B O 1
ATOM 9959 N N . LEU B 1 589 ? 7.93 -29.578 -30.609 1 98.25 589 LEU B N 1
ATOM 9960 C CA . LEU B 1 589 ? 7.262 -30.812 -31 1 98.25 589 LEU B CA 1
ATOM 9961 C C . LEU B 1 589 ? 7.219 -30.953 -32.531 1 98.25 589 LEU B C 1
ATOM 9963 O O . LEU B 1 589 ? 7.395 -32.062 -33.062 1 98.25 589 LEU B O 1
ATOM 9967 N N . TYR B 1 590 ? 6.918 -29.875 -33.156 1 97.69 590 TYR B N 1
ATOM 9968 C CA . TYR B 1 590 ? 6.914 -29.859 -34.625 1 97.69 590 TYR B CA 1
ATOM 9969 C C . TYR B 1 590 ? 8.305 -30.141 -35.156 1 97.69 590 TYR B C 1
ATOM 9971 O O . TYR B 1 590 ? 8.461 -30.969 -36.062 1 97.69 590 TYR B O 1
ATOM 9979 N N . ARG B 1 591 ? 9.281 -29.484 -34.625 1 96.94 591 ARG B N 1
ATOM 9980 C CA . ARG B 1 591 ? 10.648 -29.609 -35.094 1 96.94 591 ARG B CA 1
ATOM 9981 C C . ARG B 1 591 ? 11.141 -31.047 -35 1 96.94 591 ARG B C 1
ATOM 9983 O O . ARG B 1 591 ? 11.742 -31.578 -35.938 1 96.94 591 ARG B O 1
ATOM 9990 N N . VAL B 1 592 ? 10.922 -31.672 -33.875 1 97.38 592 VAL B N 1
ATOM 9991 C CA . VAL B 1 592 ? 11.445 -33.031 -33.688 1 97.38 592 VAL B CA 1
ATOM 9992 C C . VAL B 1 592 ? 10.664 -34 -34.531 1 97.38 592 VAL B C 1
ATOM 9994 O O . VAL B 1 592 ? 11.203 -35.031 -34.938 1 97.38 592 VAL B O 1
ATOM 9997 N N . ARG B 1 593 ? 9.406 -33.781 -34.688 1 95.56 593 ARG B N 1
ATOM 9998 C CA . ARG B 1 593 ? 8.625 -34.656 -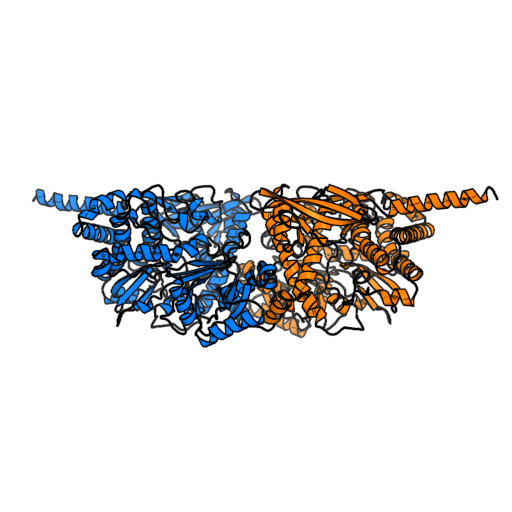35.562 1 95.56 593 ARG B CA 1
ATOM 9999 C C . ARG B 1 593 ? 9.203 -34.656 -37 1 95.56 593 ARG B C 1
ATOM 10001 O O . ARG B 1 593 ? 9.258 -35.688 -37.656 1 95.56 593 ARG B O 1
ATOM 10008 N N . GLN B 1 594 ? 9.57 -33.438 -37.406 1 94.69 594 GLN B N 1
ATOM 10009 C CA . GLN B 1 594 ? 10.195 -33.344 -38.719 1 94.69 594 GLN B CA 1
ATOM 10010 C C . GLN B 1 594 ? 11.516 -34.094 -38.781 1 94.69 594 GLN B C 1
ATOM 10012 O O . GLN B 1 594 ? 11.828 -34.75 -39.781 1 94.69 594 GLN B O 1
ATOM 10017 N N . LEU B 1 595 ? 12.203 -34 -37.75 1 93.38 595 LEU B N 1
ATOM 10018 C CA . LEU B 1 595 ? 13.477 -34.719 -37.688 1 93.38 595 LEU B CA 1
ATOM 10019 C C . LEU B 1 595 ? 13.266 -36.219 -37.688 1 93.38 595 LEU B C 1
ATOM 10021 O O . LEU B 1 595 ? 14.039 -36.969 -38.281 1 93.38 595 LEU B O 1
ATOM 10025 N N . MET B 1 596 ? 12.297 -36.688 -37 1 92.94 596 MET B N 1
ATOM 10026 C CA . MET B 1 596 ? 11.984 -38.094 -36.906 1 92.94 596 MET B CA 1
ATOM 10027 C C . MET B 1 596 ? 11.531 -38.625 -38.25 1 92.94 596 MET B C 1
ATOM 10029 O O . MET B 1 596 ? 11.836 -39.781 -38.594 1 92.94 596 MET B O 1
ATOM 10033 N N . LYS B 1 597 ? 10.859 -37.906 -39.031 1 89.38 597 LYS B N 1
ATOM 10034 C CA . LYS B 1 597 ? 10.438 -38.281 -40.344 1 89.38 597 LYS B CA 1
ATOM 10035 C C . LYS B 1 597 ? 11.633 -38.375 -41.312 1 89.38 597 LYS B C 1
ATOM 10037 O O . LYS B 1 597 ? 11.688 -39.25 -42.156 1 89.38 597 LYS B O 1
ATOM 10042 N N . GLN B 1 598 ? 12.445 -37.469 -41.219 1 87 598 GLN B N 1
ATOM 10043 C CA . GLN B 1 598 ? 13.633 -37.469 -42.062 1 87 598 GLN B CA 1
ATOM 10044 C C . GLN B 1 598 ? 14.523 -38.688 -41.781 1 87 598 GLN B C 1
ATOM 10046 O O . GLN B 1 598 ? 15.109 -39.25 -42.688 1 87 598 GLN B O 1
ATOM 10051 N N . LYS B 1 599 ? 14.695 -39.094 -40.594 1 81.12 599 LYS B N 1
ATOM 10052 C CA . LYS B 1 599 ? 15.508 -40.219 -40.219 1 81.12 599 LYS B CA 1
ATOM 10053 C C . LYS B 1 599 ? 14.883 -41.531 -40.688 1 81.12 599 LYS B C 1
ATOM 10055 O O . LYS B 1 599 ? 15.594 -42.469 -41.094 1 81.12 599 LYS B O 1
ATOM 10060 N N . SER B 1 600 ? 13.602 -41.625 -40.594 1 73.81 600 SER B N 1
ATOM 10061 C CA . SER B 1 600 ? 12.914 -42.844 -41.062 1 73.81 600 SER B CA 1
ATOM 10062 C C . SER B 1 600 ? 13.055 -43 -42.562 1 73.81 600 SER B C 1
ATOM 10064 O O . SER B 1 600 ? 13.141 -44.094 -43.062 1 73.81 600 SER B O 1
ATOM 10066 N N . VAL B 1 601 ? 13.164 -41.906 -43.312 1 68.12 601 VAL B N 1
ATOM 10067 C CA . VAL B 1 601 ? 13.312 -41.969 -44.75 1 68.12 601 VAL B CA 1
ATOM 10068 C C . VAL B 1 601 ? 14.734 -42.375 -45.125 1 68.12 601 VAL B C 1
ATOM 10070 O O . VAL B 1 601 ? 14.945 -43.156 -46.062 1 68.12 601 VAL B O 1
ATOM 10073 N N . VAL B 1 602 ? 15.641 -41.969 -44.344 1 63.78 602 VAL B N 1
ATOM 10074 C CA . VAL B 1 602 ? 17.031 -42.312 -44.594 1 63.78 602 VAL B CA 1
ATOM 10075 C C . VAL B 1 602 ? 17.297 -43.781 -44.281 1 63.78 602 VAL B C 1
ATOM 10077 O O . VAL B 1 602 ? 17.984 -44.469 -45 1 63.78 602 VAL B O 1
ATOM 10080 N N . THR B 1 603 ? 16.656 -44.219 -43.156 1 56.78 603 THR B N 1
ATOM 10081 C CA . THR B 1 603 ? 16.875 -45.625 -42.812 1 56.78 603 THR B CA 1
ATOM 10082 C C . THR B 1 603 ? 16.062 -46.531 -43.719 1 56.78 603 THR B C 1
ATOM 10084 O O . THR B 1 603 ? 16.484 -47.656 -44 1 56.78 603 THR B O 1
ATOM 10087 N N . GLY B 1 604 ? 14.883 -46.094 -44.094 1 52.34 604 GLY B N 1
ATOM 10088 C CA . GLY B 1 604 ? 14.117 -46.906 -45.031 1 52.34 604 GLY B CA 1
ATOM 10089 C C . GLY B 1 604 ? 14.727 -46.938 -46.438 1 52.34 604 GLY B C 1
ATOM 10090 O O . GLY B 1 604 ? 14.547 -47.906 -47.156 1 52.34 604 GLY B O 1
ATOM 10091 N N . GLY B 1 605 ? 15.305 -45.938 -46.844 1 47.25 605 GLY B N 1
ATOM 10092 C CA . GLY B 1 605 ? 15.938 -45.938 -48.156 1 47.25 605 GLY B CA 1
ATOM 10093 C C . GLY B 1 605 ? 17.156 -46.844 -48.25 1 47.25 605 GLY B C 1
ATOM 10094 O O . GLY B 1 605 ? 17.578 -47.219 -49.344 1 47.25 605 GLY B O 1
ATOM 10095 N N . ASN B 1 606 ? 17.719 -47.031 -47.188 1 45.44 606 ASN B N 1
ATOM 10096 C CA . ASN B 1 606 ? 18.906 -47.875 -47.281 1 45.44 606 ASN B CA 1
ATOM 10097 C C . ASN B 1 606 ? 18.531 -49.344 -47.344 1 45.44 606 ASN B C 1
ATOM 10099 O O . ASN B 1 606 ? 19.406 -50.188 -47.562 1 45.44 606 ASN B O 1
ATOM 10103 N N . TYR B 1 607 ? 17.297 -49.812 -47.031 1 37.44 607 TYR B N 1
ATOM 10104 C CA . TYR B 1 607 ? 17 -51.219 -47.188 1 37.44 607 TYR B CA 1
ATOM 10105 C C . TYR B 1 607 ? 16.656 -51.562 -48.625 1 37.44 607 TYR B C 1
ATOM 10107 O O . TYR B 1 607 ? 16.359 -52.719 -48.938 1 37.44 607 TYR B O 1
ATOM 10115 N N . ALA B 1 608 ? 16.266 -50.562 -49.344 1 48.53 608 ALA B N 1
ATOM 10116 C CA . ALA B 1 608 ? 15.961 -51 -50.688 1 48.53 608 ALA B CA 1
ATOM 10117 C C . ALA B 1 608 ? 17.219 -51.469 -51.438 1 48.53 608 ALA B C 1
ATOM 10119 O O . ALA B 1 608 ? 17.141 -52.062 -52.5 1 48.53 608 ALA B O 1
ATOM 10120 N N . ASN B 1 609 ? 18.281 -50.719 -51.094 1 35.75 609 ASN B N 1
ATOM 10121 C CA . ASN B 1 609 ? 19.438 -51.094 -51.906 1 35.75 609 ASN B CA 1
ATOM 10122 C C . ASN B 1 609 ? 20.25 -52.219 -51.25 1 35.75 609 ASN B C 1
ATOM 10124 O O . ASN B 1 609 ? 21.406 -52.406 -51.594 1 35.75 609 ASN B O 1
ATOM 10128 N N . ARG B 1 610 ? 19.75 -52.781 -50.188 1 29.22 610 ARG B N 1
ATOM 10129 C CA . ARG B 1 610 ? 20.656 -53.875 -49.875 1 29.22 610 ARG B CA 1
ATOM 10130 C C . ARG B 1 610 ? 20.344 -55.094 -50.75 1 29.22 610 ARG B C 1
ATOM 10132 O O . ARG B 1 610 ? 19.172 -55.406 -50.969 1 29.22 610 ARG B O 1
#

Organism: Bacillus thuringiensis (NCBI:txid1428)

Sequence (1220 aa):
MDMYHTKVLKALESEDYISVRRRVLRQLVESLIYEGIITPVRIEKEEQILFIIQGLDEEEKSVTYKCYGRERMTFGRISLDSLIVRVQDEQQEIQSVSQFLEEVFRVASVEQAKLDSFMHELEQTIFKDTIAQYERNNKKEYTQKSYDEFESHLIDGHPYHPSYKARVGFQYRDNFQYGYEFMQPIKLIWIAAHKNYATVGYENEVMYNDLLKEEIGDHKLEEFMERIRNRGCYPKQYVFIPVHPWQWVNFIISNYGDHIQGNFIIYLGTSEDDYCAQQSMRTLRNITSPKKPYVKLSMNLLNTSTLRTLKPYSVVSAPAISNWLNDVVSNDAYLMDEARLILLSEFSSVTYDTNKKAIYGSLGCIWRESIHKYLDAQEDAIPFNGLYAKEKDGTPIIDAWLNKYGMKDWLQLLIQKAIIPVIHLVVEHGIALESHGQNMILVHKEGVPVRIALKDFHEGLEFYRPYLKEVDKCPDFTKMHKTYANGKMNDFFEMDRIECLQEMVLDALFLFNLGELAFVLADEYGLKEEHFWMMVVEEIEDHLRIYPHLKGRFENIQLYAPTFYAEQLTKRRLYMDVESLVHEVPNPLYRVRQLMKQKSVVTGGNYANRMDMYHTKVLKALESEDYISVRRRVLRQLVESLIYEGIITPVRIEKEEQILFIIQGLDEEEKSVTYKCYGRERMTFGRISLDSLIVRVQDEQQEIQSVSQFLEEVFRVASVEQAKLDSFMHELEQTIFKDTIAQYERNNKKEYTQKSYDEFESHLIDGHPYHPSYKARVGFQYRDNFQYGYEFMQPIKLIWIAAHKNYATVGYENEVMYNDLLKEEIGDHKLEEFMERIRNRGCYPKQYVFIPVHPWQWVNFIISNYGDHIQGNFIIYLGTSEDDYCAQQSMRTLRNITSPKKPYVKLSMNLLNTSTLRTLKPYSVVSAPAISNWLNDVVSNDAYLMDEARLILLSEFSSVTYDTNKKAIYGSLGCIWRESIHKYLDAQEDAIPFNGLYAKEKDGTPIIDAWLNKYGMKDWLQLLIQKAIIPVIHLVVEHGIALESHGQNMILVHKEGVPVRIALKDFHEGLEFYRPYLKEVDKCPDFTKMHKTYANGKMNDFFEMDRIECLQEMVLDALFLFNLGELAFVLADEYGLKEEHFWMMVVEEIEDHLRIYPHLKGRFENIQLYAPTFYAEQLTKRRLYMDVESLVHEVPNPLYRVRQLMKQKSVVTGGNYANR

InterPro domains:
  IPR007310 Aerobactin siderophore biosynthesis, IucA/IucC, N-terminal [PF04183] (146-388)
  IPR022770 Aerobactin siderophore biosynthesis IucA/IucC-like, C-terminal [PF06276] (409-579)
  IPR037455 Aerobactin siderophore biosynthesis, IucA/IucC-like [PTHR34384] (5-593)

Foldseek 3Di:
DDPLVVLLVVLCVDCLLVVLQQQLLQLQVQLCCLLVVFPFDWDDDVQKIKTWAWFAAPVRDIKIKIFIWDQALQQRGIGTDGAIWIDDPDTDGDDAPLRVLRGRCVVPDFDVVLSVQLSLLLVLQSSLVSSLLSVQVPDDDDDDAFQLNLQQCQQPAFSRFSSRDSQPPDDSVNCCQQPQNNFHWFWWWKKWAFPVFKDKAAPDPVVLVVLCCVFANDVLVVQLQVQCVVVVHHSVRTDMFTAGPSLCVRPVCVPCVVCCVVVNMGGRGTGPFIWGAGNVSQWIATPRDRQFWIKGWQDQTDGQQDGRFAAPLLQNCQQVQQVLVVVVQVPDCCSCPPLVEAEFGQRMKMAGHPPDPVCGRSGMITTTGGPVVVADDQKGKHQLQLQLGADSVRHRPLNVVCVVPPVLVQLLQCLLNEVQSQLCCCLQAQKHFLAARRQKMFMDRVSRTRHMYGYDRSQTIAGEQVLGPDNPSDDDSVVRDVCSVPDDAPPGHYHPALQVSLQSCCARVRNSHVSSSLCSCCVPVNDGSLNSLLSNLVSNVVVCVVVVVSVVSSVRSPNLDQKGWYASSNVSSRHPPPDRRTDITGHSNNVSVVVVVVVCCVVVVVVVVD/DDPLVVLLVVLCVDCLLVVLQQLLLQLQVQLCCVLVVFPFDWDDDVQKIKTWAWFAAPVRDIKIKIFIWDQALQQRGIGTDDAIWIDDPDIDGDDAPLRVLRGRCVVPDFDVVLSVQLSLLLVLQSSLVSSLLSVQVPDDDDDDAFQLNLQQCQQPAFSRFSSRDSQPQDDSVNCCQQPQNNFHWFWWWKKWAFPVFKDKAAPDPVVLVVLCCVFANDVLVVQLQVQCVVVVHHSVRTDMFTAGPSLVVRPVCVPCVVCCVVVNMGGRGIGPFIWGAGNVSQWIATPRDRQFWIKGWQDQTDGQQDGRFAAPLLQNCQQVQQVLVCVVQVPDCCSCPPLVEAEFGQRMKMAGHPPDPVCGRSGMMTTTGGPVVVADDQKGKHQLQLQLGADSVRHRPLNVVCVVPPVLVQLLQCLLNEVQSQLCCCLQAQKHFLAARRQKMFMDRVSRTRHMYGYDRSQTMAGEQVLGPDNPSDDDSVVRDVCSVPDDAPPGHYHPALQVSLQSCCARVRNSHVSSSLCSCCVPPNDGSLNSLLSNLVSNVVVCVVVVVSVVSSVRSPNLPQKGWYASSNVSSRHPPPDRRTDITGRSNNVSVVVVVVVVCVVVVVVVVD

Solvent-accessible surface area (backbone atoms only — not comparable to full-atom values): 62935 Å² total; per-residue (Å²): 131,56,74,63,55,58,52,45,53,52,18,41,59,35,70,44,30,56,54,37,44,53,49,36,50,48,27,39,53,27,46,33,49,60,59,60,76,42,82,53,51,76,42,84,46,93,93,33,31,38,37,38,36,67,26,26,48,98,84,68,41,75,32,36,36,38,34,36,24,40,72,37,72,66,44,51,39,49,46,71,78,51,71,52,30,35,38,63,98,58,78,42,70,64,83,46,69,57,59,52,51,54,18,37,43,69,76,41,94,58,53,62,69,32,47,52,52,41,43,50,32,39,41,31,13,36,47,51,47,11,40,51,49,38,53,56,72,72,44,82,86,81,86,82,69,51,36,72,49,41,38,25,64,62,70,74,56,50,86,57,55,43,31,48,45,19,41,46,80,58,46,70,67,47,40,52,48,51,30,19,66,58,65,34,75,39,54,39,29,35,29,36,33,27,50,92,38,34,49,73,10,52,89,46,69,65,56,54,55,51,48,47,39,70,73,56,30,66,69,54,46,50,52,41,43,48,53,37,42,74,70,74,44,64,55,88,51,40,45,78,46,62,37,45,52,66,34,40,67,75,44,42,62,56,74,40,39,66,40,40,46,68,61,38,36,37,86,60,50,65,49,86,54,37,24,31,32,27,78,79,50,39,35,26,38,29,69,72,46,56,60,44,51,25,43,34,32,17,27,84,35,35,43,68,88,42,65,40,46,36,50,54,63,42,35,45,44,20,21,59,52,34,52,44,50,49,52,53,38,70,71,28,66,58,42,43,69,69,40,45,57,40,71,42,37,30,56,33,21,33,26,48,56,86,83,44,78,91,58,59,16,52,39,23,30,37,36,24,49,30,72,61,70,68,52,54,93,75,45,45,44,37,49,39,50,47,65,55,32,57,43,95,89,60,48,47,60,45,50,65,41,35,68,71,62,34,54,69,60,47,48,50,42,36,42,59,29,53,48,45,54,58,50,46,41,30,42,62,42,22,43,31,53,52,43,26,29,90,29,29,31,38,30,19,49,90,66,43,59,59,21,29,35,40,45,65,60,57,82,23,42,37,30,26,68,92,54,30,64,58,57,85,63,55,80,70,55,50,78,73,29,66,68,54,53,74,49,58,76,59,72,63,44,49,35,86,44,59,61,58,45,29,36,41,40,48,36,25,38,36,54,69,25,49,35,48,38,38,49,45,39,27,74,74,69,64,43,50,54,63,57,54,43,38,53,52,50,50,53,52,52,50,52,33,66,78,39,56,86,42,45,67,42,42,61,70,42,43,78,58,35,62,53,49,58,36,77,30,72,68,55,56,50,43,44,75,84,84,55,85,58,54,42,79,31,49,30,42,56,25,54,37,52,53,51,53,52,53,49,53,48,56,59,52,54,58,52,72,77,95,130,57,74,62,56,58,53,45,53,52,18,41,60,36,71,44,29,57,54,37,43,51,49,36,48,48,26,40,54,28,45,33,48,61,59,59,75,44,82,54,51,77,42,85,46,94,92,32,32,38,37,40,37,67,26,26,49,97,85,68,41,74,32,37,34,38,34,36,22,41,73,37,72,66,42,52,38,48,46,71,77,51,70,52,30,35,39,64,98,57,78,42,70,64,83,47,69,55,57,51,52,54,16,37,43,68,75,40,95,58,54,63,68,31,46,51,52,41,43,50,32,39,41,31,14,36,47,50,45,12,41,50,49,39,52,55,71,73,45,81,85,80,84,83,69,51,37,73,48,42,37,25,65,62,68,75,57,49,87,58,54,42,30,47,45,19,42,45,81,57,45,71,67,48,41,52,47,50,31,19,66,57,66,33,74,40,54,39,29,36,28,38,33,28,49,92,38,34,50,74,10,53,88,47,70,65,57,55,55,50,47,48,40,69,72,56,29,66,68,55,46,51,53,41,42,48,55,38,42,73,70,75,44,64,55,88,51,39,43,78,45,61,38,43,53,66,33,40,66,74,45,43,60,55,72,39,38,67,39,40,46,69,60,39,36,38,85,59,50,64,49,86,55,37,24,31,32,27,78,78,49,40,36,27,39,31,69,72,45,58,60,44,50,27,43,32,32,17,26,83,35,34,43,68,89,43,64,40,44,36,50,54,63,42,34,44,44,20,21,59,52,33,52,44,50,49,54,54,38,70,72,29,65,56,42,44,68,70,38,46,57,40,71,42,38,29,56,34,21,34,26,48,56,87,84,42,78,93,58,59,17,51,39,22,32,38,36,23,50,28,70,63,69,70,54,54,93,74,44,45,46,38,50,38,50,47,64,56,30,59,43,95,88,62,49,46,61,46,49,65,42,35,68,71,62,35,54,68,60,47,50,51,40,37,40,60,29,54,48,45,54,58,52,46,42,28,42,62,41,24,42,31,52,51,42,26,27,89,28,29,30,39,30,20,47,91,65,43,59,58,22,30,34,40,44,63,61,57,82,24,42,38,30,24,66,92,52,30,65,58,58,86,64,55,80,69,55,51,78,73,29,66,66,54,53,72,48,58,75,60,72,64,43,49,36,86,45,59,59,57,43,30,36,42,41,47,37,24,37,38,55,67,25,48,36,49,38,39,47,46,40,28,74,74,69,62,43,51,55,63,58,55,44,39,52,52,51,49,52,52,51,50,51,34,66,76,40,56,85,42,44,68,44,42,60,70,43,44,76,58,36,62,52,49,60,35,76,29,71,68,56,57,51,42,45,76,85,84,55,86,56,53,42,79,32,50,30,41,57,24,55,36,51,53,51,54,52,52,49,51,51,56,59,54,56,55,60,69,73,102

Nearest PDB structures (foldseek):
  3to3-assembly1_B  TM=9.875E-01  e=6.010E-102  Bacillus anthracis str. Sterne
  3to3-assembly1_A  TM=9.864E-01  e=4.958E-100  Bacillus anthracis str. Sterne
  2x0q-assembly1_A  TM=8.941E-01  e=1.398E-45  Bordetella bronchiseptica
  7tgk-assembly1_D  TM=8.734E-01  e=6.112E-46  Streptomyces griseoflavus
  6nl2-assembly1_B  TM=8.752E-01  e=1.185E-45  Streptomyces coelicolor

pLDDT: mean 93.36, std 8.57, range [29.22, 98.69]

Secondary structure (DSSP, 8-state):
--HHHHHHHHHHHSHHHHHHHHHHHHHHHHHHHHTTSS--EEEEETTEEEEEEEEE-TTS-EEEEEEEEEE-TTTT-EEE-S--EEESSSEEE---HHHHHHHHHTSS---HHHHHHHHHHHHHHHHHHHHHHHHHHHSPPP-S--HHHHHHH-TT--SS-TTTT--BT--HHHHHHH-GGGT--BPPEEEEEETTTEEEEES-HHHHHHHHHHHH-HHHHHHHHHHHHHTT--GGGEEEEEE-HHHIIIIIHHHTHHHHHTTSEEEEEE-SS-EEE-TTSSEEEESS-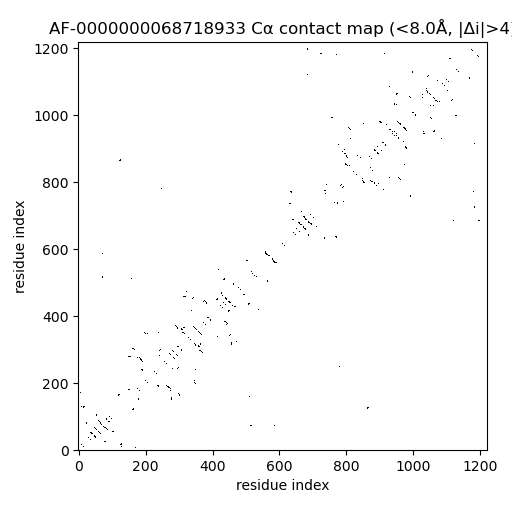TTSPEEEE----EETTEE----HHHHHHHHHHHHHHHHHHHT-HIIIIIS--EE--EEEEEEE----GGGTT-SEEEEE--GGGT--TT-EEEEGGGGG-B-TTS-BTTHHHHHHH-HHHHHHHHIIIIIHHHHHHHHHH-EEE---GGGEEEEEETTEEEEEEE---SSSEEE-GGG-S-GGGS--GGGT-HHHHT--TTSSSB-SSTHHHHHHIIIIIIIIIIHHHHHHHHHHH---HHHHHHHHHHHHHHHHHH-GGGHHHHHHHTTT-SEEEEE-TTHHHHS-TTS--EEEEE-HHHHHHHHHHHHHHHHHHHHH--/--HHHHHHHHHHHSHHHHHHHHHHHHHHHHHHHHTTSS--EEEEETTEEEEEEEEE-TTS-EEEEEEEEEE-TTTT-EEE-S--EEESSSEEE---HHHHHHHHHTSS---HHHHHHHHHHHHHHHHHHHHHHHHHHHSPPP-S--HHHHHHH-TT--SS-TTTT--BT--HHHHHHH-GGGT--BPPEEEEEETTTEEEE-S-HHHHHHHHHHHH-HHHHHHHHHHHHHTT--GGGEEEEEE-HHHIIIIIHHHTHHHHHTTSEEEEEE-SS-EEE-TTSSEEEESS-TTSPEEEE----EETTEE----HHHHHHHHHHHHHHHHHHHT-HIIIIIS--EE--EEEEEEE----GGGTT-SEEEEE--GGGT--TT-EEEEGGGGG-B-TTS-BTTHHHHHHH-HHHHHHHHIIIIIHHHHHHHHHH-EEE---GGGEEEEEETTEEEEEEE---SSSEEE-GGG-S-GGGS--GGGT-HHHHT--TTSSSB-SSTHHHHHHIIIIIIIIIIHHHHHHHHHHH---HHHHHHHHHHHHHHHHHH-GGGHHHHHHHTTT-SEEEEE-TTHHHHS-TTS--EEEEE-HHHHHHHHHHHHHHHHHHTSS--

Radius of gyration: 34.86 Å; Cα contacts (8 Å, |Δi|>4): 2261; chains: 2; bounding box: 74×122×87 Å